Protein AF-A0A9P1MZ90-F1 (afdb_monomer_lite)

Foldseek 3Di:
DDDDDDDDDDDDDDDDDPDPDQPQQFDPLAAWKAFLNDTWGDDRFDTRQQAGFHHDDDQWTWGWDQDPVGIWIKIKGWDCFDSFKIKIFIAPTDPDPPDDVVNNVVRDDPPGFIFMIGHPPFDFDADPDDDWKWKWKQAPQGTADPDIWTKGAFLFRQKIKTFDPDHPGRPPDHTFIKMWGWRDWGDDPNWIKTWTFIQGPVGTFIWMWTWADDPQWTKIAIDPGNRCRQPPDRVSGNMMITIGHDDDDDAQFFDDPLQAPFWKAWQQPRWIWHGHGFKIFTDDPPGTQKIWGFHDKDQDDPVNPDRQKIWTWIFMRGGNDTAIKIKIWGCPDSFKIKIFIADGDHDPVVDDDNDPDGDGPDMIMMGTPPAADFDPDAAKFWFWDWDQDPNDTDIKIWIWHAQPVHRQKIWIWIHDPDPDTDIWIWGWRDWDDDPQKIWTWIATPPVRRIWIWIANLQAFRKIFIAHSFHSDPVRVVPDDGPDIGGGFEDQEAEEEEDEPPDDLQQLQQAVLQVLLLCQQVVHHYHYYYLVVDPFPFPDPLLSVLLVCLVCQQRYQKYKYAYSQKHWLASVDDPVVVDDPQAQKEWEQAAQFLWGDPNIIMGGRDPVSSCLSSVLSVCSVVQAPEDQPPSRLSVLVSVLCVLCVPDDPPLLVLLNNQDHDDLSSRLSSLSSDVVVDPDQDSGRYGYHYHQQDQEYACQLFQLADENVRYTMYGDRTPQAEDDDDPDPQDAGHRHPSRHGYDFADDGDDSVQRHNVDPDGHGPVNSYDDPCSVVVSSVVSNVVNVVVSVVSNVCSVVSSPDDPDPPVVVVPPPD

Structure (mmCIF, N/CA/C/O backbone):
data_AF-A0A9P1MZ90-F1
#
_entry.id   AF-A0A9P1MZ90-F1
#
loop_
_atom_site.group_PDB
_atom_site.id
_atom_site.type_symbol
_atom_site.label_atom_id
_atom_site.label_alt_id
_atom_site.label_comp_id
_atom_site.label_asym_id
_atom_site.label_entity_id
_atom_site.label_seq_id
_atom_site.pdbx_PDB_ins_code
_atom_site.Cartn_x
_atom_site.Cartn_y
_atom_site.Cartn_z
_atom_site.occupancy
_atom_site.B_iso_or_equiv
_atom_site.auth_seq_id
_atom_site.auth_comp_id
_atom_site.auth_asym_id
_atom_site.auth_atom_id
_atom_site.pdbx_PDB_model_num
ATOM 1 N N . MET A 1 1 ? 62.455 -37.097 -0.099 1.00 35.09 1 MET A N 1
ATOM 2 C CA . MET A 1 1 ? 61.906 -38.127 -1.010 1.00 35.09 1 MET A CA 1
ATOM 3 C C . MET A 1 1 ? 60.824 -37.433 -1.827 1.00 35.09 1 MET A C 1
ATOM 5 O O . MET A 1 1 ? 59.851 -37.005 -1.236 1.00 35.09 1 MET A O 1
ATOM 9 N N . ALA A 1 2 ? 61.097 -36.945 -3.038 1.00 30.59 2 ALA A N 1
ATOM 10 C CA . ALA A 1 2 ? 61.225 -37.705 -4.288 1.00 30.59 2 ALA A CA 1
ATOM 11 C C . ALA A 1 2 ? 59.944 -38.493 -4.615 1.00 30.59 2 ALA A C 1
ATOM 13 O O . ALA A 1 2 ? 59.575 -39.366 -3.839 1.00 30.59 2 ALA A O 1
ATOM 14 N N . GLY A 1 3 ? 59.314 -38.220 -5.765 1.00 29.38 3 GLY A N 1
ATOM 15 C CA . GLY A 1 3 ? 58.288 -39.119 -6.304 1.00 29.38 3 GLY A CA 1
ATOM 16 C C . GLY A 1 3 ? 57.272 -38.500 -7.257 1.00 29.38 3 GLY A C 1
ATOM 17 O O . GLY A 1 3 ? 56.117 -38.330 -6.901 1.00 29.38 3 GLY A O 1
ATOM 18 N N . ILE A 1 4 ? 57.712 -38.210 -8.479 1.00 37.72 4 ILE A N 1
ATOM 19 C CA . ILE A 1 4 ? 56.888 -37.978 -9.674 1.00 37.72 4 ILE A CA 1
ATOM 20 C C . ILE A 1 4 ? 56.014 -39.214 -9.948 1.00 37.72 4 ILE A C 1
ATOM 22 O O . ILE A 1 4 ? 56.555 -40.316 -9.975 1.00 37.72 4 ILE A O 1
ATOM 26 N N . PHE A 1 5 ? 54.727 -39.045 -10.277 1.00 32.78 5 PHE A N 1
ATOM 27 C CA . PHE A 1 5 ? 53.981 -40.052 -11.043 1.00 32.78 5 PHE A CA 1
ATOM 28 C C . PHE A 1 5 ? 53.165 -39.412 -12.169 1.00 32.78 5 PHE A C 1
ATOM 30 O O . PHE A 1 5 ? 52.255 -38.615 -11.956 1.00 32.78 5 PHE A O 1
ATOM 37 N N . ARG A 1 6 ? 53.572 -39.776 -13.390 1.00 32.81 6 ARG A N 1
ATOM 38 C CA . ARG A 1 6 ? 52.940 -39.485 -14.676 1.00 32.81 6 ARG A CA 1
ATOM 39 C C . ARG A 1 6 ? 51.651 -40.293 -14.819 1.00 32.81 6 ARG A C 1
ATOM 41 O O . ARG A 1 6 ? 51.659 -41.501 -14.595 1.00 32.81 6 ARG A O 1
ATOM 48 N N . LEU A 1 7 ? 50.594 -39.634 -15.286 1.00 33.28 7 LEU A N 1
ATOM 49 C CA . LEU A 1 7 ? 49.392 -40.275 -15.807 1.00 33.28 7 LEU A CA 1
ATOM 50 C C . LEU A 1 7 ? 49.669 -40.745 -17.248 1.00 33.28 7 LEU A C 1
ATOM 52 O O . LEU A 1 7 ? 50.013 -39.941 -18.113 1.00 33.28 7 LEU A O 1
ATOM 56 N N . ILE A 1 8 ? 49.545 -42.050 -17.486 1.00 33.50 8 ILE A N 1
ATOM 57 C CA . ILE A 1 8 ? 49.512 -42.670 -18.815 1.00 33.50 8 ILE A CA 1
ATOM 58 C C . ILE A 1 8 ? 48.050 -42.660 -19.265 1.00 33.50 8 ILE A C 1
ATOM 60 O O . ILE A 1 8 ? 47.205 -43.240 -18.587 1.00 33.50 8 ILE A O 1
ATOM 64 N N . LEU A 1 9 ? 47.751 -42.025 -20.399 1.00 34.03 9 LEU A N 1
ATOM 65 C CA . LEU A 1 9 ? 46.452 -42.125 -21.062 1.00 34.03 9 LEU A CA 1
ATOM 66 C C . LEU A 1 9 ? 46.670 -42.726 -22.453 1.00 34.03 9 LEU A C 1
ATOM 68 O O . LEU A 1 9 ? 47.417 -42.200 -23.276 1.00 34.03 9 LEU A O 1
ATOM 72 N N . LEU A 1 10 ? 46.074 -43.903 -22.630 1.00 32.44 10 LEU A N 1
ATOM 73 C CA . LEU A 1 10 ? 46.126 -44.768 -23.800 1.00 32.44 10 LEU A CA 1
ATOM 74 C C . LEU A 1 10 ? 45.520 -44.083 -25.031 1.00 32.44 10 LEU A C 1
ATOM 76 O O . LEU A 1 10 ? 44.387 -43.610 -24.991 1.00 32.44 10 LEU A O 1
ATOM 80 N N . VAL A 1 11 ? 46.258 -44.112 -26.139 1.00 33.06 11 VAL A N 1
ATOM 81 C CA . VAL A 1 11 ? 45.764 -43.809 -27.487 1.00 33.06 11 VAL A CA 1
ATOM 82 C C . VAL A 1 11 ? 45.421 -45.133 -28.172 1.00 33.06 11 VAL A C 1
ATOM 84 O O . VAL A 1 11 ? 46.323 -45.957 -28.335 1.00 33.06 11 VAL A O 1
ATOM 87 N N . PRO A 1 12 ? 44.176 -45.362 -28.627 1.00 38.31 12 PRO A N 1
ATOM 88 C CA . PRO A 1 12 ? 43.905 -46.371 -29.630 1.00 38.31 12 PRO A CA 1
ATOM 89 C C . PRO A 1 12 ? 43.981 -45.733 -31.020 1.00 38.31 12 PRO A C 1
ATOM 91 O O . PRO A 1 12 ? 43.261 -44.793 -31.356 1.00 38.31 12 PRO A O 1
ATOM 94 N N . ILE A 1 13 ? 44.886 -46.273 -31.827 1.00 41.62 13 ILE A N 1
ATOM 95 C CA . ILE A 1 13 ? 45.002 -46.034 -33.262 1.00 41.62 13 ILE A CA 1
ATOM 96 C C . ILE A 1 13 ? 43.781 -46.680 -33.925 1.00 41.62 13 ILE A C 1
ATOM 98 O O . ILE A 1 13 ? 43.663 -47.903 -33.930 1.00 41.62 13 ILE A O 1
ATOM 102 N N . PHE A 1 14 ? 42.885 -45.869 -34.490 1.00 37.78 14 PHE A N 1
ATOM 103 C CA . PHE A 1 14 ? 41.899 -46.330 -35.465 1.00 37.78 14 PHE A CA 1
ATOM 104 C C . PHE A 1 14 ? 42.225 -45.726 -36.828 1.00 37.78 14 PHE A C 1
ATOM 106 O O . PHE A 1 14 ? 42.203 -44.515 -37.036 1.00 37.78 14 PHE A O 1
ATOM 113 N N . SER A 1 15 ? 42.556 -46.623 -37.746 1.00 37.47 15 SER A N 1
ATOM 114 C CA . SER A 1 15 ? 42.686 -46.420 -39.178 1.00 37.47 15 SER A CA 1
ATOM 115 C C . SER A 1 15 ? 41.375 -45.883 -39.760 1.00 37.47 15 SER A C 1
ATOM 117 O O . SER A 1 15 ? 40.388 -46.607 -39.880 1.00 37.47 15 SER A O 1
ATOM 119 N N . ALA A 1 16 ? 41.362 -44.608 -40.151 1.00 35.91 16 ALA A N 1
ATOM 120 C CA . ALA A 1 16 ? 40.270 -44.039 -40.927 1.00 35.91 16 ALA A CA 1
ATOM 121 C C . ALA A 1 16 ? 40.416 -44.459 -42.398 1.00 35.91 16 ALA A C 1
ATOM 123 O O . ALA A 1 16 ? 41.174 -43.871 -43.168 1.00 35.91 16 ALA A O 1
ATOM 124 N N . LEU A 1 17 ? 39.677 -45.499 -42.781 1.00 32.59 17 LEU A N 1
ATOM 125 C CA . LEU A 1 17 ? 39.247 -45.700 -44.160 1.00 32.59 17 LEU A CA 1
ATOM 126 C C . LEU A 1 17 ? 38.410 -44.477 -44.566 1.00 32.59 17 LEU A C 1
ATOM 128 O O . LEU A 1 17 ? 37.312 -44.275 -44.048 1.00 32.59 17 LEU A O 1
ATOM 132 N N . PHE A 1 18 ? 38.934 -43.650 -45.473 1.00 35.94 18 PHE A N 1
ATOM 133 C CA . PHE A 1 18 ? 38.163 -42.610 -46.151 1.00 35.94 18 PHE A CA 1
ATOM 134 C C . PHE A 1 18 ? 37.134 -43.280 -47.065 1.00 35.94 18 PHE A C 1
ATOM 136 O O . PHE A 1 18 ? 37.408 -43.599 -48.218 1.00 35.94 18 PHE A O 1
ATOM 143 N N . ILE A 1 19 ? 35.942 -43.508 -46.525 1.00 32.94 19 ILE A N 1
ATOM 144 C CA . ILE A 1 19 ? 34.732 -43.675 -47.320 1.00 32.94 19 ILE A CA 1
ATOM 145 C C . ILE A 1 19 ? 34.163 -42.264 -47.476 1.00 32.94 19 ILE A C 1
ATOM 147 O O . ILE A 1 19 ? 33.689 -41.679 -46.501 1.00 32.94 19 ILE A O 1
ATOM 151 N N . GLU A 1 20 ? 34.234 -41.699 -48.685 1.00 36.09 20 GLU A N 1
ATOM 152 C CA . GLU A 1 20 ? 33.415 -40.546 -49.071 1.00 36.09 20 GLU A CA 1
ATOM 153 C C . GLU A 1 20 ? 31.943 -40.953 -48.949 1.00 36.09 20 GLU A C 1
ATOM 155 O O . GLU A 1 20 ? 31.321 -41.482 -49.869 1.00 36.09 20 GLU A O 1
ATOM 160 N N . ALA A 1 21 ? 31.377 -40.748 -47.762 1.00 34.12 21 ALA A N 1
ATOM 161 C CA . ALA A 1 21 ? 29.944 -40.792 -47.579 1.00 34.12 21 ALA A CA 1
ATOM 162 C C . ALA A 1 21 ? 29.344 -39.711 -48.484 1.00 34.12 21 ALA A C 1
ATOM 164 O O . ALA A 1 21 ? 29.693 -38.535 -48.356 1.00 34.12 21 ALA A O 1
ATOM 165 N N . SER A 1 22 ? 28.434 -40.095 -49.385 1.00 41.50 22 SER A N 1
ATOM 166 C CA . SER A 1 22 ? 27.612 -39.148 -50.135 1.00 41.50 22 SER A CA 1
ATOM 167 C C . SER A 1 22 ? 26.857 -38.278 -49.127 1.00 41.50 22 SER A C 1
ATOM 169 O O . SER A 1 22 ? 25.827 -38.681 -48.573 1.00 41.50 22 SER A O 1
ATOM 171 N N . SER A 1 23 ? 27.412 -37.112 -48.804 1.00 52.59 23 SER A N 1
ATOM 172 C CA . SER A 1 23 ? 26.786 -36.194 -47.867 1.00 52.59 23 SER A CA 1
ATOM 173 C C . SER A 1 23 ? 25.450 -35.772 -48.472 1.00 52.59 23 SER A C 1
ATOM 175 O O . SER A 1 23 ? 25.391 -35.203 -49.563 1.00 52.59 23 SER A O 1
ATOM 177 N N . ARG A 1 24 ? 24.346 -36.117 -47.799 1.00 70.62 24 ARG A N 1
ATOM 178 C CA . ARG A 1 24 ? 23.028 -35.582 -48.158 1.00 70.62 24 ARG A CA 1
ATOM 179 C C . ARG A 1 24 ? 23.163 -34.057 -48.183 1.00 70.62 24 ARG A C 1
ATOM 181 O O . ARG A 1 24 ? 23.673 -33.487 -47.219 1.00 70.62 24 ARG A O 1
ATOM 188 N N . CYS A 1 25 ? 22.754 -33.424 -49.281 1.00 86.06 25 CYS A N 1
ATOM 189 C CA . CYS A 1 25 ? 22.836 -31.977 -49.469 1.00 86.06 25 CYS A CA 1
ATOM 190 C C . CYS A 1 25 ? 22.044 -31.276 -48.357 1.00 86.06 25 CYS A C 1
ATOM 192 O O . CYS A 1 25 ? 20.816 -31.288 -48.379 1.00 86.06 25 CYS A O 1
ATOM 194 N N . ARG A 1 26 ? 22.750 -30.745 -47.348 1.00 88.56 26 ARG A N 1
ATOM 195 C CA . ARG A 1 26 ? 22.155 -30.067 -46.191 1.00 88.56 26 ARG A CA 1
ATOM 196 C C . ARG A 1 26 ? 22.600 -28.612 -46.108 1.00 88.56 26 ARG A C 1
ATOM 198 O O . ARG A 1 26 ? 23.802 -28.329 -46.083 1.00 88.56 26 ARG A O 1
ATOM 205 N N . LEU A 1 27 ? 21.627 -27.712 -46.021 1.00 90.12 27 LEU A N 1
ATOM 206 C CA . LEU A 1 27 ? 21.822 -26.279 -45.826 1.00 90.12 27 LEU A CA 1
ATOM 207 C C . LEU A 1 27 ? 21.967 -25.970 -44.321 1.00 90.12 27 LEU A C 1
ATOM 209 O O . LEU A 1 27 ? 21.151 -26.449 -43.528 1.00 90.12 27 LEU A O 1
ATOM 213 N N . PRO A 1 28 ? 22.995 -25.206 -43.899 1.00 89.88 28 PRO A N 1
ATOM 214 C CA . PRO A 1 28 ? 23.234 -24.905 -42.485 1.00 89.88 28 PRO A CA 1
ATOM 215 C C . PRO A 1 28 ? 22.425 -23.703 -41.961 1.00 89.88 28 PRO A C 1
ATOM 217 O O . PRO A 1 28 ? 22.314 -23.522 -40.753 1.00 89.88 28 PRO A O 1
ATOM 220 N N . TRP A 1 29 ? 21.846 -22.884 -42.841 1.00 93.00 29 TRP A N 1
ATOM 221 C CA . TRP A 1 29 ? 21.210 -21.604 -42.499 1.00 93.00 29 TRP A CA 1
ATOM 222 C C . TRP A 1 29 ? 19.710 -21.730 -42.234 1.00 93.00 29 TRP A C 1
ATOM 224 O O . TRP A 1 29 ? 18.909 -20.985 -42.785 1.00 93.00 29 TRP A O 1
ATOM 234 N N . ILE A 1 30 ? 19.313 -22.697 -41.415 1.00 93.44 30 ILE A N 1
ATOM 235 C CA . ILE A 1 30 ? 17.896 -22.999 -41.184 1.00 93.44 30 ILE A CA 1
ATOM 236 C C . ILE A 1 30 ? 17.202 -21.806 -40.513 1.00 93.44 30 ILE A C 1
ATOM 238 O O . ILE A 1 30 ? 17.771 -21.170 -39.618 1.00 93.44 30 ILE A O 1
ATOM 242 N N . GLY A 1 31 ? 15.976 -21.521 -40.950 1.00 93.62 31 GLY A N 1
ATOM 243 C CA . GLY A 1 31 ? 15.117 -20.480 -40.389 1.00 93.62 31 GLY A CA 1
ATOM 244 C C . GLY A 1 31 ? 14.474 -19.598 -41.455 1.00 93.62 31 GLY A C 1
ATOM 245 O O . GLY A 1 31 ? 14.554 -19.879 -42.653 1.00 93.62 31 GLY A O 1
ATOM 246 N N . THR A 1 32 ? 13.835 -18.524 -40.998 1.00 95.31 32 THR A N 1
ATOM 247 C CA . THR A 1 32 ? 13.219 -17.508 -41.856 1.00 95.31 32 THR A CA 1
ATOM 248 C C . THR A 1 32 ? 14.208 -16.382 -42.133 1.00 95.31 32 THR A C 1
ATOM 250 O O . THR A 1 32 ? 14.780 -15.785 -41.215 1.00 95.31 32 THR A O 1
ATOM 253 N N . TRP A 1 33 ? 14.404 -16.099 -43.414 1.00 95.06 33 TRP A N 1
ATOM 254 C CA . TRP A 1 33 ? 15.275 -15.046 -43.924 1.00 95.06 33 TRP A CA 1
ATOM 255 C C . TRP A 1 33 ? 14.469 -14.039 -44.735 1.00 95.06 33 TRP A C 1
ATOM 257 O O . TRP A 1 33 ? 13.333 -14.309 -45.105 1.00 95.06 33 TRP A O 1
ATOM 267 N N . LEU A 1 34 ? 15.051 -12.880 -45.007 1.00 93.56 34 LEU A N 1
ATOM 268 C CA . LEU A 1 34 ? 14.451 -11.803 -45.776 1.00 93.56 34 LEU A CA 1
ATOM 269 C C . LEU A 1 34 ? 15.355 -11.461 -46.955 1.00 93.56 34 LEU A C 1
ATOM 271 O O . LEU A 1 34 ? 16.522 -11.122 -46.760 1.00 93.56 34 LEU A O 1
ATOM 275 N N . GLU A 1 35 ? 14.792 -11.522 -48.158 1.00 92.19 35 GLU A N 1
ATOM 276 C CA . GLU A 1 35 ? 15.393 -11.032 -49.396 1.00 92.19 35 GLU A CA 1
ATOM 277 C C . GLU A 1 35 ? 14.548 -9.877 -49.920 1.00 92.19 35 GLU A C 1
ATOM 279 O O . GLU A 1 35 ? 13.382 -10.073 -50.257 1.00 92.19 35 GLU A O 1
ATOM 284 N N . ASN A 1 36 ? 15.096 -8.664 -49.981 1.00 88.00 36 ASN A N 1
ATOM 285 C CA . ASN A 1 36 ? 14.354 -7.487 -50.454 1.00 88.00 36 ASN A CA 1
ATOM 286 C C . ASN A 1 36 ? 12.992 -7.279 -49.755 1.00 88.00 36 ASN A C 1
ATOM 288 O O . ASN A 1 36 ? 12.018 -6.860 -50.375 1.00 88.00 36 ASN A O 1
ATOM 292 N N . GLY A 1 37 ? 12.922 -7.610 -48.461 1.00 83.31 37 GLY A N 1
ATOM 293 C CA . GLY A 1 37 ? 11.698 -7.544 -47.653 1.00 83.31 37 GLY A CA 1
ATOM 294 C C . GLY A 1 37 ? 10.748 -8.740 -47.804 1.00 83.31 37 GLY A C 1
ATOM 295 O O . GLY A 1 37 ? 9.733 -8.786 -47.116 1.00 83.31 37 GLY A O 1
ATOM 296 N N . ILE A 1 38 ? 11.063 -9.719 -48.656 1.00 89.31 38 ILE A N 1
ATOM 297 C CA . ILE A 1 38 ? 10.260 -10.927 -48.875 1.00 89.31 38 ILE A CA 1
ATOM 298 C C . ILE A 1 38 ? 10.822 -12.079 -48.042 1.00 89.31 38 ILE A C 1
ATOM 300 O O . ILE A 1 38 ? 12.026 -12.337 -48.049 1.00 89.31 38 ILE A O 1
ATOM 304 N N . GLU A 1 39 ? 9.948 -12.801 -47.341 1.00 93.25 39 GLU A N 1
ATOM 305 C CA . GLU A 1 39 ? 10.344 -13.960 -46.542 1.00 93.25 39 GLU A CA 1
ATOM 306 C C . GLU A 1 39 ? 10.792 -15.147 -47.402 1.00 93.25 39 GLU A C 1
ATOM 308 O O . GLU A 1 39 ? 10.090 -15.617 -48.298 1.00 93.25 39 GLU A O 1
ATOM 313 N N . VAL A 1 40 ? 11.963 -15.677 -47.062 1.00 93.56 40 VAL A N 1
ATOM 314 C CA . VAL A 1 40 ? 12.592 -16.851 -47.656 1.00 93.56 40 VAL A CA 1
ATOM 315 C C . VAL A 1 40 ? 12.835 -17.865 -46.543 1.00 93.56 40 VAL A C 1
ATOM 317 O O . VAL A 1 40 ? 13.713 -17.697 -45.698 1.00 93.56 40 VAL A O 1
ATOM 320 N N . ASN A 1 41 ? 12.060 -18.948 -46.537 1.00 94.44 41 ASN A N 1
ATOM 321 C CA . ASN A 1 41 ? 12.268 -20.040 -45.590 1.00 94.44 41 ASN A CA 1
ATOM 322 C C . ASN A 1 41 ? 13.363 -20.984 -46.090 1.00 94.44 41 ASN A C 1
ATOM 324 O O . ASN A 1 41 ? 13.272 -21.543 -47.186 1.00 94.44 41 ASN A O 1
ATOM 328 N N . ILE A 1 42 ? 14.382 -21.190 -45.257 1.00 94.38 42 ILE A N 1
ATOM 329 C CA . ILE A 1 42 ? 15.468 -22.133 -45.511 1.00 94.38 42 ILE A CA 1
ATOM 330 C C . ILE A 1 42 ? 15.280 -23.341 -44.598 1.00 94.38 42 ILE A C 1
ATOM 332 O O . ILE A 1 42 ? 15.297 -23.230 -43.370 1.00 94.38 42 ILE A O 1
ATOM 336 N N . THR A 1 43 ? 15.109 -24.512 -45.205 1.00 93.12 43 THR A N 1
ATOM 337 C CA . THR A 1 43 ? 15.076 -25.799 -44.504 1.00 93.12 43 THR A CA 1
ATOM 338 C C . THR A 1 43 ? 16.413 -26.513 -44.665 1.00 93.12 43 THR A C 1
ATOM 340 O O . THR A 1 43 ? 17.294 -26.064 -45.394 1.00 93.12 43 THR A O 1
ATOM 343 N N . HIS A 1 44 ? 16.565 -27.682 -44.041 1.00 91.31 44 HIS A N 1
ATOM 344 C CA . HIS A 1 44 ? 17.738 -28.519 -44.281 1.00 91.31 44 HIS A CA 1
ATOM 345 C C . HIS A 1 44 ? 17.961 -28.841 -45.763 1.00 91.31 44 HIS A C 1
ATOM 347 O O . HIS A 1 44 ? 19.108 -29.028 -46.148 1.00 91.31 44 HIS A O 1
ATOM 353 N N . ASN A 1 45 ? 16.909 -28.903 -46.585 1.00 90.88 45 ASN A N 1
ATOM 354 C CA . ASN A 1 45 ? 17.009 -29.411 -47.952 1.00 90.88 45 ASN A CA 1
ATOM 355 C C . ASN A 1 45 ? 16.503 -28.424 -49.010 1.00 90.88 45 ASN A C 1
ATOM 357 O O . ASN A 1 45 ? 16.557 -28.758 -50.185 1.00 90.88 45 ASN A O 1
ATOM 361 N N . SER A 1 46 ? 16.001 -27.245 -48.648 1.00 92.38 46 SER A N 1
ATOM 362 C CA . SER A 1 46 ? 15.422 -26.292 -49.601 1.00 92.38 46 SER A CA 1
ATOM 363 C C . SER A 1 46 ? 15.672 -24.849 -49.187 1.00 92.38 46 SER A C 1
ATOM 365 O O . SER A 1 46 ? 15.784 -24.548 -47.999 1.00 92.38 46 SER A O 1
ATOM 367 N N . ILE A 1 47 ? 15.743 -23.959 -50.175 1.00 92.38 47 ILE A N 1
ATOM 368 C CA . ILE A 1 47 ? 15.893 -22.514 -49.979 1.00 92.38 47 ILE A CA 1
ATOM 369 C C . ILE A 1 47 ? 14.797 -21.777 -50.754 1.00 92.38 47 ILE A C 1
ATOM 371 O O . ILE A 1 47 ? 14.917 -21.545 -51.957 1.00 92.38 47 ILE A O 1
ATOM 375 N N . GLY A 1 48 ? 13.704 -21.444 -50.059 1.00 87.62 48 GLY A N 1
ATOM 376 C CA . GLY A 1 48 ? 12.542 -20.744 -50.612 1.00 87.62 48 GLY A CA 1
ATOM 377 C C . GLY A 1 48 ? 12.146 -21.215 -52.014 1.00 87.62 48 GLY A C 1
ATOM 378 O O . GLY A 1 48 ? 12.004 -22.411 -52.268 1.00 87.62 48 GLY A O 1
ATOM 379 N N . ASN A 1 49 ? 12.027 -20.260 -52.939 1.00 85.50 49 ASN A N 1
ATOM 380 C CA . ASN A 1 49 ? 11.671 -20.513 -54.338 1.00 85.50 49 ASN A CA 1
ATOM 381 C C . ASN A 1 49 ? 12.871 -20.899 -55.229 1.00 85.50 49 ASN A C 1
ATOM 383 O O . ASN A 1 49 ? 12.683 -21.180 -56.414 1.00 85.50 49 ASN A O 1
ATOM 387 N N . LEU A 1 50 ? 14.104 -20.910 -54.703 1.00 88.75 50 LEU A N 1
ATOM 388 C CA . LEU A 1 50 ? 15.297 -21.246 -55.493 1.00 88.75 50 LEU A CA 1
ATOM 389 C C . LEU A 1 50 ? 15.387 -22.749 -55.793 1.00 88.75 50 LEU A C 1
ATOM 391 O O . LEU A 1 50 ? 15.888 -23.122 -56.859 1.00 88.75 50 LEU A O 1
ATOM 395 N N . GLY A 1 51 ? 14.870 -23.594 -54.894 1.00 91.69 51 GLY A N 1
ATOM 396 C CA . GLY A 1 51 ? 14.715 -25.035 -55.098 1.00 91.69 51 GLY A CA 1
ATOM 397 C C . GLY A 1 51 ? 15.254 -25.910 -53.962 1.00 91.69 51 GLY A C 1
ATOM 398 O O . GLY A 1 51 ? 15.665 -25.434 -52.901 1.00 91.69 51 GLY A O 1
ATOM 399 N N . ASN A 1 52 ? 15.247 -27.220 -54.211 1.00 92.56 52 ASN A N 1
ATOM 400 C CA . ASN A 1 52 ? 15.732 -28.274 -53.327 1.00 92.56 52 ASN A CA 1
ATOM 401 C C . ASN A 1 52 ? 17.213 -28.587 -53.582 1.00 92.56 52 ASN A C 1
ATOM 403 O O . ASN A 1 52 ? 17.640 -28.753 -54.719 1.00 92.56 52 ASN A O 1
ATOM 407 N N . CYS A 1 53 ? 17.987 -28.723 -52.514 1.00 92.69 53 CYS A N 1
ATOM 408 C CA . CYS A 1 53 ? 19.401 -29.075 -52.490 1.00 92.69 53 CYS A CA 1
ATOM 409 C C . CYS A 1 53 ? 19.597 -30.531 -52.946 1.00 92.69 53 CYS A C 1
ATOM 411 O O . CYS A 1 53 ? 19.170 -31.462 -52.263 1.00 92.69 53 CYS A O 1
ATOM 413 N N . VAL A 1 54 ? 20.271 -30.737 -54.080 1.00 89.44 54 VAL A N 1
ATOM 414 C CA . VAL A 1 54 ? 20.562 -32.074 -54.632 1.00 89.44 54 VAL A CA 1
ATOM 415 C C . VAL A 1 54 ? 21.983 -32.507 -54.291 1.00 89.44 54 VAL A C 1
ATOM 417 O O . VAL A 1 54 ? 22.207 -33.614 -53.802 1.00 89.44 54 VAL A O 1
ATOM 420 N N . ARG A 1 55 ? 22.964 -31.626 -54.529 1.00 88.94 55 ARG A N 1
ATOM 421 C CA . ARG A 1 55 ? 24.391 -31.885 -54.281 1.00 88.94 55 ARG A CA 1
ATOM 422 C C . ARG A 1 55 ? 25.068 -30.648 -53.701 1.00 88.94 55 ARG A C 1
ATOM 424 O O . ARG A 1 55 ? 24.734 -29.527 -54.069 1.00 88.94 55 ARG A O 1
ATOM 431 N N . LYS A 1 56 ? 26.064 -30.860 -52.841 1.00 89.50 56 LYS A N 1
ATOM 432 C CA . LYS A 1 56 ? 26.899 -29.805 -52.252 1.00 89.50 56 LYS A CA 1
ATOM 433 C C . LYS A 1 56 ? 28.379 -30.091 -52.507 1.00 89.50 56 LYS A C 1
ATOM 435 O O . LYS A 1 56 ? 28.798 -31.243 -52.424 1.00 89.50 56 LYS A O 1
ATOM 440 N N . SER A 1 57 ? 29.159 -29.042 -52.747 1.00 88.81 57 SER A N 1
ATOM 441 C CA . SER A 1 57 ? 30.621 -29.049 -52.717 1.00 88.81 57 SER A CA 1
ATOM 442 C C . SER A 1 57 ? 31.122 -27.748 -52.083 1.00 88.81 57 SER A C 1
ATOM 444 O O . SER A 1 57 ? 31.025 -26.687 -52.691 1.00 88.81 57 SER A O 1
ATOM 446 N N . ARG A 1 58 ? 31.648 -27.817 -50.851 1.00 86.44 58 ARG A N 1
ATOM 447 C CA . ARG A 1 58 ? 32.068 -26.643 -50.052 1.00 86.44 58 ARG A CA 1
ATOM 448 C C . ARG A 1 58 ? 30.952 -25.585 -49.958 1.00 86.44 58 ARG A C 1
ATOM 450 O O . ARG A 1 58 ? 29.927 -25.878 -49.343 1.00 86.44 58 ARG A O 1
ATOM 457 N N . ASP A 1 59 ? 31.144 -24.425 -50.584 1.00 87.25 59 ASP A N 1
ATOM 458 C CA . ASP A 1 59 ? 30.218 -23.284 -50.601 1.00 87.25 59 ASP A CA 1
ATOM 459 C C . ASP A 1 59 ? 29.301 -23.267 -51.834 1.00 87.25 59 ASP A C 1
ATOM 461 O O . ASP A 1 59 ? 28.481 -22.364 -51.983 1.00 87.25 59 ASP A O 1
ATOM 465 N N . LEU A 1 60 ? 29.442 -24.256 -52.723 1.00 89.75 60 LEU A N 1
ATOM 466 C CA . LEU A 1 60 ? 28.663 -24.410 -53.944 1.00 89.75 60 LEU A CA 1
ATOM 467 C C . LEU A 1 60 ? 27.588 -25.489 -53.759 1.00 89.75 60 LEU A C 1
ATOM 469 O O . LEU A 1 60 ? 27.855 -26.613 -53.326 1.00 89.75 60 LEU A O 1
ATOM 473 N N . PHE A 1 61 ? 26.361 -25.157 -54.131 1.00 91.50 61 PHE A N 1
ATOM 474 C CA . PHE A 1 61 ? 25.174 -25.984 -53.988 1.00 91.50 61 PHE A CA 1
ATOM 475 C C . PHE A 1 61 ? 24.470 -26.090 -55.335 1.00 91.50 61 PHE A C 1
ATOM 477 O O . PHE A 1 61 ? 24.299 -25.100 -56.044 1.00 91.50 61 PHE A O 1
ATOM 484 N N . LEU A 1 62 ? 24.047 -27.300 -55.682 1.00 91.25 62 LEU A N 1
ATOM 485 C CA . LEU A 1 62 ? 23.194 -27.548 -56.832 1.00 91.25 62 LEU A CA 1
ATOM 486 C C . LEU A 1 62 ? 21.752 -27.694 -56.354 1.00 91.25 62 LEU A C 1
ATOM 488 O O . LEU A 1 62 ? 21.435 -28.629 -55.610 1.00 91.25 62 LEU A O 1
ATOM 492 N N . LEU A 1 63 ? 20.899 -26.773 -56.787 1.00 92.88 63 LEU A N 1
ATOM 493 C CA . LEU A 1 63 ? 19.478 -26.740 -56.473 1.00 92.88 63 LEU A CA 1
ATOM 494 C C . LEU A 1 63 ? 18.658 -27.242 -57.659 1.00 92.88 63 LEU A C 1
ATOM 496 O O . LEU A 1 63 ? 19.024 -26.999 -58.808 1.00 92.88 63 LEU A O 1
ATOM 500 N N . THR A 1 64 ? 17.531 -27.894 -57.385 1.00 91.38 64 THR A N 1
ATOM 501 C CA . THR A 1 64 ? 16.544 -28.292 -58.392 1.00 91.38 64 THR A CA 1
ATOM 502 C C . THR A 1 64 ? 15.149 -27.790 -58.031 1.00 91.38 64 THR A C 1
ATOM 504 O O . THR A 1 64 ? 14.761 -27.786 -56.863 1.00 91.38 64 THR A O 1
ATOM 507 N N . SER A 1 65 ? 14.382 -27.354 -59.023 1.00 91.44 65 SER A N 1
ATOM 508 C CA . SER A 1 65 ? 12.976 -26.971 -58.869 1.00 91.44 65 SER A CA 1
ATOM 509 C C . SER A 1 65 ? 12.173 -27.489 -60.056 1.00 91.44 65 SER A C 1
ATOM 511 O O . SER A 1 65 ? 12.648 -27.426 -61.189 1.00 91.44 65 SER A O 1
ATOM 513 N N . ASP A 1 66 ? 10.969 -27.995 -59.816 1.00 87.75 66 ASP A N 1
ATOM 514 C CA . ASP A 1 66 ? 10.113 -28.482 -60.895 1.00 87.75 66 ASP A CA 1
ATOM 515 C C . ASP A 1 66 ? 9.392 -27.311 -61.564 1.00 87.75 66 ASP A C 1
ATOM 517 O O . ASP A 1 66 ? 8.790 -26.463 -60.905 1.00 87.75 66 ASP A O 1
ATOM 521 N N . THR A 1 67 ? 9.471 -27.248 -62.892 1.00 85.00 67 THR A N 1
ATOM 522 C CA . THR A 1 67 ? 8.819 -26.209 -63.696 1.00 85.00 67 THR A CA 1
ATOM 523 C C . THR A 1 67 ? 8.011 -26.838 -64.826 1.00 85.00 67 THR A C 1
ATOM 525 O O . THR A 1 67 ? 8.231 -27.990 -65.195 1.00 85.00 67 THR A O 1
ATOM 528 N N . ASN A 1 68 ? 7.139 -26.055 -65.466 1.00 83.62 68 ASN A N 1
ATOM 529 C CA . ASN A 1 68 ? 6.353 -26.506 -66.624 1.00 83.62 68 ASN A CA 1
ATOM 530 C C . ASN A 1 68 ? 7.213 -26.977 -67.819 1.00 83.62 68 ASN A C 1
ATOM 532 O O . ASN A 1 68 ? 6.686 -27.603 -68.733 1.00 83.62 68 ASN A O 1
ATOM 536 N N . ARG A 1 69 ? 8.516 -26.654 -67.843 1.00 80.69 69 ARG A N 1
ATOM 537 C CA . ARG A 1 69 ? 9.473 -27.054 -68.891 1.00 80.69 69 ARG A CA 1
ATOM 538 C C . ARG A 1 69 ? 10.370 -28.237 -68.487 1.00 80.69 69 ARG A C 1
ATOM 540 O O . ARG A 1 69 ? 11.238 -28.609 -69.268 1.00 80.69 69 ARG A O 1
ATOM 547 N N . GLY A 1 70 ? 10.169 -28.815 -67.299 1.00 85.00 70 GLY A N 1
ATOM 548 C CA . GLY A 1 70 ? 11.007 -29.872 -66.721 1.00 85.00 70 GLY A CA 1
ATOM 549 C C . GLY A 1 70 ? 11.778 -29.417 -65.477 1.00 85.00 70 GLY A C 1
ATOM 550 O O . GLY A 1 70 ? 11.550 -28.318 -64.955 1.00 85.00 70 GLY A O 1
ATOM 551 N N . SER A 1 71 ? 12.681 -30.272 -64.990 1.00 87.81 71 SER A N 1
ATOM 552 C CA . SER A 1 71 ? 13.514 -29.994 -63.814 1.00 87.81 71 SER A CA 1
ATOM 553 C C . SER A 1 71 ? 14.518 -28.879 -64.112 1.00 87.81 71 SER A C 1
ATOM 555 O O . SER A 1 71 ? 15.349 -28.971 -65.011 1.00 87.81 71 SER A O 1
ATOM 557 N N . CYS A 1 72 ? 14.408 -27.797 -63.352 1.00 92.00 72 CYS A N 1
ATOM 558 C CA . CYS A 1 72 ? 15.247 -26.617 -63.449 1.00 92.00 72 CYS A CA 1
ATOM 559 C C . CYS A 1 72 ? 16.384 -26.698 -62.433 1.00 92.00 72 CYS A C 1
ATOM 561 O O . CYS A 1 72 ? 16.129 -26.670 -61.227 1.00 92.00 72 CYS A O 1
ATOM 563 N N . TYR A 1 73 ? 17.623 -26.732 -62.910 1.00 91.19 73 TYR A N 1
ATOM 564 C CA . TYR A 1 73 ? 18.827 -26.725 -62.092 1.00 91.19 73 TYR A CA 1
ATOM 565 C C . TYR A 1 73 ? 19.395 -25.313 -61.944 1.00 91.19 73 TYR A C 1
ATOM 567 O O . TYR A 1 73 ? 19.538 -24.576 -62.922 1.00 91.19 73 TYR A O 1
ATOM 575 N N . ARG A 1 74 ? 19.746 -24.936 -60.713 1.00 92.12 74 ARG A N 1
ATOM 576 C CA . ARG A 1 74 ? 20.435 -23.678 -60.397 1.00 92.12 74 ARG A CA 1
ATOM 577 C C . ARG A 1 74 ? 21.675 -23.954 -59.565 1.00 92.12 74 ARG A C 1
ATOM 579 O O . ARG A 1 74 ? 21.622 -24.701 -58.590 1.00 92.12 74 ARG A O 1
ATOM 586 N N . CYS A 1 75 ? 22.775 -23.316 -59.927 1.00 91.62 75 CYS A N 1
ATOM 587 C CA . CYS A 1 75 ? 23.986 -23.323 -59.127 1.00 91.62 75 CYS A CA 1
ATOM 588 C C . CYS A 1 75 ? 23.928 -22.148 -58.151 1.00 91.62 75 CYS A C 1
ATOM 590 O O . CYS A 1 75 ? 23.693 -21.018 -58.572 1.00 91.62 75 CYS A O 1
ATOM 592 N N . LEU A 1 76 ? 24.149 -22.413 -56.868 1.00 92.19 76 LEU A N 1
ATOM 593 C CA . LEU A 1 76 ? 24.148 -21.438 -55.782 1.00 92.19 76 LEU A CA 1
ATOM 594 C C . LEU A 1 76 ? 25.524 -21.447 -55.112 1.00 92.19 76 LEU A C 1
ATOM 596 O O . LEU A 1 76 ? 25.941 -22.490 -54.621 1.00 92.19 76 LEU A O 1
ATOM 600 N N . ILE A 1 77 ? 26.211 -20.308 -55.054 1.00 91.75 77 ILE A N 1
ATOM 601 C CA . ILE A 1 77 ? 27.418 -20.131 -54.236 1.00 91.75 77 ILE A CA 1
ATOM 602 C C . ILE A 1 77 ? 27.119 -19.159 -53.102 1.00 91.75 77 ILE A C 1
ATOM 604 O O . ILE A 1 77 ? 26.460 -18.142 -53.316 1.00 91.75 77 ILE A O 1
ATOM 608 N N . THR A 1 78 ? 27.584 -19.467 -51.899 1.00 92.06 78 THR A N 1
ATOM 609 C CA . THR A 1 78 ? 27.257 -18.698 -50.693 1.00 92.06 78 THR A CA 1
ATOM 610 C C . THR A 1 78 ? 28.491 -18.115 -50.025 1.00 92.06 78 THR A C 1
ATOM 612 O O . THR A 1 78 ? 29.525 -18.770 -49.954 1.00 92.06 78 THR A O 1
ATOM 615 N N . PHE A 1 79 ? 28.346 -16.928 -49.448 1.00 92.00 79 PHE A N 1
ATOM 616 C CA . PHE A 1 79 ? 29.373 -16.209 -48.706 1.00 92.00 79 PHE A CA 1
ATOM 617 C C . PHE A 1 79 ? 28.773 -15.767 -47.359 1.00 92.00 79 PHE A C 1
ATOM 619 O O . PHE A 1 79 ? 28.197 -14.681 -47.256 1.00 92.00 79 PHE A O 1
ATOM 626 N N . PRO A 1 80 ? 28.817 -16.622 -46.323 1.00 92.38 80 PRO A N 1
ATOM 627 C CA . PRO A 1 80 ? 28.324 -16.261 -44.998 1.00 92.38 80 PRO A CA 1
ATOM 628 C C . PRO A 1 80 ? 29.261 -15.224 -44.364 1.00 92.38 80 PRO A C 1
ATOM 630 O O . PRO A 1 80 ? 30.379 -15.556 -43.978 1.00 92.38 80 PRO A O 1
ATOM 633 N N . VAL A 1 81 ? 28.814 -13.969 -44.273 1.00 93.25 81 VAL A N 1
ATOM 634 C CA . VAL A 1 81 ? 29.611 -12.861 -43.710 1.00 93.25 81 VAL A CA 1
ATOM 635 C C . VAL A 1 81 ? 29.321 -12.620 -42.228 1.00 93.25 81 VAL A C 1
ATOM 637 O O . VAL A 1 81 ? 30.181 -12.120 -41.509 1.00 93.25 81 VAL A O 1
ATOM 640 N N . HIS A 1 82 ? 28.133 -13.007 -41.757 1.00 95.31 82 HIS A N 1
ATOM 641 C CA . HIS A 1 82 ? 27.730 -12.962 -40.352 1.00 95.31 82 HIS A CA 1
ATOM 642 C C . HIS A 1 82 ? 26.655 -14.030 -40.073 1.00 95.31 82 HIS A C 1
ATOM 644 O O . HIS A 1 82 ? 25.999 -14.514 -40.992 1.00 95.31 82 HIS A O 1
ATOM 650 N N . GLU A 1 83 ? 26.394 -14.377 -38.809 1.00 93.94 83 GLU A N 1
ATOM 651 C CA . GLU A 1 83 ? 25.325 -15.334 -38.449 1.00 93.94 83 GLU A CA 1
ATOM 652 C C . GLU A 1 83 ? 23.908 -14.874 -38.856 1.00 93.94 83 GLU A C 1
ATOM 654 O O . GLU A 1 83 ? 23.010 -15.699 -39.079 1.00 93.94 83 GLU A O 1
ATOM 659 N N . ASN A 1 84 ? 23.741 -13.555 -38.996 1.00 95.75 84 ASN A N 1
ATOM 660 C CA . ASN A 1 84 ? 22.499 -12.875 -39.370 1.00 95.75 84 ASN A CA 1
ATOM 661 C C . ASN A 1 84 ? 22.476 -12.378 -40.822 1.00 95.75 84 ASN A C 1
ATOM 663 O O . ASN A 1 84 ? 21.443 -11.872 -41.257 1.00 95.75 84 ASN A O 1
ATOM 667 N N . VAL A 1 85 ? 23.590 -12.493 -41.557 1.00 95.25 85 VAL A N 1
ATOM 668 C CA . VAL A 1 85 ? 23.728 -11.949 -42.917 1.00 95.25 85 VAL A CA 1
ATOM 669 C C . VAL A 1 85 ? 24.414 -12.971 -43.818 1.00 95.25 85 VAL A C 1
ATOM 671 O O . VAL A 1 85 ? 25.572 -13.341 -43.607 1.00 95.25 85 VAL A O 1
ATOM 674 N N . LEU A 1 86 ? 23.695 -13.412 -44.846 1.00 94.50 86 LEU A N 1
ATOM 675 C CA . LEU A 1 86 ? 24.174 -14.381 -45.824 1.00 94.50 86 LEU A CA 1
ATOM 676 C C . LEU A 1 86 ? 24.172 -13.749 -47.212 1.00 94.50 86 LEU A C 1
ATOM 678 O O . LEU A 1 86 ? 23.122 -13.357 -47.714 1.00 94.50 86 LEU A O 1
ATOM 682 N N . HIS A 1 87 ? 25.338 -13.692 -47.850 1.00 93.62 87 HIS A N 1
ATOM 683 C CA . HIS A 1 87 ? 25.426 -13.316 -49.255 1.00 93.62 87 HIS A CA 1
ATOM 684 C C . HIS A 1 87 ? 25.413 -14.560 -50.139 1.00 93.62 87 HIS A C 1
ATOM 686 O O . HIS A 1 87 ? 25.950 -15.604 -49.759 1.00 93.62 87 HIS A O 1
ATOM 692 N N . TYR A 1 88 ? 24.833 -14.470 -51.330 1.00 92.69 88 TYR A N 1
ATOM 693 C CA . TYR A 1 88 ? 24.873 -15.568 -52.288 1.00 92.69 88 TYR A CA 1
ATOM 694 C C . TYR A 1 88 ? 24.816 -15.089 -53.739 1.00 92.69 88 TYR A C 1
ATOM 696 O O . TYR A 1 88 ? 24.298 -14.018 -54.035 1.00 92.69 88 TYR A O 1
ATOM 704 N N . LYS A 1 89 ? 25.322 -15.905 -54.666 1.00 92.00 89 LYS A N 1
ATOM 705 C CA . LYS A 1 89 ? 25.094 -15.743 -56.107 1.00 92.00 89 LYS A CA 1
ATOM 706 C C . LYS A 1 89 ? 24.403 -16.982 -56.646 1.00 92.00 89 LYS A C 1
ATOM 708 O O . LYS A 1 89 ? 24.746 -18.101 -56.258 1.00 92.00 89 LYS A O 1
ATOM 713 N N . VAL A 1 90 ? 23.452 -16.793 -57.552 1.00 91.56 90 VAL A N 1
ATOM 714 C CA . VAL A 1 90 ? 22.698 -17.888 -58.164 1.00 91.56 90 VAL A CA 1
ATOM 715 C C . VAL A 1 90 ? 22.677 -17.744 -59.680 1.00 91.56 90 VAL A C 1
ATOM 717 O O . VAL A 1 90 ? 22.572 -16.639 -60.209 1.00 91.56 90 VAL A O 1
ATOM 720 N N . THR A 1 91 ? 22.793 -18.858 -60.398 1.00 90.56 91 THR A N 1
ATOM 721 C CA . THR A 1 91 ? 22.657 -18.857 -61.859 1.00 90.56 91 THR A CA 1
ATOM 722 C C . THR A 1 91 ? 21.192 -18.792 -62.279 1.00 90.56 91 THR A C 1
ATOM 724 O O . THR A 1 91 ? 20.280 -19.168 -61.536 1.00 90.56 91 THR A O 1
ATOM 727 N N . GLN A 1 92 ? 20.955 -18.408 -63.533 1.00 87.31 92 GLN A N 1
ATOM 728 C CA . GLN A 1 92 ? 19.659 -18.642 -64.162 1.00 87.31 92 GLN A CA 1
ATOM 729 C C . GLN A 1 92 ? 19.342 -20.146 -64.244 1.00 87.31 92 GLN A C 1
ATOM 731 O O . GLN A 1 92 ? 20.214 -21.004 -64.080 1.00 87.31 92 GLN A O 1
ATOM 736 N N . CYS A 1 93 ? 18.067 -20.446 -64.482 1.00 88.38 93 CYS A N 1
ATOM 737 C CA . CYS A 1 93 ? 17.561 -21.804 -64.623 1.00 88.38 93 CYS A CA 1
ATOM 738 C C . CYS A 1 93 ? 18.221 -22.538 -65.802 1.00 88.38 93 CYS A C 1
ATOM 740 O O . CYS A 1 93 ? 18.165 -22.053 -66.932 1.00 88.38 93 CYS A O 1
ATOM 742 N N . ASN A 1 94 ? 18.797 -23.713 -65.548 1.00 87.94 94 ASN A N 1
ATOM 743 C CA . ASN A 1 94 ? 19.373 -24.594 -66.559 1.00 87.94 94 ASN A CA 1
ATOM 744 C C . ASN A 1 94 ? 18.582 -25.913 -66.620 1.00 87.94 94 ASN A C 1
ATOM 746 O O . ASN A 1 94 ? 18.304 -26.507 -65.585 1.00 87.94 94 ASN A O 1
ATOM 750 N N . PHE A 1 95 ? 18.216 -26.365 -67.818 1.00 87.44 95 PHE A N 1
ATOM 751 C CA . PHE A 1 95 ? 17.442 -27.598 -68.037 1.00 87.44 95 PHE A CA 1
ATOM 752 C C . PHE A 1 95 ? 18.316 -28.796 -68.446 1.00 87.44 95 PHE A C 1
ATOM 754 O O . PHE A 1 95 ? 17.801 -29.830 -68.858 1.00 87.44 95 PHE A O 1
ATOM 761 N N . ASP A 1 96 ? 19.639 -28.647 -68.372 1.00 83.75 96 ASP A N 1
ATOM 762 C CA . ASP A 1 96 ? 20.598 -29.720 -68.606 1.00 83.75 96 ASP A CA 1
ATOM 763 C C . ASP A 1 96 ? 20.748 -30.591 -67.348 1.00 83.75 96 ASP A C 1
ATOM 765 O O . ASP A 1 96 ? 21.137 -30.103 -66.283 1.00 83.75 96 ASP A O 1
ATOM 769 N N . ASN A 1 97 ? 20.442 -31.882 -67.483 1.00 76.12 97 ASN A N 1
ATOM 770 C CA . ASN A 1 97 ? 20.473 -32.851 -66.388 1.00 76.12 97 ASN A CA 1
ATOM 771 C C . ASN A 1 97 ? 21.907 -33.202 -65.936 1.00 76.12 97 ASN A C 1
ATOM 773 O O . ASN A 1 97 ? 22.084 -33.652 -64.804 1.00 76.12 97 ASN A O 1
ATOM 777 N N . ASP A 1 98 ? 22.928 -32.948 -66.768 1.00 81.25 98 ASP A N 1
ATOM 778 C CA . ASP A 1 98 ? 24.335 -33.297 -66.507 1.00 81.25 98 ASP A CA 1
ATOM 779 C C . ASP A 1 98 ? 25.171 -32.094 -66.026 1.00 81.25 98 ASP A C 1
ATOM 781 O O . ASP A 1 98 ? 26.352 -31.925 -66.350 1.00 81.25 98 ASP A O 1
ATOM 785 N N . ILE A 1 99 ? 24.568 -31.210 -65.228 1.00 83.38 99 ILE A N 1
ATOM 786 C CA . ILE A 1 99 ? 25.263 -30.034 -64.701 1.00 83.38 99 ILE A CA 1
ATOM 787 C C . ILE A 1 99 ? 26.312 -30.420 -63.637 1.00 83.38 99 ILE A C 1
ATOM 789 O O . ILE A 1 99 ? 26.013 -30.948 -62.562 1.00 83.38 99 ILE A O 1
ATOM 793 N N . SER A 1 100 ? 27.585 -30.153 -63.942 1.00 85.25 100 SER A N 1
ATOM 794 C CA . SER A 1 100 ? 28.715 -30.382 -63.035 1.00 85.25 100 SER A CA 1
ATOM 795 C C . SER A 1 100 ? 29.026 -29.141 -62.189 1.00 85.25 100 SER A C 1
ATOM 797 O O . SER A 1 100 ? 28.708 -28.013 -62.565 1.00 85.25 100 SER A O 1
ATOM 799 N N . PHE A 1 101 ? 29.706 -29.326 -61.051 1.00 84.25 101 PHE A N 1
ATOM 800 C CA . PHE A 1 101 ? 30.171 -28.198 -60.233 1.00 84.25 101 PHE A CA 1
ATOM 801 C C . PHE A 1 101 ? 31.189 -27.308 -60.963 1.00 84.25 101 PHE A C 1
ATOM 803 O O . PHE A 1 101 ? 31.209 -26.104 -60.741 1.00 84.25 101 PHE A O 1
ATOM 810 N N . GLU A 1 102 ? 31.987 -27.871 -61.871 1.00 83.94 102 GLU A N 1
ATOM 811 C CA . GLU A 1 102 ? 32.913 -27.101 -62.707 1.00 83.94 102 GLU A CA 1
ATOM 812 C C . GLU A 1 102 ? 32.155 -26.183 -63.674 1.00 83.94 102 GLU A C 1
ATOM 814 O O . GLU A 1 102 ? 32.459 -24.994 -63.773 1.00 83.94 102 GLU A O 1
ATOM 819 N N . ARG A 1 103 ? 31.086 -26.697 -64.298 1.00 84.88 103 ARG A N 1
ATOM 820 C CA . ARG A 1 103 ? 30.192 -25.895 -65.141 1.00 84.88 103 ARG A CA 1
ATOM 821 C C . ARG A 1 103 ? 29.456 -24.829 -64.331 1.00 84.88 103 ARG A C 1
ATOM 823 O O . ARG A 1 103 ? 29.345 -23.698 -64.790 1.00 84.88 103 ARG A O 1
ATOM 830 N N . CYS A 1 104 ? 29.025 -25.148 -63.110 1.00 85.31 104 CYS A N 1
ATOM 831 C CA . CYS A 1 104 ? 28.464 -24.164 -62.183 1.00 85.31 104 CYS A CA 1
ATOM 832 C C . CYS A 1 104 ? 29.432 -23.004 -61.906 1.00 85.31 104 CYS A C 1
ATOM 834 O O . CYS A 1 104 ? 29.026 -21.848 -61.980 1.00 85.31 104 CYS A O 1
ATOM 836 N N . SER A 1 105 ? 30.706 -23.295 -61.621 1.00 81.62 105 SER A N 1
ATOM 837 C CA . SER A 1 105 ? 31.721 -22.263 -61.386 1.00 81.62 105 SER A CA 1
ATOM 838 C C . SER A 1 105 ? 32.010 -21.426 -62.634 1.00 81.62 105 SER A C 1
ATOM 840 O O . SER A 1 105 ? 32.166 -20.217 -62.516 1.00 81.62 105 SER A O 1
ATOM 842 N N . GLN A 1 106 ? 32.025 -22.030 -63.827 1.00 82.19 106 GLN A N 1
ATOM 843 C CA . GLN A 1 106 ? 32.207 -21.303 -65.093 1.00 82.19 106 GLN A CA 1
ATOM 844 C C . GLN A 1 106 ? 31.020 -20.386 -65.432 1.00 82.19 106 GLN A C 1
ATOM 846 O O . GLN A 1 106 ? 31.210 -19.328 -66.027 1.00 82.19 106 GLN A O 1
ATOM 851 N N . MET A 1 107 ? 29.798 -20.772 -65.052 1.00 81.94 107 MET A N 1
ATOM 852 C CA . MET A 1 107 ? 28.589 -19.967 -65.269 1.00 81.94 107 MET A CA 1
ATOM 853 C C . MET A 1 107 ? 28.481 -18.762 -64.323 1.00 81.94 107 MET A C 1
ATOM 855 O O . MET A 1 107 ? 27.677 -17.866 -64.574 1.00 81.94 107 MET A O 1
ATOM 859 N N . MET A 1 108 ? 29.263 -18.729 -63.242 1.00 79.88 108 MET A N 1
ATOM 860 C CA . MET A 1 108 ? 29.277 -17.633 -62.275 1.00 79.88 108 MET A CA 1
ATOM 861 C C . MET A 1 108 ? 30.383 -16.636 -62.625 1.00 79.88 108 MET A C 1
ATOM 863 O O . MET A 1 108 ? 31.518 -16.750 -62.165 1.00 79.88 108 MET A O 1
ATOM 867 N N . SER A 1 109 ? 30.045 -15.641 -63.445 1.00 73.88 109 SER A N 1
ATOM 868 C CA . SER A 1 109 ? 30.947 -14.527 -63.754 1.00 73.88 109 SER A CA 1
ATOM 869 C C . SER A 1 109 ? 31.120 -13.579 -62.558 1.00 73.88 109 SER A C 1
ATOM 871 O O . SER A 1 109 ? 30.312 -13.558 -61.619 1.00 73.88 109 SER A O 1
ATOM 873 N N . ALA A 1 110 ? 32.152 -12.729 -62.612 1.00 65.88 110 ALA A N 1
ATOM 874 C CA . ALA A 1 110 ? 32.313 -11.626 -61.662 1.00 65.88 110 ALA A CA 1
ATOM 875 C C . ALA A 1 110 ? 31.056 -10.731 -61.610 1.00 65.88 110 ALA A C 1
ATOM 877 O O . ALA A 1 110 ? 30.624 -10.366 -60.516 1.00 65.88 110 ALA A O 1
ATOM 878 N N . ASP A 1 111 ? 30.414 -10.517 -62.764 1.00 72.88 111 ASP A N 1
ATOM 879 C CA . ASP A 1 111 ? 29.215 -9.684 -62.942 1.00 72.88 111 ASP A CA 1
ATOM 880 C C . ASP A 1 111 ? 27.916 -10.331 -62.441 1.00 72.88 111 ASP A C 1
ATOM 882 O O . ASP A 1 111 ? 26.863 -9.698 -62.441 1.00 72.88 111 ASP A O 1
ATOM 886 N N . THR A 1 112 ? 27.951 -11.600 -62.018 1.00 81.69 112 THR A N 1
ATOM 887 C CA . THR A 1 112 ? 26.762 -12.245 -61.448 1.00 81.69 112 THR A CA 1
ATOM 888 C C . THR A 1 112 ? 26.358 -11.521 -60.163 1.00 81.69 112 THR A C 1
ATOM 890 O O . THR A 1 112 ? 27.183 -11.372 -59.254 1.00 81.69 112 THR A O 1
ATOM 893 N N . THR A 1 113 ? 25.095 -11.095 -60.087 1.00 85.31 113 THR A N 1
ATOM 894 C CA . THR A 1 113 ? 24.539 -10.312 -58.978 1.00 85.31 113 THR A CA 1
ATOM 895 C C . THR A 1 113 ? 24.722 -11.019 -57.638 1.00 85.31 113 THR A C 1
ATOM 897 O O . THR A 1 113 ? 24.438 -12.210 -57.503 1.00 85.31 113 THR A O 1
ATOM 900 N N . MET A 1 114 ? 25.206 -10.272 -56.643 1.00 89.44 114 MET A N 1
ATOM 901 C CA . MET A 1 114 ? 25.245 -10.723 -55.255 1.00 89.44 114 MET A CA 1
ATOM 902 C C . MET A 1 114 ? 23.903 -10.421 -54.591 1.00 89.44 114 MET A C 1
ATOM 904 O O . MET A 1 114 ? 23.434 -9.290 -54.619 1.00 89.44 114 MET A O 1
ATOM 908 N N . HIS A 1 115 ? 23.291 -11.425 -53.991 1.00 91.69 115 HIS A N 1
ATOM 909 C CA . HIS A 1 115 ? 22.061 -11.308 -53.223 1.00 91.69 115 HIS A CA 1
ATOM 910 C C . HIS A 1 115 ? 22.378 -11.304 -51.731 1.00 91.69 115 HIS A C 1
ATOM 912 O O . HIS A 1 115 ? 23.320 -11.973 -51.301 1.00 91.69 115 HIS A O 1
ATOM 918 N N . THR A 1 116 ? 21.573 -10.584 -50.952 1.00 94.38 116 THR A N 1
ATOM 919 C CA . THR A 1 116 ? 21.726 -10.454 -49.499 1.00 94.38 116 THR A CA 1
ATOM 920 C C . THR A 1 116 ? 20.490 -11.007 -48.809 1.00 94.38 116 THR A C 1
ATOM 922 O O . THR A 1 116 ? 19.367 -10.626 -49.133 1.00 94.38 116 THR A O 1
ATOM 925 N N . LEU A 1 117 ? 20.704 -11.899 -47.846 1.00 94.88 117 LEU A N 1
ATOM 926 C CA . LEU A 1 117 ? 19.672 -12.424 -46.964 1.00 94.88 117 LEU A CA 1
ATOM 927 C C . LEU A 1 117 ? 19.930 -11.967 -45.536 1.00 94.88 117 LEU A C 1
ATOM 929 O O . LEU A 1 117 ? 21.006 -12.216 -44.985 1.00 94.88 117 LEU A O 1
ATOM 933 N N . PHE A 1 118 ? 18.910 -11.378 -44.918 1.00 96.06 118 PHE A N 1
ATOM 934 C CA . PHE A 1 118 ? 18.906 -11.065 -43.491 1.00 96.06 118 PHE A CA 1
ATOM 935 C C . PHE A 1 118 ? 18.099 -12.091 -42.718 1.00 96.06 118 PHE A C 1
ATOM 937 O O . PHE A 1 118 ? 17.005 -12.466 -43.131 1.00 96.06 118 PHE A O 1
ATOM 944 N N . ARG A 1 119 ? 18.605 -12.544 -41.575 1.00 94.94 119 ARG A N 1
ATOM 945 C CA . ARG A 1 119 ? 17.823 -13.394 -40.677 1.00 94.94 119 ARG A CA 1
ATOM 946 C C . ARG A 1 119 ? 16.685 -12.566 -40.069 1.00 94.94 119 ARG A C 1
ATOM 948 O O . ARG A 1 119 ? 16.952 -11.514 -39.495 1.00 94.94 119 ARG A O 1
ATOM 955 N N . LYS A 1 120 ? 15.437 -13.042 -40.169 1.00 91.81 120 LYS A N 1
ATOM 956 C CA . LYS A 1 120 ? 14.263 -12.325 -39.634 1.00 91.81 120 LYS A CA 1
ATOM 957 C C . LYS A 1 120 ? 14.365 -12.155 -38.112 1.00 91.81 120 LYS A C 1
ATOM 959 O O . LYS A 1 120 ? 14.322 -11.042 -37.603 1.00 91.81 120 LYS A O 1
ATOM 964 N N . ASP A 1 121 ? 14.634 -13.248 -37.403 1.00 89.50 121 ASP A N 1
ATOM 965 C CA . ASP A 1 121 ? 14.864 -13.251 -35.951 1.00 89.50 121 ASP A CA 1
ATOM 966 C C . ASP A 1 121 ? 16.350 -13.028 -35.618 1.00 89.50 121 ASP A C 1
ATOM 968 O O . ASP A 1 121 ? 16.979 -13.824 -34.919 1.00 89.50 121 ASP A O 1
ATOM 972 N N . SER A 1 122 ? 16.959 -11.983 -36.188 1.00 91.31 122 SER A N 1
ATOM 973 C CA . SER A 1 122 ? 18.380 -11.695 -35.979 1.00 91.31 122 SER A CA 1
ATOM 974 C C . SER A 1 122 ? 18.687 -11.332 -34.525 1.00 91.31 122 SER A C 1
ATOM 976 O O . SER A 1 122 ? 18.008 -10.495 -33.921 1.00 91.31 122 SER A O 1
ATOM 978 N N . THR A 1 123 ? 19.759 -11.910 -33.990 1.00 91.81 123 THR A N 1
ATOM 979 C CA . THR A 1 123 ? 20.364 -11.550 -32.701 1.00 91.81 123 THR A CA 1
ATOM 980 C C . THR A 1 123 ? 21.079 -10.199 -32.822 1.00 91.81 123 THR A C 1
ATOM 982 O O . THR A 1 123 ? 22.004 -10.072 -33.624 1.00 91.81 123 THR A O 1
ATOM 985 N N . PRO A 1 124 ? 20.677 -9.160 -32.074 1.00 92.94 124 PRO A N 1
ATOM 986 C CA . PRO A 1 124 ? 21.363 -7.875 -32.142 1.00 92.94 124 PRO A CA 1
ATOM 987 C C . PRO A 1 124 ? 22.818 -7.954 -31.668 1.00 92.94 124 PRO A C 1
ATOM 989 O O . PRO A 1 124 ? 23.166 -8.749 -30.794 1.00 92.94 124 PRO A O 1
ATOM 992 N N . THR A 1 125 ? 23.665 -7.089 -32.218 1.00 94.88 125 THR A N 1
ATOM 993 C CA . THR A 1 125 ? 25.104 -7.013 -31.927 1.00 94.88 125 THR A CA 1
ATOM 994 C C . THR A 1 125 ? 25.520 -5.568 -31.671 1.00 94.88 125 THR A C 1
ATOM 996 O O . THR A 1 125 ? 24.880 -4.646 -32.167 1.00 94.88 125 THR A O 1
ATOM 999 N N . SER A 1 126 ? 26.628 -5.343 -30.959 1.00 93.50 126 SER A N 1
ATOM 1000 C CA . SER A 1 126 ? 27.137 -3.982 -30.739 1.00 93.50 126 SER A CA 1
ATOM 1001 C C . SER A 1 126 ? 27.413 -3.266 -32.063 1.00 93.50 126 SER A C 1
ATOM 1003 O O . SER A 1 126 ? 28.117 -3.789 -32.926 1.00 93.50 126 SER A O 1
ATOM 1005 N N . CYS A 1 127 ? 26.926 -2.032 -32.190 1.00 93.62 127 CYS A N 1
ATOM 1006 C CA . CYS A 1 127 ? 27.240 -1.203 -33.346 1.00 93.62 127 CYS A CA 1
ATOM 1007 C C . CYS A 1 127 ? 28.740 -0.852 -33.387 1.00 93.62 127 CYS A C 1
ATOM 1009 O O . CYS A 1 127 ? 29.299 -0.488 -32.347 1.00 93.62 127 CYS A O 1
ATOM 1011 N N . PRO A 1 128 ? 29.389 -0.870 -34.568 1.00 93.38 128 PRO A N 1
ATOM 1012 C CA . PRO A 1 128 ? 30.800 -0.498 -34.730 1.00 93.38 128 PRO A CA 1
ATOM 1013 C C . PRO A 1 128 ? 31.040 1.026 -34.704 1.00 93.38 128 PRO A C 1
ATOM 1015 O O . PRO A 1 128 ? 32.093 1.496 -35.125 1.00 93.38 128 PRO A O 1
ATOM 1018 N N . ILE A 1 129 ? 30.062 1.808 -34.238 1.00 92.00 129 ILE A N 1
ATOM 1019 C CA . ILE A 1 129 ? 30.103 3.271 -34.189 1.00 92.00 129 ILE A CA 1
ATOM 1020 C C . ILE A 1 129 ? 30.315 3.726 -32.738 1.00 92.00 129 ILE A C 1
ATOM 1022 O O . ILE A 1 129 ? 29.546 3.388 -31.828 1.00 92.00 129 ILE A O 1
ATOM 1026 N N . GLU A 1 130 ? 31.349 4.538 -32.537 1.00 90.94 130 GLU A N 1
ATOM 1027 C CA . GLU A 1 130 ? 31.655 5.207 -31.270 1.00 90.94 130 GLU A CA 1
ATOM 1028 C C . GLU A 1 130 ? 30.846 6.512 -31.159 1.00 90.94 130 GLU A C 1
ATOM 1030 O O . GLU A 1 130 ? 31.248 7.554 -31.659 1.00 90.94 130 GLU A O 1
ATOM 1035 N N . ALA A 1 131 ? 29.676 6.460 -30.523 1.00 91.38 131 ALA A N 1
ATOM 1036 C CA . ALA A 1 131 ? 28.839 7.633 -30.239 1.00 91.38 131 ALA A CA 1
ATOM 1037 C C . ALA A 1 131 ? 29.299 8.366 -28.950 1.00 91.38 131 ALA A C 1
ATOM 1039 O O . ALA A 1 131 ? 29.882 7.708 -28.085 1.00 91.38 131 ALA A O 1
ATOM 1040 N N . PRO A 1 132 ? 29.013 9.675 -28.761 1.00 93.62 132 PRO A N 1
ATOM 1041 C CA . PRO A 1 132 ? 28.215 10.559 -29.617 1.00 93.62 132 PRO A CA 1
ATOM 1042 C C . PRO A 1 132 ? 29.007 11.177 -30.778 1.00 93.62 132 PRO A C 1
ATOM 1044 O O . PRO A 1 132 ? 30.208 11.427 -30.671 1.00 93.62 132 PRO A O 1
ATOM 1047 N N . LEU A 1 133 ? 28.316 11.438 -31.888 1.00 94.62 133 LEU A N 1
ATOM 1048 C CA . LEU A 1 133 ? 28.876 12.028 -33.104 1.00 94.62 133 LEU A CA 1
ATOM 1049 C C . LEU A 1 133 ? 28.003 13.178 -33.602 1.00 94.62 133 LEU A C 1
ATOM 1051 O O . LEU A 1 133 ? 26.779 13.094 -33.576 1.00 94.62 133 LEU A O 1
ATOM 1055 N N . ASN A 1 134 ? 28.645 14.186 -34.179 1.00 95.75 134 ASN A N 1
ATOM 1056 C CA . ASN A 1 134 ? 27.994 15.226 -34.963 1.00 95.75 134 ASN A CA 1
ATOM 1057 C C . ASN A 1 134 ? 28.232 14.958 -36.447 1.00 95.75 134 ASN A C 1
ATOM 1059 O O . ASN A 1 134 ? 29.354 14.635 -36.840 1.00 95.75 134 ASN A O 1
ATOM 1063 N N . PHE A 1 135 ? 27.202 15.075 -37.282 1.00 96.06 135 PHE A N 1
ATOM 1064 C CA . PHE A 1 135 ? 27.307 14.757 -38.701 1.00 96.06 135 PHE A CA 1
ATOM 1065 C C . PHE A 1 135 ? 26.547 15.723 -39.610 1.00 96.06 135 PHE A C 1
ATOM 1067 O O . PHE A 1 135 ? 25.551 16.342 -39.244 1.00 96.06 135 PHE A O 1
ATOM 1074 N N . THR A 1 136 ? 27.039 15.813 -40.839 1.00 96.19 136 THR A N 1
ATOM 1075 C CA . THR A 1 136 ? 26.327 16.356 -42.003 1.00 96.19 136 THR A CA 1
ATOM 1076 C C . THR A 1 136 ? 25.982 15.193 -42.923 1.00 96.19 136 THR A C 1
ATOM 1078 O O . THR A 1 136 ? 26.593 14.126 -42.822 1.00 96.19 136 THR A O 1
ATOM 1081 N N . TYR A 1 137 ? 24.986 15.346 -43.789 1.00 94.31 137 TYR A N 1
ATOM 1082 C CA . TYR A 1 137 ? 24.531 14.239 -44.629 1.00 94.31 137 TYR A CA 1
ATOM 1083 C C . TYR A 1 137 ? 24.318 14.666 -46.072 1.00 94.31 137 TYR A C 1
ATOM 1085 O O . TYR A 1 137 ? 23.868 15.772 -46.354 1.00 94.31 137 TYR A O 1
ATOM 1093 N N . GLN A 1 138 ? 24.588 13.742 -46.983 1.00 93.56 138 GLN A N 1
ATOM 1094 C CA . GLN A 1 138 ? 24.316 13.861 -48.404 1.00 93.56 138 GLN A CA 1
ATOM 1095 C C . GLN A 1 138 ? 23.451 12.684 -48.837 1.00 93.56 138 GLN A C 1
ATOM 1097 O O . GLN A 1 138 ? 23.716 11.545 -48.468 1.00 93.56 138 GLN A O 1
ATOM 1102 N N . SER A 1 139 ? 22.405 12.970 -49.600 1.00 89.94 139 SER A N 1
ATOM 1103 C CA . SER A 1 139 ? 21.448 11.988 -50.110 1.00 89.94 139 SER A CA 1
ATOM 1104 C C . SER A 1 139 ? 21.070 12.321 -51.551 1.00 89.94 139 SER A C 1
ATOM 1106 O O . SER A 1 139 ? 21.363 13.418 -52.033 1.00 89.94 139 SER A O 1
ATOM 1108 N N . ASN A 1 140 ? 20.325 11.431 -52.207 1.00 84.69 140 ASN A N 1
ATOM 1109 C CA . ASN A 1 140 ? 19.786 11.664 -53.553 1.00 84.69 140 ASN A CA 1
ATOM 1110 C C . ASN A 1 140 ? 18.911 12.929 -53.663 1.00 84.69 140 ASN A C 1
ATOM 1112 O O . ASN A 1 140 ? 18.753 13.473 -54.752 1.00 84.69 140 ASN A O 1
ATOM 1116 N N . THR A 1 141 ? 18.341 13.412 -52.551 1.00 84.50 141 THR A N 1
ATOM 1117 C CA . THR A 1 141 ? 17.501 14.622 -52.519 1.00 84.50 141 THR A CA 1
ATOM 1118 C C . THR A 1 141 ? 18.284 15.916 -52.284 1.00 84.50 141 THR A C 1
ATOM 1120 O O . THR A 1 141 ? 17.700 16.993 -52.353 1.00 84.50 141 THR A O 1
ATOM 1123 N N . GLY A 1 142 ? 19.583 15.835 -51.978 1.00 88.56 142 GLY A N 1
ATOM 1124 C CA . GLY A 1 142 ? 20.430 16.989 -51.675 1.00 88.56 142 GLY A CA 1
ATOM 1125 C C . GLY A 1 142 ? 21.400 16.747 -50.516 1.00 88.56 142 GLY A C 1
ATOM 1126 O O . GLY A 1 142 ? 21.372 15.700 -49.860 1.00 88.56 142 GLY A O 1
ATOM 1127 N N . SER A 1 143 ? 22.260 17.739 -50.270 1.00 91.81 143 SER A N 1
ATOM 1128 C CA . SER A 1 143 ? 23.271 17.734 -49.208 1.00 91.81 143 SER A CA 1
ATOM 1129 C C . SER A 1 143 ? 22.937 18.771 -48.138 1.00 91.81 143 SER A C 1
ATOM 1131 O O . SER A 1 143 ? 22.723 19.934 -48.462 1.00 91.81 143 SER A O 1
ATOM 1133 N N . CYS A 1 144 ? 22.882 18.346 -46.877 1.00 93.00 144 CYS A N 1
ATOM 1134 C CA . CYS A 1 144 ? 22.657 19.192 -45.710 1.00 93.00 144 CYS A CA 1
ATOM 1135 C C . CYS A 1 144 ? 23.989 19.417 -44.998 1.00 93.00 144 CYS A C 1
ATOM 1137 O O . CYS A 1 144 ? 24.516 18.515 -44.341 1.00 93.00 144 CYS A O 1
ATOM 1139 N N . THR A 1 145 ? 24.528 20.626 -45.156 1.00 92.88 145 THR A N 1
ATOM 1140 C CA . THR A 1 145 ? 25.844 21.019 -44.624 1.00 92.88 145 THR A CA 1
ATOM 1141 C C . THR A 1 145 ? 25.779 22.265 -43.743 1.00 92.88 145 THR A C 1
ATOM 1143 O O . THR A 1 145 ? 26.686 22.485 -42.945 1.00 92.88 145 THR A O 1
ATOM 1146 N N . SER A 1 146 ? 24.704 23.056 -43.839 1.00 91.00 146 SER A N 1
ATOM 1147 C CA . SER A 1 146 ? 24.513 24.284 -43.060 1.00 91.00 146 SER A CA 1
ATOM 1148 C C . SER A 1 146 ? 24.092 24.041 -41.610 1.00 91.00 146 SER A C 1
ATOM 1150 O O . SER A 1 146 ? 24.338 24.888 -40.750 1.00 91.00 146 SER A O 1
ATOM 1152 N N . ARG A 1 147 ? 23.461 22.896 -41.319 1.00 92.62 147 ARG A N 1
ATOM 1153 C CA . ARG A 1 147 ? 23.049 22.494 -39.969 1.00 92.62 147 ARG A CA 1
ATOM 1154 C C . ARG A 1 147 ? 23.628 21.139 -39.602 1.00 92.62 147 ARG A C 1
ATOM 1156 O O . ARG A 1 147 ? 23.593 20.193 -40.385 1.00 92.62 147 ARG A O 1
ATOM 1163 N N . THR A 1 148 ? 24.107 21.049 -38.371 1.00 92.81 148 THR A N 1
ATOM 1164 C CA . THR A 1 148 ? 24.712 19.837 -37.827 1.00 92.81 148 THR A CA 1
ATOM 1165 C C . THR A 1 148 ? 23.641 18.929 -37.235 1.00 92.81 148 THR A C 1
ATOM 1167 O O . THR A 1 148 ? 22.890 19.331 -36.350 1.00 92.81 148 THR A O 1
ATOM 1170 N N . SER A 1 149 ? 23.578 17.701 -37.735 1.00 94.94 149 SER A N 1
ATOM 1171 C CA . SER A 1 149 ? 22.793 16.600 -37.170 1.00 94.94 149 SER A CA 1
ATOM 1172 C C . SER A 1 149 ? 23.611 15.880 -36.094 1.00 94.94 149 SER A C 1
ATOM 1174 O O . SER A 1 149 ? 24.837 15.991 -36.085 1.00 94.94 149 SER A O 1
ATOM 1176 N N . HIS A 1 150 ? 22.968 15.136 -35.197 1.00 93.81 150 HIS A N 1
ATOM 1177 C CA . HIS A 1 150 ? 23.675 14.415 -34.131 1.00 93.81 150 HIS A CA 1
ATOM 1178 C C . HIS A 1 150 ? 23.235 12.957 -34.035 1.00 93.81 150 HIS A C 1
ATOM 1180 O O . HIS A 1 150 ? 22.111 12.595 -34.387 1.00 93.81 150 HIS A O 1
ATOM 1186 N N . LEU A 1 151 ? 24.159 12.114 -33.590 1.00 94.50 151 LEU A N 1
ATOM 1187 C CA . LEU A 1 151 ? 23.978 10.686 -33.387 1.00 94.50 151 LEU A CA 1
ATOM 1188 C C . LEU A 1 151 ? 24.423 10.336 -31.972 1.00 94.50 151 LEU A C 1
ATOM 1190 O O . LEU A 1 151 ? 25.563 10.606 -31.588 1.00 94.50 151 LEU A O 1
ATOM 1194 N N . HIS A 1 152 ? 23.555 9.666 -31.223 1.00 94.12 152 HIS A N 1
ATOM 1195 C CA . HIS A 1 152 ? 23.875 9.134 -29.900 1.00 94.12 152 HIS A CA 1
ATOM 1196 C C . HIS A 1 152 ? 23.458 7.675 -29.763 1.00 94.12 152 HIS A C 1
ATOM 1198 O O . HIS A 1 152 ? 22.733 7.112 -30.587 1.00 94.12 152 HIS A O 1
ATOM 1204 N N . ARG A 1 153 ? 23.964 7.043 -28.707 1.00 93.94 153 ARG A N 1
ATOM 1205 C CA . ARG A 1 153 ? 23.610 5.675 -28.346 1.00 93.94 153 ARG A CA 1
ATOM 1206 C C . ARG A 1 153 ? 22.335 5.677 -27.516 1.00 93.94 153 ARG A C 1
ATOM 1208 O O . ARG A 1 153 ? 22.202 6.499 -26.616 1.00 93.94 153 ARG A O 1
ATOM 1215 N N . CYS A 1 154 ? 21.420 4.765 -27.825 1.00 94.75 154 CYS A N 1
ATOM 1216 C CA . CYS A 1 154 ? 20.240 4.544 -26.995 1.00 94.75 154 CYS A CA 1
ATOM 1217 C C . CYS A 1 154 ? 20.638 3.822 -25.690 1.00 94.75 154 CYS A C 1
ATOM 1219 O O . CYS A 1 154 ? 21.799 3.478 -25.477 1.00 94.75 154 CYS A O 1
ATOM 1221 N N . SER A 1 155 ? 19.683 3.557 -24.804 1.00 94.31 155 SER A N 1
ATOM 1222 C CA . SER A 1 155 ? 19.912 2.814 -23.558 1.00 94.31 155 SER A CA 1
ATOM 1223 C C . SER A 1 155 ? 20.488 1.411 -23.807 1.00 94.31 155 SER A C 1
ATOM 1225 O O . SER A 1 155 ? 21.288 0.899 -23.016 1.00 94.31 155 SER A O 1
ATOM 1227 N N . GLN A 1 156 ? 20.125 0.810 -24.943 1.00 93.12 156 GLN A N 1
ATOM 1228 C CA . GLN A 1 156 ? 20.690 -0.441 -25.439 1.00 93.12 156 GLN A CA 1
ATOM 1229 C C . GLN A 1 156 ? 21.991 -0.206 -26.219 1.00 93.12 156 GLN A C 1
ATOM 1231 O O . GLN A 1 156 ? 22.107 0.720 -27.022 1.00 93.12 156 GLN A O 1
ATOM 1236 N N . PHE A 1 157 ? 22.971 -1.091 -26.034 1.00 89.69 157 PHE A N 1
ATOM 1237 C CA . PHE A 1 157 ? 24.304 -0.955 -26.636 1.00 89.69 157 PHE A CA 1
ATOM 1238 C C . PHE A 1 157 ? 24.352 -1.242 -28.150 1.00 89.69 157 PHE A C 1
ATOM 1240 O O . PHE A 1 157 ? 25.306 -0.851 -28.823 1.00 89.69 157 PHE A O 1
ATOM 1247 N N . ASP A 1 158 ? 23.349 -1.947 -28.664 1.00 93.38 158 ASP A N 1
ATOM 1248 C CA . ASP A 1 158 ? 23.125 -2.352 -30.056 1.00 93.38 158 ASP A CA 1
ATOM 1249 C C . ASP A 1 158 ? 22.300 -1.323 -30.849 1.00 93.38 158 ASP A C 1
ATOM 1251 O O . ASP A 1 158 ? 22.104 -1.506 -32.051 1.00 93.38 158 ASP A O 1
ATOM 1255 N N . ARG A 1 159 ? 21.820 -0.245 -30.206 1.00 95.19 159 ARG A N 1
ATOM 1256 C CA . ARG A 1 159 ? 20.950 0.763 -30.825 1.00 95.19 159 ARG A CA 1
ATOM 1257 C C . ARG A 1 159 ? 21.549 2.163 -30.843 1.00 95.19 159 ARG A C 1
ATOM 1259 O O . ARG A 1 159 ? 22.139 2.630 -29.868 1.00 95.19 159 ARG A O 1
ATOM 1266 N N . LEU A 1 160 ? 21.327 2.865 -31.950 1.00 95.62 160 LEU A N 1
ATOM 1267 C CA . LEU A 1 160 ? 21.723 4.258 -32.151 1.00 95.62 160 LEU A CA 1
ATOM 1268 C C . LEU A 1 160 ? 20.529 5.074 -32.652 1.00 95.62 160 LEU A C 1
ATOM 1270 O O . LEU A 1 160 ? 19.696 4.566 -33.404 1.00 95.62 160 LEU A O 1
ATOM 1274 N N . ALA A 1 161 ? 20.476 6.345 -32.269 1.00 94.88 161 ALA A N 1
ATOM 1275 C CA . ALA A 1 161 ? 19.497 7.308 -32.755 1.00 94.88 161 ALA A CA 1
ATOM 1276 C C . ALA A 1 161 ? 20.202 8.390 -33.572 1.00 94.88 161 ALA A C 1
ATOM 1278 O O . ALA A 1 161 ? 21.203 8.954 -33.134 1.00 94.88 161 ALA A O 1
ATOM 1279 N N . LEU A 1 162 ? 19.685 8.660 -34.769 1.00 94.62 162 LEU A N 1
ATOM 1280 C CA . LEU A 1 162 ? 20.193 9.659 -35.699 1.00 94.62 162 LEU A CA 1
ATOM 1281 C C . LEU A 1 162 ? 19.164 10.780 -35.823 1.00 94.62 162 LEU A C 1
ATOM 1283 O O . LEU A 1 162 ? 18.075 10.571 -36.360 1.00 94.62 162 LEU A O 1
ATOM 1287 N N . HIS A 1 163 ? 19.521 11.966 -35.345 1.00 93.25 163 HIS A N 1
ATOM 1288 C CA . HIS A 1 163 ? 18.683 13.159 -35.357 1.00 93.25 163 HIS A CA 1
ATOM 1289 C C . HIS A 1 163 ? 19.069 14.043 -36.538 1.00 93.25 163 HIS A C 1
ATOM 1291 O O . HIS A 1 163 ? 20.001 14.847 -36.458 1.00 93.25 163 HIS A O 1
ATOM 1297 N N . TYR A 1 164 ? 18.346 13.888 -37.645 1.00 92.56 164 TYR A N 1
ATOM 1298 C CA . TYR A 1 164 ? 18.537 14.672 -38.858 1.00 92.56 164 TYR A CA 1
ATOM 1299 C C . TYR A 1 164 ? 17.942 16.066 -38.690 1.00 92.56 164 TYR A C 1
ATOM 1301 O O . TYR A 1 164 ? 16.744 16.216 -38.439 1.00 92.56 164 TYR A O 1
ATOM 1309 N N . GLN A 1 165 ? 18.765 17.088 -38.903 1.00 93.81 165 GLN A N 1
ATOM 1310 C CA . GLN A 1 165 ? 18.308 18.471 -38.990 1.00 93.81 165 GLN A CA 1
ATOM 1311 C C . GLN A 1 165 ? 17.801 18.811 -40.398 1.00 93.81 165 GLN A C 1
ATOM 1313 O O . GLN A 1 165 ? 18.305 18.309 -41.410 1.00 93.81 165 GLN A O 1
ATOM 1318 N N . ALA A 1 166 ? 16.805 19.697 -40.457 1.00 91.69 166 ALA A N 1
ATOM 1319 C CA . ALA A 1 166 ? 16.299 20.268 -41.702 1.00 91.69 166 ALA A CA 1
ATOM 1320 C C . ALA A 1 166 ? 17.183 21.439 -42.149 1.00 91.69 166 ALA A C 1
ATOM 1322 O O . ALA A 1 166 ? 17.202 22.493 -41.507 1.00 91.69 166 ALA A O 1
ATOM 1323 N N . CYS A 1 167 ? 17.909 21.253 -43.247 1.00 91.31 167 CYS A N 1
ATOM 1324 C CA . CYS A 1 167 ? 18.734 22.284 -43.865 1.00 91.31 167 CYS A CA 1
ATOM 1325 C C . CYS A 1 167 ? 17.928 23.101 -44.892 1.00 91.31 167 CYS A C 1
ATOM 1327 O O . CYS A 1 167 ? 17.253 22.491 -45.722 1.00 91.31 167 CYS A O 1
ATOM 1329 N N . PRO A 1 168 ? 18.028 24.447 -44.913 1.00 88.56 168 PRO A N 1
ATOM 1330 C CA . PRO A 1 168 ? 17.369 25.282 -45.923 1.00 88.56 168 PRO A CA 1
ATOM 1331 C C . PRO A 1 168 ? 17.708 24.903 -47.373 1.00 88.56 168 PRO A C 1
ATOM 1333 O O . PRO A 1 168 ? 16.883 25.084 -48.263 1.00 88.56 168 PRO A O 1
ATOM 1336 N N . GLU A 1 169 ? 18.907 24.367 -47.612 1.00 88.50 169 GLU A N 1
ATOM 1337 C CA . GLU A 1 169 ? 19.369 23.931 -48.931 1.00 88.50 169 GLU A CA 1
ATOM 1338 C C . GLU A 1 169 ? 18.754 22.608 -49.428 1.00 88.50 169 GLU A C 1
ATOM 1340 O O . GLU A 1 169 ? 18.911 22.274 -50.601 1.00 88.50 169 GLU A O 1
ATOM 1345 N N . VAL A 1 170 ? 18.033 21.865 -48.577 1.00 87.88 170 VAL A N 1
ATOM 1346 C CA . VAL A 1 170 ? 17.310 20.643 -48.963 1.00 87.88 170 VAL A CA 1
ATOM 1347 C C . VAL A 1 170 ? 15.800 20.908 -48.864 1.00 87.88 170 VAL A C 1
ATOM 1349 O O . VAL A 1 170 ? 15.201 20.682 -47.807 1.00 87.88 170 VAL A O 1
ATOM 1352 N N . PRO A 1 171 ? 15.157 21.417 -49.934 1.00 80.31 171 PRO A N 1
ATOM 1353 C CA . PRO A 1 171 ? 13.749 21.799 -49.892 1.00 80.31 171 PRO A CA 1
ATOM 1354 C C . PRO A 1 171 ? 12.845 20.600 -49.570 1.00 80.31 171 PRO A C 1
ATOM 1356 O O . PRO A 1 171 ? 13.091 19.480 -50.015 1.00 80.31 171 PRO A O 1
ATOM 1359 N N . ASN A 1 172 ? 11.772 20.849 -48.812 1.00 82.69 172 ASN A N 1
ATOM 1360 C CA . ASN A 1 172 ? 10.774 19.858 -48.375 1.00 82.69 172 ASN A CA 1
ATOM 1361 C C . ASN A 1 172 ? 11.286 18.760 -47.416 1.00 82.69 172 ASN A C 1
ATOM 1363 O O . ASN A 1 172 ? 10.574 17.786 -47.173 1.00 82.69 172 ASN A O 1
ATOM 1367 N N . ARG A 1 173 ? 12.497 18.891 -46.854 1.00 83.56 173 ARG A N 1
ATOM 1368 C CA . ARG A 1 173 ? 13.022 17.974 -45.830 1.00 83.56 173 ARG A CA 1
ATOM 1369 C C . ARG A 1 173 ? 12.735 18.515 -44.428 1.00 83.56 173 ARG A C 1
ATOM 1371 O O . ARG A 1 173 ? 13.216 19.583 -44.064 1.00 83.56 173 ARG A O 1
ATOM 1378 N N . GLU A 1 174 ? 11.997 17.754 -43.626 1.00 86.62 174 GLU A N 1
ATOM 1379 C CA . GLU A 1 174 ? 11.763 18.055 -42.207 1.00 86.62 174 GLU A CA 1
ATOM 1380 C C . GLU A 1 174 ? 12.804 17.388 -41.297 1.00 86.62 174 GLU A C 1
ATOM 1382 O O . GLU A 1 174 ? 13.457 16.406 -41.673 1.00 86.62 174 GLU A O 1
ATOM 1387 N N . ALA A 1 175 ? 12.936 17.913 -40.075 1.00 89.44 175 ALA A N 1
ATOM 1388 C CA . ALA A 1 175 ? 13.734 17.273 -39.041 1.00 89.44 175 ALA A CA 1
ATOM 1389 C C . ALA A 1 175 ? 13.116 15.913 -38.690 1.00 89.44 175 ALA A C 1
ATOM 1391 O O . ALA A 1 175 ? 11.896 15.772 -38.573 1.00 89.44 175 ALA A O 1
ATOM 1392 N N . SER A 1 176 ? 13.954 14.890 -38.565 1.00 90.31 176 SER A N 1
ATOM 1393 C CA . SER A 1 176 ? 13.486 13.521 -38.347 1.00 90.31 176 SER A CA 1
ATOM 1394 C C . SER A 1 176 ? 14.474 12.718 -37.518 1.00 90.31 176 SER A C 1
ATOM 1396 O O . SER A 1 176 ? 15.679 12.964 -37.545 1.00 90.31 176 SER A O 1
ATOM 1398 N N . ILE A 1 177 ? 13.946 11.742 -36.785 1.00 90.50 177 ILE A N 1
ATOM 1399 C CA . ILE A 1 177 ? 14.729 10.814 -35.974 1.00 90.50 177 ILE A CA 1
ATOM 1400 C C . ILE A 1 177 ? 14.634 9.442 -36.635 1.00 90.50 177 ILE A C 1
ATOM 1402 O O . ILE A 1 177 ? 13.529 8.961 -36.892 1.00 90.50 177 ILE A O 1
ATOM 1406 N N . ARG A 1 178 ? 15.781 8.819 -36.915 1.00 92.00 178 ARG A N 1
ATOM 1407 C CA . ARG A 1 178 ? 15.863 7.420 -37.362 1.00 92.00 178 ARG A CA 1
ATOM 1408 C C . ARG A 1 178 ? 16.597 6.609 -36.309 1.00 92.00 178 ARG A C 1
ATOM 1410 O O . ARG A 1 178 ? 17.667 7.014 -35.862 1.00 92.00 178 ARG A O 1
ATOM 1417 N N . GLN A 1 179 ? 16.034 5.472 -35.923 1.00 94.75 179 GLN A N 1
ATOM 1418 C CA . GLN A 1 179 ? 16.682 4.552 -34.990 1.00 94.75 179 GLN A CA 1
ATOM 1419 C C . GLN A 1 179 ? 17.241 3.367 -35.765 1.00 94.75 179 GLN A C 1
ATOM 1421 O O . GLN A 1 179 ? 16.581 2.857 -36.669 1.00 94.75 179 GLN A O 1
ATOM 1426 N N . ILE A 1 180 ? 18.442 2.921 -35.414 1.00 95.44 180 ILE A N 1
ATOM 1427 C CA . ILE A 1 180 ? 19.051 1.728 -36.002 1.00 95.44 180 ILE A CA 1
ATOM 1428 C C . ILE A 1 180 ? 19.417 0.728 -34.907 1.00 95.44 180 ILE A C 1
ATOM 1430 O O . ILE A 1 180 ? 19.935 1.122 -33.867 1.00 95.44 180 ILE A O 1
ATOM 1434 N N . GLU A 1 181 ? 19.149 -0.556 -35.139 1.00 95.81 181 GLU A N 1
ATOM 1435 C CA . GLU A 1 181 ? 19.579 -1.681 -34.304 1.00 95.81 181 GLU A CA 1
ATOM 1436 C C . GLU A 1 181 ? 20.550 -2.550 -35.108 1.00 95.81 181 GLU A C 1
ATOM 1438 O O . GLU A 1 181 ? 20.172 -3.152 -36.115 1.00 95.81 181 GLU A O 1
ATOM 1443 N N . CYS A 1 182 ? 21.811 -2.598 -34.690 1.00 96.75 182 CYS A N 1
ATOM 1444 C CA . CYS A 1 182 ? 22.851 -3.332 -35.399 1.00 96.75 182 CYS A CA 1
ATOM 1445 C C . CYS A 1 182 ? 22.685 -4.844 -35.212 1.00 96.75 182 CYS A C 1
ATOM 1447 O O . CYS A 1 182 ? 22.471 -5.329 -34.104 1.00 96.75 182 CYS A O 1
ATOM 1449 N N . ILE A 1 183 ? 22.819 -5.604 -36.299 1.00 96.50 183 ILE A N 1
ATOM 1450 C CA . ILE A 1 183 ? 22.593 -7.062 -36.320 1.00 96.50 183 ILE A CA 1
ATOM 1451 C C . ILE A 1 183 ? 23.814 -7.861 -36.792 1.00 96.50 183 ILE A C 1
ATOM 1453 O O . ILE A 1 183 ? 23.789 -9.092 -36.789 1.00 96.50 183 ILE A O 1
ATOM 1457 N N . GLY A 1 184 ? 24.873 -7.181 -37.227 1.00 95.62 184 GLY A N 1
ATOM 1458 C CA . GLY A 1 184 ? 26.152 -7.802 -37.543 1.00 95.62 184 GLY A CA 1
ATOM 1459 C C . GLY A 1 184 ? 27.137 -6.820 -38.156 1.00 95.62 184 GLY A C 1
ATOM 1460 O O . GLY A 1 184 ? 26.737 -5.836 -38.777 1.00 95.62 184 GLY A O 1
ATOM 1461 N N . SER A 1 185 ? 28.427 -7.105 -38.010 1.00 95.75 185 SER A N 1
ATOM 1462 C CA . SER A 1 185 ? 29.517 -6.359 -38.640 1.00 95.75 185 SER A CA 1
ATOM 1463 C C . SER A 1 185 ? 30.571 -7.315 -39.194 1.00 95.75 185 SER A C 1
ATOM 1465 O O . SER A 1 185 ? 30.793 -8.399 -38.654 1.00 95.75 185 SER A O 1
ATOM 1467 N N . TRP A 1 186 ? 31.182 -6.944 -40.317 1.00 94.88 186 TRP A N 1
ATOM 1468 C CA . TRP A 1 186 ? 32.204 -7.742 -40.992 1.00 94.88 186 TRP A CA 1
ATOM 1469 C C . TRP A 1 186 ? 33.145 -6.844 -41.793 1.00 94.88 186 TRP A C 1
ATOM 1471 O O . TRP A 1 186 ? 32.819 -5.708 -42.131 1.00 94.88 186 TRP A O 1
ATOM 1481 N N . GLN A 1 187 ? 34.323 -7.361 -42.127 1.00 93.31 187 GLN A N 1
ATOM 1482 C CA . GLN A 1 187 ? 35.268 -6.672 -42.999 1.00 93.31 187 GLN A CA 1
ATOM 1483 C C . GLN A 1 187 ? 35.270 -7.336 -44.376 1.00 93.31 187 GLN A C 1
ATOM 1485 O O . GLN A 1 187 ? 35.329 -8.561 -44.482 1.00 93.31 187 GLN A O 1
ATOM 1490 N N . SER A 1 188 ? 35.212 -6.538 -45.440 1.00 89.06 188 SER A N 1
ATOM 1491 C CA . SER A 1 188 ? 35.284 -7.031 -46.816 1.00 89.06 188 SER A CA 1
ATOM 1492 C C . SER A 1 188 ? 36.111 -6.079 -47.671 1.00 89.06 188 SER A C 1
ATOM 1494 O O . SER A 1 188 ? 35.884 -4.872 -47.655 1.00 89.06 188 SER A O 1
ATOM 1496 N N . TYR A 1 189 ? 37.108 -6.613 -48.384 1.00 84.56 189 TYR A N 1
ATOM 1497 C CA . TYR A 1 189 ? 38.016 -5.842 -49.249 1.00 84.56 189 TYR A CA 1
ATOM 1498 C C . TYR A 1 189 ? 38.631 -4.597 -48.576 1.00 84.56 189 TYR A C 1
ATOM 1500 O O . TYR A 1 189 ? 38.772 -3.548 -49.195 1.00 84.56 189 TYR A O 1
ATOM 1508 N N . GLY A 1 190 ? 38.981 -4.701 -47.289 1.00 84.94 190 GLY A N 1
ATOM 1509 C CA . GLY A 1 190 ? 39.583 -3.608 -46.515 1.00 84.94 190 GLY A CA 1
ATOM 1510 C C . GLY A 1 190 ? 38.598 -2.566 -45.972 1.00 84.94 190 GLY A C 1
ATOM 1511 O O . GLY A 1 190 ? 39.006 -1.734 -45.170 1.00 84.94 190 GLY A O 1
ATOM 1512 N N . GLN A 1 191 ? 37.315 -2.644 -46.329 1.00 89.81 191 GLN A N 1
ATOM 1513 C CA . GLN A 1 191 ? 36.255 -1.777 -45.810 1.00 89.81 191 GLN A CA 1
ATOM 1514 C C . GLN A 1 191 ? 35.475 -2.475 -44.688 1.00 89.81 191 GLN A C 1
ATOM 1516 O O . GLN A 1 191 ? 35.311 -3.700 -44.694 1.00 89.81 191 GLN A O 1
ATOM 1521 N N . ASN A 1 192 ? 34.984 -1.690 -43.727 1.00 94.50 192 ASN A N 1
ATOM 1522 C CA . ASN A 1 192 ? 34.177 -2.191 -42.618 1.00 94.50 192 ASN A CA 1
ATOM 1523 C C . ASN A 1 192 ? 32.699 -2.033 -42.947 1.00 94.50 192 ASN A C 1
ATOM 1525 O O . ASN A 1 192 ? 32.219 -0.917 -43.140 1.00 94.50 192 ASN A O 1
ATOM 1529 N N . TYR A 1 193 ? 31.987 -3.150 -42.971 1.00 95.44 193 TYR A N 1
ATOM 1530 C CA . TYR A 1 193 ? 30.558 -3.203 -43.217 1.00 95.44 193 TYR A CA 1
ATOM 1531 C C . TYR A 1 193 ? 29.810 -3.536 -41.934 1.00 95.44 193 TYR A C 1
ATOM 1533 O O . TYR A 1 193 ? 30.301 -4.269 -41.070 1.00 95.44 193 TYR A O 1
ATOM 1541 N N . PHE A 1 194 ? 28.586 -3.038 -41.826 1.00 96.44 194 PHE A N 1
ATOM 1542 C CA . PHE A 1 194 ? 27.638 -3.531 -40.841 1.00 96.44 194 PHE A CA 1
ATOM 1543 C C . PHE A 1 194 ? 26.219 -3.513 -41.386 1.00 96.44 194 PHE A C 1
ATOM 1545 O O . PHE A 1 194 ? 25.886 -2.747 -42.285 1.00 96.44 194 PHE A O 1
ATOM 1552 N N . ALA A 1 195 ? 25.384 -4.379 -40.836 1.00 96.31 195 ALA A N 1
ATOM 1553 C CA . ALA A 1 195 ? 23.966 -4.436 -41.130 1.00 96.31 195 ALA A CA 1
ATOM 1554 C C . ALA A 1 195 ? 23.176 -3.957 -39.917 1.00 96.31 195 ALA A C 1
ATOM 1556 O O . ALA A 1 195 ? 23.527 -4.270 -38.773 1.00 96.31 195 ALA A O 1
ATOM 1557 N N . ALA A 1 196 ? 22.090 -3.235 -40.169 1.00 96.31 196 ALA A N 1
ATOM 1558 C CA . ALA A 1 196 ? 21.173 -2.816 -39.123 1.00 96.31 196 ALA A CA 1
ATOM 1559 C C . ALA A 1 196 ? 19.716 -2.879 -39.585 1.00 96.31 196 ALA A C 1
ATOM 1561 O O . ALA A 1 196 ? 19.404 -2.690 -40.765 1.00 96.31 196 ALA A O 1
ATOM 1562 N N . ARG A 1 197 ? 18.832 -3.109 -38.615 1.00 95.00 197 ARG A N 1
ATOM 1563 C CA . ARG A 1 197 ? 17.403 -2.825 -38.725 1.00 95.00 197 ARG A CA 1
ATOM 1564 C C . ARG A 1 197 ? 17.197 -1.340 -38.494 1.00 95.00 197 ARG A C 1
ATOM 1566 O O . ARG A 1 197 ? 17.618 -0.813 -37.470 1.00 95.00 197 ARG A O 1
ATOM 1573 N N . VAL A 1 198 ? 16.585 -0.669 -39.451 1.00 93.56 198 VAL A N 1
ATOM 1574 C CA . VAL A 1 198 ? 16.295 0.758 -39.434 1.00 93.56 198 VAL A CA 1
ATOM 1575 C C . VAL A 1 198 ? 14.809 0.935 -39.190 1.00 93.56 198 VAL A C 1
ATOM 1577 O O . VAL A 1 198 ? 13.987 0.390 -39.923 1.00 93.56 198 VAL A O 1
ATOM 1580 N N . PHE A 1 199 ? 14.486 1.707 -38.161 1.00 91.31 199 PHE A N 1
ATOM 1581 C CA . PHE A 1 199 ? 13.130 2.072 -37.791 1.00 91.31 199 PHE A CA 1
ATOM 1582 C C . PHE A 1 199 ? 12.911 3.537 -38.163 1.00 91.31 199 PHE A C 1
ATOM 1584 O O . PHE A 1 199 ? 13.568 4.439 -37.627 1.00 91.31 199 PHE A O 1
ATOM 1591 N N . ASP A 1 200 ? 11.997 3.771 -39.101 1.00 81.19 200 ASP A N 1
ATOM 1592 C CA . ASP A 1 200 ? 11.542 5.105 -39.483 1.00 81.19 200 ASP A CA 1
ATOM 1593 C C . ASP A 1 200 ? 10.011 5.148 -39.651 1.00 81.19 200 ASP A C 1
ATOM 1595 O O . ASP A 1 200 ? 9.306 4.201 -39.299 1.00 81.19 200 ASP A O 1
ATOM 1599 N N . ARG A 1 201 ? 9.467 6.276 -40.133 1.00 75.69 201 ARG A N 1
ATOM 1600 C CA . ARG A 1 201 ? 8.011 6.471 -40.277 1.00 75.69 201 ARG A CA 1
ATOM 1601 C C . ARG A 1 201 ? 7.348 5.444 -41.211 1.00 75.69 201 ARG A C 1
ATOM 1603 O O . ARG A 1 201 ? 6.140 5.257 -41.105 1.00 75.69 201 ARG A O 1
ATOM 1610 N N . ASN A 1 202 ? 8.104 4.804 -42.106 1.00 75.62 202 ASN A N 1
ATOM 1611 C CA . ASN A 1 202 ? 7.584 3.857 -43.096 1.00 75.62 202 ASN A CA 1
ATOM 1612 C C . ASN A 1 202 ? 7.639 2.394 -42.624 1.00 75.62 202 ASN A C 1
ATOM 1614 O O . ASN A 1 202 ? 7.110 1.519 -43.310 1.00 75.62 202 ASN A O 1
ATOM 1618 N N . GLY A 1 203 ? 8.224 2.136 -41.450 1.00 83.06 203 GLY A N 1
ATOM 1619 C CA . GLY A 1 203 ? 8.293 0.816 -40.835 1.00 83.06 203 GLY A CA 1
ATOM 1620 C C . GLY A 1 203 ? 9.721 0.354 -40.558 1.00 83.06 203 GLY A C 1
ATOM 1621 O O . GLY A 1 203 ? 10.646 1.150 -40.387 1.00 83.06 203 GLY A O 1
ATOM 1622 N N . GLU A 1 204 ? 9.870 -0.965 -40.458 1.00 88.06 204 GLU A N 1
ATOM 1623 C CA . GLU A 1 204 ? 11.142 -1.643 -40.225 1.00 88.06 204 GLU A CA 1
ATOM 1624 C C . GLU A 1 204 ? 11.770 -2.063 -41.556 1.00 88.06 204 GLU A C 1
ATOM 1626 O O . GLU A 1 204 ? 11.159 -2.766 -42.365 1.00 88.06 204 GLU A O 1
ATOM 1631 N N . HIS A 1 205 ? 13.018 -1.653 -41.771 1.00 90.38 205 HIS A N 1
ATOM 1632 C CA . HIS A 1 205 ? 13.772 -1.948 -42.983 1.00 90.38 205 HIS A CA 1
ATOM 1633 C C . HIS A 1 205 ? 15.168 -2.459 -42.642 1.00 90.38 205 HIS A C 1
ATOM 1635 O O . HIS A 1 205 ? 15.807 -1.972 -41.718 1.00 90.38 205 HIS A O 1
ATOM 1641 N N . TYR A 1 206 ? 15.690 -3.398 -43.424 1.00 93.50 206 TYR A N 1
ATOM 1642 C CA . TYR A 1 206 ? 17.079 -3.833 -43.289 1.00 93.50 206 TYR A CA 1
ATOM 1643 C C . TYR A 1 206 ? 17.965 -3.018 -44.226 1.00 93.50 206 TYR A C 1
ATOM 1645 O O . TYR A 1 206 ? 17.604 -2.785 -45.380 1.00 93.50 206 TYR A O 1
ATOM 1653 N N . LYS A 1 207 ? 19.121 -2.577 -43.734 1.00 94.75 207 LYS A N 1
ATOM 1654 C CA . LYS A 1 207 ? 20.088 -1.789 -44.502 1.00 94.75 207 LYS A CA 1
ATOM 1655 C C . LYS A 1 207 ? 21.505 -2.263 -44.223 1.00 94.75 207 LYS A C 1
ATOM 1657 O O . LYS A 1 207 ? 21.815 -2.692 -43.108 1.00 94.75 207 LYS A O 1
ATOM 1662 N N . CYS A 1 208 ? 22.364 -2.131 -45.227 1.00 95.62 208 CYS A N 1
ATOM 1663 C CA . CYS A 1 208 ? 23.802 -2.277 -45.063 1.00 95.62 208 CYS A CA 1
ATOM 1664 C C . CYS A 1 208 ? 24.456 -0.906 -44.995 1.00 95.62 208 CYS A C 1
ATOM 1666 O O . CYS A 1 208 ? 23.988 0.061 -45.601 1.00 95.62 208 CYS A O 1
ATOM 1668 N N . PHE A 1 209 ? 25.564 -0.853 -44.274 1.00 96.56 209 PHE A N 1
ATOM 1669 C CA . PHE A 1 209 ? 26.335 0.348 -44.056 1.00 96.56 209 PHE A CA 1
ATOM 1670 C C . PHE A 1 209 ? 27.823 0.076 -44.255 1.00 96.56 209 PHE A C 1
ATOM 1672 O O . PHE A 1 209 ? 28.302 -1.005 -43.912 1.00 96.56 209 PHE A O 1
ATOM 1679 N N . ILE A 1 210 ? 28.548 1.071 -44.762 1.00 96.31 210 ILE A N 1
ATOM 1680 C CA . ILE A 1 210 ? 30.015 1.106 -44.808 1.00 96.31 210 ILE A CA 1
ATOM 1681 C C . ILE A 1 210 ? 30.496 2.165 -43.823 1.00 96.31 210 ILE A C 1
ATOM 1683 O O . ILE A 1 210 ? 29.978 3.280 -43.822 1.00 96.31 210 ILE A O 1
ATOM 1687 N N . LEU A 1 211 ? 31.498 1.835 -43.011 1.00 95.06 211 LEU A N 1
ATOM 1688 C CA . LEU A 1 211 ? 32.134 2.750 -42.069 1.00 95.06 211 LEU A CA 1
ATOM 1689 C C . LEU A 1 211 ? 33.603 2.983 -42.443 1.00 95.06 211 LEU A C 1
ATOM 1691 O O . LEU A 1 211 ? 34.422 2.063 -42.397 1.00 95.06 211 LEU A O 1
ATOM 1695 N N . GLU A 1 212 ? 33.945 4.242 -42.709 1.00 94.00 212 GLU A N 1
ATOM 1696 C CA . GLU A 1 212 ? 35.321 4.716 -42.866 1.00 94.00 212 GLU A CA 1
ATOM 1697 C C . GLU A 1 212 ? 35.673 5.687 -41.737 1.00 94.00 212 GLU A C 1
ATOM 1699 O O . GLU A 1 212 ? 34.979 6.680 -41.518 1.00 94.00 212 GLU A O 1
ATOM 1704 N N . LYS A 1 213 ? 36.765 5.420 -41.012 1.00 90.12 213 LYS A N 1
ATOM 1705 C CA . LYS A 1 213 ? 37.217 6.236 -39.876 1.00 90.12 213 LYS A CA 1
ATOM 1706 C C . LYS A 1 213 ? 38.602 6.820 -40.157 1.00 90.12 213 LYS A C 1
ATOM 1708 O O . LYS A 1 213 ? 39.545 6.086 -40.440 1.00 90.12 213 LYS A O 1
ATOM 1713 N N . PHE A 1 214 ? 38.730 8.134 -40.000 1.00 90.88 214 PHE A N 1
ATOM 1714 C CA . PHE A 1 214 ? 39.957 8.920 -40.127 1.00 90.88 214 PHE A CA 1
ATOM 1715 C C . PHE A 1 214 ? 40.209 9.683 -38.813 1.00 90.88 214 PHE A C 1
ATOM 1717 O O . PHE A 1 214 ? 39.852 10.853 -38.655 1.00 90.88 214 PHE A O 1
ATOM 1724 N N . GLY A 1 215 ? 40.792 9.005 -37.820 1.00 88.75 215 GLY A N 1
ATOM 1725 C CA . GLY A 1 215 ? 40.980 9.578 -36.482 1.00 88.75 215 GLY A CA 1
ATOM 1726 C C . GLY A 1 215 ? 39.641 9.843 -35.782 1.00 88.75 215 GLY A C 1
ATOM 1727 O O . GLY A 1 215 ? 38.879 8.909 -35.543 1.00 88.75 215 GLY A O 1
ATOM 1728 N N . SER A 1 216 ? 39.360 11.107 -35.449 1.00 89.88 216 SER A N 1
ATOM 1729 C CA . SER A 1 216 ? 38.107 11.551 -34.813 1.00 89.88 216 SER A CA 1
ATOM 1730 C C . SER A 1 216 ? 37.026 11.980 -35.810 1.00 89.88 216 SER A C 1
ATOM 1732 O O . SER A 1 216 ? 36.016 12.549 -35.412 1.00 89.88 216 SER A O 1
ATOM 1734 N N . SER A 1 217 ? 37.231 11.778 -37.109 1.00 93.94 217 SER A N 1
ATOM 1735 C CA . SER A 1 217 ? 36.239 12.064 -38.151 1.00 93.94 217 SER A CA 1
ATOM 1736 C C . SER A 1 217 ? 36.098 10.863 -39.075 1.00 93.94 217 SER A C 1
ATOM 1738 O O . SER A 1 217 ? 36.919 9.949 -39.038 1.00 93.94 217 SER A O 1
ATOM 1740 N N . GLY A 1 218 ? 35.063 10.831 -39.900 1.00 94.81 218 GLY A N 1
ATOM 1741 C CA . GLY A 1 218 ? 34.851 9.710 -40.804 1.00 94.81 218 GLY A CA 1
ATOM 1742 C C . GLY A 1 218 ? 33.617 9.864 -41.671 1.00 94.81 218 GLY A C 1
ATOM 1743 O O . GLY A 1 218 ? 32.971 10.915 -41.688 1.00 94.81 218 GLY A O 1
ATOM 1744 N N . ARG A 1 219 ? 33.302 8.795 -42.397 1.00 96.00 219 ARG A N 1
ATOM 1745 C CA . ARG A 1 219 ? 32.129 8.703 -43.259 1.00 96.00 219 ARG A CA 1
ATOM 1746 C C . ARG A 1 219 ? 31.359 7.415 -42.973 1.00 96.00 219 ARG A C 1
ATOM 1748 O O . ARG A 1 219 ? 31.952 6.371 -42.708 1.00 96.00 219 ARG A O 1
ATOM 1755 N N . ILE A 1 220 ? 30.035 7.499 -43.039 1.00 96.62 220 ILE A N 1
ATOM 1756 C CA . ILE A 1 220 ? 29.124 6.352 -42.990 1.00 96.62 220 ILE A CA 1
ATOM 1757 C C . ILE A 1 220 ? 28.311 6.357 -44.280 1.00 96.62 220 ILE A C 1
ATOM 1759 O O . ILE A 1 220 ? 27.601 7.323 -44.538 1.00 96.62 220 ILE A O 1
ATOM 1763 N N . GLY A 1 221 ? 28.408 5.308 -45.090 1.00 96.19 221 GLY A N 1
ATOM 1764 C CA . GLY A 1 221 ? 27.546 5.105 -46.256 1.00 96.19 221 GLY A CA 1
ATOM 1765 C C . GLY A 1 221 ? 26.385 4.172 -45.921 1.00 96.19 221 GLY A C 1
ATOM 1766 O O . GLY A 1 221 ? 26.618 3.161 -45.274 1.00 96.19 221 GLY A O 1
ATOM 1767 N N . GLU A 1 222 ? 25.165 4.484 -46.352 1.00 95.38 222 GLU A N 1
ATOM 1768 C CA . GLU A 1 222 ? 23.946 3.667 -46.221 1.00 95.38 222 GLU A CA 1
ATOM 1769 C C . GLU A 1 222 ? 23.492 3.157 -47.601 1.00 95.38 222 GLU A C 1
ATOM 1771 O O . GLU A 1 222 ? 23.514 3.897 -48.592 1.00 95.38 222 GLU A O 1
ATOM 1776 N N . SER A 1 223 ? 23.034 1.904 -47.670 1.00 95.12 223 SER A N 1
ATOM 1777 C CA . SER A 1 223 ? 22.467 1.316 -48.888 1.00 95.12 223 SER A CA 1
ATOM 1778 C C . SER A 1 223 ? 21.107 1.924 -49.270 1.00 95.12 223 SER A C 1
ATOM 1780 O O . SER A 1 223 ? 20.312 2.345 -48.423 1.00 95.12 223 SER A O 1
ATOM 1782 N N . ALA A 1 224 ? 20.786 1.923 -50.569 1.00 91.12 224 ALA A N 1
ATOM 1783 C CA . ALA A 1 224 ? 19.492 2.388 -51.082 1.00 91.12 224 ALA A CA 1
ATOM 1784 C C . ALA A 1 224 ? 18.311 1.557 -50.556 1.00 91.12 224 ALA A C 1
ATOM 1786 O O . ALA A 1 224 ? 17.249 2.097 -50.246 1.00 91.12 224 ALA A O 1
ATOM 1787 N N . ASP A 1 225 ? 18.516 0.261 -50.345 1.00 91.12 225 ASP A N 1
ATOM 1788 C CA . ASP A 1 225 ? 17.510 -0.709 -49.923 1.00 91.12 225 ASP A CA 1
ATOM 1789 C C . ASP A 1 225 ? 18.162 -1.882 -49.162 1.00 91.12 225 ASP A C 1
ATOM 1791 O O . ASP A 1 225 ? 19.355 -1.855 -48.838 1.00 91.12 225 ASP A O 1
ATOM 1795 N N . SER A 1 226 ? 17.364 -2.905 -48.859 1.00 90.94 226 SER A N 1
ATOM 1796 C CA . SER A 1 226 ? 17.810 -4.150 -48.230 1.00 90.94 226 SER A CA 1
ATOM 1797 C C . SER A 1 226 ? 18.530 -5.112 -49.185 1.00 90.94 226 SER A C 1
ATOM 1799 O O . SER A 1 226 ? 18.989 -6.159 -48.746 1.00 90.94 226 SER A O 1
ATOM 1801 N N . ALA A 1 227 ? 18.632 -4.819 -50.484 1.00 91.00 227 ALA A N 1
ATOM 1802 C CA . ALA A 1 227 ? 19.408 -5.658 -51.398 1.00 91.00 227 ALA A CA 1
ATOM 1803 C C . ALA A 1 227 ? 20.912 -5.479 -51.146 1.00 91.00 227 ALA A C 1
ATOM 1805 O O . ALA A 1 227 ? 21.700 -6.409 -51.330 1.00 91.00 227 ALA A O 1
ATOM 1806 N N . CYS A 1 228 ? 21.306 -4.271 -50.721 1.00 91.44 228 CYS A N 1
ATOM 1807 C CA . CYS A 1 228 ? 22.690 -3.851 -50.482 1.00 91.44 228 CYS A CA 1
ATOM 1808 C C . CYS A 1 228 ? 23.620 -3.964 -51.702 1.00 91.44 228 CYS A C 1
ATOM 1810 O O . CYS A 1 228 ? 24.833 -3.837 -51.562 1.00 91.44 228 CYS A O 1
ATOM 1812 N N . GLN A 1 229 ? 23.063 -4.177 -52.896 1.00 87.50 229 GLN A N 1
ATOM 1813 C CA . GLN A 1 229 ? 23.811 -4.536 -54.104 1.00 87.50 229 GLN A CA 1
ATOM 1814 C C . GLN A 1 229 ? 24.732 -3.417 -54.591 1.00 87.50 229 GLN A C 1
ATOM 1816 O O . GLN A 1 229 ? 25.849 -3.678 -55.029 1.00 87.50 229 GLN A O 1
ATOM 1821 N N . GLU A 1 230 ? 24.269 -2.173 -54.498 1.00 84.19 230 GLU A N 1
ATOM 1822 C CA . GLU A 1 230 ? 24.993 -1.001 -54.999 1.00 84.19 230 GLU A CA 1
ATOM 1823 C C . GLU A 1 230 ? 26.104 -0.544 -54.041 1.00 84.19 230 GLU A C 1
ATOM 1825 O O . GLU A 1 230 ? 27.065 0.103 -54.458 1.00 84.19 230 GLU A O 1
ATOM 1830 N N . LEU A 1 231 ? 26.027 -0.935 -52.764 1.00 90.50 231 LEU A N 1
ATOM 1831 C CA . LEU A 1 231 ? 26.938 -0.488 -51.712 1.00 90.50 231 LEU A CA 1
ATOM 1832 C C . LEU A 1 231 ? 28.252 -1.292 -51.729 1.00 90.50 231 LEU A C 1
ATOM 1834 O O . LEU A 1 231 ? 28.536 -2.083 -50.836 1.00 90.50 231 LEU A O 1
ATOM 1838 N N . THR A 1 232 ? 29.051 -1.094 -52.777 1.00 87.19 232 THR A N 1
ATOM 1839 C CA . THR A 1 232 ? 30.364 -1.746 -52.974 1.00 87.19 232 THR A CA 1
ATOM 1840 C C . THR A 1 232 ? 31.538 -0.928 -52.424 1.00 87.19 232 THR A C 1
ATOM 1842 O O . THR A 1 232 ? 32.607 -1.461 -52.121 1.00 87.19 232 THR A O 1
ATOM 1845 N N . HIS A 1 233 ? 31.348 0.384 -52.318 1.00 89.00 233 HIS A N 1
ATOM 1846 C CA . HIS A 1 233 ? 32.275 1.354 -51.749 1.00 89.00 233 HIS A CA 1
ATOM 1847 C C . HIS A 1 233 ? 31.481 2.562 -51.247 1.00 89.00 233 HIS A C 1
ATOM 1849 O O . HIS A 1 233 ? 30.317 2.741 -51.611 1.00 89.00 233 HIS A O 1
ATOM 1855 N N . ILE A 1 234 ? 32.094 3.391 -50.403 1.00 90.62 234 ILE A N 1
ATOM 1856 C CA . ILE A 1 234 ? 31.370 4.456 -49.702 1.00 90.62 234 ILE A CA 1
ATOM 1857 C C . ILE A 1 234 ? 30.767 5.527 -50.624 1.00 90.62 234 ILE A C 1
ATOM 1859 O O . ILE A 1 234 ? 29.729 6.095 -50.295 1.00 90.62 234 ILE A O 1
ATOM 1863 N N . ASP A 1 235 ? 31.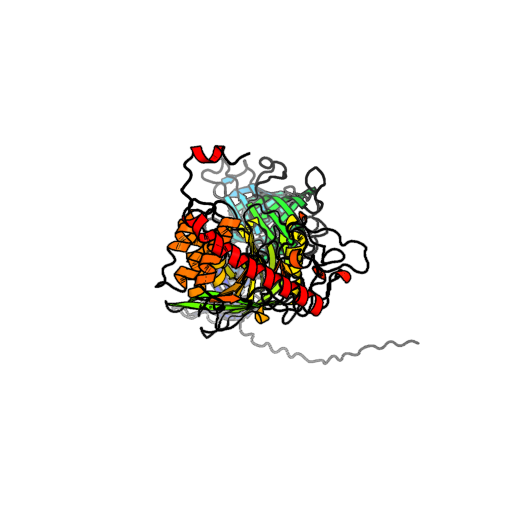376 5.788 -51.784 1.00 89.88 235 ASP A N 1
ATOM 1864 C CA . ASP A 1 235 ? 30.872 6.779 -52.746 1.00 89.88 235 ASP A CA 1
ATOM 1865 C C . ASP A 1 235 ? 29.680 6.265 -53.570 1.00 89.88 235 ASP A C 1
ATOM 1867 O O . ASP A 1 235 ? 28.964 7.063 -54.167 1.00 89.88 235 ASP A O 1
ATOM 1871 N N . ALA A 1 236 ? 29.419 4.953 -53.548 1.00 91.31 236 ALA A N 1
ATOM 1872 C CA . ALA A 1 236 ? 28.206 4.354 -54.103 1.00 91.31 236 ALA A CA 1
ATOM 1873 C C . ALA A 1 236 ? 27.040 4.315 -53.097 1.00 91.31 236 ALA A C 1
ATOM 1875 O O . ALA A 1 236 ? 25.986 3.748 -53.384 1.00 91.31 236 ALA A O 1
ATOM 1876 N N . ALA A 1 237 ? 27.210 4.884 -51.900 1.00 93.81 237 ALA A N 1
ATOM 1877 C CA . ALA A 1 237 ? 26.145 4.943 -50.912 1.00 93.81 237 ALA A CA 1
ATOM 1878 C C . ALA A 1 237 ? 25.010 5.878 -51.356 1.00 93.81 237 ALA A C 1
ATOM 1880 O O . ALA A 1 237 ? 25.245 7.000 -51.800 1.00 93.81 237 ALA A O 1
ATOM 1881 N N . ALA A 1 238 ? 23.763 5.449 -51.151 1.00 93.88 238 ALA A N 1
ATOM 1882 C CA . ALA A 1 238 ? 22.585 6.265 -51.458 1.00 93.88 238 ALA A CA 1
ATOM 1883 C C . ALA A 1 238 ? 22.430 7.449 -50.491 1.00 93.88 238 ALA A C 1
ATOM 1885 O O . ALA A 1 238 ? 21.896 8.503 -50.843 1.00 93.88 238 ALA A O 1
ATOM 1886 N N . THR A 1 239 ? 22.886 7.259 -49.252 1.00 93.38 239 THR A N 1
ATOM 1887 C CA . THR A 1 239 ? 23.058 8.332 -48.273 1.00 93.38 239 THR A CA 1
ATOM 1888 C C . THR A 1 239 ? 24.442 8.205 -47.659 1.00 93.38 239 THR A C 1
ATOM 1890 O O . THR A 1 239 ? 24.817 7.126 -47.209 1.00 93.38 239 THR A O 1
ATOM 1893 N N . SER A 1 240 ? 25.199 9.297 -47.608 1.00 95.38 240 SER A N 1
ATOM 1894 C CA . SER A 1 240 ? 26.488 9.353 -46.922 1.00 95.38 240 SER A CA 1
ATOM 1895 C C . SER A 1 240 ? 26.457 10.380 -45.797 1.00 95.38 240 SER A C 1
ATOM 1897 O O . SER A 1 240 ? 26.061 11.525 -46.015 1.00 95.38 240 SER A O 1
ATOM 1899 N N . LEU A 1 241 ? 26.899 9.990 -44.608 1.00 96.25 241 LEU A N 1
ATOM 1900 C CA . LEU A 1 241 ? 27.045 10.850 -43.440 1.00 96.25 241 LEU A CA 1
ATOM 1901 C C . LEU A 1 241 ? 28.524 11.171 -43.256 1.00 96.25 241 LEU A C 1
ATOM 1903 O O . LEU A 1 241 ? 29.332 10.253 -43.144 1.00 96.25 241 LEU A O 1
ATOM 1907 N N . THR A 1 242 ? 28.878 12.448 -43.180 1.00 96.75 242 THR A N 1
ATOM 1908 C CA . THR A 1 242 ? 30.229 12.888 -42.812 1.00 96.75 242 THR A CA 1
ATOM 1909 C C . THR A 1 242 ? 30.200 13.308 -41.355 1.00 96.75 242 THR A C 1
ATOM 1911 O O . THR A 1 242 ? 29.521 14.279 -41.011 1.00 96.75 242 THR A O 1
ATOM 1914 N N . PHE A 1 243 ? 30.907 12.572 -40.499 1.00 95.94 243 PHE A N 1
ATOM 1915 C CA . PHE A 1 243 ? 30.831 12.736 -39.051 1.00 95.94 243 PHE A CA 1
ATOM 1916 C C . PHE A 1 243 ? 32.144 13.211 -38.431 1.00 95.94 243 PHE A C 1
ATOM 1918 O O . PHE A 1 243 ? 33.238 12.971 -38.946 1.00 95.94 243 PHE A O 1
ATOM 1925 N N . ARG A 1 244 ? 32.009 13.830 -37.260 1.00 95.56 244 ARG A N 1
ATOM 1926 C CA . ARG A 1 244 ? 33.080 14.161 -36.326 1.00 95.56 244 ARG A CA 1
ATOM 1927 C C . ARG A 1 244 ? 32.671 13.721 -34.923 1.00 95.56 244 ARG A C 1
ATOM 1929 O O . ARG A 1 244 ? 31.521 13.896 -34.527 1.00 95.56 244 ARG A O 1
ATOM 1936 N N . GLN A 1 245 ? 33.619 13.158 -34.183 1.00 93.06 245 GLN A N 1
ATOM 1937 C CA . GLN A 1 245 ? 33.439 12.755 -32.795 1.00 93.06 245 GLN A CA 1
ATOM 1938 C C . GLN A 1 245 ? 33.050 13.961 -31.947 1.00 93.06 245 GLN A C 1
ATOM 1940 O O . GLN A 1 245 ? 33.753 14.976 -31.970 1.00 93.06 245 GLN A O 1
ATOM 1945 N N . ASP A 1 246 ? 31.941 13.837 -31.221 1.00 91.06 246 ASP A N 1
ATOM 1946 C CA . ASP A 1 246 ? 31.541 14.824 -30.227 1.00 91.06 246 ASP A CA 1
ATOM 1947 C C . ASP A 1 246 ? 32.089 14.451 -28.845 1.00 91.06 246 ASP A C 1
ATOM 1949 O O . ASP A 1 246 ? 32.515 13.317 -28.606 1.00 91.06 246 ASP A O 1
ATOM 1953 N N . THR A 1 247 ? 32.114 15.418 -27.934 1.00 85.81 247 THR A N 1
ATOM 1954 C CA . THR A 1 247 ? 32.643 15.225 -26.585 1.00 85.81 247 THR A CA 1
ATOM 1955 C C . THR A 1 247 ? 31.626 14.447 -25.747 1.00 85.81 247 THR A C 1
ATOM 1957 O O . THR A 1 247 ? 30.532 14.956 -25.501 1.00 85.81 247 THR A O 1
ATOM 1960 N N . PRO A 1 248 ? 31.948 13.226 -25.280 1.00 84.50 248 PRO A N 1
ATOM 1961 C CA . PRO A 1 248 ? 31.038 12.476 -24.429 1.00 84.50 248 PRO A CA 1
ATOM 1962 C C . PRO A 1 248 ? 30.859 13.184 -23.086 1.00 84.50 248 PRO A C 1
ATOM 1964 O O . PRO A 1 248 ? 31.837 13.630 -22.476 1.00 84.50 248 PRO A O 1
ATOM 1967 N N . ILE A 1 249 ? 29.616 13.232 -22.606 1.00 87.00 249 ILE A N 1
ATOM 1968 C CA . ILE A 1 249 ? 29.298 13.730 -21.267 1.00 87.00 249 ILE A CA 1
ATOM 1969 C C . ILE A 1 249 ? 30.033 12.863 -20.244 1.00 87.00 249 ILE A C 1
ATOM 1971 O O . ILE A 1 249 ? 29.986 11.634 -20.310 1.00 87.00 249 ILE A O 1
ATOM 1975 N N . GLN A 1 250 ? 30.743 13.521 -19.331 1.00 89.81 250 GLN A N 1
ATOM 1976 C CA . GLN A 1 250 ? 31.491 12.865 -18.267 1.00 89.81 250 GLN A CA 1
ATOM 1977 C C . GLN A 1 250 ? 30.704 12.916 -16.958 1.00 89.81 250 GLN A C 1
ATOM 1979 O O . GLN A 1 250 ? 30.022 13.912 -16.697 1.00 89.81 250 GLN A O 1
ATOM 1984 N N . PRO A 1 251 ? 30.813 11.877 -16.117 1.00 92.88 251 PRO A N 1
ATOM 1985 C CA . PRO A 1 251 ? 30.211 11.907 -14.799 1.00 92.88 251 PRO A CA 1
ATOM 1986 C C . PRO A 1 251 ? 30.884 12.968 -13.923 1.00 92.88 251 PRO A C 1
ATOM 1988 O O . PRO A 1 251 ? 32.106 13.121 -13.949 1.00 92.88 251 PRO A O 1
ATOM 1991 N N . GLY A 1 252 ? 30.084 13.685 -13.137 1.00 91.19 252 GLY A N 1
ATOM 1992 C CA . GLY A 1 252 ? 30.553 14.727 -12.215 1.00 91.19 252 GLY A CA 1
ATOM 1993 C C . GLY A 1 252 ? 30.329 14.404 -10.736 1.00 91.19 252 GLY A C 1
ATOM 1994 O O . GLY A 1 252 ? 30.752 15.168 -9.872 1.00 91.19 252 GLY A O 1
ATOM 1995 N N . CYS A 1 253 ? 29.683 13.278 -10.431 1.00 92.38 253 CYS A N 1
ATOM 1996 C CA . CYS A 1 253 ? 29.454 12.796 -9.072 1.00 92.38 253 CYS A CA 1
ATOM 1997 C C . CYS A 1 253 ? 29.377 11.271 -9.020 1.00 92.38 253 CYS A C 1
ATOM 1999 O O . CYS A 1 253 ? 29.312 10.604 -10.056 1.00 92.38 253 CYS A O 1
ATOM 2001 N N . GLU A 1 254 ? 29.355 10.743 -7.798 1.00 92.69 254 GLU A N 1
ATOM 2002 C CA . GLU A 1 254 ? 29.129 9.328 -7.526 1.00 92.69 254 GLU A CA 1
ATOM 2003 C C . GLU A 1 254 ? 27.805 9.145 -6.772 1.00 92.69 254 GLU A C 1
ATOM 2005 O O . GLU A 1 254 ? 27.440 9.948 -5.908 1.00 92.69 254 GLU A O 1
ATOM 2010 N N . PHE A 1 255 ? 27.084 8.073 -7.088 1.00 91.81 255 PHE A N 1
ATOM 2011 C CA . PHE A 1 255 ? 25.956 7.608 -6.300 1.00 91.81 255 PHE A CA 1
ATOM 2012 C C . PHE A 1 255 ? 26.442 7.058 -4.946 1.00 91.81 255 PHE A C 1
ATOM 2014 O O . PHE A 1 255 ? 27.559 6.542 -4.844 1.00 91.81 255 PHE A O 1
ATOM 2021 N N . PRO A 1 256 ? 25.610 7.116 -3.889 1.00 89.12 256 PRO A N 1
ATOM 2022 C CA . PRO A 1 256 ? 25.995 6.653 -2.566 1.00 89.12 256 PRO A CA 1
ATOM 2023 C C . PRO A 1 256 ? 26.439 5.188 -2.581 1.00 89.12 256 PRO A C 1
ATOM 2025 O O . PRO A 1 256 ? 25.793 4.316 -3.173 1.00 89.12 256 PRO A O 1
ATOM 2028 N N . SER A 1 257 ? 27.524 4.890 -1.869 1.00 88.06 257 SER A N 1
ATOM 2029 C CA . SER A 1 257 ? 28.033 3.521 -1.730 1.00 88.06 257 SER A CA 1
ATOM 2030 C C . SER A 1 257 ? 27.058 2.595 -0.994 1.00 88.06 257 SER A C 1
ATOM 2032 O O . SER A 1 257 ? 27.136 1.382 -1.158 1.00 88.06 257 SER A O 1
ATOM 2034 N N . SER A 1 258 ? 26.109 3.151 -0.231 1.00 84.94 258 SER A N 1
ATOM 2035 C CA . SER A 1 258 ? 25.046 2.408 0.458 1.00 84.94 258 SER A CA 1
ATOM 2036 C C . SER A 1 258 ? 24.058 1.725 -0.492 1.00 84.94 258 SER A C 1
ATOM 2038 O O . SER A 1 258 ? 23.492 0.695 -0.127 1.00 84.94 258 SER A O 1
ATOM 2040 N N . ILE A 1 259 ? 23.854 2.283 -1.690 1.00 88.12 259 ILE A N 1
ATOM 2041 C CA . ILE A 1 259 ? 22.923 1.762 -2.704 1.00 88.12 259 ILE A CA 1
ATOM 2042 C C . ILE A 1 259 ? 23.642 1.191 -3.932 1.00 88.12 259 ILE A C 1
ATOM 2044 O O . ILE A 1 259 ? 23.028 0.485 -4.732 1.00 88.12 259 ILE A O 1
ATOM 2048 N N . SER A 1 260 ? 24.936 1.479 -4.077 1.00 90.06 260 SER A N 1
ATOM 2049 C CA . SER A 1 260 ? 25.762 1.031 -5.197 1.00 90.06 260 SER A CA 1
ATOM 2050 C C . SER A 1 260 ? 26.261 -0.406 -5.013 1.00 90.06 260 SER A C 1
ATOM 2052 O O . SER A 1 260 ? 26.516 -0.864 -3.903 1.00 90.06 260 SER A O 1
ATOM 2054 N N . GLY A 1 261 ? 26.449 -1.126 -6.120 1.00 85.38 261 GLY A N 1
ATOM 2055 C CA . GLY A 1 261 ? 27.025 -2.476 -6.130 1.00 85.38 261 GLY A CA 1
ATOM 2056 C C . GLY A 1 261 ? 26.053 -3.599 -5.763 1.00 85.38 261 GLY A C 1
ATOM 2057 O O . GLY A 1 261 ? 26.456 -4.761 -5.721 1.00 85.38 261 GLY A O 1
ATOM 2058 N N . VAL A 1 262 ? 24.777 -3.280 -5.543 1.00 87.75 262 VAL A N 1
ATOM 2059 C CA . VAL A 1 262 ? 23.726 -4.255 -5.239 1.00 87.75 262 VAL A CA 1
ATOM 2060 C C . VAL A 1 262 ? 22.539 -4.120 -6.205 1.00 87.75 262 VAL A C 1
ATOM 2062 O O . VAL A 1 262 ? 22.268 -3.020 -6.691 1.00 87.75 262 VAL A O 1
ATOM 2065 N N . PRO A 1 263 ? 21.851 -5.227 -6.546 1.00 91.62 263 PRO A N 1
ATOM 2066 C CA . PRO A 1 263 ? 20.700 -5.191 -7.440 1.00 91.62 263 PRO A CA 1
ATOM 2067 C C . PRO A 1 263 ? 19.422 -4.783 -6.697 1.00 91.62 263 PRO A C 1
ATOM 2069 O O . PRO A 1 263 ? 19.070 -5.367 -5.670 1.00 91.62 263 PRO A O 1
ATOM 2072 N N . TRP A 1 264 ? 18.704 -3.831 -7.277 1.00 94.50 264 TRP A N 1
ATOM 2073 C CA . TRP A 1 264 ? 17.417 -3.332 -6.808 1.00 94.50 264 TRP A CA 1
ATOM 2074 C C . TRP A 1 264 ? 16.298 -3.739 -7.771 1.00 94.50 264 TRP A C 1
ATOM 2076 O O . TRP A 1 264 ? 16.530 -3.921 -8.966 1.00 94.50 264 TRP A O 1
ATOM 2086 N N . GLU A 1 265 ? 15.090 -3.881 -7.252 1.00 94.69 265 GLU A N 1
ATOM 2087 C CA . GLU A 1 265 ? 13.875 -4.229 -7.988 1.00 94.69 265 GLU A CA 1
ATOM 2088 C C . GLU A 1 265 ? 12.849 -3.103 -7.812 1.00 94.69 265 GLU A C 1
ATOM 2090 O O . GLU A 1 265 ? 12.576 -2.694 -6.680 1.00 94.69 265 GLU A O 1
ATOM 2095 N N . SER A 1 266 ? 12.312 -2.589 -8.920 1.00 95.00 266 SER A N 1
ATOM 2096 C CA . SER A 1 266 ? 11.237 -1.592 -8.929 1.00 95.00 266 SER A CA 1
ATOM 2097 C C . SER A 1 266 ? 9.894 -2.234 -8.589 1.00 95.00 266 SER A C 1
ATOM 2099 O O . SER A 1 266 ? 9.527 -3.260 -9.166 1.00 95.00 266 SER A O 1
ATOM 2101 N N . MET A 1 267 ? 9.122 -1.607 -7.699 1.00 93.62 267 MET A N 1
ATOM 2102 C CA . MET A 1 267 ? 7.756 -2.048 -7.404 1.00 93.62 267 MET A CA 1
ATOM 2103 C C . MET A 1 267 ? 6.753 -1.665 -8.494 1.00 93.62 267 MET A C 1
ATOM 2105 O O . MET A 1 267 ? 5.824 -2.430 -8.752 1.00 93.62 267 MET A O 1
ATOM 2109 N N . SER A 1 268 ? 6.904 -0.495 -9.117 1.00 91.44 268 SER A N 1
ATOM 2110 C CA . SER A 1 268 ? 5.936 0.003 -10.103 1.00 91.44 268 SER A CA 1
ATOM 2111 C C . SER A 1 268 ? 6.101 -0.653 -11.478 1.00 91.44 268 SER A C 1
ATOM 2113 O O . SER A 1 268 ? 5.122 -1.099 -12.082 1.00 91.44 268 SER A O 1
ATOM 2115 N N . THR A 1 269 ? 7.333 -0.785 -11.973 1.00 91.81 269 THR A N 1
ATOM 2116 C CA . THR A 1 269 ? 7.598 -1.319 -13.321 1.00 91.81 269 THR A CA 1
ATOM 2117 C C . THR A 1 269 ? 8.001 -2.795 -13.308 1.00 91.81 269 THR A C 1
ATOM 2119 O O . THR A 1 269 ? 7.734 -3.520 -14.273 1.00 91.81 269 THR A O 1
ATOM 2122 N N . GLY A 1 270 ? 8.593 -3.274 -12.208 1.00 91.38 270 GLY A N 1
ATOM 2123 C CA . GLY A 1 270 ? 9.260 -4.578 -12.145 1.00 91.38 270 GLY A CA 1
ATOM 2124 C C . GLY A 1 270 ? 10.640 -4.587 -12.816 1.00 91.38 270 GLY A C 1
ATOM 2125 O O . GLY A 1 270 ? 11.195 -5.658 -13.068 1.00 91.38 270 GLY A O 1
ATOM 2126 N N . GLU A 1 271 ? 11.189 -3.415 -13.153 1.00 93.88 271 GLU A N 1
ATOM 2127 C CA . GLU A 1 271 ? 12.543 -3.281 -13.688 1.00 93.88 271 GLU A CA 1
ATOM 2128 C C . GLU A 1 271 ? 13.602 -3.684 -12.651 1.00 93.88 271 GLU A C 1
ATOM 2130 O O . GLU A 1 271 ? 13.498 -3.404 -11.455 1.00 93.88 271 GLU A O 1
ATOM 2135 N N . SER A 1 272 ? 14.671 -4.322 -13.128 1.00 94.31 272 SER A N 1
ATOM 2136 C CA . SER A 1 272 ? 15.888 -4.545 -12.352 1.00 94.31 272 SER A CA 1
ATOM 2137 C C . SER A 1 272 ? 16.805 -3.339 -12.507 1.00 94.31 272 SER A C 1
ATOM 2139 O O . SER A 1 272 ? 17.237 -3.019 -13.614 1.00 94.31 272 SER A O 1
ATOM 2141 N N . HIS A 1 273 ? 17.194 -2.750 -11.385 1.00 95.56 273 HIS A N 1
ATOM 2142 C CA . HIS A 1 273 ? 18.084 -1.602 -11.301 1.00 95.56 273 HIS A CA 1
ATOM 2143 C C . HIS A 1 273 ? 19.460 -2.022 -10.775 1.00 95.56 273 HIS A C 1
ATOM 2145 O O . HIS A 1 273 ? 19.585 -2.657 -9.727 1.00 95.56 273 HIS A O 1
ATOM 2151 N N . LYS A 1 274 ? 20.519 -1.656 -11.498 1.00 94.69 274 LYS A N 1
ATOM 2152 C CA . LYS A 1 274 ? 21.912 -1.814 -11.067 1.00 94.69 274 LYS A CA 1
ATOM 2153 C C . LYS A 1 274 ? 22.554 -0.441 -10.970 1.00 94.69 274 LYS A C 1
ATOM 2155 O O . LYS A 1 274 ? 22.669 0.261 -11.974 1.00 94.69 274 LYS A O 1
ATOM 2160 N N . ILE A 1 275 ? 22.955 -0.074 -9.759 1.00 94.44 275 ILE A N 1
ATOM 2161 C CA . ILE A 1 275 ? 23.599 1.206 -9.469 1.00 94.44 275 ILE A CA 1
ATOM 2162 C C . ILE A 1 275 ? 25.100 0.954 -9.324 1.00 94.44 275 ILE A C 1
ATOM 2164 O O . ILE A 1 275 ? 25.541 0.206 -8.450 1.00 94.44 275 ILE A O 1
ATOM 2168 N N . TYR A 1 276 ? 25.876 1.544 -10.220 1.00 94.69 276 TYR A N 1
ATOM 2169 C CA . TYR A 1 276 ? 27.332 1.619 -10.166 1.00 94.69 276 TYR A CA 1
ATOM 2170 C C . TYR A 1 276 ? 27.745 2.969 -9.573 1.00 94.69 276 TYR A C 1
ATOM 2172 O O . TYR A 1 276 ? 26.894 3.820 -9.334 1.00 94.69 276 TYR A O 1
ATOM 2180 N N . GLN A 1 277 ? 29.050 3.191 -9.387 1.00 91.56 277 GLN A N 1
ATOM 2181 C CA . GLN A 1 277 ? 29.565 4.445 -8.825 1.00 91.56 277 GLN A CA 1
ATOM 2182 C C . GLN A 1 277 ? 29.005 5.674 -9.550 1.00 91.56 277 GLN A C 1
ATOM 2184 O O . GLN A 1 277 ? 28.447 6.545 -8.905 1.00 91.56 277 GLN A O 1
ATOM 2189 N N . ASN A 1 278 ? 29.052 5.716 -10.886 1.00 94.44 278 ASN A N 1
ATOM 2190 C CA . ASN A 1 278 ? 28.703 6.935 -11.637 1.00 94.44 278 ASN A CA 1
ATOM 2191 C C . ASN A 1 278 ? 27.518 6.743 -12.593 1.00 94.44 278 ASN A C 1
ATOM 2193 O O . ASN A 1 278 ? 27.083 7.684 -13.262 1.00 94.44 278 ASN A O 1
ATOM 2197 N N . THR A 1 279 ? 27.017 5.513 -12.699 1.00 95.00 279 THR A N 1
ATOM 2198 C CA . THR A 1 279 ? 26.010 5.115 -13.684 1.00 95.00 279 THR A CA 1
ATOM 2199 C C . THR A 1 279 ? 24.964 4.239 -13.025 1.00 95.00 279 THR A C 1
ATOM 2201 O O . THR A 1 279 ? 25.293 3.331 -12.270 1.00 95.00 279 THR A O 1
ATOM 2204 N N . TRP A 1 280 ? 23.705 4.464 -13.357 1.00 96.50 280 TRP A N 1
ATOM 2205 C CA . TRP A 1 280 ? 22.582 3.662 -12.908 1.00 96.50 280 TRP A CA 1
ATOM 2206 C C . TRP A 1 280 ? 21.830 3.150 -14.130 1.00 96.50 280 TRP A C 1
ATOM 2208 O O . TRP A 1 280 ? 21.521 3.914 -15.035 1.00 96.50 280 TRP A O 1
ATOM 2218 N N . ILE A 1 281 ? 21.589 1.843 -14.188 1.00 95.94 281 ILE A N 1
ATOM 2219 C CA . ILE A 1 281 ? 20.936 1.180 -15.318 1.00 95.94 281 ILE A CA 1
ATOM 2220 C C . ILE A 1 281 ? 19.678 0.475 -14.818 1.00 95.94 281 ILE A C 1
ATOM 2222 O O . ILE A 1 281 ? 19.773 -0.331 -13.889 1.00 95.94 281 ILE A O 1
ATOM 2226 N N . SER A 1 282 ? 18.527 0.741 -15.438 1.00 96.31 282 SER A N 1
ATOM 2227 C CA . SER A 1 282 ? 17.323 -0.084 -15.305 1.00 96.31 282 SER A CA 1
ATOM 2228 C C . SER A 1 282 ? 17.177 -1.039 -16.486 1.00 96.31 282 SER A C 1
ATOM 2230 O O . SER A 1 282 ? 17.627 -0.759 -17.600 1.00 96.31 282 SER A O 1
ATOM 2232 N N . SER A 1 283 ? 16.594 -2.210 -16.244 1.00 94.94 283 SER A N 1
ATOM 2233 C CA . SER A 1 283 ? 16.482 -3.258 -17.255 1.00 94.94 283 SER A CA 1
ATOM 2234 C C . SER A 1 283 ? 15.263 -4.157 -17.061 1.00 94.94 283 SER A C 1
ATOM 2236 O O . SER A 1 283 ? 14.926 -4.534 -15.939 1.00 94.94 283 SER A O 1
ATOM 2238 N N . ILE A 1 284 ? 14.653 -4.575 -18.170 1.00 91.50 284 ILE A N 1
ATOM 2239 C CA . ILE A 1 284 ? 13.602 -5.599 -18.232 1.00 91.50 284 ILE A CA 1
ATOM 2240 C C . ILE A 1 284 ? 14.116 -6.760 -19.079 1.00 91.50 284 ILE A C 1
ATOM 2242 O O . ILE A 1 284 ? 14.631 -6.566 -20.177 1.00 91.50 284 ILE A O 1
ATOM 2246 N N . LYS A 1 285 ? 13.993 -7.997 -18.576 1.00 87.31 285 LYS A N 1
ATOM 2247 C CA . LYS A 1 285 ? 14.435 -9.218 -19.288 1.00 87.31 285 LYS A CA 1
ATOM 2248 C C . LYS A 1 285 ? 15.867 -9.105 -19.856 1.00 87.31 285 LYS A C 1
ATOM 2250 O O . LYS A 1 285 ? 16.137 -9.555 -20.965 1.00 87.31 285 LYS A O 1
ATOM 2255 N N . MET A 1 286 ? 16.779 -8.502 -19.085 1.00 84.38 286 MET A N 1
ATOM 2256 C CA . MET A 1 286 ? 18.183 -8.228 -19.451 1.00 84.38 286 MET A CA 1
ATOM 2257 C C . MET A 1 286 ? 18.408 -7.226 -20.599 1.00 84.38 286 MET A C 1
ATOM 2259 O O . MET A 1 286 ? 19.536 -7.099 -21.070 1.00 84.38 286 MET A O 1
ATOM 2263 N N . ARG A 1 287 ? 17.380 -6.496 -21.037 1.00 89.81 287 ARG A N 1
ATOM 2264 C CA . ARG A 1 287 ? 17.512 -5.362 -21.960 1.00 89.81 287 ARG A CA 1
ATOM 2265 C C . ARG A 1 287 ? 17.449 -4.058 -21.159 1.00 89.81 287 ARG A C 1
ATOM 2267 O O . ARG A 1 287 ? 16.604 -3.922 -20.282 1.00 89.81 287 ARG A O 1
ATOM 2274 N N . ASN A 1 288 ? 18.350 -3.118 -21.442 1.00 94.50 288 ASN A N 1
ATOM 2275 C CA . ASN A 1 288 ? 18.468 -1.844 -20.719 1.00 94.50 288 ASN A CA 1
ATOM 2276 C C . ASN A 1 288 ? 17.353 -0.855 -21.098 1.00 94.50 288 ASN A C 1
ATOM 2278 O O . ASN A 1 288 ? 17.338 -0.337 -22.210 1.00 94.50 288 ASN A O 1
ATOM 2282 N N . GLU A 1 289 ? 16.456 -0.523 -20.182 1.00 95.06 289 GLU A N 1
ATOM 2283 C CA . GLU A 1 289 ? 15.389 0.445 -20.462 1.00 95.06 289 GLU A CA 1
ATOM 2284 C C . GLU A 1 289 ? 15.905 1.876 -20.336 1.00 95.06 289 GLU A C 1
ATOM 2286 O O . GLU A 1 289 ? 15.834 2.652 -21.296 1.00 95.06 289 GLU A O 1
ATOM 2291 N N . THR A 1 290 ? 16.516 2.197 -19.192 1.00 96.31 290 THR A N 1
ATOM 2292 C CA . THR A 1 290 ? 17.011 3.544 -18.904 1.00 96.31 290 THR A CA 1
ATOM 2293 C C . THR A 1 290 ? 18.423 3.521 -18.327 1.00 96.31 290 THR A C 1
ATOM 2295 O O . THR A 1 290 ? 18.775 2.651 -17.531 1.00 96.31 290 THR A O 1
ATOM 2298 N N . VAL A 1 291 ? 19.248 4.486 -18.735 1.00 96.12 291 VAL A N 1
ATOM 2299 C CA . VAL A 1 291 ? 20.605 4.694 -18.217 1.00 96.12 291 VAL A CA 1
ATOM 2300 C C . VAL A 1 291 ? 20.728 6.122 -17.701 1.00 96.12 291 VAL A C 1
ATOM 2302 O O . VAL A 1 291 ? 20.539 7.066 -18.462 1.00 96.12 291 VAL A O 1
ATOM 2305 N N . TRP A 1 292 ? 21.082 6.281 -16.430 1.00 96.50 292 TRP A N 1
ATOM 2306 C CA . TRP A 1 292 ? 21.372 7.565 -15.799 1.00 96.50 292 TRP A CA 1
ATOM 2307 C C . TRP A 1 292 ? 22.861 7.692 -15.495 1.00 96.50 292 TRP A C 1
ATOM 2309 O O . TRP A 1 292 ? 23.484 6.764 -14.980 1.00 96.50 292 TRP A O 1
ATOM 2319 N N . MET A 1 293 ? 23.424 8.864 -15.760 1.00 95.69 293 MET A N 1
ATOM 2320 C CA . MET A 1 293 ? 24.789 9.241 -15.401 1.00 95.69 293 MET A CA 1
ATOM 2321 C C . MET A 1 293 ? 24.760 10.408 -14.417 1.00 95.69 293 MET A C 1
ATOM 2323 O O . MET A 1 293 ? 24.108 11.418 -14.674 1.00 95.69 293 MET A O 1
ATOM 2327 N N . CYS A 1 294 ? 25.470 10.282 -13.297 1.00 94.62 294 CYS A N 1
ATOM 2328 C CA . CYS A 1 294 ? 25.513 11.308 -12.255 1.00 94.62 294 CYS A CA 1
ATOM 2329 C C . CYS A 1 294 ? 26.334 12.523 -12.722 1.00 94.62 294 CYS A C 1
ATOM 2331 O O . CYS A 1 294 ? 27.515 12.383 -13.039 1.00 94.62 294 CYS A O 1
ATOM 2333 N N . LEU A 1 295 ? 25.733 13.719 -12.751 1.00 92.69 295 LEU A N 1
ATOM 2334 C CA . LEU A 1 295 ? 26.422 14.967 -13.121 1.00 92.69 295 LEU A CA 1
ATOM 2335 C C . LEU A 1 295 ? 26.725 15.856 -11.915 1.00 92.69 295 LEU A C 1
ATOM 2337 O O . LEU A 1 295 ? 27.821 16.395 -11.807 1.00 92.69 295 LEU A O 1
ATOM 2341 N N . LYS A 1 296 ? 25.748 16.030 -11.022 1.00 89.88 296 LYS A N 1
ATOM 2342 C CA . LYS A 1 296 ? 25.890 16.782 -9.768 1.00 89.88 296 LYS A CA 1
ATOM 2343 C C . LYS A 1 296 ? 25.067 16.095 -8.679 1.00 89.88 296 LYS A C 1
ATOM 2345 O O . LYS A 1 296 ? 23.969 15.613 -8.954 1.00 89.88 296 LYS A O 1
ATOM 2350 N N . SER A 1 297 ? 25.591 16.072 -7.460 1.00 87.00 297 SER A N 1
ATOM 2351 C CA . SER A 1 297 ? 24.909 15.558 -6.271 1.00 87.00 297 SER A CA 1
ATOM 2352 C C . SER A 1 297 ? 24.799 16.654 -5.222 1.00 87.00 297 SER A C 1
ATOM 2354 O O . SER A 1 297 ? 25.794 17.320 -4.931 1.00 87.00 297 SER A O 1
ATOM 2356 N N . GLU A 1 298 ? 23.630 16.798 -4.613 1.00 78.25 298 GLU A N 1
ATOM 2357 C CA . GLU A 1 298 ? 23.413 17.658 -3.454 1.00 78.25 298 GLU A CA 1
ATOM 2358 C C . GLU A 1 298 ? 22.985 16.773 -2.276 1.00 78.25 298 GLU A C 1
ATOM 2360 O O . GLU A 1 298 ? 22.026 16.000 -2.361 1.00 78.25 298 GLU A O 1
ATOM 2365 N N . ALA A 1 299 ? 23.776 16.801 -1.200 1.00 61.81 299 ALA A N 1
ATOM 2366 C CA . ALA A 1 299 ? 23.538 15.998 -0.007 1.00 61.81 299 ALA A CA 1
ATOM 2367 C C . ALA A 1 299 ? 22.709 16.808 0.999 1.00 61.81 299 ALA A C 1
ATOM 2369 O O . ALA A 1 299 ? 23.251 17.682 1.674 1.00 61.81 299 ALA A O 1
ATOM 2370 N N . GLY A 1 300 ? 21.417 16.483 1.103 1.00 57.94 300 GLY A N 1
ATOM 2371 C CA . GLY A 1 300 ? 20.468 17.081 2.044 1.00 57.94 300 GLY A CA 1
ATOM 2372 C C . GLY A 1 300 ? 20.089 18.546 1.768 1.00 57.94 300 GLY A C 1
ATOM 2373 O O . GLY A 1 300 ? 20.823 19.294 1.130 1.00 57.94 300 GLY A O 1
ATOM 2374 N N . ASP A 1 301 ? 18.930 18.947 2.306 1.00 52.44 301 ASP A N 1
ATOM 2375 C CA . ASP A 1 301 ? 18.478 20.343 2.452 1.00 52.44 301 ASP A CA 1
ATOM 2376 C C . ASP A 1 301 ? 19.660 21.222 2.912 1.00 52.44 301 ASP A C 1
ATOM 2378 O O . ASP A 1 301 ? 20.449 20.770 3.751 1.00 52.44 301 ASP A O 1
ATOM 2382 N N . LYS A 1 302 ? 19.794 22.458 2.402 1.00 43.41 302 LYS A N 1
ATOM 2383 C CA . LYS A 1 302 ? 20.943 23.392 2.569 1.00 43.41 302 LYS A CA 1
ATOM 2384 C C . LYS A 1 302 ? 21.411 23.623 4.025 1.00 43.41 302 LYS A C 1
ATOM 2386 O O . LYS A 1 302 ? 22.424 24.280 4.258 1.00 43.41 302 LYS A O 1
ATOM 2391 N N . PHE A 1 303 ? 20.695 23.071 5.005 1.00 49.31 303 PHE A N 1
ATOM 2392 C CA . PHE A 1 303 ? 20.945 23.094 6.445 1.00 49.31 303 PHE A CA 1
ATOM 2393 C C . PHE A 1 303 ? 21.422 21.762 7.070 1.00 49.31 303 PHE A C 1
ATOM 2395 O O . PHE A 1 303 ? 21.562 21.706 8.292 1.00 49.31 303 PHE A O 1
ATOM 2402 N N . GLY A 1 304 ? 21.649 20.691 6.298 1.00 47.12 304 GLY A N 1
ATOM 2403 C CA . GLY A 1 304 ? 22.242 19.436 6.789 1.00 47.12 304 GLY A CA 1
ATOM 2404 C C . GLY A 1 304 ? 21.382 18.646 7.788 1.00 47.12 304 GLY A C 1
ATOM 2405 O O . GLY A 1 304 ? 21.921 17.922 8.624 1.00 47.12 304 GLY A O 1
ATOM 2406 N N . ARG A 1 305 ? 20.049 18.792 7.747 1.00 52.16 305 ARG A N 1
ATOM 2407 C CA . ARG A 1 305 ? 19.146 18.195 8.754 1.00 52.16 305 ARG A CA 1
ATOM 2408 C C . ARG A 1 305 ? 18.750 16.737 8.494 1.00 52.16 305 ARG A C 1
ATOM 2410 O O . ARG A 1 305 ? 18.344 16.082 9.445 1.00 52.16 305 ARG A O 1
ATOM 2417 N N . ASN A 1 306 ? 18.875 16.225 7.265 1.00 57.59 306 ASN A N 1
ATOM 2418 C CA . ASN A 1 306 ? 18.492 14.849 6.913 1.00 57.59 306 ASN A CA 1
ATOM 2419 C C . ASN A 1 306 ? 19.589 14.141 6.093 1.00 57.59 306 ASN A C 1
ATOM 2421 O O . ASN A 1 306 ? 19.644 14.328 4.879 1.00 57.59 306 ASN A O 1
ATOM 2425 N N . PRO A 1 307 ? 20.439 13.300 6.714 1.00 60.41 307 PRO A N 1
ATOM 2426 C CA . PRO A 1 307 ? 21.522 12.586 6.027 1.00 60.41 307 PRO A CA 1
ATOM 2427 C C . PRO A 1 307 ? 21.054 11.438 5.108 1.00 60.41 307 PRO A C 1
ATOM 2429 O O . PRO A 1 307 ? 21.888 10.757 4.521 1.00 60.41 307 PRO A O 1
ATOM 2432 N N . GLU A 1 308 ? 19.742 11.215 4.979 1.00 78.69 308 GLU A N 1
ATOM 2433 C CA . GLU A 1 308 ? 19.129 10.081 4.262 1.00 78.69 308 GLU A CA 1
ATOM 2434 C C . GLU A 1 308 ? 18.410 10.489 2.960 1.00 78.69 308 GLU A C 1
ATOM 2436 O O . GLU A 1 308 ? 17.727 9.669 2.342 1.00 78.69 308 GLU A O 1
ATOM 2441 N N . ILE A 1 309 ? 18.531 11.756 2.544 1.00 87.12 309 ILE A N 1
ATOM 2442 C CA . ILE A 1 309 ? 17.938 12.282 1.307 1.00 87.12 309 ILE A CA 1
ATOM 2443 C C . ILE A 1 309 ? 19.050 12.790 0.392 1.00 87.12 309 ILE A C 1
ATOM 2445 O O . ILE A 1 309 ? 19.866 13.622 0.793 1.00 87.12 309 ILE A O 1
ATOM 2449 N N . TYR A 1 310 ? 19.047 12.315 -0.849 1.00 87.56 310 TYR A N 1
ATOM 2450 C CA . TYR A 1 310 ? 20.021 12.694 -1.866 1.00 87.56 310 TYR A CA 1
ATOM 2451 C C . TYR A 1 310 ? 19.308 13.175 -3.123 1.00 87.56 310 TYR A C 1
ATOM 2453 O O . TYR A 1 310 ? 18.462 12.457 -3.657 1.00 87.56 310 TYR A O 1
ATOM 2461 N N . THR A 1 311 ? 19.680 14.353 -3.614 1.00 89.69 311 THR A N 1
ATOM 2462 C CA . THR A 1 311 ? 19.158 14.897 -4.871 1.00 89.69 311 THR A CA 1
ATOM 2463 C C . THR A 1 311 ? 20.268 14.895 -5.915 1.00 89.69 311 THR A C 1
ATOM 2465 O O . THR A 1 311 ? 21.379 15.369 -5.669 1.00 89.69 311 THR A O 1
ATOM 2468 N N . PHE A 1 312 ? 19.977 14.351 -7.092 1.00 90.56 312 PHE A N 1
ATOM 2469 C CA . PHE A 1 312 ? 20.920 14.218 -8.193 1.00 90.56 312 PHE A CA 1
ATOM 2470 C C . PHE A 1 312 ? 20.410 14.932 -9.430 1.00 90.56 312 PHE A C 1
ATOM 2472 O O . PHE A 1 312 ? 19.266 14.750 -9.843 1.00 90.56 312 PHE A O 1
ATOM 2479 N N . ARG A 1 313 ? 21.319 15.652 -10.083 1.00 91.25 313 ARG A N 1
ATOM 2480 C CA . ARG A 1 313 ? 21.193 16.000 -11.492 1.00 91.25 313 ARG A CA 1
ATOM 2481 C C . ARG A 1 313 ? 21.847 14.896 -12.302 1.00 91.25 313 ARG A C 1
ATOM 2483 O O . ARG A 1 313 ? 23.049 14.650 -12.159 1.00 91.25 313 ARG A O 1
ATOM 2490 N N . THR A 1 314 ? 21.076 14.270 -13.178 1.00 93.62 314 THR A N 1
ATOM 2491 C CA . THR A 1 314 ? 21.559 13.180 -14.025 1.00 93.62 314 THR A CA 1
ATOM 2492 C C . THR A 1 314 ? 21.423 13.513 -15.503 1.00 93.62 314 THR A C 1
ATOM 2494 O O . THR A 1 314 ? 20.551 14.289 -15.891 1.00 93.62 314 THR A O 1
ATOM 2497 N N . PHE A 1 315 ? 22.294 12.931 -16.325 1.00 93.50 315 PHE A N 1
ATOM 2498 C CA . PHE A 1 315 ? 22.045 12.775 -17.753 1.00 93.50 315 PHE A CA 1
ATOM 2499 C C . PHE A 1 315 ? 21.368 11.423 -17.962 1.00 93.50 315 PHE A C 1
ATOM 2501 O O . PHE A 1 315 ? 21.927 10.397 -17.573 1.00 93.50 315 PHE A O 1
ATOM 2508 N N . VAL A 1 316 ? 20.171 11.422 -18.535 1.00 95.19 316 VAL A N 1
ATOM 2509 C CA . VAL A 1 316 ? 19.345 10.229 -18.714 1.00 95.19 316 VAL A CA 1
ATOM 2510 C C . VAL A 1 316 ? 19.258 9.851 -20.186 1.00 95.19 316 VAL A C 1
ATOM 2512 O O . VAL A 1 316 ? 19.169 10.704 -21.062 1.00 95.19 316 VAL A O 1
ATOM 2515 N N . THR A 1 317 ? 19.278 8.552 -20.459 1.00 95.06 317 THR A N 1
ATOM 2516 C CA . THR A 1 317 ? 18.940 7.951 -21.749 1.00 95.06 317 THR A CA 1
ATOM 2517 C C . THR A 1 317 ? 17.833 6.927 -21.517 1.00 95.06 317 THR A C 1
ATOM 2519 O O . THR A 1 317 ? 18.114 5.828 -21.039 1.00 95.06 317 THR A O 1
ATOM 2522 N N . LYS A 1 318 ? 16.581 7.288 -21.814 1.00 94.25 318 LYS A N 1
ATOM 2523 C CA . LYS A 1 318 ? 15.389 6.434 -21.675 1.00 94.25 318 LYS A CA 1
ATOM 2524 C C . LYS A 1 318 ? 14.962 5.953 -23.057 1.00 94.25 318 LYS A C 1
ATOM 2526 O O . LYS A 1 318 ? 14.514 6.741 -23.892 1.00 94.25 318 LYS A O 1
ATOM 2531 N N . GLY A 1 319 ? 15.161 4.668 -23.346 1.00 92.94 319 GLY A N 1
ATOM 2532 C CA . GLY A 1 319 ? 15.093 4.176 -24.722 1.00 92.94 319 GLY A CA 1
ATOM 2533 C C . GLY A 1 319 ? 16.092 4.929 -25.609 1.00 92.94 319 GLY A C 1
ATOM 2534 O O . GLY A 1 319 ? 17.295 4.866 -25.381 1.00 92.94 319 GLY A O 1
ATOM 2535 N N . CYS A 1 320 ? 15.611 5.667 -26.608 1.00 90.56 320 CYS A N 1
ATOM 2536 C CA . CYS A 1 320 ? 16.456 6.529 -27.447 1.00 90.56 320 CYS A CA 1
ATOM 2537 C C . CYS A 1 320 ? 16.315 8.030 -27.137 1.00 90.56 320 CYS A C 1
ATOM 2539 O O . CYS A 1 320 ? 16.980 8.842 -27.780 1.00 90.56 320 CYS A O 1
ATOM 2541 N N . GLN A 1 321 ? 15.477 8.406 -26.167 1.00 91.12 321 GLN A N 1
ATOM 2542 C CA . GLN A 1 321 ? 15.349 9.786 -25.712 1.00 91.12 321 GLN A CA 1
ATOM 2543 C C . GLN A 1 321 ? 16.468 10.098 -24.718 1.00 91.12 321 GLN A C 1
ATOM 2545 O O . GLN A 1 321 ? 16.696 9.333 -23.779 1.00 91.12 321 GLN A O 1
ATOM 2550 N N . ILE A 1 322 ? 17.160 11.215 -24.928 1.00 91.12 322 ILE A N 1
ATOM 2551 C CA . ILE A 1 322 ? 18.211 11.707 -24.036 1.00 91.12 322 ILE A CA 1
ATOM 2552 C C . ILE A 1 322 ? 17.807 13.042 -23.424 1.00 91.12 322 ILE A C 1
ATOM 2554 O O . ILE A 1 322 ? 17.037 13.789 -24.022 1.00 91.12 322 ILE A O 1
ATOM 2558 N N . GLY A 1 323 ? 18.341 13.350 -22.249 1.00 91.69 323 GLY A N 1
ATOM 2559 C CA . GLY A 1 323 ? 18.116 14.636 -21.605 1.00 91.69 323 GLY A CA 1
ATOM 2560 C C . GLY A 1 323 ? 18.703 14.703 -20.204 1.00 91.69 323 GLY A C 1
ATOM 2561 O O . GLY A 1 323 ? 19.507 13.863 -19.797 1.00 91.69 323 GLY A O 1
ATOM 2562 N N . TYR A 1 324 ? 18.279 15.708 -19.453 1.00 91.88 324 TYR A N 1
ATOM 2563 C CA . TYR A 1 324 ? 18.628 15.924 -18.058 1.00 91.88 324 TYR A CA 1
ATOM 2564 C C . TYR A 1 324 ? 17.415 15.645 -17.181 1.00 91.88 324 TYR A C 1
ATOM 2566 O O . TYR A 1 324 ? 16.305 16.042 -17.524 1.00 91.88 324 TYR A O 1
ATOM 2574 N N . GLN A 1 325 ? 17.635 14.974 -16.052 1.00 92.69 325 GLN A N 1
ATOM 2575 C CA . GLN A 1 325 ? 16.568 14.602 -15.128 1.00 92.69 325 GLN A CA 1
ATOM 2576 C C . GLN A 1 325 ? 17.027 14.757 -13.678 1.00 92.69 325 GLN A C 1
ATOM 2578 O O . GLN A 1 325 ? 18.128 14.316 -13.311 1.00 92.69 325 GLN A O 1
ATOM 2583 N N . CYS A 1 326 ? 16.174 15.371 -12.858 1.00 92.06 326 CYS A N 1
ATOM 2584 C CA . CYS A 1 326 ? 16.336 15.379 -11.409 1.00 92.06 326 CYS A CA 1
ATOM 2585 C C . CYS A 1 326 ? 15.839 14.062 -10.817 1.00 92.06 326 CYS A C 1
ATOM 2587 O O . CYS A 1 326 ? 14.763 13.578 -11.168 1.00 92.06 326 CYS A O 1
ATOM 2589 N N . ILE A 1 327 ? 16.622 13.495 -9.904 1.00 93.56 327 ILE A N 1
ATOM 2590 C CA . ILE A 1 327 ? 16.249 12.297 -9.154 1.00 93.56 327 ILE A CA 1
ATOM 2591 C C . ILE A 1 327 ? 16.475 12.571 -7.678 1.00 93.56 327 ILE A C 1
ATOM 2593 O O . ILE A 1 327 ? 17.582 12.939 -7.283 1.00 93.56 327 ILE A O 1
ATOM 2597 N N . ARG A 1 328 ? 15.452 12.346 -6.856 1.00 92.38 328 ARG A N 1
ATOM 2598 C CA . ARG A 1 328 ? 15.580 12.373 -5.399 1.00 92.38 328 ARG A CA 1
ATOM 2599 C C . ARG A 1 328 ? 15.437 10.975 -4.833 1.00 92.38 328 ARG A C 1
ATOM 2601 O O . ARG A 1 328 ? 14.468 10.285 -5.125 1.00 92.38 328 ARG A O 1
ATOM 2608 N N . ILE A 1 329 ? 16.395 10.570 -4.007 1.00 92.12 329 ILE A N 1
ATOM 2609 C CA . ILE A 1 329 ? 16.407 9.279 -3.322 1.00 92.12 329 ILE A CA 1
ATOM 2610 C C . ILE A 1 329 ? 16.207 9.521 -1.829 1.00 92.12 329 ILE A C 1
ATOM 2612 O O . ILE A 1 329 ? 16.996 10.221 -1.198 1.00 92.12 329 ILE A O 1
ATOM 2616 N N . HIS A 1 330 ? 15.180 8.894 -1.265 1.00 90.94 330 HIS A N 1
ATOM 2617 C CA . HIS A 1 330 ? 14.933 8.814 0.169 1.00 90.94 330 HIS A CA 1
ATOM 2618 C C . HIS A 1 330 ? 15.313 7.419 0.661 1.00 90.94 330 HIS A C 1
ATOM 2620 O O . HIS A 1 330 ? 14.597 6.443 0.414 1.00 90.94 330 HIS A O 1
ATOM 2626 N N . GLN A 1 331 ? 16.428 7.316 1.377 1.00 88.38 331 GLN A N 1
ATOM 2627 C CA . GLN A 1 331 ? 16.877 6.056 1.949 1.00 88.38 331 GLN A CA 1
ATOM 2628 C C . GLN A 1 331 ? 16.109 5.767 3.246 1.00 88.38 331 GLN A C 1
ATOM 2630 O O . GLN A 1 331 ? 16.424 6.316 4.290 1.00 88.38 331 GLN A O 1
ATOM 2635 N N . ARG A 1 332 ? 15.077 4.913 3.187 1.00 87.88 332 ARG A N 1
ATOM 2636 C CA . ARG A 1 332 ? 14.199 4.621 4.341 1.00 87.88 332 ARG A CA 1
ATOM 2637 C C . ARG A 1 332 ? 14.751 3.525 5.244 1.00 87.88 332 ARG A C 1
ATOM 2639 O O . ARG A 1 332 ? 14.647 3.608 6.463 1.00 87.88 332 ARG A O 1
ATOM 2646 N N . LYS A 1 333 ? 15.298 2.470 4.640 1.00 88.62 333 LYS A N 1
ATOM 2647 C CA . LYS A 1 333 ? 15.995 1.367 5.316 1.00 88.62 333 LYS A CA 1
ATOM 2648 C C . LYS A 1 333 ? 17.127 0.868 4.418 1.00 88.62 333 LYS A C 1
ATOM 2650 O O . LYS A 1 333 ? 17.242 1.256 3.259 1.00 88.62 333 LYS A O 1
ATOM 2655 N N . ARG A 1 334 ? 17.943 -0.061 4.924 1.00 85.50 334 ARG A N 1
ATOM 2656 C CA . ARG A 1 334 ? 19.028 -0.698 4.154 1.00 85.50 334 ARG A CA 1
ATOM 2657 C C . ARG A 1 334 ? 18.555 -1.346 2.842 1.00 85.50 334 ARG A C 1
ATOM 2659 O O . ARG A 1 334 ? 19.311 -1.359 1.882 1.00 85.50 334 ARG A O 1
ATOM 2666 N N . PHE A 1 335 ? 17.342 -1.892 2.813 1.00 88.56 335 PHE A N 1
ATOM 2667 C CA . PHE A 1 335 ? 16.766 -2.606 1.664 1.00 88.56 335 PHE A CA 1
ATOM 2668 C C . PHE A 1 335 ? 15.547 -1.896 1.046 1.00 88.56 335 PHE A C 1
ATOM 2670 O O . PHE A 1 335 ? 14.855 -2.499 0.232 1.00 88.56 335 PHE A O 1
ATOM 2677 N N . LEU A 1 336 ? 15.261 -0.650 1.448 1.00 92.88 336 LEU A N 1
ATOM 2678 C CA . LEU A 1 336 ? 14.082 0.110 1.018 1.00 92.88 336 LEU A CA 1
ATOM 2679 C C . LEU A 1 336 ? 14.461 1.557 0.716 1.00 92.88 336 LEU A C 1
ATOM 2681 O O . LEU A 1 336 ? 14.847 2.297 1.628 1.00 92.88 336 LEU A O 1
ATOM 2685 N N . ILE A 1 337 ? 14.274 1.970 -0.535 1.00 93.62 337 ILE A N 1
ATOM 2686 C CA . ILE A 1 337 ? 14.441 3.364 -0.952 1.00 93.62 337 ILE A CA 1
ATOM 2687 C C . ILE A 1 337 ? 13.223 3.843 -1.742 1.00 93.62 337 ILE A C 1
ATOM 2689 O O . ILE A 1 337 ? 12.646 3.091 -2.527 1.00 93.62 337 ILE A O 1
ATOM 2693 N N . HIS A 1 338 ? 12.824 5.093 -1.519 1.00 95.00 338 HIS A N 1
ATOM 2694 C CA . HIS A 1 338 ? 11.797 5.763 -2.321 1.00 95.00 338 HIS A CA 1
ATOM 2695 C C . HIS A 1 338 ? 12.459 6.758 -3.254 1.00 95.00 338 HIS A C 1
ATOM 2697 O O . HIS A 1 338 ? 13.426 7.417 -2.868 1.00 95.00 338 HIS A O 1
ATOM 2703 N N . ILE A 1 339 ? 11.937 6.857 -4.467 1.00 95.12 339 ILE A N 1
ATOM 2704 C CA . ILE A 1 339 ? 12.542 7.639 -5.533 1.00 95.12 339 ILE A CA 1
ATOM 2705 C C . ILE A 1 339 ? 11.494 8.542 -6.143 1.00 95.12 339 ILE A C 1
ATOM 2707 O O . ILE A 1 339 ? 10.370 8.121 -6.405 1.00 95.12 339 ILE A O 1
ATOM 2711 N N . GLU A 1 340 ? 11.889 9.783 -6.368 1.00 94.69 340 GLU A N 1
ATOM 2712 C CA . GLU A 1 340 ? 11.118 10.771 -7.102 1.00 94.69 340 GLU A CA 1
ATOM 2713 C C . GLU A 1 340 ? 11.889 11.107 -8.378 1.00 94.69 340 GLU A C 1
ATOM 2715 O O . GLU A 1 340 ? 13.063 11.487 -8.315 1.00 94.69 340 GLU A O 1
ATOM 2720 N N . TYR A 1 341 ? 11.234 10.953 -9.524 1.00 94.50 341 TYR A N 1
ATOM 2721 C CA . TYR A 1 341 ? 11.765 11.314 -10.832 1.00 94.50 341 TYR A CA 1
ATOM 2722 C C . TYR A 1 341 ? 11.107 12.613 -11.293 1.00 94.50 341 TYR A C 1
ATOM 2724 O O . TYR A 1 341 ? 9.879 12.711 -11.311 1.00 94.50 341 TYR A O 1
ATOM 2732 N N . GLY A 1 342 ? 11.918 13.605 -11.655 1.00 92.62 342 GLY A N 1
ATOM 2733 C CA . GLY A 1 342 ? 11.447 14.801 -12.352 1.00 92.62 342 GLY A CA 1
ATOM 2734 C C . GLY A 1 342 ? 11.268 14.561 -13.851 1.00 92.62 342 GLY A C 1
ATOM 2735 O O . GLY A 1 342 ? 11.599 13.486 -14.353 1.00 92.62 342 GLY A O 1
ATOM 2736 N N . GLU A 1 343 ? 10.797 15.577 -14.565 1.00 90.50 343 GLU A N 1
ATOM 2737 C CA . GLU A 1 343 ? 10.669 15.541 -16.025 1.00 90.50 343 GLU A CA 1
ATOM 2738 C C . GLU A 1 343 ? 12.039 15.471 -16.730 1.00 90.50 343 GLU A C 1
ATOM 2740 O O . GLU A 1 343 ? 13.078 15.868 -16.185 1.00 90.50 343 GLU A O 1
ATOM 2745 N N . ILE A 1 344 ? 12.050 14.937 -17.956 1.00 90.94 344 ILE A N 1
ATOM 2746 C CA . ILE A 1 344 ? 13.246 14.868 -18.806 1.00 90.94 344 ILE A CA 1
ATOM 2747 C C . ILE A 1 344 ? 13.292 16.100 -19.716 1.00 90.94 344 ILE A C 1
ATOM 2749 O O . ILE A 1 344 ? 12.434 16.260 -20.582 1.00 90.94 344 ILE A O 1
ATOM 2753 N N . HIS A 1 345 ? 14.340 16.915 -19.582 1.00 88.31 345 HIS A N 1
ATOM 2754 C CA . HIS A 1 345 ? 14.554 18.117 -20.399 1.00 88.31 345 HIS A CA 1
ATOM 2755 C C . HIS A 1 345 ? 15.713 17.941 -21.389 1.00 88.31 345 HIS A C 1
ATOM 2757 O O . HIS A 1 345 ? 16.772 17.430 -21.027 1.00 88.31 345 HIS A O 1
ATOM 2763 N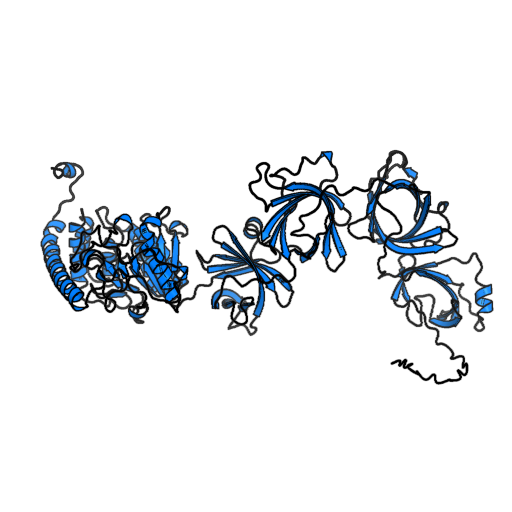 N . GLU A 1 346 ? 15.554 18.394 -22.635 1.00 80.50 346 GLU A N 1
ATOM 2764 C CA . GLU A 1 346 ? 16.575 18.229 -23.686 1.00 80.50 346 GLU A CA 1
ATOM 2765 C C . GLU A 1 346 ? 17.763 19.203 -23.541 1.00 80.50 346 GLU A C 1
ATOM 2767 O O . GLU A 1 346 ? 18.886 18.864 -23.918 1.00 80.50 346 GLU A O 1
ATOM 2772 N N . SER A 1 347 ? 17.549 20.397 -22.970 1.00 72.12 347 SER A N 1
ATOM 2773 C CA . SER A 1 347 ? 18.577 21.441 -22.831 1.00 72.12 347 SER A CA 1
ATOM 2774 C C . SER A 1 347 ? 19.018 21.664 -21.382 1.00 72.12 347 SER A C 1
ATOM 2776 O O . SER A 1 347 ? 18.227 21.597 -20.445 1.00 72.12 347 SER A O 1
ATOM 2778 N N . THR A 1 348 ? 20.289 22.034 -21.196 1.00 66.38 348 THR A N 1
ATOM 2779 C CA . THR A 1 348 ? 20.828 22.484 -19.903 1.00 66.38 348 THR A CA 1
ATOM 2780 C C . THR A 1 348 ? 20.346 23.872 -19.484 1.00 66.38 348 THR A C 1
ATOM 2782 O O . THR A 1 348 ? 20.497 24.205 -18.313 1.00 66.38 348 THR A O 1
ATOM 2785 N N . THR A 1 349 ? 19.822 24.680 -20.414 1.00 60.00 349 THR A N 1
ATOM 2786 C CA . THR A 1 349 ? 19.420 26.082 -20.185 1.00 60.00 349 THR A CA 1
ATOM 2787 C C . THR A 1 349 ? 17.987 26.243 -19.691 1.00 60.00 349 THR A C 1
ATOM 2789 O O . THR A 1 349 ? 17.671 27.267 -19.103 1.00 60.00 349 THR A O 1
ATOM 2792 N N . GLU A 1 350 ? 17.125 25.255 -19.939 1.00 55.69 350 GLU A N 1
ATOM 2793 C CA . GLU A 1 350 ? 15.748 25.191 -19.409 1.00 55.69 350 GLU A CA 1
ATOM 2794 C C . GLU A 1 350 ? 15.706 24.575 -18.003 1.00 55.69 350 GLU A C 1
ATOM 2796 O O . GLU A 1 350 ? 14.645 24.398 -17.414 1.00 55.69 350 GLU A O 1
ATOM 2801 N N . PHE A 1 351 ? 16.881 24.235 -17.478 1.00 59.62 351 PHE A N 1
ATOM 2802 C CA . PHE A 1 351 ? 17.074 23.501 -16.247 1.00 59.62 351 PHE A CA 1
ATOM 2803 C C . PHE A 1 351 ? 17.665 24.433 -15.189 1.00 59.62 351 PHE A C 1
ATOM 2805 O O . PHE A 1 351 ? 18.885 24.632 -15.138 1.00 59.62 351 PHE A O 1
ATOM 2812 N N . ASP A 1 352 ? 16.799 24.988 -14.340 1.00 57.06 352 ASP A N 1
ATOM 2813 C CA . ASP A 1 352 ? 17.225 25.499 -13.038 1.00 57.06 352 ASP A CA 1
ATOM 2814 C C . ASP A 1 352 ? 17.802 24.330 -12.220 1.00 57.06 352 ASP A C 1
ATOM 2816 O O . ASP A 1 352 ? 17.480 23.164 -12.457 1.00 57.06 352 ASP A O 1
ATOM 2820 N N . GLU A 1 353 ? 18.741 24.609 -11.313 1.00 69.25 353 GLU A N 1
ATOM 2821 C CA . GLU A 1 353 ? 19.357 23.586 -10.454 1.00 69.25 353 GLU A CA 1
ATOM 2822 C C . GLU A 1 353 ? 18.276 22.677 -9.827 1.00 69.25 353 GLU A C 1
ATOM 2824 O O . GLU A 1 353 ? 17.158 23.139 -9.632 1.00 69.25 353 GLU A O 1
ATOM 2829 N N . CYS A 1 354 ? 18.555 21.395 -9.531 1.00 77.31 354 CYS A N 1
ATOM 2830 C CA . CYS A 1 354 ? 17.572 20.500 -8.890 1.00 77.31 354 CYS A CA 1
ATOM 2831 C C . CYS A 1 354 ? 17.224 20.987 -7.471 1.00 77.31 354 CYS A C 1
ATOM 2833 O O . CYS A 1 354 ? 17.706 20.426 -6.489 1.00 77.31 354 CYS A O 1
ATOM 2835 N N . LEU A 1 355 ? 16.416 22.042 -7.375 1.00 74.06 355 LEU A N 1
ATOM 2836 C CA . LEU A 1 355 ? 15.966 22.670 -6.145 1.00 74.06 355 LEU A CA 1
ATOM 2837 C C . LEU A 1 355 ? 15.083 21.694 -5.358 1.00 74.06 355 LEU A C 1
ATOM 2839 O O . LEU A 1 355 ? 14.568 20.702 -5.884 1.00 74.06 355 LEU A O 1
ATOM 2843 N N . ASP A 1 356 ? 14.895 21.977 -4.072 1.00 69.19 356 ASP A N 1
ATOM 2844 C CA . ASP A 1 356 ? 14.137 21.116 -3.159 1.00 69.19 356 ASP A CA 1
ATOM 2845 C C . ASP A 1 356 ? 12.653 20.936 -3.552 1.00 69.19 356 ASP A C 1
ATOM 2847 O O . ASP A 1 356 ? 11.980 20.038 -3.048 1.00 69.19 356 ASP A O 1
ATOM 2851 N N . ASP A 1 357 ? 12.138 21.710 -4.501 1.00 74.81 357 ASP A N 1
ATOM 2852 C CA . ASP A 1 357 ? 10.746 21.727 -4.948 1.00 74.81 357 ASP A CA 1
ATOM 2853 C C . ASP A 1 357 ? 10.558 21.414 -6.444 1.00 74.81 357 ASP A C 1
ATOM 2855 O O . ASP A 1 357 ? 9.529 21.773 -7.019 1.00 74.81 357 ASP A O 1
ATOM 2859 N N . PHE A 1 358 ? 11.506 20.713 -7.084 1.00 85.81 358 PHE A N 1
ATOM 2860 C CA . PHE A 1 358 ? 11.324 20.298 -8.481 1.00 85.81 358 PHE A CA 1
ATOM 2861 C C . PHE A 1 358 ? 10.033 19.477 -8.679 1.00 85.81 358 PHE A C 1
ATOM 2863 O O . PHE A 1 358 ? 9.622 18.693 -7.816 1.00 85.81 358 PHE A O 1
ATOM 2870 N N . LEU A 1 359 ? 9.395 19.648 -9.842 1.00 87.44 359 LEU A N 1
ATOM 2871 C CA . LEU A 1 359 ? 8.159 18.950 -10.188 1.00 87.44 359 LEU A CA 1
ATOM 2872 C C . LEU A 1 359 ? 8.416 17.442 -10.318 1.00 87.44 359 LEU A C 1
ATOM 2874 O O . LEU A 1 359 ? 9.191 17.005 -11.167 1.00 87.44 359 LEU A O 1
ATOM 2878 N N . VAL A 1 360 ? 7.753 16.647 -9.477 1.00 91.31 360 VAL A N 1
ATOM 2879 C CA . VAL A 1 360 ? 7.849 15.183 -9.503 1.00 91.31 360 VAL A CA 1
ATOM 2880 C C . VAL A 1 360 ? 6.878 14.632 -10.546 1.00 91.31 360 VAL A C 1
ATOM 2882 O O . VAL A 1 360 ? 5.666 14.690 -10.350 1.00 91.31 360 VAL A O 1
ATOM 2885 N N . GLU A 1 361 ? 7.414 14.071 -11.629 1.00 92.31 361 GLU A N 1
ATOM 2886 C CA . GLU A 1 361 ? 6.651 13.416 -12.699 1.00 92.31 361 GLU A CA 1
ATOM 2887 C C . GLU A 1 361 ? 6.162 12.031 -12.251 1.00 92.31 361 GLU A C 1
ATOM 2889 O O . GLU A 1 361 ? 5.014 11.653 -12.478 1.00 92.31 361 GLU A O 1
ATOM 2894 N N . SER A 1 362 ? 7.036 11.258 -11.599 1.00 94.12 362 SER A N 1
ATOM 2895 C CA . SER A 1 362 ? 6.714 9.901 -11.153 1.00 94.12 362 SER A CA 1
ATOM 2896 C C . SER A 1 362 ? 7.467 9.495 -9.889 1.00 94.12 362 SER A C 1
ATOM 2898 O O . SER A 1 362 ? 8.496 10.070 -9.528 1.00 94.12 362 SER A O 1
ATOM 2900 N N . ARG A 1 363 ? 6.918 8.497 -9.190 1.00 95.44 363 ARG A N 1
ATOM 2901 C CA . ARG A 1 363 ? 7.436 7.961 -7.929 1.00 95.44 363 ARG A CA 1
ATOM 2902 C C . ARG A 1 363 ? 7.623 6.462 -8.036 1.00 95.44 363 ARG A C 1
ATOM 2904 O O . ARG A 1 363 ? 6.817 5.783 -8.671 1.00 95.44 363 ARG A O 1
ATOM 2911 N N . ASP A 1 364 ? 8.653 5.956 -7.375 1.00 96.38 364 ASP A N 1
ATOM 2912 C CA . ASP A 1 364 ? 8.875 4.522 -7.271 1.00 96.38 364 ASP A CA 1
ATOM 2913 C C . ASP A 1 364 ? 9.422 4.105 -5.906 1.00 96.38 364 ASP A C 1
ATOM 2915 O O . ASP A 1 364 ? 10.067 4.871 -5.186 1.00 96.38 364 ASP A O 1
ATOM 2919 N N . THR A 1 365 ? 9.178 2.844 -5.565 1.00 96.25 365 THR A N 1
ATOM 2920 C CA . THR A 1 365 ? 9.769 2.182 -4.405 1.00 96.25 365 THR A CA 1
ATOM 2921 C C . THR A 1 365 ? 10.697 1.096 -4.916 1.00 96.25 365 THR A C 1
ATOM 2923 O O . THR A 1 365 ? 10.245 0.171 -5.589 1.00 96.25 365 THR A O 1
ATOM 2926 N N . MET A 1 366 ? 11.985 1.190 -4.580 1.00 95.06 366 MET A N 1
ATOM 2927 C CA . MET A 1 366 ? 12.957 0.158 -4.927 1.00 95.06 366 MET A CA 1
ATOM 2928 C C . MET A 1 366 ? 13.314 -0.695 -3.719 1.00 95.06 366 MET A C 1
ATOM 2930 O O . MET A 1 366 ? 13.577 -0.199 -2.617 1.00 95.06 366 MET A O 1
ATOM 2934 N N . ILE A 1 367 ? 13.361 -1.998 -3.971 1.00 95.06 367 ILE A N 1
ATOM 2935 C CA . ILE A 1 367 ? 13.600 -3.030 -2.975 1.00 95.06 367 ILE A CA 1
ATOM 2936 C C . ILE A 1 367 ? 14.873 -3.782 -3.310 1.00 95.06 367 ILE A C 1
ATOM 2938 O O . ILE A 1 367 ? 15.106 -4.166 -4.455 1.00 95.06 367 ILE A O 1
ATOM 2942 N N . LEU A 1 368 ? 15.716 -3.992 -2.305 1.00 92.19 368 LEU A N 1
ATOM 2943 C CA . LEU A 1 368 ? 16.929 -4.777 -2.480 1.00 92.19 368 LEU A CA 1
ATOM 2944 C C . LEU A 1 368 ? 16.550 -6.227 -2.802 1.00 92.19 368 LEU A C 1
ATOM 2946 O O . LEU A 1 368 ? 15.741 -6.842 -2.100 1.00 92.19 368 LEU A O 1
ATOM 2950 N N . ASN A 1 369 ? 17.141 -6.790 -3.855 1.00 82.94 369 ASN A N 1
ATOM 2951 C CA . ASN A 1 369 ? 16.847 -8.166 -4.237 1.00 82.94 369 ASN A CA 1
ATOM 2952 C C . ASN A 1 369 ? 17.172 -9.127 -3.075 1.00 82.94 369 ASN A C 1
ATOM 2954 O O . ASN A 1 369 ? 18.185 -8.961 -2.398 1.00 82.94 369 ASN A O 1
ATOM 2958 N N . GLN A 1 370 ? 16.320 -10.134 -2.860 1.00 80.06 370 GLN A N 1
ATOM 2959 C CA . GLN A 1 370 ? 16.412 -11.098 -1.746 1.00 80.06 370 GLN A CA 1
ATOM 2960 C C . GLN A 1 370 ? 16.276 -10.505 -0.332 1.00 80.06 370 GLN A C 1
ATOM 2962 O O . GLN A 1 370 ? 16.599 -11.180 0.642 1.00 80.06 370 GLN A O 1
ATOM 2967 N N . ALA A 1 371 ? 15.793 -9.269 -0.183 1.00 83.44 371 ALA A N 1
ATOM 2968 C CA . ALA A 1 371 ? 15.417 -8.773 1.134 1.00 83.44 371 ALA A CA 1
ATOM 2969 C C . ALA A 1 371 ? 14.256 -9.598 1.717 1.00 83.44 371 ALA A C 1
ATOM 2971 O O . ALA A 1 371 ? 13.284 -9.898 1.016 1.00 83.44 371 ALA A O 1
ATOM 2972 N N . GLU A 1 372 ? 14.386 -9.952 2.995 1.00 84.06 372 GLU A N 1
ATOM 2973 C CA . GLU A 1 372 ? 13.379 -10.639 3.801 1.00 84.06 372 GLU A CA 1
ATOM 2974 C C . GLU A 1 372 ? 13.413 -10.054 5.220 1.00 84.06 372 GLU A C 1
ATOM 2976 O O . GLU A 1 372 ? 14.462 -10.000 5.870 1.00 84.06 372 GLU A O 1
ATOM 2981 N N . GLU A 1 373 ? 12.259 -9.600 5.699 1.00 87.75 373 GLU A N 1
ATOM 2982 C CA . GLU A 1 373 ? 12.059 -9.039 7.035 1.00 87.75 373 GLU A CA 1
ATOM 2983 C C . GLU A 1 373 ? 10.805 -9.678 7.637 1.00 87.75 373 GLU A C 1
ATOM 2985 O O . GLU A 1 373 ? 9.883 -10.080 6.926 1.00 87.75 373 GLU A O 1
ATOM 2990 N N . GLU A 1 374 ? 10.789 -9.825 8.958 1.00 83.38 374 GLU A N 1
ATOM 2991 C CA . GLU A 1 374 ? 9.659 -10.413 9.672 1.00 83.38 374 GLU A CA 1
ATOM 2992 C C . GLU A 1 374 ? 8.367 -9.623 9.419 1.00 83.38 374 GLU A C 1
ATOM 2994 O O . GLU A 1 374 ? 8.363 -8.390 9.435 1.00 83.38 374 GLU A O 1
ATOM 2999 N N . CYS A 1 375 ? 7.268 -10.339 9.168 1.00 80.56 375 CYS A N 1
ATOM 3000 C CA . CYS A 1 375 ? 5.988 -9.705 8.887 1.00 80.56 375 CYS A CA 1
ATOM 3001 C C . CYS A 1 375 ? 5.485 -8.935 10.124 1.00 80.56 375 CYS A C 1
ATOM 3003 O O . CYS A 1 375 ? 5.370 -9.526 11.199 1.00 80.56 375 CYS A O 1
ATOM 3005 N N . PRO A 1 376 ? 5.082 -7.658 9.993 1.00 73.81 376 PRO A N 1
ATOM 3006 C CA . PRO A 1 376 ? 4.705 -6.840 11.148 1.00 73.81 376 PRO A CA 1
ATOM 3007 C C . PRO A 1 376 ? 3.333 -7.189 11.757 1.00 73.81 376 PRO A C 1
ATOM 3009 O O . PRO A 1 376 ? 3.031 -6.745 12.861 1.00 73.81 376 PRO A O 1
ATOM 3012 N N . ILE A 1 377 ? 2.499 -7.982 11.069 1.00 70.44 377 ILE A N 1
ATOM 3013 C CA . ILE A 1 377 ? 1.104 -8.274 11.450 1.00 70.44 377 ILE A CA 1
ATOM 3014 C C . ILE A 1 377 ? 0.861 -9.764 11.722 1.00 70.44 377 ILE A C 1
ATOM 3016 O O . ILE A 1 377 ? 0.097 -10.418 11.019 1.00 70.44 377 ILE A O 1
ATOM 3020 N N . GLY A 1 378 ? 1.526 -10.322 12.735 1.00 65.00 378 GLY A N 1
ATOM 3021 C CA . GLY A 1 378 ? 1.409 -11.744 13.085 1.00 65.00 378 GLY A CA 1
ATOM 3022 C C . GLY A 1 378 ? -0.020 -12.201 13.426 1.00 65.00 378 GLY A C 1
ATOM 3023 O O . GLY A 1 378 ? -0.854 -11.417 13.878 1.00 65.00 378 GLY A O 1
ATOM 3024 N N . GLY A 1 379 ? -0.297 -13.494 13.236 1.00 62.00 379 GLY A N 1
ATOM 3025 C CA . GLY A 1 379 ? -1.545 -14.135 13.662 1.00 62.00 379 GLY A CA 1
ATOM 3026 C C . GLY A 1 379 ? -2.496 -14.515 12.524 1.00 62.00 379 GLY A C 1
ATOM 3027 O O . GLY A 1 379 ? -2.161 -14.448 11.342 1.00 62.00 379 GLY A O 1
ATOM 3028 N N . LYS A 1 380 ? -3.692 -14.983 12.897 1.00 58.84 380 LYS A N 1
ATOM 3029 C CA . LYS A 1 380 ? -4.750 -15.408 11.971 1.00 58.84 380 LYS A CA 1
ATOM 3030 C C . LYS A 1 380 ? -5.912 -14.422 12.032 1.00 58.84 380 LYS A C 1
ATOM 3032 O O . LYS A 1 380 ? -6.461 -14.182 13.101 1.00 58.84 380 LYS A O 1
ATOM 3037 N N . HIS A 1 381 ? -6.303 -13.917 10.873 1.00 67.75 381 HIS A N 1
ATOM 3038 C CA . HIS A 1 381 ? -7.281 -12.858 10.676 1.00 67.75 381 HIS A CA 1
ATOM 3039 C C . HIS A 1 381 ? -8.407 -13.352 9.761 1.00 67.75 381 HIS A C 1
ATOM 3041 O O . HIS A 1 381 ? -8.155 -14.088 8.805 1.00 67.75 381 HIS A O 1
ATOM 3047 N N . PHE A 1 382 ? -9.649 -12.953 10.032 1.00 61.59 382 PHE A N 1
ATOM 3048 C CA . PHE A 1 382 ? -10.819 -13.348 9.241 1.00 61.59 382 PHE A CA 1
ATOM 3049 C C . PHE A 1 382 ? -11.593 -12.117 8.781 1.00 61.59 382 PHE A C 1
ATOM 3051 O O . PHE A 1 382 ? -11.880 -11.231 9.580 1.00 61.59 382 PHE A O 1
ATOM 3058 N N . SER A 1 383 ? -11.920 -12.073 7.495 1.00 66.31 383 SER A N 1
ATOM 3059 C CA . SER A 1 383 ? -12.701 -11.018 6.863 1.00 66.31 383 SER A CA 1
ATOM 3060 C C . SER A 1 383 ? -13.890 -11.619 6.120 1.00 66.31 383 SER A C 1
ATOM 3062 O O . SER A 1 383 ? -13.810 -12.734 5.599 1.00 66.31 383 SER A O 1
ATOM 3064 N N . LYS A 1 384 ? -14.995 -10.877 6.075 1.00 61.09 384 LYS A N 1
ATOM 3065 C CA . LYS A 1 384 ? -16.133 -11.153 5.198 1.00 61.09 384 LYS A CA 1
ATOM 3066 C C . LYS A 1 384 ? -16.105 -10.146 4.055 1.00 61.09 384 LYS A C 1
ATOM 3068 O O . LYS A 1 384 ? -16.045 -8.947 4.317 1.00 61.09 384 LYS A O 1
ATOM 3073 N N . ASN A 1 385 ? -16.157 -10.623 2.818 1.00 58.47 385 ASN A N 1
ATOM 3074 C CA . ASN A 1 385 ? -16.265 -9.789 1.627 1.00 58.47 385 ASN A CA 1
ATOM 3075 C C . ASN A 1 385 ? -17.513 -10.188 0.828 1.00 58.47 385 ASN A C 1
ATOM 3077 O O . ASN A 1 385 ? -17.937 -11.334 0.899 1.00 58.47 385 ASN A O 1
ATOM 3081 N N . LEU A 1 386 ? -18.126 -9.263 0.092 1.00 53.72 386 LEU A N 1
ATOM 3082 C CA . LEU A 1 386 ? -19.298 -9.552 -0.747 1.00 53.72 386 LEU A CA 1
ATOM 3083 C C . LEU A 1 386 ? -18.847 -9.725 -2.198 1.00 53.72 386 LEU A C 1
ATOM 3085 O O . LEU A 1 386 ? -18.178 -8.846 -2.744 1.00 53.72 386 LEU A O 1
ATOM 3089 N N . ARG A 1 387 ? -19.229 -10.835 -2.834 1.00 52.22 387 ARG A N 1
ATOM 3090 C CA . ARG A 1 387 ? -18.938 -11.106 -4.247 1.00 52.22 387 ARG A CA 1
ATOM 3091 C C . ARG A 1 387 ? -20.217 -11.477 -4.988 1.00 52.22 387 ARG A C 1
ATOM 3093 O O . ARG A 1 387 ? -21.102 -12.112 -4.432 1.00 52.22 387 ARG A O 1
ATOM 3100 N N . ILE A 1 388 ? -20.313 -11.069 -6.253 1.00 47.12 388 ILE A N 1
ATOM 3101 C CA . ILE A 1 388 ? -21.408 -11.488 -7.133 1.00 47.12 388 ILE A CA 1
ATOM 3102 C C . ILE A 1 388 ? -21.008 -12.807 -7.798 1.00 47.12 388 ILE A C 1
ATOM 3104 O O . ILE A 1 388 ? -20.070 -12.838 -8.601 1.00 47.12 388 ILE A O 1
ATOM 3108 N N . CYS A 1 389 ? -21.730 -13.876 -7.481 1.00 48.78 389 CYS A N 1
ATOM 3109 C CA . CYS A 1 389 ? -21.554 -15.211 -8.043 1.00 48.78 389 CYS A CA 1
ATOM 3110 C C . CYS A 1 389 ? -22.834 -15.596 -8.789 1.00 48.78 389 CYS A C 1
ATOM 3112 O O . CYS A 1 389 ? -23.918 -15.593 -8.224 1.00 48.78 389 CYS A O 1
ATOM 3114 N N . GLY A 1 390 ? -22.742 -15.867 -10.095 1.00 49.59 390 GLY A N 1
ATOM 3115 C CA . GLY A 1 390 ? -23.901 -16.328 -10.877 1.00 49.59 390 GLY A CA 1
ATOM 3116 C C . GLY A 1 390 ? -25.080 -15.345 -10.989 1.00 49.59 390 GLY A C 1
ATOM 3117 O O . GLY A 1 390 ? -26.126 -15.738 -11.493 1.00 49.59 390 GLY A O 1
ATOM 3118 N N . GLY A 1 391 ? -24.912 -14.084 -10.576 1.00 50.97 391 GLY A N 1
ATOM 3119 C CA . GLY A 1 391 ? -25.975 -13.071 -10.543 1.00 50.97 391 GLY A CA 1
ATOM 3120 C C . GLY A 1 391 ? -26.502 -12.750 -9.140 1.00 50.97 391 GLY A C 1
ATOM 3121 O O . GLY A 1 391 ? -27.191 -11.743 -8.998 1.00 50.97 391 GLY A O 1
ATOM 3122 N N . ASP A 1 392 ? -26.113 -13.521 -8.121 1.00 46.66 392 ASP A N 1
ATOM 3123 C CA . ASP A 1 392 ? -26.507 -13.320 -6.724 1.00 46.66 392 ASP A CA 1
ATOM 3124 C C . ASP A 1 392 ? -25.342 -12.769 -5.879 1.00 46.66 392 ASP A C 1
ATOM 3126 O O . ASP A 1 392 ? -24.168 -13.027 -6.152 1.00 46.66 392 ASP A O 1
ATOM 3130 N N . LEU A 1 393 ? -25.669 -11.960 -4.866 1.00 52.94 393 LEU A N 1
ATOM 3131 C CA . LEU A 1 393 ? -24.722 -11.439 -3.871 1.00 52.94 393 LEU A CA 1
ATOM 3132 C C . LEU A 1 393 ? -24.452 -12.518 -2.812 1.00 52.94 393 LEU A C 1
ATOM 3134 O O . LEU A 1 393 ? -25.336 -12.821 -2.013 1.00 52.94 393 LEU A O 1
ATOM 3138 N N . GLU A 1 394 ? -23.233 -13.054 -2.772 1.00 56.53 394 GLU A N 1
ATOM 3139 C CA . GLU A 1 394 ? -22.797 -14.066 -1.801 1.00 56.53 394 GLU A CA 1
ATOM 3140 C C . GLU A 1 394 ? -21.684 -13.532 -0.874 1.00 56.53 394 GLU A C 1
ATOM 3142 O O . GLU A 1 394 ? -20.848 -12.712 -1.270 1.00 56.53 394 GLU A O 1
ATOM 3147 N N . GLU A 1 395 ? -21.672 -13.992 0.385 1.00 55.41 395 GLU A N 1
ATOM 3148 C CA . GLU A 1 395 ? -20.617 -13.689 1.364 1.00 55.41 395 GLU A CA 1
ATOM 3149 C C . GLU A 1 395 ? -19.397 -14.610 1.155 1.00 55.41 395 GLU A C 1
ATOM 3151 O O . GLU A 1 395 ? -19.445 -15.810 1.417 1.00 55.41 395 GLU A O 1
ATOM 3156 N N . GLU A 1 396 ? -18.262 -14.042 0.751 1.00 61.00 396 GLU A N 1
ATOM 3157 C CA . GLU A 1 396 ? -16.969 -14.715 0.652 1.00 61.00 396 GLU A CA 1
ATOM 3158 C C . GLU A 1 396 ? -16.157 -14.515 1.941 1.00 61.00 396 GLU A C 1
ATOM 3160 O O . GLU A 1 396 ? -15.796 -13.400 2.329 1.00 61.00 396 GLU A O 1
ATOM 3165 N N . LYS A 1 397 ? -15.827 -15.617 2.619 1.00 63.00 397 LYS A N 1
ATOM 3166 C CA . LYS A 1 397 ? -14.943 -15.593 3.788 1.00 63.00 397 LYS A CA 1
ATOM 3167 C C . LYS A 1 397 ? -13.484 -15.585 3.335 1.00 63.00 397 LYS A C 1
ATOM 3169 O O . LYS A 1 397 ? -13.012 -16.542 2.723 1.00 63.00 397 LYS A O 1
ATOM 3174 N N . VAL A 1 398 ? -12.751 -14.532 3.679 1.00 70.00 398 VAL A N 1
ATOM 3175 C CA . VAL A 1 398 ? -11.310 -14.421 3.426 1.00 70.00 398 VAL A CA 1
ATOM 3176 C C . VAL A 1 398 ? -10.562 -14.616 4.738 1.00 70.00 398 VAL A C 1
ATOM 3178 O O . VAL A 1 398 ? -10.806 -13.927 5.725 1.00 70.00 398 VAL A O 1
ATOM 3181 N N . THR A 1 399 ? -9.643 -15.574 4.769 1.00 67.31 399 THR A N 1
ATOM 3182 C CA . THR A 1 399 ? -8.774 -15.833 5.920 1.00 67.31 399 THR A CA 1
ATOM 3183 C C . THR A 1 399 ? -7.356 -15.412 5.576 1.00 67.31 399 THR A C 1
ATOM 3185 O O . THR A 1 399 ? -6.796 -15.894 4.597 1.00 67.31 399 THR A O 1
ATOM 3188 N N . MET A 1 400 ? -6.746 -14.571 6.403 1.00 72.12 400 MET A N 1
ATOM 3189 C CA . MET A 1 400 ? -5.328 -14.242 6.304 1.00 72.12 400 MET A CA 1
ATOM 3190 C C . MET A 1 400 ? -4.570 -14.869 7.472 1.00 72.12 400 MET A C 1
ATOM 3192 O O . MET A 1 400 ? -4.979 -14.760 8.621 1.00 72.12 400 MET A O 1
ATOM 3196 N N . MET A 1 401 ? -3.464 -15.542 7.195 1.00 63.72 401 MET A N 1
ATOM 3197 C CA . MET A 1 401 ? -2.561 -16.094 8.201 1.00 63.72 401 MET A CA 1
ATOM 3198 C C . MET A 1 401 ? -1.175 -15.507 7.995 1.00 63.72 401 MET A C 1
ATOM 3200 O O . MET A 1 401 ? -0.635 -15.577 6.897 1.00 63.72 401 MET A O 1
ATOM 3204 N N . VAL A 1 402 ? -0.575 -14.987 9.054 1.00 68.88 402 VAL A N 1
ATOM 3205 C CA . VAL A 1 402 ? 0.764 -14.404 9.029 1.00 68.88 402 VAL A CA 1
ATOM 3206 C C . VAL A 1 402 ? 1.593 -15.076 10.113 1.00 68.88 402 VAL A C 1
ATOM 3208 O O . VAL A 1 402 ? 1.169 -15.143 11.268 1.00 68.88 402 VAL A O 1
ATOM 3211 N N . GLY A 1 403 ? 2.761 -15.607 9.755 1.00 54.00 403 GLY A N 1
ATOM 3212 C CA . GLY A 1 403 ? 3.665 -16.232 10.724 1.00 54.00 403 GLY A CA 1
ATOM 3213 C C . GLY A 1 403 ? 3.390 -17.709 11.046 1.00 54.00 403 GLY A C 1
ATOM 3214 O O . GLY A 1 403 ? 3.984 -18.236 11.981 1.00 54.00 403 GLY A O 1
ATOM 3215 N N . CYS A 1 404 ? 2.484 -18.388 10.327 1.00 44.78 404 CYS A N 1
ATOM 3216 C CA . CYS A 1 404 ? 2.040 -19.748 10.678 1.00 44.78 404 CYS A CA 1
ATOM 3217 C C . CYS A 1 404 ? 3.005 -20.872 10.231 1.00 44.78 404 CYS A C 1
ATOM 3219 O O . CYS A 1 404 ? 3.005 -21.934 10.853 1.00 44.78 404 CYS A O 1
ATOM 3221 N N . GLY A 1 405 ? 3.807 -20.669 9.176 1.00 54.75 405 GLY A N 1
ATOM 3222 C CA . GLY A 1 405 ? 4.859 -21.605 8.738 1.00 54.75 405 GLY A CA 1
ATOM 3223 C C . GLY A 1 405 ? 6.276 -21.047 8.906 1.00 54.75 405 GLY A C 1
ATOM 3224 O O . GLY A 1 405 ? 7.182 -21.763 9.329 1.00 54.75 405 GLY A O 1
ATOM 3225 N N . SER A 1 406 ? 6.464 -19.748 8.671 1.00 71.31 406 SER A N 1
ATOM 3226 C CA . SER A 1 406 ? 7.653 -18.998 9.087 1.00 71.31 406 SER A CA 1
ATOM 3227 C C . SER A 1 406 ? 7.283 -17.559 9.436 1.00 71.31 406 SER A C 1
ATOM 3229 O O . SER A 1 406 ? 6.267 -17.049 8.968 1.00 71.31 406 SER A O 1
ATOM 3231 N N . LYS A 1 407 ? 8.136 -16.866 10.198 1.00 72.75 407 LYS A N 1
ATOM 3232 C CA . LYS A 1 407 ? 7.944 -15.449 10.558 1.00 72.75 407 LYS A CA 1
ATOM 3233 C C . LYS A 1 407 ? 7.970 -14.467 9.368 1.00 72.75 407 LYS A C 1
ATOM 3235 O O . LYS A 1 407 ? 7.651 -13.295 9.534 1.00 72.75 407 LYS A O 1
ATOM 3240 N N . TYR A 1 408 ? 8.341 -14.943 8.180 1.00 82.94 408 TYR A N 1
ATOM 3241 C CA . TYR A 1 408 ? 8.388 -14.172 6.933 1.00 82.94 408 TYR A CA 1
ATOM 3242 C C . TYR A 1 408 ? 7.186 -14.448 6.022 1.00 82.94 408 TYR A C 1
ATOM 3244 O O . TYR A 1 408 ? 7.067 -13.847 4.962 1.00 82.94 408 TYR A O 1
ATOM 3252 N N . GLU A 1 409 ? 6.313 -15.386 6.384 1.00 80.81 409 GLU A N 1
ATOM 3253 C CA . GLU A 1 409 ? 5.267 -15.894 5.499 1.00 80.81 409 GLU A CA 1
ATOM 3254 C C . GLU A 1 409 ? 3.905 -15.251 5.790 1.00 80.81 409 GLU A C 1
ATOM 3256 O O . GLU A 1 409 ? 3.463 -15.180 6.943 1.00 80.81 409 GLU A O 1
ATOM 3261 N N . MET A 1 410 ? 3.210 -14.856 4.723 1.00 83.06 410 MET A N 1
ATOM 3262 C CA . MET A 1 410 ? 1.836 -14.359 4.733 1.00 83.06 410 MET A CA 1
ATOM 3263 C C . MET A 1 410 ? 0.997 -15.159 3.731 1.00 83.06 410 MET A C 1
ATOM 3265 O O . MET A 1 410 ? 1.336 -15.246 2.558 1.00 83.06 410 MET A O 1
ATOM 3269 N N . LYS A 1 411 ? -0.122 -15.735 4.175 1.00 79.31 411 LYS A N 1
ATOM 3270 C CA . LYS A 1 411 ? -1.075 -16.465 3.326 1.00 79.31 411 LYS A CA 1
ATOM 3271 C C . LYS A 1 411 ? -2.426 -15.785 3.349 1.00 79.31 411 LYS A C 1
ATOM 3273 O O . LYS A 1 411 ? -2.976 -15.567 4.428 1.00 79.31 411 LYS A O 1
ATOM 3278 N N . VAL A 1 412 ? -2.996 -15.536 2.179 1.00 77.25 412 VAL A N 1
ATOM 3279 C CA . VAL A 1 412 ? -4.371 -15.059 2.017 1.00 77.25 412 VAL A CA 1
ATOM 3280 C C . VAL A 1 412 ? -5.162 -16.161 1.322 1.00 77.25 412 VAL A C 1
ATOM 3282 O O . VAL A 1 412 ? -4.874 -16.546 0.197 1.00 77.25 412 VAL A O 1
ATOM 3285 N N . SER A 1 413 ? -6.131 -16.732 2.029 1.00 71.62 413 SER A N 1
ATOM 3286 C CA . SER A 1 413 ? -6.995 -17.814 1.548 1.00 71.62 413 SER A CA 1
ATOM 3287 C C . SER A 1 413 ? -8.411 -17.294 1.360 1.00 71.62 413 SER A C 1
ATOM 3289 O O . SER A 1 413 ? -8.955 -16.665 2.271 1.00 71.62 413 SER A O 1
ATOM 3291 N N . ARG A 1 414 ? -9.026 -17.586 0.216 1.00 72.69 414 ARG A N 1
ATOM 3292 C CA . ARG A 1 414 ? -10.394 -17.164 -0.098 1.00 72.69 414 ARG A CA 1
ATOM 3293 C C . ARG A 1 414 ? -11.327 -18.381 -0.190 1.00 72.69 414 ARG A C 1
ATOM 3295 O O . ARG A 1 414 ? -10.990 -19.350 -0.868 1.00 72.69 414 ARG A O 1
ATOM 3302 N N . GLY A 1 415 ? -12.473 -18.334 0.499 1.00 55.03 415 GLY A N 1
ATOM 3303 C CA . GLY A 1 415 ? -13.631 -19.203 0.247 1.00 55.03 415 GLY A CA 1
ATOM 3304 C C . GLY A 1 415 ? -14.116 -20.099 1.398 1.00 55.03 415 GLY A C 1
ATOM 3305 O O . GLY A 1 415 ? -13.349 -20.503 2.270 1.00 55.03 415 GLY A O 1
ATOM 3306 N N . GLU A 1 416 ? -15.408 -20.453 1.317 1.00 50.53 416 GLU A N 1
ATOM 3307 C CA . GLU A 1 416 ? -15.918 -21.800 1.644 1.00 50.53 416 GLU A CA 1
ATOM 3308 C C . GLU A 1 416 ? -17.100 -22.271 0.749 1.00 50.53 416 GLU A C 1
ATOM 3310 O O . GLU A 1 416 ? -17.500 -23.417 0.894 1.00 50.53 416 GLU A O 1
ATOM 3315 N N . ASP A 1 417 ? -17.586 -21.496 -0.245 1.00 49.50 417 ASP A N 1
ATOM 3316 C CA . ASP A 1 417 ? -18.734 -21.908 -1.094 1.00 49.50 417 ASP A CA 1
ATOM 3317 C C . ASP A 1 417 ? -18.653 -21.500 -2.590 1.00 49.50 417 ASP A C 1
ATOM 3319 O O . ASP A 1 417 ? -19.592 -20.985 -3.178 1.00 49.50 417 ASP A O 1
ATOM 3323 N N . CYS A 1 418 ? -17.523 -21.761 -3.262 1.00 43.19 418 CYS A N 1
ATOM 3324 C CA . CYS A 1 418 ? -17.437 -21.694 -4.736 1.00 43.19 418 CYS A CA 1
ATOM 3325 C C . CYS A 1 418 ? -16.308 -22.582 -5.302 1.00 43.19 418 CYS A C 1
ATOM 3327 O O . CYS A 1 418 ? -15.434 -22.103 -6.006 1.00 43.19 418 CYS A O 1
ATOM 3329 N N . GLN A 1 419 ? -16.288 -23.878 -4.960 1.00 47.69 419 GLN A N 1
ATOM 3330 C CA . GLN A 1 419 ? -15.485 -24.993 -5.534 1.00 47.69 419 GLN A CA 1
ATOM 3331 C C . GLN A 1 419 ? -13.960 -24.823 -5.809 1.00 47.69 419 GLN A C 1
ATOM 3333 O O . GLN A 1 419 ? -13.302 -25.804 -6.160 1.00 47.69 419 GLN A O 1
ATOM 3338 N N . ARG A 1 420 ? -13.346 -23.655 -5.588 1.00 51.59 420 ARG A N 1
ATOM 3339 C CA . ARG A 1 420 ? -11.903 -23.391 -5.642 1.00 51.59 420 ARG A CA 1
ATOM 3340 C C . ARG A 1 420 ? -11.504 -22.484 -4.485 1.00 51.59 420 ARG A C 1
ATOM 3342 O O . ARG A 1 420 ? -12.023 -21.386 -4.342 1.00 51.59 420 ARG A O 1
ATOM 3349 N N . VAL A 1 421 ? -10.566 -22.967 -3.675 1.00 56.41 421 VAL A N 1
ATOM 3350 C CA . VAL A 1 421 ? -9.882 -22.162 -2.661 1.00 56.41 421 VAL A CA 1
ATOM 3351 C C . VAL A 1 421 ? -8.667 -21.546 -3.339 1.00 56.41 421 VAL A C 1
ATOM 3353 O O . VAL A 1 421 ? -7.650 -22.225 -3.499 1.00 56.41 421 VAL A O 1
ATOM 3356 N N . ASP A 1 422 ? -8.776 -20.289 -3.757 1.00 60.97 422 ASP A N 1
ATOM 3357 C CA . ASP A 1 422 ? -7.608 -19.537 -4.210 1.00 60.97 422 ASP A CA 1
ATOM 3358 C C . ASP A 1 422 ? -6.770 -19.170 -2.976 1.00 60.97 422 ASP A C 1
ATOM 3360 O O . ASP A 1 422 ? -7.274 -18.638 -1.977 1.00 60.97 422 ASP A O 1
ATOM 3364 N N . LYS A 1 423 ? -5.490 -19.545 -3.018 1.00 69.56 423 LYS A N 1
ATOM 3365 C CA . LYS A 1 423 ? -4.510 -19.276 -1.966 1.00 69.56 423 LYS A CA 1
ATOM 3366 C C . LYS A 1 423 ? -3.391 -18.442 -2.557 1.00 69.56 423 LYS A C 1
ATOM 3368 O O . LYS A 1 423 ? -2.579 -18.965 -3.316 1.00 69.56 423 LYS A O 1
ATOM 3373 N N . ASP A 1 424 ? -3.347 -17.184 -2.154 1.00 81.69 424 ASP A N 1
ATOM 3374 C CA . ASP A 1 424 ? -2.230 -16.301 -2.442 1.00 81.69 424 ASP A CA 1
ATOM 3375 C C . ASP A 1 424 ? -1.201 -16.481 -1.316 1.00 81.69 424 ASP A C 1
ATOM 3377 O O . ASP A 1 424 ? -1.510 -16.302 -0.130 1.00 81.69 424 ASP A O 1
ATOM 3381 N N . GLU A 1 425 ? 0.013 -16.896 -1.669 1.00 87.88 425 GLU A N 1
ATOM 3382 C CA . GLU A 1 425 ? 1.121 -17.049 -0.726 1.00 87.88 425 GLU A CA 1
ATOM 3383 C C . GLU A 1 425 ? 2.177 -15.986 -1.000 1.00 87.88 425 GLU A C 1
ATOM 3385 O O . GLU A 1 425 ? 2.738 -15.906 -2.094 1.00 87.88 425 GLU A O 1
ATOM 3390 N N . PHE A 1 426 ? 2.475 -15.198 0.026 1.00 90.00 426 PHE A N 1
ATOM 3391 C CA . PHE A 1 426 ? 3.417 -14.100 -0.030 1.00 90.00 426 PHE A CA 1
ATOM 3392 C C . PHE A 1 426 ? 4.555 -14.280 0.978 1.00 90.00 426 PHE A C 1
ATOM 3394 O O . PHE A 1 426 ? 4.381 -14.817 2.076 1.00 90.00 426 PHE A O 1
ATOM 3401 N N . THR A 1 427 ? 5.719 -13.746 0.622 1.00 91.50 427 THR A N 1
ATOM 3402 C CA . THR A 1 427 ? 6.873 -13.580 1.510 1.00 91.50 427 THR A CA 1
ATOM 3403 C C . THR A 1 427 ? 7.034 -12.100 1.858 1.00 91.50 427 THR A C 1
ATOM 3405 O O . THR A 1 427 ? 7.131 -11.262 0.962 1.00 91.50 427 THR A O 1
ATOM 3408 N N . CYS A 1 428 ? 7.067 -11.755 3.143 1.00 91.12 428 CYS A N 1
ATOM 3409 C CA . CYS A 1 428 ? 7.329 -10.397 3.611 1.00 91.12 428 CYS A CA 1
ATOM 3410 C C . CYS A 1 428 ? 8.770 -9.992 3.312 1.00 91.12 428 CYS A C 1
ATOM 3412 O O . CYS A 1 428 ? 9.727 -10.675 3.675 1.00 91.12 428 CYS A O 1
ATOM 3414 N N . VAL A 1 429 ? 8.909 -8.853 2.644 1.00 92.81 429 VAL A N 1
ATOM 3415 C CA . VAL A 1 429 ? 10.206 -8.328 2.222 1.00 92.81 429 VAL A CA 1
ATOM 3416 C C . VAL A 1 429 ? 10.669 -7.244 3.180 1.00 92.81 429 VAL A C 1
ATOM 3418 O O . VAL A 1 429 ? 11.792 -7.287 3.672 1.00 92.81 429 VAL A O 1
ATOM 3421 N N . THR A 1 430 ? 9.794 -6.275 3.451 1.00 92.38 430 THR A N 1
ATOM 3422 C CA . THR A 1 430 ? 10.021 -5.208 4.425 1.00 92.38 430 THR A CA 1
ATOM 3423 C C . THR A 1 430 ? 8.723 -4.473 4.755 1.00 92.38 430 THR A C 1
ATOM 3425 O O . THR A 1 430 ? 7.718 -4.646 4.073 1.00 92.38 430 THR A O 1
ATOM 3428 N N . GLY A 1 431 ? 8.731 -3.627 5.781 1.00 89.38 431 GLY A N 1
ATOM 3429 C CA . GLY A 1 431 ? 7.699 -2.625 5.999 1.00 89.38 431 GLY A CA 1
ATOM 3430 C C . GLY A 1 431 ? 8.205 -1.408 6.764 1.00 89.38 431 GLY A C 1
ATOM 3431 O O . GLY A 1 431 ? 9.314 -1.401 7.306 1.00 89.38 431 GLY A O 1
ATOM 3432 N N . TYR A 1 432 ? 7.387 -0.364 6.821 1.00 89.38 432 TYR A N 1
ATOM 3433 C CA . TYR A 1 432 ? 7.633 0.831 7.622 1.00 89.38 432 TYR A CA 1
ATOM 3434 C C . TYR A 1 432 ? 6.308 1.437 8.103 1.00 89.38 432 TYR A C 1
ATOM 3436 O O . TYR A 1 432 ? 5.242 1.133 7.571 1.00 89.38 432 TYR A O 1
ATOM 3444 N N . LYS A 1 433 ? 6.373 2.299 9.121 1.00 86.56 433 LYS A N 1
ATOM 3445 C CA . LYS A 1 433 ? 5.206 3.013 9.653 1.00 86.56 433 LYS A CA 1
ATOM 3446 C C . LYS A 1 433 ? 5.204 4.462 9.191 1.00 86.56 433 LYS A C 1
ATOM 3448 O O . LYS A 1 433 ? 6.249 5.111 9.209 1.00 86.56 433 LYS A O 1
ATOM 3453 N N . HIS A 1 434 ? 4.035 4.976 8.825 1.00 82.94 434 HIS A N 1
ATOM 3454 C CA . HIS A 1 434 ? 3.834 6.388 8.503 1.00 82.94 434 HIS A CA 1
ATOM 3455 C C . HIS A 1 434 ? 2.415 6.814 8.884 1.00 82.94 434 HIS A C 1
ATOM 3457 O O . HIS A 1 434 ? 1.455 6.135 8.527 1.00 82.94 434 HIS A O 1
ATOM 3463 N N . ASP A 1 435 ? 2.298 7.894 9.660 1.00 79.94 435 ASP A N 1
ATOM 3464 C CA . ASP A 1 435 ? 1.029 8.448 10.160 1.00 79.94 435 ASP A CA 1
ATOM 3465 C C . ASP A 1 435 ? 0.085 7.412 10.804 1.00 79.94 435 ASP A C 1
ATOM 3467 O O . ASP A 1 435 ? -1.136 7.442 10.645 1.00 79.94 435 ASP A O 1
ATOM 3471 N N . GLY A 1 436 ? 0.665 6.462 11.547 1.00 70.75 436 GLY A N 1
ATOM 3472 C CA . GLY A 1 436 ? -0.078 5.407 12.246 1.00 70.75 436 GLY A CA 1
ATOM 3473 C C . GLY A 1 436 ? -0.564 4.252 11.360 1.00 70.75 436 GLY A C 1
ATOM 3474 O O . GLY A 1 436 ? -1.238 3.362 11.876 1.00 70.75 436 GLY A O 1
ATOM 3475 N N . ASN A 1 437 ? -0.204 4.243 10.071 1.00 80.00 437 ASN A N 1
ATOM 3476 C CA . ASN A 1 437 ? -0.465 3.151 9.135 1.00 80.00 437 ASN A CA 1
ATOM 3477 C C . ASN A 1 437 ? 0.797 2.301 8.935 1.00 80.00 437 ASN A C 1
ATOM 3479 O O . ASN A 1 437 ? 1.907 2.832 8.813 1.00 80.00 437 ASN A O 1
ATOM 3483 N N . ASP A 1 438 ? 0.619 0.986 8.860 1.00 87.75 438 ASP A N 1
ATOM 3484 C CA . ASP A 1 438 ? 1.667 0.038 8.494 1.00 87.75 438 ASP A CA 1
ATOM 3485 C C . ASP A 1 438 ? 1.697 -0.121 6.968 1.00 87.75 438 ASP A C 1
ATOM 3487 O O . ASP A 1 438 ? 0.703 -0.519 6.362 1.00 87.75 438 ASP A O 1
ATOM 3491 N N . PHE A 1 439 ? 2.836 0.176 6.345 1.00 92.06 439 PHE A N 1
ATOM 3492 C CA . PHE A 1 439 ? 3.116 -0.124 4.941 1.00 92.06 439 PHE A CA 1
ATOM 3493 C C . PHE A 1 439 ? 3.978 -1.381 4.894 1.00 92.06 439 PHE A C 1
ATOM 3495 O O . PHE A 1 439 ? 5.061 -1.419 5.478 1.00 92.06 439 PHE A O 1
ATOM 3502 N N . ILE A 1 440 ? 3.494 -2.418 4.223 1.00 92.19 440 ILE A N 1
ATOM 3503 C CA . ILE A 1 440 ? 4.093 -3.748 4.181 1.00 92.19 440 ILE A CA 1
ATOM 3504 C C . ILE A 1 440 ? 4.311 -4.110 2.720 1.00 92.19 440 ILE A C 1
ATOM 3506 O O . ILE A 1 440 ? 3.393 -4.055 1.909 1.00 92.19 440 ILE A O 1
ATOM 3510 N N . ILE A 1 441 ? 5.529 -4.497 2.384 1.00 94.06 441 ILE A N 1
ATOM 3511 C CA . ILE A 1 441 ? 5.914 -4.899 1.040 1.00 94.06 441 ILE A CA 1
ATOM 3512 C C . ILE A 1 441 ? 6.090 -6.404 1.052 1.00 94.06 441 ILE A C 1
ATOM 3514 O O . ILE A 1 441 ? 6.887 -6.953 1.821 1.00 94.06 441 ILE A O 1
ATOM 3518 N N . VAL A 1 442 ? 5.326 -7.068 0.196 1.00 92.75 442 VAL A N 1
ATOM 3519 C CA . VAL A 1 442 ? 5.302 -8.522 0.105 1.00 92.75 442 VAL A CA 1
ATOM 3520 C C . VAL A 1 442 ? 5.620 -8.968 -1.314 1.00 92.75 442 VAL A C 1
ATOM 3522 O O . VAL A 1 442 ? 5.325 -8.264 -2.278 1.00 92.75 442 VAL A O 1
ATOM 3525 N N . ARG A 1 443 ? 6.239 -10.139 -1.443 1.00 92.94 443 ARG A N 1
ATOM 3526 C CA . ARG A 1 443 ? 6.544 -10.775 -2.722 1.00 92.94 443 ARG A CA 1
ATOM 3527 C C . ARG A 1 443 ? 5.662 -11.998 -2.899 1.00 92.94 443 ARG A C 1
ATOM 3529 O O . ARG A 1 443 ? 5.696 -12.893 -2.061 1.00 92.94 443 ARG A O 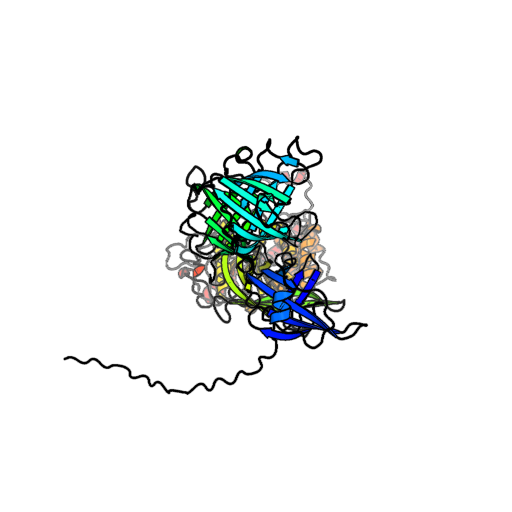1
ATOM 3536 N N . ASP A 1 444 ? 4.915 -12.045 -3.990 1.00 91.75 444 ASP A N 1
ATOM 3537 C CA . ASP A 1 444 ? 4.108 -13.203 -4.356 1.00 91.75 444 ASP A CA 1
ATOM 3538 C C . ASP A 1 444 ? 5.006 -14.401 -4.707 1.00 91.75 444 ASP A C 1
ATOM 3540 O O . ASP A 1 444 ? 5.997 -14.275 -5.434 1.00 91.75 444 ASP A O 1
ATOM 3544 N N . ASN A 1 445 ? 4.698 -15.577 -4.165 1.00 89.75 445 ASN A N 1
ATOM 3545 C CA . ASN A 1 445 ? 5.562 -16.748 -4.309 1.00 89.75 445 ASN A CA 1
ATOM 3546 C C . ASN A 1 445 ? 5.520 -17.360 -5.719 1.00 89.75 445 ASN A C 1
ATOM 3548 O O . ASN A 1 445 ? 6.507 -17.973 -6.131 1.00 89.75 445 ASN A O 1
ATOM 3552 N N . LEU A 1 446 ? 4.422 -17.186 -6.463 1.00 89.00 446 LEU A N 1
ATOM 3553 C CA . LEU A 1 446 ? 4.217 -17.779 -7.788 1.00 89.00 446 LEU A CA 1
ATOM 3554 C C . LEU A 1 446 ? 4.751 -16.873 -8.901 1.00 89.00 446 LEU A C 1
ATOM 3556 O O . LEU A 1 446 ? 5.593 -17.277 -9.701 1.00 89.00 446 LEU A O 1
ATOM 3560 N N . SER A 1 447 ? 4.262 -15.639 -8.945 1.00 89.56 447 SER A N 1
ATOM 3561 C CA . SER A 1 447 ? 4.602 -14.625 -9.943 1.00 89.56 447 SER A CA 1
ATOM 3562 C C . SER A 1 447 ? 5.923 -13.917 -9.652 1.00 89.56 447 SER A C 1
ATOM 3564 O O . SER A 1 447 ? 6.500 -13.323 -10.562 1.00 89.56 447 SER A O 1
ATOM 3566 N N . ARG A 1 448 ? 6.407 -13.978 -8.400 1.00 88.81 448 ARG A N 1
ATOM 3567 C CA . ARG A 1 448 ? 7.561 -13.213 -7.891 1.00 88.81 448 ARG A CA 1
ATOM 3568 C C . ARG A 1 448 ? 7.352 -11.697 -7.882 1.00 88.81 448 ARG A C 1
ATOM 3570 O O . ARG A 1 448 ? 8.299 -10.980 -7.579 1.00 88.81 448 ARG A O 1
ATOM 3577 N N . GLN A 1 449 ? 6.138 -11.220 -8.158 1.00 90.56 449 GLN A N 1
ATOM 3578 C CA . GLN A 1 449 ? 5.799 -9.802 -8.185 1.00 90.56 449 GLN A CA 1
ATOM 3579 C C . GLN A 1 449 ? 5.767 -9.203 -6.769 1.00 90.56 449 GLN A C 1
ATOM 3581 O O . GLN A 1 449 ? 5.382 -9.866 -5.805 1.00 90.56 449 GLN A O 1
ATOM 3586 N N . LEU A 1 450 ? 6.172 -7.938 -6.647 1.00 93.25 450 LEU A N 1
ATOM 3587 C CA . LEU A 1 450 ? 6.050 -7.158 -5.418 1.00 93.25 450 LEU A CA 1
ATOM 3588 C C . LEU A 1 450 ? 4.675 -6.480 -5.326 1.00 93.25 450 LEU A C 1
ATOM 3590 O O . LEU A 1 450 ? 4.163 -5.943 -6.310 1.00 93.25 450 LEU A O 1
ATOM 3594 N N . HIS A 1 451 ? 4.113 -6.463 -4.120 1.00 94.00 451 HIS A N 1
ATOM 3595 C CA . HIS A 1 451 ? 2.846 -5.812 -3.794 1.00 94.00 451 HIS A CA 1
ATOM 3596 C C . HIS A 1 451 ? 3.024 -4.905 -2.580 1.00 94.00 451 HIS A C 1
ATOM 3598 O O . HIS A 1 451 ? 3.789 -5.218 -1.662 1.00 94.00 451 HIS A O 1
ATOM 3604 N N . CYS A 1 452 ? 2.301 -3.787 -2.574 1.00 95.00 452 CYS A N 1
ATOM 3605 C CA . CYS A 1 452 ? 2.202 -2.922 -1.406 1.00 95.00 452 CYS A CA 1
ATOM 3606 C C . CYS A 1 452 ? 0.918 -3.250 -0.651 1.00 95.00 452 CYS A C 1
ATOM 3608 O O . CYS A 1 452 ? -0.160 -3.322 -1.238 1.00 95.00 452 CYS A O 1
ATOM 3610 N N . ILE A 1 453 ? 1.029 -3.427 0.655 1.00 91.50 453 ILE A N 1
ATOM 3611 C CA . ILE A 1 453 ? -0.090 -3.620 1.559 1.00 91.50 453 ILE A CA 1
ATOM 3612 C C . ILE A 1 453 ? -0.086 -2.475 2.561 1.00 91.50 453 ILE A C 1
ATOM 3614 O O . ILE A 1 453 ? 0.911 -2.249 3.241 1.00 91.50 453 ILE A O 1
ATOM 3618 N N . THR A 1 454 ? -1.211 -1.783 2.701 1.00 90.19 454 THR A N 1
ATOM 3619 C CA . THR A 1 454 ? -1.422 -0.875 3.832 1.00 90.19 454 THR A CA 1
ATOM 3620 C C . THR A 1 454 ? -2.325 -1.525 4.853 1.00 90.19 454 THR A C 1
ATOM 3622 O O . THR A 1 454 ? -3.389 -2.031 4.490 1.00 90.19 454 THR A O 1
ATOM 3625 N N . TYR A 1 455 ? -1.938 -1.459 6.119 1.00 83.94 455 TYR A N 1
ATOM 3626 C CA . TYR A 1 455 ? -2.715 -1.968 7.234 1.00 83.94 455 TYR A CA 1
ATOM 3627 C C . TYR A 1 455 ? -2.941 -0.881 8.285 1.00 83.94 455 TYR A C 1
ATOM 3629 O O . TYR A 1 455 ? -2.004 -0.235 8.755 1.00 83.94 455 TYR A O 1
ATOM 3637 N N . ILE A 1 456 ? -4.206 -0.679 8.653 1.00 72.38 456 ILE A N 1
ATOM 3638 C CA . ILE A 1 456 ? -4.623 0.317 9.645 1.00 72.38 456 ILE A CA 1
ATOM 3639 C C . ILE A 1 456 ? -5.044 -0.414 10.924 1.00 72.38 456 ILE A C 1
ATOM 3641 O O . ILE A 1 456 ? -6.235 -0.598 11.191 1.00 72.38 456 ILE A O 1
ATOM 3645 N N . SER A 1 457 ? -4.048 -0.844 11.704 1.00 61.81 457 SER A N 1
ATOM 3646 C CA . SER A 1 457 ? -4.219 -1.582 12.969 1.00 61.81 457 SER A CA 1
ATOM 3647 C C . SER A 1 457 ? -4.956 -0.785 14.049 1.00 61.81 457 SER A C 1
ATOM 3649 O O . SER A 1 457 ? -5.708 -1.342 14.838 1.00 61.81 457 SER A O 1
ATOM 3651 N N . SER A 1 458 ? -4.753 0.531 14.077 1.00 53.00 458 SER A N 1
ATOM 3652 C CA . SER A 1 458 ? -5.205 1.417 15.154 1.00 53.00 458 SER A CA 1
ATOM 3653 C C . SER A 1 458 ? -6.649 1.908 15.024 1.00 53.00 458 SER A C 1
ATOM 3655 O O . SER A 1 458 ? -7.161 2.494 15.973 1.00 53.00 458 SER A O 1
ATOM 3657 N N . ARG A 1 459 ? -7.313 1.698 13.874 1.00 51.81 459 ARG A N 1
ATOM 3658 C CA . ARG A 1 459 ? -8.663 2.245 13.620 1.00 51.81 459 ARG A CA 1
ATOM 3659 C C . ARG A 1 459 ? -9.698 1.185 13.260 1.00 51.81 459 ARG A C 1
ATOM 3661 O O . ARG A 1 459 ? -10.747 1.127 13.886 1.00 51.81 459 ARG A O 1
ATOM 3668 N N . ILE A 1 460 ? -9.426 0.370 12.238 1.00 53.72 460 ILE A N 1
ATOM 3669 C CA . ILE A 1 460 ? -10.464 -0.461 11.594 1.00 53.72 460 ILE A CA 1
ATOM 3670 C C . ILE A 1 460 ? -9.978 -1.843 11.129 1.00 53.72 460 ILE A C 1
ATOM 3672 O O . ILE A 1 460 ? -10.726 -2.532 10.444 1.00 53.72 460 ILE A O 1
ATOM 3676 N N . ASN A 1 461 ? -8.740 -2.253 11.450 1.00 68.94 461 ASN A N 1
ATOM 3677 C CA . ASN A 1 461 ? -8.118 -3.487 10.931 1.00 68.94 461 ASN A CA 1
ATOM 3678 C C . ASN A 1 461 ? -8.303 -3.652 9.413 1.00 68.94 461 ASN A C 1
ATOM 3680 O O . ASN A 1 461 ? -8.538 -4.751 8.897 1.00 68.94 461 ASN A O 1
ATOM 3684 N N . LEU A 1 462 ? -8.231 -2.525 8.701 1.00 73.56 462 LEU A N 1
ATOM 3685 C CA . LEU A 1 462 ? -8.409 -2.470 7.262 1.00 73.56 462 LEU A CA 1
ATOM 3686 C C . LEU A 1 462 ? -7.073 -2.738 6.599 1.00 73.56 462 LEU A C 1
ATOM 3688 O O . LEU A 1 462 ? -6.113 -1.988 6.787 1.00 73.56 462 LEU A O 1
ATOM 3692 N N . LEU A 1 463 ? -7.048 -3.795 5.806 1.00 84.25 463 LEU A N 1
ATOM 3693 C CA . LEU A 1 463 ? -5.952 -4.124 4.924 1.00 84.25 463 LEU A CA 1
ATOM 3694 C C . LEU A 1 463 ? -6.349 -3.777 3.494 1.00 84.25 463 LEU A C 1
ATOM 3696 O O . LEU A 1 463 ? -7.421 -4.159 3.027 1.00 84.25 463 LEU A O 1
ATOM 3700 N N . ARG A 1 464 ? -5.468 -3.081 2.785 1.00 86.62 464 ARG A N 1
ATOM 3701 C CA . ARG A 1 464 ? -5.594 -2.837 1.347 1.00 86.62 464 ARG A CA 1
ATOM 3702 C C . ARG A 1 464 ? -4.342 -3.320 0.643 1.00 86.62 464 ARG A C 1
ATOM 3704 O O . ARG A 1 464 ? -3.246 -3.029 1.109 1.00 86.62 464 ARG A O 1
ATOM 3711 N N . LEU A 1 465 ? -4.520 -4.042 -0.452 1.00 89.31 465 LEU A N 1
ATOM 3712 C CA . LEU A 1 465 ? -3.448 -4.543 -1.303 1.00 89.31 465 LEU A CA 1
ATOM 3713 C C . LEU A 1 465 ? -3.453 -3.767 -2.621 1.00 89.31 465 LEU A C 1
ATOM 3715 O O . LEU A 1 465 ? -4.516 -3.506 -3.186 1.00 89.31 465 LEU A O 1
ATOM 3719 N N . TYR A 1 466 ? -2.266 -3.386 -3.080 1.00 92.50 466 TYR A N 1
ATOM 3720 C CA . TYR A 1 466 ? -2.038 -2.586 -4.276 1.00 92.50 466 TYR A CA 1
ATOM 3721 C C . TYR A 1 466 ? -1.037 -3.286 -5.194 1.00 92.50 466 TYR A C 1
ATOM 3723 O O . TYR A 1 466 ? 0.049 -3.695 -4.764 1.00 92.50 466 TYR A O 1
ATOM 3731 N N . ASP A 1 467 ? -1.392 -3.371 -6.473 1.00 91.12 467 ASP A N 1
ATOM 3732 C CA . ASP A 1 467 ? -0.592 -4.028 -7.502 1.00 91.12 467 ASP A CA 1
ATOM 3733 C C . ASP A 1 467 ? 0.187 -2.992 -8.310 1.00 91.12 467 ASP A C 1
ATOM 3735 O O . ASP A 1 467 ? -0.412 -2.094 -8.896 1.00 91.12 467 ASP A O 1
ATOM 3739 N N . ARG A 1 468 ? 1.518 -3.137 -8.387 1.00 88.75 468 ARG A N 1
ATOM 3740 C CA . ARG A 1 468 ? 2.400 -2.265 -9.193 1.00 88.75 468 ARG A CA 1
ATOM 3741 C C . ARG A 1 468 ? 2.307 -0.771 -8.850 1.00 88.75 468 ARG A C 1
ATOM 3743 O O . ARG A 1 468 ? 2.431 0.088 -9.718 1.00 88.75 468 ARG A O 1
ATOM 3750 N N . VAL A 1 469 ? 2.112 -0.459 -7.572 1.00 93.56 469 VAL A N 1
ATOM 3751 C CA . VAL A 1 469 ? 2.100 0.915 -7.051 1.00 93.56 469 VAL A CA 1
ATOM 3752 C C . VAL A 1 469 ? 3.328 1.119 -6.169 1.00 93.56 469 VAL A C 1
ATOM 3754 O O . VAL A 1 469 ? 3.689 0.228 -5.395 1.00 93.56 469 VAL A O 1
ATOM 3757 N N . SER A 1 470 ? 3.967 2.289 -6.268 1.00 94.94 470 SER A N 1
ATOM 3758 C CA . SER A 1 470 ? 5.002 2.688 -5.310 1.00 94.94 470 SER A CA 1
ATOM 3759 C C . SER A 1 470 ? 4.416 2.668 -3.897 1.00 94.94 470 SER A C 1
ATOM 3761 O O . SER A 1 470 ? 3.351 3.225 -3.641 1.00 94.94 470 SER A O 1
ATOM 3763 N N . CYS A 1 471 ? 5.091 1.994 -2.972 1.00 94.69 471 CYS A N 1
ATOM 3764 C CA . CYS A 1 471 ? 4.624 1.822 -1.603 1.00 94.69 471 CYS A CA 1
ATOM 3765 C C . CYS A 1 471 ? 5.008 3.027 -0.738 1.00 94.69 471 CYS A C 1
ATOM 3767 O O . CYS A 1 471 ? 5.712 2.892 0.258 1.00 94.69 471 CYS A O 1
ATOM 3769 N N . ASP A 1 472 ? 4.567 4.214 -1.154 1.00 92.94 472 ASP A N 1
ATOM 3770 C CA . ASP A 1 472 ? 4.651 5.459 -0.401 1.00 92.94 472 ASP A CA 1
ATOM 3771 C C . ASP A 1 472 ? 3.253 6.070 -0.204 1.00 92.94 472 ASP A C 1
ATOM 3773 O O . ASP A 1 472 ? 2.318 5.790 -0.955 1.00 92.94 472 ASP A O 1
ATOM 3777 N N . HIS A 1 473 ? 3.095 6.912 0.818 1.00 88.25 473 HIS A N 1
ATOM 3778 C CA . HIS A 1 473 ? 1.788 7.463 1.181 1.00 88.25 473 HIS A CA 1
ATOM 3779 C C . HIS A 1 473 ? 1.097 8.262 0.061 1.00 88.25 473 HIS A C 1
ATOM 3781 O O . HIS A 1 473 ? -0.127 8.228 -0.020 1.00 88.25 473 HIS A O 1
ATOM 3787 N N . ILE A 1 474 ? 1.834 8.951 -0.816 1.00 91.00 474 ILE A N 1
ATOM 3788 C CA . ILE A 1 474 ? 1.252 9.766 -1.895 1.00 91.00 474 ILE A CA 1
ATOM 3789 C C . ILE A 1 474 ? 0.722 8.850 -2.999 1.00 91.00 474 ILE A C 1
ATOM 3791 O O . ILE A 1 474 ? -0.431 8.977 -3.423 1.00 91.00 474 ILE A O 1
ATOM 3795 N N . SER A 1 475 ? 1.546 7.898 -3.438 1.00 93.25 475 SER A N 1
ATOM 3796 C CA . SER A 1 475 ? 1.189 6.965 -4.511 1.00 93.25 475 SER A CA 1
ATOM 3797 C C . SER A 1 475 ? 0.034 6.050 -4.107 1.00 93.25 475 SER A C 1
ATOM 3799 O O . SER A 1 475 ? -0.912 5.863 -4.866 1.00 93.25 475 SER A O 1
ATOM 3801 N N . VAL A 1 476 ? 0.046 5.534 -2.878 1.00 91.38 476 VAL A N 1
ATOM 3802 C CA . VAL A 1 476 ? -1.022 4.652 -2.392 1.00 91.38 476 VAL A CA 1
ATOM 3803 C C . VAL A 1 476 ? -2.353 5.391 -2.201 1.00 91.38 476 VAL A C 1
ATOM 3805 O O . VAL A 1 476 ? -3.407 4.837 -2.509 1.00 91.38 476 VAL A O 1
ATOM 3808 N N . ASN A 1 477 ? -2.330 6.650 -1.748 1.00 87.38 477 ASN A N 1
ATOM 3809 C CA . ASN A 1 477 ? -3.548 7.452 -1.572 1.00 87.38 477 ASN A CA 1
ATOM 3810 C C . ASN A 1 477 ? -4.189 7.894 -2.898 1.00 87.38 477 ASN A C 1
ATOM 3812 O O . ASN A 1 477 ? -5.363 8.257 -2.913 1.00 87.38 477 ASN A O 1
ATOM 3816 N N . SER A 1 478 ? -3.431 7.880 -3.996 1.00 88.62 478 SER A N 1
ATOM 3817 C CA . SER A 1 478 ? -3.920 8.211 -5.341 1.00 88.62 478 SER A CA 1
ATOM 3818 C C . SER A 1 478 ? -4.292 6.979 -6.176 1.00 88.62 478 SER A C 1
ATOM 3820 O O . SER A 1 478 ? -4.867 7.125 -7.255 1.00 88.62 478 SER A O 1
ATOM 3822 N N . ALA A 1 479 ? -4.013 5.772 -5.677 1.00 88.56 479 ALA A N 1
ATOM 3823 C CA . ALA A 1 479 ? -4.295 4.515 -6.355 1.00 88.56 479 ALA A CA 1
ATOM 3824 C C . ALA A 1 479 ? -5.541 3.809 -5.798 1.00 88.56 479 ALA A C 1
ATOM 3826 O O . ALA A 1 479 ? -5.895 3.932 -4.625 1.00 88.56 479 ALA A O 1
ATOM 3827 N N . ASN A 1 480 ? -6.173 2.992 -6.642 1.00 87.50 480 ASN A N 1
ATOM 3828 C CA . ASN A 1 480 ? -7.243 2.095 -6.216 1.00 87.50 480 ASN A CA 1
ATOM 3829 C C . ASN A 1 480 ? -6.655 0.751 -5.751 1.00 87.50 480 ASN A C 1
ATOM 3831 O O . ASN A 1 480 ? -5.828 0.180 -6.468 1.00 87.50 480 ASN A O 1
ATOM 3835 N N . PRO A 1 481 ? -7.073 0.219 -4.590 1.00 87.75 481 PRO A N 1
ATOM 3836 C CA . PRO A 1 481 ? -6.622 -1.087 -4.125 1.00 87.75 481 PRO A CA 1
ATOM 3837 C C . PRO A 1 481 ? -7.235 -2.211 -4.967 1.00 87.75 481 PRO A C 1
ATOM 3839 O O . PRO A 1 481 ? -8.415 -2.160 -5.319 1.00 87.75 481 PRO A O 1
ATOM 3842 N N . SER A 1 482 ? -6.456 -3.257 -5.240 1.00 83.81 482 SER A N 1
ATOM 3843 C CA . SER A 1 482 ? -6.939 -4.465 -5.919 1.00 83.81 482 SER A CA 1
ATOM 3844 C C . SER A 1 482 ? -7.717 -5.385 -4.980 1.00 83.81 482 SER A C 1
ATOM 3846 O O . SER A 1 482 ? -8.616 -6.107 -5.411 1.00 83.81 482 SER A O 1
ATOM 3848 N N . LEU A 1 483 ? -7.418 -5.326 -3.680 1.00 79.31 483 LEU A N 1
ATOM 3849 C CA . LEU A 1 483 ? -8.156 -6.029 -2.639 1.00 79.31 483 LEU A CA 1
ATOM 3850 C C . LEU A 1 483 ? -8.262 -5.164 -1.387 1.00 79.31 483 LEU A C 1
ATOM 3852 O O . LEU A 1 483 ? -7.294 -4.540 -0.960 1.00 79.31 483 LEU A O 1
ATOM 3856 N N . THR A 1 484 ? -9.441 -5.163 -0.775 1.00 77.69 484 THR A N 1
ATOM 3857 C CA . THR A 1 484 ? -9.689 -4.540 0.526 1.00 77.69 484 T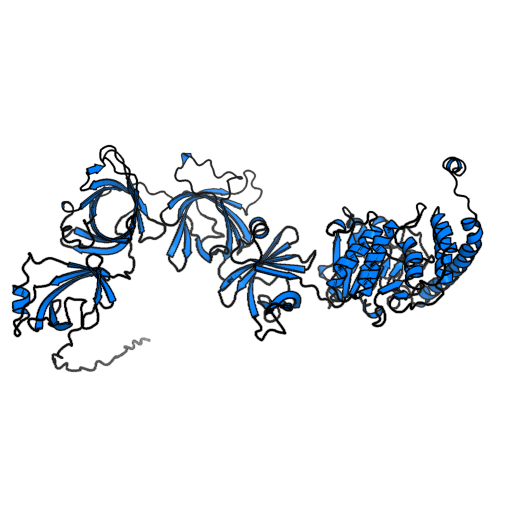HR A CA 1
ATOM 3858 C C . THR A 1 484 ? -10.291 -5.584 1.458 1.00 77.69 484 THR A C 1
ATOM 3860 O O . THR A 1 484 ? -11.286 -6.211 1.104 1.00 77.69 484 THR A O 1
ATOM 3863 N N . LEU A 1 485 ? -9.681 -5.786 2.626 1.00 72.81 485 LEU A N 1
ATOM 3864 C CA . LEU A 1 485 ? -10.111 -6.742 3.645 1.00 72.81 485 LEU A CA 1
ATOM 3865 C C . LEU A 1 485 ? -10.307 -6.022 4.975 1.00 72.81 485 LEU A C 1
ATOM 3867 O O . LEU A 1 485 ? -9.428 -5.296 5.433 1.00 72.81 485 LEU A O 1
ATOM 3871 N N . ASN A 1 486 ? -11.449 -6.259 5.610 1.00 71.38 486 ASN A N 1
ATOM 3872 C CA . ASN A 1 486 ? -11.725 -5.811 6.971 1.00 71.38 486 ASN A CA 1
ATOM 3873 C C . ASN A 1 486 ? -11.670 -7.019 7.907 1.00 71.38 486 ASN A C 1
ATOM 3875 O O . ASN A 1 486 ? -12.551 -7.884 7.861 1.00 71.38 486 ASN A O 1
ATOM 3879 N N . PHE A 1 487 ? -10.612 -7.106 8.710 1.00 59.94 487 PHE A N 1
ATOM 3880 C CA . PHE A 1 487 ? -10.400 -8.214 9.631 1.00 59.94 487 PHE A CA 1
ATOM 3881 C C . PHE A 1 487 ? -11.025 -7.914 10.991 1.00 59.94 487 PHE A C 1
ATOM 3883 O O . PHE A 1 487 ? -10.349 -7.550 11.953 1.00 59.94 487 PHE A O 1
ATOM 3890 N N . SER A 1 488 ? -12.341 -8.068 11.064 1.00 53.06 488 SER A N 1
ATOM 3891 C CA . SER A 1 488 ? -13.098 -7.952 12.304 1.00 53.06 488 SER A CA 1
ATOM 3892 C C . SER A 1 488 ? -13.792 -9.278 12.603 1.00 53.06 488 SER A C 1
ATOM 3894 O O . SER A 1 488 ? -14.900 -9.531 12.134 1.00 53.06 488 SER A O 1
ATOM 3896 N N . SER A 1 489 ? -13.129 -10.161 13.360 1.00 47.09 489 SER A N 1
ATOM 3897 C CA . SER A 1 489 ? -13.822 -11.237 14.084 1.00 47.09 489 SER A CA 1
ATOM 3898 C C . SER A 1 489 ? -13.024 -11.727 15.306 1.00 47.09 489 SER A C 1
ATOM 3900 O O . SER A 1 489 ? -12.453 -12.820 15.309 1.00 47.09 489 SER A O 1
ATOM 3902 N N . THR A 1 490 ? -12.997 -10.948 16.387 1.00 47.44 490 THR A N 1
ATOM 3903 C CA . THR A 1 490 ? -12.952 -11.543 17.734 1.00 47.44 490 THR A CA 1
ATOM 3904 C C . THR A 1 490 ? -14.387 -11.780 18.217 1.00 47.44 490 THR A C 1
ATOM 3906 O O . THR A 1 490 ? -15.296 -11.007 17.909 1.00 47.44 490 THR A O 1
ATOM 3909 N N . ASP A 1 491 ? -14.619 -12.868 18.962 1.00 60.50 491 ASP A N 1
ATOM 3910 C CA . ASP A 1 491 ? -15.935 -13.204 19.536 1.00 60.50 491 ASP A CA 1
ATOM 3911 C C . ASP A 1 491 ? -16.473 -12.096 20.475 1.00 60.50 491 ASP A C 1
ATOM 3913 O O . ASP A 1 491 ? -17.681 -11.995 20.684 1.00 60.50 491 ASP A O 1
ATOM 3917 N N . SER A 1 492 ? -15.599 -11.260 21.048 1.00 71.44 492 SER A N 1
ATOM 3918 C CA . SER A 1 492 ? -15.944 -10.059 21.821 1.00 71.44 492 SER A CA 1
ATOM 3919 C C . SER A 1 492 ? -14.895 -8.959 21.607 1.00 71.44 492 SER A C 1
ATOM 3921 O O . SER A 1 492 ? -13.703 -9.263 21.515 1.00 71.44 492 SER A O 1
ATOM 3923 N N . SER A 1 493 ? -15.326 -7.698 21.552 1.00 83.94 493 SER A N 1
ATOM 3924 C CA . SER A 1 493 ? -14.463 -6.517 21.375 1.00 83.94 493 SER A CA 1
ATOM 3925 C C . SER A 1 493 ? -14.754 -5.454 22.424 1.00 83.94 493 SER A C 1
ATOM 3927 O O . SER A 1 493 ? -15.901 -5.292 22.838 1.00 83.94 493 SER A O 1
ATOM 3929 N N . ILE A 1 494 ? -13.729 -4.712 22.835 1.00 92.62 494 ILE A N 1
ATOM 3930 C CA . ILE A 1 494 ? -13.830 -3.576 23.752 1.00 92.62 494 ILE A CA 1
ATOM 3931 C C . ILE A 1 494 ? -13.833 -2.290 22.927 1.00 92.62 494 ILE A C 1
ATOM 3933 O O . ILE A 1 494 ? -12.901 -2.060 22.158 1.00 92.62 494 ILE A O 1
ATOM 3937 N N . LEU A 1 495 ? -14.865 -1.458 23.081 1.00 91.81 495 LEU A N 1
ATOM 3938 C CA . LEU A 1 495 ? -15.046 -0.229 22.308 1.00 91.81 495 LEU A CA 1
ATOM 3939 C C . LEU A 1 495 ? -15.141 1.000 23.217 1.00 91.81 495 LEU A C 1
ATOM 3941 O O . LEU A 1 495 ? -16.008 1.065 24.090 1.00 91.81 495 LEU A O 1
ATOM 3945 N N . MET A 1 496 ? -14.309 2.000 22.931 1.00 94.62 496 MET A N 1
ATOM 3946 C CA . MET A 1 496 ? -14.424 3.364 23.445 1.00 94.62 496 MET A CA 1
ATOM 3947 C C . MET A 1 496 ? -14.773 4.331 22.316 1.00 94.62 496 MET A C 1
ATOM 3949 O O . MET A 1 496 ? -14.161 4.304 21.249 1.00 94.62 496 MET A O 1
ATOM 3953 N N . VAL A 1 497 ? -15.727 5.223 22.575 1.00 90.94 497 VAL A N 1
ATOM 3954 C CA . VAL A 1 497 ? -16.109 6.293 21.646 1.00 90.94 497 VAL A CA 1
ATOM 3955 C C . VAL A 1 497 ? -15.751 7.632 22.274 1.00 90.94 497 VAL A C 1
ATOM 3957 O O . VAL A 1 497 ? -16.269 7.982 23.337 1.00 90.94 497 VAL A O 1
ATOM 3960 N N . LEU A 1 498 ? -14.869 8.382 21.621 1.00 87.50 498 LEU A N 1
ATOM 3961 C CA . LEU A 1 498 ? -14.390 9.676 22.087 1.00 87.50 498 LEU A CA 1
ATOM 3962 C C . LEU A 1 498 ? -15.031 10.796 21.278 1.00 87.50 498 LEU A C 1
ATOM 3964 O O . LEU A 1 498 ? -15.176 10.699 20.067 1.00 87.50 498 LEU A O 1
ATOM 3968 N N . ALA A 1 499 ? -15.380 11.893 21.943 1.00 89.88 499 ALA A N 1
ATOM 3969 C CA . ALA A 1 499 ? -15.749 13.104 21.224 1.00 89.88 499 ALA A CA 1
ATOM 3970 C C . ALA A 1 499 ? -14.496 13.785 20.666 1.00 89.88 499 ALA A C 1
ATOM 3972 O O . ALA A 1 499 ? -13.443 13.767 21.317 1.00 89.88 499 ALA A O 1
ATOM 3973 N N . LYS A 1 500 ? -14.627 14.466 19.527 1.00 83.12 500 LYS A N 1
ATOM 3974 C CA . LYS A 1 500 ? -13.544 15.274 18.953 1.00 83.12 500 LYS A CA 1
ATOM 3975 C C . LYS A 1 500 ? -12.850 16.161 19.992 1.00 83.12 500 LYS A C 1
ATOM 3977 O O . LYS A 1 500 ? -13.504 16.851 20.778 1.00 83.12 500 LYS A O 1
ATOM 3982 N N . ASN A 1 501 ? -11.517 16.194 19.932 1.00 82.50 501 ASN A N 1
ATOM 3983 C CA . ASN A 1 501 ? -10.630 16.930 20.845 1.00 82.50 501 ASN A CA 1
ATOM 3984 C C . ASN A 1 501 ? -10.643 16.436 22.306 1.00 82.50 501 ASN A C 1
ATOM 3986 O O . ASN A 1 501 ? -10.290 17.197 23.207 1.00 82.50 501 ASN A O 1
ATOM 3990 N N . THR A 1 502 ? -11.060 15.195 22.572 1.00 87.00 502 THR A N 1
ATOM 3991 C CA . THR A 1 502 ? -10.878 14.605 23.906 1.00 87.00 502 THR A CA 1
ATOM 3992 C C . THR A 1 502 ? -9.384 14.440 24.191 1.00 87.00 502 THR A C 1
ATOM 3994 O O . THR A 1 502 ? -8.668 13.818 23.410 1.00 87.00 502 THR A O 1
ATOM 3997 N N . ASP A 1 503 ? -8.914 14.992 25.310 1.00 89.62 503 ASP A N 1
ATOM 3998 C CA . ASP A 1 503 ? -7.539 14.818 25.777 1.00 89.62 503 ASP A CA 1
ATOM 3999 C C . ASP A 1 503 ? -7.372 13.434 26.416 1.00 89.62 503 ASP A C 1
ATOM 4001 O O . ASP A 1 503 ? -7.881 13.172 27.506 1.00 89.62 503 ASP A O 1
ATOM 4005 N N . LEU A 1 504 ? -6.674 12.540 25.715 1.00 88.56 504 LEU A N 1
ATOM 4006 C CA . LEU A 1 504 ? -6.402 11.181 26.179 1.00 88.56 504 LEU A CA 1
ATOM 4007 C C . LEU A 1 504 ? -5.414 11.122 27.350 1.00 88.56 504 LEU A C 1
ATOM 4009 O O . LEU A 1 504 ? -5.417 10.129 28.074 1.00 88.56 504 LEU A O 1
ATOM 4013 N N . SER A 1 505 ? -4.610 12.166 27.583 1.00 91.75 505 SER A N 1
ATOM 4014 C CA . SER A 1 505 ? -3.658 12.174 28.702 1.00 91.75 505 SER A CA 1
ATOM 4015 C C . SER A 1 505 ? -4.359 12.154 30.062 1.00 91.75 505 SER A C 1
ATOM 4017 O O . SER A 1 505 ? -3.852 11.568 31.016 1.00 91.75 505 SER A O 1
ATOM 4019 N N . GLU A 1 506 ? -5.579 12.690 30.133 1.00 94.44 506 GLU A N 1
ATOM 4020 C CA . GLU A 1 506 ? -6.419 12.630 31.328 1.00 94.44 506 GLU A CA 1
ATOM 4021 C C . GLU A 1 506 ? -6.876 11.199 31.658 1.00 94.44 506 GLU A C 1
ATOM 4023 O O . GLU A 1 506 ? -7.243 10.927 32.798 1.00 94.44 506 GLU A O 1
ATOM 4028 N N . TYR A 1 507 ? -6.818 10.271 30.699 1.00 94.94 507 TYR A N 1
ATOM 4029 C CA . TYR A 1 507 ? -7.285 8.887 30.827 1.00 94.94 507 TYR A CA 1
ATOM 4030 C C . TYR A 1 507 ? -6.157 7.854 30.671 1.00 94.94 507 TYR A C 1
ATOM 4032 O O . TYR A 1 507 ? -6.443 6.668 30.518 1.00 94.94 507 TYR A O 1
ATOM 4040 N N . GLU A 1 508 ? -4.888 8.284 30.724 1.00 93.69 508 GLU A N 1
ATOM 4041 C CA . GLU A 1 508 ? -3.702 7.455 30.438 1.00 93.69 508 GLU A CA 1
ATOM 4042 C C . GLU A 1 508 ? -3.751 6.100 31.168 1.00 93.69 508 GLU A C 1
ATOM 4044 O O . GLU A 1 508 ? -3.736 5.051 30.531 1.00 93.69 508 GLU A O 1
ATOM 4049 N N . LEU A 1 509 ? -3.923 6.100 32.498 1.00 94.12 509 LEU A N 1
ATOM 4050 C CA . LEU A 1 509 ? -3.960 4.859 33.284 1.00 94.12 509 LEU A CA 1
ATOM 4051 C C . LEU A 1 509 ? -5.120 3.928 32.884 1.00 94.12 509 LEU A C 1
ATOM 4053 O O . LEU A 1 509 ? -4.950 2.708 32.851 1.00 94.12 509 LEU A O 1
ATOM 4057 N N . ALA A 1 510 ? -6.304 4.485 32.618 1.00 95.50 510 ALA A N 1
ATOM 4058 C CA . ALA A 1 510 ? -7.488 3.716 32.245 1.00 95.50 510 ALA A CA 1
ATOM 4059 C C . ALA A 1 510 ? -7.290 3.034 30.887 1.00 95.50 510 ALA A C 1
ATOM 4061 O O . ALA A 1 510 ? -7.434 1.812 30.780 1.00 95.50 510 ALA A O 1
ATOM 4062 N N . VAL A 1 511 ? -6.867 3.805 29.885 1.00 95.00 511 VAL A N 1
ATOM 4063 C CA . VAL A 1 511 ? -6.616 3.326 28.522 1.00 95.00 511 VAL A CA 1
ATOM 4064 C C . VAL A 1 511 ? -5.489 2.289 28.503 1.00 95.00 511 VAL A C 1
ATOM 4066 O O . VAL A 1 511 ? -5.696 1.194 27.975 1.00 95.00 511 VAL A O 1
ATOM 4069 N N . ASP A 1 512 ? -4.360 2.557 29.167 1.00 94.81 512 ASP A N 1
ATOM 4070 C CA . ASP A 1 512 ? -3.227 1.623 29.250 1.00 94.81 512 ASP A CA 1
ATOM 4071 C C . ASP A 1 512 ? -3.625 0.294 29.910 1.00 94.81 512 ASP A C 1
ATOM 4073 O O . ASP A 1 512 ? -3.195 -0.787 29.494 1.00 94.81 512 ASP A O 1
ATOM 4077 N N . SER A 1 513 ? -4.475 0.348 30.942 1.00 96.38 513 SER A N 1
ATOM 4078 C CA . SER A 1 513 ? -4.955 -0.852 31.637 1.00 96.38 513 SER A CA 1
ATOM 4079 C C . SER A 1 513 ? -5.813 -1.744 30.736 1.00 96.38 513 SER A C 1
ATOM 4081 O O . SER A 1 513 ? -5.683 -2.972 30.778 1.00 96.38 513 SER A O 1
ATOM 4083 N N . ILE A 1 514 ? -6.645 -1.143 29.881 1.00 95.88 514 ILE A N 1
ATOM 4084 C CA . ILE A 1 514 ? -7.497 -1.861 28.932 1.00 95.88 514 ILE A CA 1
ATOM 4085 C C . ILE A 1 514 ? -6.677 -2.389 27.760 1.00 9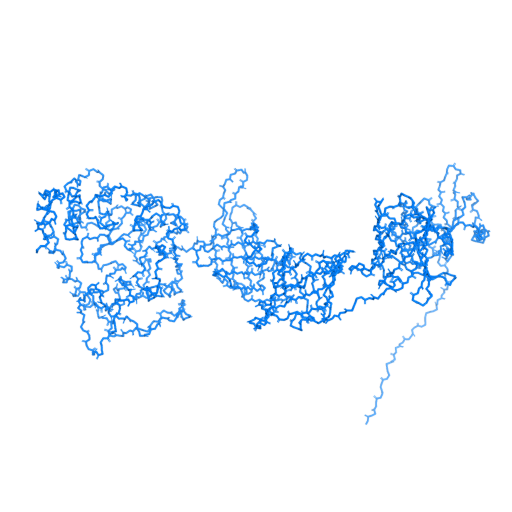5.88 514 ILE A C 1
ATOM 4087 O O . ILE A 1 514 ? -6.879 -3.534 27.352 1.00 95.88 514 ILE A O 1
ATOM 4091 N N . GLU A 1 515 ? -5.711 -1.621 27.259 1.00 91.56 515 GLU A N 1
ATOM 4092 C CA . GLU A 1 515 ? -4.802 -2.087 26.215 1.00 91.56 515 GLU A CA 1
ATOM 4093 C C . GLU A 1 515 ? -3.982 -3.292 26.696 1.00 91.56 515 GLU A C 1
ATOM 4095 O O . GLU A 1 515 ? -3.945 -4.333 26.032 1.00 91.56 515 GLU A O 1
ATOM 4100 N N . CYS A 1 516 ? -3.393 -3.206 27.892 1.00 90.00 516 CYS A N 1
ATOM 4101 C CA . CYS A 1 516 ? -2.656 -4.313 28.492 1.00 90.00 516 CYS A CA 1
ATOM 4102 C C . CYS A 1 516 ? -3.548 -5.549 28.697 1.00 90.00 516 CYS A C 1
ATOM 4104 O O . CYS A 1 516 ? -3.169 -6.660 28.320 1.00 90.00 516 CYS A O 1
ATOM 4106 N N . TYR A 1 517 ? -4.752 -5.365 29.248 1.00 94.25 517 TYR A N 1
ATOM 4107 C CA . TYR A 1 517 ? -5.735 -6.437 29.423 1.00 94.25 517 TYR A CA 1
ATOM 4108 C C . TYR A 1 517 ? -6.100 -7.125 28.105 1.00 94.25 517 TYR A C 1
ATOM 4110 O O . TYR A 1 517 ? -6.160 -8.354 28.034 1.00 94.25 517 TYR A O 1
ATOM 4118 N N . SER A 1 518 ? -6.293 -6.338 27.053 1.00 90.12 518 SER A N 1
ATOM 4119 C CA . SER A 1 518 ? -6.668 -6.831 25.729 1.00 90.12 518 SER A CA 1
ATOM 4120 C C . SER A 1 518 ? -5.562 -7.685 25.117 1.00 90.12 518 SER A C 1
ATOM 4122 O O . SER A 1 518 ? -5.847 -8.762 24.596 1.00 90.12 518 SER A O 1
ATOM 4124 N N . ARG A 1 519 ? -4.291 -7.291 25.294 1.00 84.25 519 ARG A N 1
ATOM 4125 C CA . ARG A 1 519 ? -3.121 -8.107 24.916 1.00 84.25 519 ARG A CA 1
ATOM 4126 C C . ARG A 1 519 ? -3.027 -9.413 25.717 1.00 84.25 519 ARG A C 1
ATOM 4128 O O . ARG A 1 519 ? -2.639 -10.439 25.165 1.00 84.25 519 ARG A O 1
ATOM 4135 N N . ILE A 1 520 ? -3.379 -9.392 27.006 1.00 85.56 520 ILE A N 1
ATOM 4136 C CA . ILE A 1 520 ? -3.354 -10.576 27.886 1.00 85.56 520 ILE A CA 1
ATOM 4137 C C . ILE A 1 520 ? -4.433 -11.588 27.489 1.00 85.56 520 ILE A C 1
ATOM 4139 O O . ILE A 1 520 ? -4.153 -12.778 27.370 1.00 85.56 520 ILE A O 1
ATOM 4143 N N . GLN A 1 521 ? -5.670 -11.129 27.303 1.00 84.31 521 GLN A N 1
ATOM 4144 C CA . GLN A 1 521 ? -6.827 -12.003 27.081 1.00 84.31 521 GLN A CA 1
ATOM 4145 C C . GLN A 1 521 ? -7.161 -12.223 25.601 1.00 84.31 521 GLN A C 1
ATOM 4147 O O . GLN A 1 521 ? -8.094 -12.965 25.292 1.00 84.31 521 GLN A O 1
ATOM 4152 N N . ASN A 1 522 ? -6.387 -11.613 24.698 1.00 79.06 522 ASN A N 1
ATOM 4153 C CA . ASN A 1 522 ? -6.598 -11.641 23.254 1.00 79.06 522 ASN A CA 1
ATOM 4154 C C . ASN A 1 522 ? -7.963 -11.053 22.835 1.00 79.06 522 ASN A C 1
ATOM 4156 O O . ASN A 1 522 ? -8.666 -11.620 21.997 1.00 79.06 522 ASN A O 1
ATOM 4160 N N . TYR A 1 523 ? -8.341 -9.919 23.436 1.00 80.19 523 TYR A N 1
ATOM 4161 C CA . TYR A 1 523 ? -9.470 -9.107 22.972 1.00 80.19 523 TYR A CA 1
ATOM 4162 C C . TYR A 1 523 ? -9.002 -8.041 21.989 1.00 80.19 523 TYR A C 1
ATOM 4164 O O . TYR A 1 523 ? -7.885 -7.533 22.083 1.00 80.19 523 TYR A O 1
ATOM 4172 N N . GLN A 1 524 ? -9.895 -7.645 21.088 1.00 77.50 524 GLN A N 1
ATOM 4173 C CA . GLN A 1 524 ? -9.703 -6.446 20.286 1.00 77.50 524 GLN A CA 1
ATOM 4174 C C . GLN A 1 524 ? -10.110 -5.214 21.105 1.00 77.50 524 GLN A C 1
ATOM 4176 O O . GLN A 1 524 ? -11.227 -5.166 21.619 1.00 77.50 524 GLN A O 1
ATOM 4181 N N . PHE A 1 525 ? -9.222 -4.223 21.208 1.00 85.69 525 PHE A N 1
ATOM 4182 C CA . PHE A 1 525 ? -9.507 -2.928 21.828 1.00 85.69 525 PHE A CA 1
ATOM 4183 C C . PHE A 1 525 ? -9.530 -1.835 20.767 1.00 85.69 525 PHE A C 1
ATOM 4185 O O . PHE A 1 525 ? -8.591 -1.712 19.984 1.00 85.69 525 PHE A O 1
ATOM 4192 N N . ILE A 1 526 ? -10.625 -1.082 20.722 1.00 81.69 526 ILE A N 1
ATOM 4193 C CA . ILE A 1 526 ? -10.915 -0.113 19.671 1.00 81.69 526 ILE A CA 1
ATOM 4194 C C . ILE A 1 526 ? -11.274 1.213 20.325 1.00 81.69 526 ILE A C 1
ATOM 4196 O O . ILE A 1 526 ? -12.148 1.273 21.192 1.00 81.69 526 ILE A O 1
ATOM 4200 N N . ILE A 1 527 ? -10.628 2.277 19.864 1.00 82.00 527 ILE A N 1
ATOM 4201 C CA . ILE A 1 527 ? -10.945 3.653 20.225 1.00 82.00 527 ILE A CA 1
ATOM 4202 C C . ILE A 1 527 ? -11.297 4.384 18.932 1.00 82.00 527 ILE A C 1
ATOM 4204 O O . ILE A 1 527 ? -10.519 4.353 17.981 1.00 82.00 527 ILE A O 1
ATOM 4208 N N . VAL A 1 528 ? -12.462 5.025 18.888 1.00 76.50 528 VAL A N 1
ATOM 4209 C CA . VAL A 1 528 ? -12.929 5.763 17.705 1.00 76.50 528 VAL A CA 1
ATOM 4210 C C . VAL A 1 528 ? -13.317 7.198 18.050 1.00 76.50 528 VAL A C 1
ATOM 4212 O O . VAL A 1 528 ? -13.749 7.467 19.174 1.00 76.50 528 VAL A O 1
ATOM 4215 N N . ASP A 1 529 ? -13.189 8.109 17.083 1.00 79.38 529 ASP A N 1
ATOM 4216 C CA . ASP A 1 529 ? -13.745 9.464 17.174 1.00 79.38 529 ASP A CA 1
ATOM 4217 C C . ASP A 1 529 ? -15.212 9.443 16.719 1.00 79.38 529 ASP A C 1
ATOM 4219 O O . ASP A 1 529 ? -15.561 8.856 15.694 1.00 79.38 529 ASP A O 1
ATOM 4223 N N . ASP A 1 530 ? -16.092 10.076 17.493 1.00 79.75 530 ASP A N 1
ATOM 4224 C CA . ASP A 1 530 ? -17.521 10.146 17.204 1.00 79.75 530 ASP A CA 1
ATOM 4225 C C . ASP A 1 530 ? -17.862 10.930 15.923 1.00 79.75 530 ASP A C 1
ATOM 4227 O O . ASP A 1 530 ? -18.978 10.793 15.423 1.00 79.75 530 ASP A O 1
ATOM 4231 N N . GLN A 1 531 ? -16.927 11.725 15.386 1.00 79.12 531 GLN A N 1
ATOM 4232 C CA . GLN A 1 531 ? -17.093 12.489 14.143 1.00 79.12 531 GLN A CA 1
ATOM 4233 C C . GLN A 1 531 ? -16.774 11.695 12.872 1.00 79.12 531 GLN A C 1
ATOM 4235 O O . GLN A 1 531 ? -17.120 12.157 11.786 1.00 79.12 531 GLN A O 1
ATOM 4240 N N . ASP A 1 532 ? -16.148 10.521 12.984 1.00 69.62 532 ASP A N 1
ATOM 4241 C CA . ASP A 1 532 ? -15.851 9.656 11.831 1.00 69.62 532 ASP A CA 1
ATOM 4242 C C . ASP A 1 532 ? -17.102 8.907 11.320 1.00 69.62 532 ASP A C 1
ATOM 4244 O O . ASP A 1 532 ? -17.038 8.180 10.328 1.00 69.62 532 ASP A O 1
ATOM 4248 N N . PHE A 1 533 ? -18.248 9.082 11.989 1.00 78.06 533 PHE A N 1
ATOM 4249 C CA . PHE A 1 533 ? -19.497 8.374 11.724 1.00 78.06 533 PHE A CA 1
ATOM 4250 C C . PHE A 1 533 ? -20.635 9.339 11.401 1.00 78.06 533 PHE A C 1
ATOM 4252 O O . PHE A 1 533 ? -20.773 10.412 11.993 1.00 78.06 533 PHE A O 1
ATOM 4259 N N . GLU A 1 534 ? -21.520 8.914 10.500 1.00 81.56 534 GLU A N 1
ATOM 4260 C CA . GLU A 1 534 ? -22.726 9.658 10.136 1.00 81.56 534 GLU A CA 1
ATOM 4261 C C . GLU A 1 534 ? -23.796 9.515 11.231 1.00 81.56 534 GLU A C 1
ATOM 4263 O O . GLU A 1 534 ? -24.741 8.734 11.120 1.00 81.56 534 GLU A O 1
ATOM 4268 N N . CYS A 1 535 ? -23.628 10.257 12.326 1.00 89.94 535 CYS A N 1
ATOM 4269 C CA . CYS A 1 535 ? -24.554 10.286 13.455 1.00 89.94 535 CYS A CA 1
ATOM 4270 C C . CYS A 1 535 ? -25.065 11.715 13.707 1.00 89.94 535 CYS A C 1
ATOM 4272 O O . CYS A 1 535 ? -24.308 12.616 14.060 1.00 89.94 535 CYS A O 1
ATOM 4274 N N . GLU A 1 536 ? -26.377 11.925 13.558 1.00 94.00 536 GLU A N 1
ATOM 4275 C CA . GLU A 1 536 ? -27.008 13.257 13.631 1.00 94.00 536 GLU A CA 1
ATOM 4276 C C . GLU A 1 536 ? -27.136 13.838 15.051 1.00 94.00 536 GLU A C 1
ATOM 4278 O O . GLU A 1 536 ? -27.521 15.003 15.207 1.00 94.00 536 GLU A O 1
ATOM 4283 N N . GLN A 1 537 ? -26.906 13.031 16.092 1.00 96.69 537 GLN A N 1
ATOM 4284 C CA . GLN A 1 537 ? -27.151 13.448 17.474 1.00 96.69 537 GLN A CA 1
ATOM 4285 C C . GLN A 1 537 ? -26.205 14.586 17.861 1.00 96.69 537 GLN A C 1
ATOM 4287 O O . GLN A 1 537 ? -25.030 14.546 17.502 1.00 96.69 537 GLN A O 1
ATOM 4292 N N . LYS A 1 538 ? -26.677 15.601 18.595 1.00 94.62 538 LYS A N 1
ATOM 4293 C CA . LYS A 1 538 ? -25.851 16.765 18.983 1.00 94.62 538 LYS A CA 1
ATOM 4294 C C . LYS A 1 538 ? -25.096 16.512 20.281 1.00 94.62 538 LYS A C 1
ATOM 4296 O O . LYS A 1 538 ? -23.903 16.817 20.365 1.00 94.62 538 LYS A O 1
ATOM 4301 N N . ASP A 1 539 ? -25.775 15.946 21.268 1.00 95.38 539 ASP A N 1
ATOM 4302 C CA . ASP A 1 539 ? -25.197 15.503 22.528 1.00 95.38 539 ASP A CA 1
ATOM 4303 C C . ASP A 1 539 ? -24.279 14.295 22.288 1.00 95.38 539 ASP A C 1
ATOM 4305 O O . ASP A 1 539 ? -24.711 13.237 21.819 1.00 95.38 539 ASP A O 1
ATOM 4309 N N . LYS A 1 540 ? -22.998 14.446 22.644 1.00 95.00 540 LYS A N 1
ATOM 4310 C CA . LYS A 1 540 ? -21.987 13.387 22.512 1.00 95.00 540 LYS A CA 1
ATOM 4311 C C . LYS A 1 540 ? -22.373 12.107 23.257 1.00 95.00 540 LYS A C 1
ATOM 4313 O O . LYS A 1 540 ? -22.041 11.013 22.808 1.00 95.00 540 LYS A O 1
ATOM 4318 N N . PHE A 1 541 ? -23.114 12.234 24.361 1.00 96.25 541 PHE A N 1
ATOM 4319 C CA . PHE A 1 541 ? -23.550 11.089 25.153 1.00 96.25 541 PHE A CA 1
ATOM 4320 C C . PHE A 1 541 ? -24.644 10.270 24.461 1.00 96.25 541 PHE A C 1
ATOM 4322 O O . PHE A 1 541 ? -24.747 9.078 24.714 1.00 96.25 541 PHE A O 1
ATOM 4329 N N . PHE A 1 542 ? -25.413 10.860 23.542 1.00 97.81 542 PHE A N 1
ATOM 4330 C CA . PHE A 1 542 ? -26.333 10.110 22.680 1.00 97.81 542 PHE A CA 1
ATOM 4331 C C . PHE A 1 542 ? -25.643 9.599 21.417 1.00 97.81 542 PHE A C 1
ATOM 4333 O O . PHE A 1 542 ? -25.868 8.460 21.004 1.00 97.81 542 PHE A O 1
ATOM 4340 N N . ARG A 1 543 ? -24.762 10.418 20.830 1.00 95.88 543 ARG A N 1
ATOM 4341 C CA . ARG A 1 543 ? -24.032 10.087 19.601 1.00 95.88 543 ARG A CA 1
ATOM 4342 C C . ARG A 1 543 ? -23.203 8.810 19.735 1.00 95.88 543 ARG A C 1
ATOM 4344 O O . ARG A 1 543 ? -23.218 7.987 18.825 1.00 95.88 543 ARG A O 1
ATOM 4351 N N . ARG A 1 544 ? -22.586 8.565 20.897 1.00 95.88 544 ARG A N 1
ATOM 4352 C CA . ARG A 1 544 ? -21.846 7.318 21.163 1.00 95.88 544 ARG A CA 1
ATOM 4353 C C . ARG A 1 544 ? -22.676 6.047 20.953 1.00 95.88 544 ARG A C 1
ATOM 4355 O O . ARG A 1 544 ? -22.146 5.065 20.455 1.00 95.88 544 ARG A O 1
ATOM 4362 N N . HIS A 1 545 ? -23.974 6.056 21.266 1.00 97.94 545 HIS A N 1
ATOM 4363 C CA . HIS A 1 545 ? -24.834 4.884 21.068 1.00 97.94 545 HIS A CA 1
ATOM 4364 C C . HIS A 1 545 ? -25.146 4.641 19.586 1.00 97.94 545 HIS A C 1
ATOM 4366 O O . HIS A 1 545 ? -25.242 3.488 19.175 1.00 97.94 545 HIS A O 1
ATOM 4372 N N . CYS A 1 546 ? -25.226 5.704 18.775 1.00 96.31 546 CYS A N 1
ATOM 4373 C CA . CYS A 1 546 ? -25.298 5.590 17.317 1.00 96.31 546 CYS A CA 1
ATOM 4374 C C . CYS A 1 546 ? -24.013 4.970 16.751 1.00 96.31 546 CYS A C 1
ATOM 4376 O O . CYS A 1 546 ? -24.090 4.019 15.977 1.00 96.31 546 CYS A O 1
ATOM 4378 N N . VAL A 1 547 ? -22.842 5.429 17.206 1.00 89.44 547 VAL A N 1
ATOM 4379 C CA . VAL A 1 547 ? -21.541 4.866 16.802 1.00 89.44 547 VAL A CA 1
ATOM 4380 C C . VAL A 1 547 ? -21.440 3.384 17.172 1.00 89.44 547 VAL A C 1
ATOM 4382 O O . VAL A 1 547 ? -21.093 2.558 16.331 1.00 89.44 547 VAL A O 1
ATOM 4385 N N . VAL A 1 548 ? -21.816 3.012 18.403 1.00 93.19 548 VAL A N 1
ATOM 4386 C CA . VAL A 1 548 ? -21.833 1.602 18.829 1.00 93.19 548 VAL A CA 1
ATOM 4387 C C . VAL A 1 548 ? -22.790 0.779 17.961 1.00 93.19 548 VAL A C 1
ATOM 4389 O O . VAL A 1 548 ? -22.430 -0.325 17.564 1.00 93.19 548 VAL A O 1
ATOM 4392 N N . ALA A 1 549 ? -23.968 1.305 17.606 1.00 91.06 549 ALA A N 1
ATOM 4393 C CA . ALA A 1 549 ? -24.912 0.621 16.719 1.00 91.06 549 ALA A CA 1
ATOM 4394 C C . ALA A 1 549 ? -24.357 0.412 15.299 1.00 91.06 549 ALA A C 1
ATOM 4396 O O . ALA A 1 549 ? -24.544 -0.664 14.736 1.00 91.06 549 ALA A O 1
ATOM 4397 N N . GLN A 1 550 ? -23.649 1.400 14.735 1.00 85.31 550 GLN A N 1
ATOM 4398 C CA . GLN A 1 550 ? -23.006 1.283 13.418 1.00 85.31 550 GLN A CA 1
ATOM 4399 C C . GLN A 1 550 ? -21.825 0.303 13.424 1.00 85.31 550 GLN A C 1
ATOM 4401 O O . GLN A 1 550 ? -21.573 -0.353 12.416 1.00 85.31 550 GLN A O 1
ATOM 4406 N N . LEU A 1 551 ? -21.118 0.173 14.552 1.00 78.62 551 LEU A N 1
ATOM 4407 C CA . LEU A 1 551 ? -19.982 -0.741 14.694 1.00 78.62 551 LEU A CA 1
ATOM 4408 C C . LEU A 1 551 ? -20.384 -2.174 15.071 1.00 78.62 551 LEU A C 1
ATOM 4410 O O . LEU A 1 551 ? -19.661 -3.120 14.764 1.00 78.62 551 LEU A O 1
ATOM 4414 N N . LEU A 1 552 ? -21.533 -2.359 15.723 1.00 82.06 552 LEU A N 1
ATOM 4415 C CA . LEU A 1 552 ? -21.996 -3.661 16.202 1.00 82.06 552 LEU A CA 1
ATOM 4416 C C . LEU A 1 552 ? -22.044 -4.768 15.126 1.00 82.06 552 LEU A C 1
ATOM 4418 O O . LEU A 1 552 ? -21.616 -5.877 15.449 1.00 82.06 552 LEU A O 1
ATOM 4422 N N . PRO A 1 553 ? -22.466 -4.515 13.866 1.00 79.25 553 PRO A N 1
ATOM 4423 C CA . PRO A 1 553 ? -22.465 -5.520 12.800 1.00 79.25 553 PRO A CA 1
ATOM 4424 C C . PRO A 1 553 ? -21.111 -6.193 12.534 1.00 79.25 553 PRO A C 1
ATOM 4426 O O . PRO A 1 553 ? -21.086 -7.310 12.018 1.00 79.25 553 PRO A O 1
ATOM 4429 N N . PHE A 1 554 ? -19.993 -5.550 12.891 1.00 65.75 554 PHE A N 1
ATOM 4430 C CA . PHE A 1 554 ? -18.645 -6.069 12.643 1.00 65.75 554 PHE A CA 1
ATOM 4431 C C . PHE A 1 554 ? -18.144 -7.023 13.735 1.00 65.75 554 PHE A C 1
ATOM 4433 O O . PHE A 1 554 ? -17.125 -7.682 13.544 1.00 65.75 554 PHE A O 1
ATOM 4440 N N . PHE A 1 555 ? -18.842 -7.136 14.866 1.00 73.31 555 PHE A N 1
ATOM 4441 C CA . PHE A 1 555 ? -18.424 -7.955 16.008 1.00 73.31 555 PHE A CA 1
ATOM 4442 C C . PHE A 1 555 ? -19.529 -8.929 16.409 1.00 73.31 555 PHE A C 1
ATOM 4444 O O . PHE A 1 555 ? -20.690 -8.743 16.060 1.00 73.31 555 PHE A O 1
ATOM 4451 N N . LYS A 1 556 ? -19.204 -9.988 17.156 1.00 80.06 556 LYS A N 1
ATOM 4452 C CA . LYS A 1 556 ? -20.235 -10.852 17.764 1.00 80.06 556 LYS A CA 1
ATOM 4453 C C . LYS A 1 556 ? -20.800 -10.221 19.036 1.00 80.06 556 LYS A C 1
ATOM 4455 O O . LYS A 1 556 ? -22.016 -10.232 19.238 1.00 80.06 556 LYS A O 1
ATOM 4460 N N . THR A 1 557 ? -19.920 -9.637 19.845 1.00 87.25 557 THR A N 1
ATOM 4461 C CA . THR A 1 557 ? -20.264 -8.886 21.051 1.00 87.25 557 THR A CA 1
ATOM 4462 C C . THR A 1 557 ? -19.355 -7.664 21.175 1.00 87.25 557 THR A C 1
ATOM 4464 O O . THR A 1 557 ? -18.151 -7.765 20.956 1.00 87.25 557 THR A O 1
ATOM 4467 N N . ILE A 1 558 ? -19.911 -6.521 21.565 1.00 92.06 558 ILE A N 1
ATOM 4468 C CA . ILE A 1 558 ? -19.168 -5.335 21.997 1.00 92.06 558 ILE A CA 1
ATOM 4469 C C . ILE A 1 558 ? -19.371 -5.162 23.504 1.00 92.06 558 ILE A C 1
ATOM 4471 O O . ILE A 1 558 ? -20.499 -5.239 23.989 1.00 92.06 558 ILE A O 1
ATOM 4475 N N . ILE A 1 559 ? -18.302 -4.877 24.242 1.00 95.88 559 ILE A N 1
ATOM 4476 C CA . ILE A 1 559 ? -18.392 -4.181 25.525 1.00 95.88 559 ILE A CA 1
ATOM 4477 C C . ILE A 1 559 ? -18.044 -2.712 25.297 1.00 95.88 559 ILE A C 1
ATOM 4479 O O . ILE A 1 559 ? -16.925 -2.363 24.924 1.00 95.88 559 ILE A O 1
ATOM 4483 N N . PHE A 1 560 ? -19.038 -1.850 25.473 1.00 97.75 560 PHE A N 1
ATOM 4484 C CA . PHE A 1 560 ? -18.846 -0.408 25.424 1.00 97.75 560 PHE A CA 1
ATOM 4485 C C . PHE A 1 560 ? -18.300 0.070 26.774 1.00 97.75 560 PHE A C 1
ATOM 4487 O O . PHE A 1 560 ? -18.785 -0.392 27.813 1.00 97.75 560 PHE A O 1
ATOM 4494 N N . LEU A 1 561 ? -17.315 0.972 26.764 1.00 97.38 561 LEU A N 1
ATOM 4495 C CA . LEU A 1 561 ? -16.707 1.570 27.957 1.00 97.38 561 LEU A CA 1
ATOM 4496 C C . LEU A 1 561 ? -16.478 3.078 27.773 1.00 97.38 561 LEU A C 1
ATOM 4498 O O . LEU A 1 561 ? -16.036 3.522 26.713 1.00 97.38 561 LEU A O 1
ATOM 4502 N N . ASP A 1 562 ? -16.714 3.846 28.836 1.00 95.62 562 ASP A N 1
ATOM 4503 C CA . ASP A 1 562 ? -16.222 5.217 28.963 1.00 95.62 562 ASP A CA 1
ATOM 4504 C C . ASP A 1 562 ? -14.705 5.251 29.194 1.00 95.62 562 ASP A C 1
ATOM 4506 O O . ASP A 1 562 ? -14.112 4.322 29.744 1.00 95.62 562 ASP A O 1
ATOM 4510 N N . ALA A 1 563 ? -14.073 6.352 28.777 1.00 94.75 563 ALA A N 1
ATOM 4511 C CA . ALA A 1 563 ? -12.620 6.516 28.831 1.00 94.75 563 ALA A CA 1
ATOM 4512 C C . ALA A 1 563 ? -12.049 6.532 30.263 1.00 94.75 563 ALA A C 1
ATOM 4514 O O . ALA A 1 563 ? -10.865 6.288 30.447 1.00 94.75 563 ALA A O 1
ATOM 4515 N N . ASP A 1 564 ? -12.872 6.800 31.282 1.00 94.44 564 ASP A N 1
ATOM 4516 C CA . ASP A 1 564 ? -12.486 6.762 32.698 1.00 94.44 564 ASP A CA 1
ATOM 4517 C C . ASP A 1 564 ? -12.737 5.403 33.370 1.00 94.44 564 ASP A C 1
ATOM 4519 O O . ASP A 1 564 ? -12.672 5.297 34.597 1.00 94.44 564 ASP A O 1
ATOM 4523 N N . VAL A 1 565 ? -13.007 4.345 32.606 1.00 96.00 565 VAL A N 1
ATOM 4524 C CA . VAL A 1 565 ? -13.082 2.980 33.134 1.00 96.00 565 VAL A CA 1
ATOM 4525 C C . VAL A 1 565 ? -11.736 2.286 32.958 1.00 96.00 565 VAL A C 1
ATOM 4527 O O . VAL A 1 565 ? -11.237 2.177 31.846 1.00 96.00 565 VAL A O 1
ATOM 4530 N N . GLY A 1 566 ? -11.162 1.781 34.049 1.00 95.44 566 GLY A N 1
ATOM 4531 C CA . GLY A 1 566 ? -9.922 1.007 34.035 1.00 95.44 566 GLY A CA 1
ATOM 4532 C C . GLY A 1 566 ? -10.111 -0.443 34.471 1.00 95.44 566 GLY A C 1
ATOM 4533 O O . GLY A 1 566 ? -11.009 -0.771 35.251 1.00 95.44 566 GLY A O 1
ATOM 4534 N N . ILE A 1 567 ? -9.241 -1.327 33.989 1.00 96.38 567 ILE A N 1
ATOM 4535 C CA . ILE A 1 567 ? -9.157 -2.722 34.435 1.00 96.38 567 ILE A CA 1
ATOM 4536 C C . ILE A 1 567 ? -8.342 -2.741 35.719 1.00 96.38 567 ILE A C 1
ATOM 4538 O O . ILE A 1 567 ? -7.213 -2.270 35.724 1.00 96.38 567 ILE A O 1
ATOM 4542 N N . VAL A 1 568 ? -8.868 -3.328 36.795 1.00 95.31 568 VAL A N 1
ATOM 4543 C CA . VAL A 1 568 ? -8.075 -3.576 38.010 1.00 95.31 568 VAL A CA 1
ATOM 4544 C C . VAL A 1 568 ? -7.640 -5.036 38.115 1.00 95.31 568 VAL A C 1
ATOM 4546 O O . VAL A 1 568 ? -6.589 -5.324 38.680 1.00 95.31 568 VAL A O 1
ATOM 4549 N N . ASN A 1 569 ? -8.392 -5.962 37.513 1.00 95.56 569 ASN A N 1
ATOM 4550 C CA . ASN A 1 569 ? -8.130 -7.396 37.584 1.00 95.56 569 ASN A CA 1
ATOM 4551 C C . ASN A 1 569 ? -8.059 -8.036 36.186 1.00 95.56 569 ASN A C 1
ATOM 4553 O O . ASN A 1 569 ? -9.094 -8.426 35.638 1.00 95.56 569 ASN A O 1
ATOM 4557 N N . PRO A 1 570 ? -6.857 -8.222 35.613 1.00 93.75 570 PRO A N 1
ATOM 4558 C CA . PRO A 1 570 ? -6.712 -8.749 34.262 1.00 93.75 570 PRO A CA 1
ATOM 4559 C C . PRO A 1 570 ? -6.991 -10.255 34.150 1.00 93.75 570 PRO A C 1
ATOM 4561 O O . PRO A 1 570 ? -6.944 -10.800 33.049 1.00 93.75 570 PRO A O 1
ATOM 4564 N N . LYS A 1 571 ? -7.260 -10.949 35.267 1.00 92.12 571 LYS A N 1
ATOM 4565 C CA . LYS A 1 571 ? -7.566 -12.388 35.284 1.00 92.12 571 LYS A CA 1
ATOM 4566 C C . LYS A 1 571 ? -9.043 -12.693 35.032 1.00 92.12 571 LYS A C 1
ATOM 4568 O O . LYS A 1 571 ? -9.351 -13.817 34.647 1.00 92.12 571 LYS A O 1
ATOM 4573 N N . LYS A 1 572 ? -9.943 -11.728 35.256 1.00 93.25 572 LYS A N 1
ATOM 4574 C CA . LYS A 1 572 ? -11.374 -11.883 34.959 1.00 93.25 572 LYS A CA 1
ATOM 4575 C C . LYS A 1 572 ? -11.653 -11.712 33.475 1.00 93.25 572 LYS A C 1
ATOM 4577 O O . LYS A 1 572 ? -10.932 -11.001 32.772 1.00 93.25 572 LYS A O 1
ATOM 4582 N N . ARG A 1 573 ? -12.708 -12.365 32.997 1.00 91.38 573 ARG A N 1
ATOM 4583 C CA . ARG A 1 573 ? -13.079 -12.367 31.585 1.00 91.38 573 ARG A CA 1
ATOM 4584 C C . ARG A 1 573 ? -14.415 -11.672 31.358 1.00 91.38 573 ARG A C 1
ATOM 4586 O O . ARG A 1 573 ? -15.286 -11.679 32.222 1.00 91.38 573 ARG A O 1
ATOM 4593 N N . ILE A 1 574 ? -14.592 -11.082 30.176 1.00 91.75 574 ILE A N 1
ATOM 4594 C CA . ILE A 1 574 ? -15.865 -10.454 29.798 1.00 91.75 574 ILE A CA 1
ATOM 4595 C C . ILE A 1 574 ? -16.955 -11.528 29.692 1.00 91.75 574 ILE A C 1
ATOM 4597 O O . ILE A 1 574 ? -18.102 -11.278 30.065 1.00 91.75 574 ILE A O 1
ATOM 4601 N N . GLU A 1 575 ? -16.599 -12.736 29.241 1.00 90.06 575 GLU A N 1
ATOM 4602 C CA . GLU A 1 575 ? -17.550 -13.842 29.118 1.00 90.06 575 GLU A CA 1
ATOM 4603 C C . GLU A 1 575 ? -18.162 -14.264 30.463 1.00 90.06 575 GLU A C 1
ATOM 4605 O O . GLU A 1 575 ? -19.289 -14.750 30.467 1.00 90.06 575 GLU A O 1
ATOM 4610 N N . ASP A 1 576 ? -17.503 -13.992 31.601 1.00 91.38 576 ASP A N 1
ATOM 4611 C CA . ASP A 1 576 ? -18.038 -14.271 32.947 1.00 91.38 576 ASP A CA 1
ATOM 4612 C C . ASP A 1 576 ? -19.346 -13.501 33.230 1.00 91.38 576 ASP A C 1
ATOM 4614 O O . ASP A 1 576 ? -20.134 -13.879 34.101 1.00 91.38 576 ASP A O 1
ATOM 4618 N N . PHE A 1 577 ? -19.583 -12.416 32.487 1.00 91.56 577 PHE A N 1
ATOM 4619 C CA . PHE A 1 577 ? -20.750 -11.542 32.611 1.00 91.56 577 PHE A CA 1
ATOM 4620 C C . PHE A 1 577 ? -21.726 -11.680 31.436 1.00 91.56 577 PHE A C 1
ATOM 4622 O O . PHE A 1 577 ? -22.807 -11.092 31.470 1.00 91.56 577 PHE A O 1
ATOM 4629 N N . GLN A 1 578 ? -21.377 -12.456 30.406 1.00 89.19 578 GLN A N 1
ATOM 4630 C CA . GLN A 1 578 ? -22.238 -12.701 29.253 1.00 89.19 578 GLN A CA 1
ATOM 4631 C C . GLN A 1 578 ? -23.168 -13.881 29.514 1.00 89.19 578 GLN A C 1
ATOM 4633 O O . GLN A 1 578 ? -22.759 -14.912 30.046 1.00 89.19 578 GLN A O 1
ATOM 4638 N N . LYS A 1 579 ? -24.425 -13.761 29.076 1.00 86.31 579 LYS A N 1
ATOM 4639 C CA . LYS A 1 579 ? -25.360 -14.887 29.077 1.00 86.31 579 LYS A CA 1
ATOM 4640 C C . LYS A 1 579 ? -26.084 -15.012 27.731 1.00 86.31 579 LYS A C 1
ATOM 4642 O O . LYS A 1 579 ? -26.569 -13.996 27.230 1.00 86.31 579 LYS A O 1
ATOM 4647 N N . PRO A 1 580 ? -26.155 -16.214 27.122 1.00 85.81 580 PRO A N 1
ATOM 4648 C CA . PRO A 1 580 ? -26.704 -16.408 25.775 1.00 85.81 580 PRO A CA 1
ATOM 4649 C C . PRO A 1 580 ? -28.175 -16.005 25.590 1.00 85.81 580 PRO A C 1
ATOM 4651 O O . PRO A 1 580 ? -28.617 -15.834 24.454 1.00 85.81 580 PRO A O 1
ATOM 4654 N N . GLU A 1 581 ? -28.946 -15.881 26.665 1.00 93.12 581 GLU A N 1
ATOM 4655 C CA . GLU A 1 581 ? -30.346 -15.458 26.635 1.00 93.12 581 GLU A CA 1
ATOM 4656 C C . GLU A 1 581 ? -30.531 -13.945 26.415 1.00 93.12 581 GLU A C 1
ATOM 4658 O O . GLU A 1 581 ? -31.561 -13.530 25.879 1.00 93.12 581 GLU A O 1
ATOM 4663 N N . PHE A 1 582 ? -29.529 -13.130 26.761 1.00 96.12 582 PHE A N 1
ATOM 4664 C CA . PHE A 1 582 ? -29.596 -11.672 26.667 1.00 96.12 582 PHE A CA 1
ATOM 4665 C C . PHE A 1 582 ? -28.858 -11.165 25.428 1.00 96.12 582 PHE A C 1
ATOM 4667 O O . PHE A 1 582 ? -27.771 -11.643 25.099 1.00 96.12 582 PHE A O 1
ATOM 4674 N N . ASP A 1 583 ? -29.449 -10.180 24.753 1.00 96.94 583 ASP A N 1
ATOM 4675 C CA . ASP A 1 583 ? -28.854 -9.496 23.604 1.00 96.94 583 ASP A CA 1
ATOM 4676 C C . ASP A 1 583 ? -28.124 -8.218 24.053 1.00 96.94 583 ASP A C 1
ATOM 4678 O O . ASP A 1 583 ? -27.118 -7.844 23.456 1.00 96.94 583 ASP A O 1
ATOM 4682 N N . ILE A 1 584 ? -28.576 -7.583 25.142 1.00 97.88 584 ILE A N 1
ATOM 4683 C CA . ILE A 1 584 ? -27.898 -6.446 25.776 1.00 97.88 584 ILE A CA 1
ATOM 4684 C C . ILE A 1 584 ? -27.982 -6.528 27.304 1.00 97.88 584 ILE A C 1
ATOM 4686 O O . ILE A 1 584 ? -29.019 -6.875 27.875 1.00 97.88 584 ILE A O 1
ATOM 4690 N N . ILE A 1 585 ? -26.878 -6.202 27.968 1.00 97.44 585 ILE A N 1
ATOM 4691 C CA . ILE A 1 585 ? -26.721 -6.259 29.418 1.00 97.44 585 ILE A CA 1
ATOM 4692 C C . ILE A 1 585 ? -26.268 -4.884 29.902 1.00 97.44 585 ILE A C 1
ATOM 4694 O O . ILE A 1 585 ? -25.182 -4.415 29.564 1.00 97.44 585 ILE A O 1
ATOM 4698 N N . PHE A 1 586 ? -27.107 -4.261 30.721 1.00 96.38 586 PHE A N 1
ATOM 4699 C CA . PHE A 1 586 ? -26.817 -3.054 31.484 1.00 96.38 586 PHE A CA 1
ATOM 4700 C C . PHE A 1 586 ? -26.544 -3.404 32.947 1.00 96.38 586 PHE A C 1
ATOM 4702 O O . PHE A 1 586 ? -26.716 -4.548 33.381 1.00 96.38 586 PHE A O 1
ATOM 4709 N N . TYR A 1 587 ? -26.194 -2.400 33.741 1.00 94.00 587 TYR A N 1
ATOM 4710 C CA . TYR A 1 587 ? -26.048 -2.551 35.180 1.00 94.00 587 TYR A CA 1
ATOM 4711 C C . TYR A 1 587 ? -26.551 -1.328 35.937 1.00 94.00 587 TYR A C 1
ATOM 4713 O O . TYR A 1 587 ? -26.539 -0.198 35.451 1.00 94.00 587 TYR A O 1
ATOM 4721 N N . ASP A 1 588 ? -26.991 -1.581 37.162 1.00 90.69 588 ASP A N 1
ATOM 4722 C CA . ASP A 1 588 ? -27.345 -0.538 38.104 1.00 90.69 588 ASP A CA 1
ATOM 4723 C C . ASP A 1 588 ? -26.082 0.110 38.687 1.00 90.69 588 ASP A C 1
ATOM 4725 O O . ASP A 1 588 ? -25.241 -0.558 39.300 1.00 90.69 588 ASP A O 1
ATOM 4729 N N . ARG A 1 589 ? -25.987 1.437 38.580 1.00 87.00 589 ARG A N 1
ATOM 4730 C CA . ARG A 1 589 ? -24.929 2.224 39.215 1.00 87.00 589 ARG A CA 1
ATOM 4731 C C . ARG A 1 589 ? -25.017 2.124 40.733 1.00 87.00 589 ARG A C 1
ATOM 4733 O O . ARG A 1 589 ? -26.104 2.069 41.300 1.00 87.00 589 ARG A O 1
ATOM 4740 N N . PHE A 1 590 ? -23.888 2.102 41.431 1.00 80.25 590 PHE A N 1
ATOM 4741 C CA . PHE A 1 590 ? -23.879 1.636 42.818 1.00 80.25 590 PHE A CA 1
ATOM 4742 C C . PHE A 1 590 ? -24.482 2.613 43.851 1.00 80.25 590 PHE A C 1
ATOM 4744 O O . PHE A 1 590 ? -24.940 2.161 44.892 1.00 80.25 590 PHE A O 1
ATOM 4751 N N . TYR A 1 591 ? -24.520 3.930 43.598 1.00 79.44 591 TYR A N 1
ATOM 4752 C CA . TYR A 1 591 ? -24.883 4.940 44.618 1.00 79.44 591 TYR A CA 1
ATOM 4753 C C . TYR A 1 591 ? -26.208 5.687 44.418 1.00 79.44 591 TYR A C 1
ATOM 4755 O O . TYR A 1 591 ? -26.571 6.523 45.248 1.00 79.44 591 TYR A O 1
ATOM 4763 N N . ASN A 1 592 ? -26.916 5.432 43.324 1.00 84.81 592 ASN A N 1
ATOM 4764 C CA . ASN A 1 592 ? -28.225 6.010 42.994 1.00 84.81 592 ASN A CA 1
ATOM 4765 C C . ASN A 1 592 ? -29.080 4.955 42.269 1.00 84.81 592 ASN A C 1
ATOM 4767 O O . ASN A 1 592 ? -28.693 3.793 42.232 1.00 84.81 592 ASN A O 1
ATOM 4771 N N . TRP A 1 593 ? -30.244 5.300 41.712 1.00 87.31 593 TRP A N 1
ATOM 4772 C CA . TRP A 1 593 ? -31.118 4.341 40.998 1.00 87.31 593 TRP A CA 1
ATOM 4773 C C . TRP A 1 593 ? -30.920 4.366 39.485 1.00 87.31 593 TRP A C 1
ATOM 4775 O O . TRP A 1 593 ? -31.789 3.919 38.743 1.00 87.31 593 TRP A O 1
ATOM 4785 N N . GLU A 1 594 ? -29.768 4.870 39.056 1.00 89.88 594 GLU A N 1
ATOM 4786 C CA . GLU A 1 594 ? -29.395 5.021 37.661 1.00 89.88 594 GLU A CA 1
ATOM 4787 C C . GLU A 1 594 ? -29.000 3.667 37.058 1.00 89.88 594 GLU A C 1
ATOM 4789 O O . GLU A 1 594 ? -28.193 2.930 37.632 1.00 89.88 594 GLU A O 1
ATOM 4794 N N . ILE A 1 595 ? -29.539 3.352 35.884 1.00 93.75 595 ILE A N 1
ATOM 4795 C CA . ILE A 1 595 ? -28.947 2.383 34.964 1.00 93.75 595 ILE A CA 1
ATOM 4796 C C . ILE A 1 595 ? -27.761 3.094 34.313 1.00 93.75 595 ILE A C 1
ATOM 4798 O O . ILE A 1 595 ? -27.955 4.065 33.582 1.00 93.75 595 ILE A O 1
ATOM 4802 N N . ALA A 1 596 ? -26.544 2.643 34.603 1.00 92.69 596 ALA A N 1
ATOM 4803 C CA . ALA A 1 596 ? -25.348 3.274 34.065 1.00 92.69 596 ALA A CA 1
ATOM 4804 C C . ALA A 1 596 ? -25.217 2.997 32.562 1.00 92.69 596 ALA A C 1
ATOM 4806 O O . ALA A 1 596 ? -25.324 1.854 32.118 1.00 92.69 596 ALA A O 1
ATOM 4807 N N . LEU A 1 597 ? -24.936 4.052 31.795 1.00 94.69 597 LEU A N 1
ATOM 4808 C CA . LEU A 1 597 ? -24.669 3.985 30.357 1.00 94.69 597 LEU A CA 1
ATOM 4809 C C . LEU A 1 597 ? -23.217 4.233 29.973 1.00 94.69 597 LEU A C 1
ATOM 4811 O O . LEU A 1 597 ? -22.882 4.125 28.797 1.00 94.69 597 LEU A O 1
ATOM 4815 N N . GLY A 1 598 ? -22.346 4.486 30.951 1.00 93.00 598 GLY A N 1
ATOM 4816 C CA . GLY A 1 598 ? -20.899 4.496 30.725 1.00 93.00 598 GLY A CA 1
ATOM 4817 C C . GLY A 1 598 ? -20.319 3.119 30.389 1.00 93.00 598 GLY A C 1
ATOM 4818 O O . GLY A 1 598 ? -19.146 3.014 30.055 1.00 93.00 598 GLY A O 1
ATOM 4819 N N . SER A 1 599 ? -21.124 2.053 30.464 1.00 95.94 599 SER A N 1
ATOM 4820 C CA . SER A 1 599 ? -20.779 0.749 29.911 1.00 95.94 599 SER A CA 1
ATOM 4821 C C . SER A 1 599 ? -22.005 -0.147 29.725 1.00 95.94 599 SER A C 1
ATOM 4823 O O . SER A 1 599 ? -22.982 -0.045 30.463 1.00 95.94 599 SER A O 1
ATOM 4825 N N . TYR A 1 600 ? -21.951 -1.044 28.743 1.00 97.50 600 TYR A N 1
ATOM 4826 C CA . TYR A 1 600 ? -22.890 -2.154 28.563 1.00 97.50 600 TYR A CA 1
ATOM 4827 C C . TYR A 1 600 ? -22.255 -3.224 27.672 1.00 97.50 600 TYR A C 1
ATOM 4829 O O . TYR A 1 600 ? -21.366 -2.931 26.869 1.00 97.50 600 TYR A O 1
ATOM 4837 N N . ILE A 1 601 ? -22.723 -4.464 27.805 1.00 97.06 601 ILE A N 1
ATOM 4838 C CA . ILE A 1 601 ? -22.342 -5.567 26.918 1.00 97.06 601 ILE A CA 1
ATOM 4839 C C . ILE A 1 601 ? -23.479 -5.782 25.925 1.00 97.06 601 ILE A C 1
ATOM 4841 O O . ILE A 1 601 ? -24.627 -5.934 26.334 1.00 97.06 601 ILE A O 1
ATOM 4845 N N . VAL A 1 602 ? -23.182 -5.800 24.630 1.00 97.12 602 VAL A N 1
ATOM 4846 C CA . VAL A 1 602 ? -24.185 -5.895 23.567 1.00 97.12 602 VAL A CA 1
ATOM 4847 C C . VAL A 1 602 ? -23.768 -6.891 22.494 1.00 97.12 602 VAL A C 1
ATOM 4849 O O . VAL A 1 602 ? -22.661 -6.841 21.969 1.00 97.12 602 VAL A O 1
ATOM 4852 N N . ARG A 1 603 ? -24.669 -7.807 22.153 1.00 94.12 603 ARG A N 1
ATOM 4853 C CA . ARG A 1 603 ? -24.495 -8.795 21.089 1.00 94.12 603 ARG A CA 1
ATOM 4854 C C . ARG A 1 603 ? -25.039 -8.279 19.777 1.00 94.12 603 ARG A C 1
ATOM 4856 O O . ARG A 1 603 ? -26.062 -7.595 19.752 1.00 94.12 603 ARG A O 1
ATOM 4863 N N . ASN A 1 604 ? -24.396 -8.685 18.695 1.00 91.12 604 ASN A N 1
ATOM 4864 C CA . ASN A 1 604 ? -24.822 -8.371 17.345 1.00 91.12 604 ASN A CA 1
ATOM 4865 C C . ASN A 1 604 ? -26.089 -9.146 16.982 1.00 91.12 604 ASN A C 1
ATOM 4867 O O . ASN A 1 604 ? -26.065 -10.309 16.581 1.00 91.12 604 ASN A O 1
ATOM 4871 N N . THR A 1 605 ? -27.213 -8.477 17.200 1.00 91.75 605 THR A N 1
ATOM 4872 C CA . THR A 1 605 ? -28.550 -8.908 16.820 1.00 91.75 605 THR A CA 1
ATOM 4873 C C . THR A 1 605 ? -29.285 -7.694 16.274 1.00 91.75 605 THR A C 1
ATOM 4875 O O . THR A 1 605 ? -29.011 -6.566 16.693 1.00 91.75 605 THR A O 1
ATOM 4878 N N . GLN A 1 606 ? -30.265 -7.914 15.396 1.00 90.50 606 GLN A N 1
ATOM 4879 C CA . GLN A 1 606 ? -31.094 -6.816 14.899 1.00 90.50 606 GLN A CA 1
ATOM 4880 C C . GLN A 1 606 ? -31.783 -6.064 16.050 1.00 90.50 606 GLN A C 1
ATOM 4882 O O . GLN A 1 606 ? -31.822 -4.840 16.050 1.00 90.50 606 GLN A O 1
ATOM 4887 N N . PHE A 1 607 ? -32.225 -6.788 17.087 1.00 97.38 607 PHE A N 1
ATOM 4888 C CA . PHE A 1 607 ? -32.815 -6.193 18.287 1.00 97.38 607 PHE A CA 1
ATOM 4889 C C . PHE A 1 607 ? -31.876 -5.186 18.966 1.00 97.38 607 PHE A C 1
ATOM 4891 O O . PHE A 1 607 ? -32.315 -4.098 19.334 1.00 97.38 607 PHE A O 1
ATOM 4898 N N . SER A 1 608 ? -30.599 -5.537 19.132 1.00 97.50 608 SER A N 1
ATOM 4899 C CA . SER A 1 608 ? -29.596 -4.666 19.751 1.00 97.50 608 SER A CA 1
ATOM 4900 C C . SER A 1 608 ? -29.305 -3.422 18.918 1.00 97.50 608 SER A C 1
ATOM 4902 O O . SER A 1 608 ? -29.216 -2.330 19.478 1.00 97.50 608 SER A O 1
ATOM 4904 N N . ILE A 1 609 ? -29.160 -3.588 17.598 1.00 92.94 609 ILE A N 1
ATOM 4905 C CA . ILE A 1 609 ? -28.911 -2.484 16.663 1.00 92.94 609 ILE A CA 1
ATOM 4906 C C . ILE A 1 609 ? -30.084 -1.503 16.725 1.00 92.94 609 ILE A C 1
ATOM 4908 O O . ILE A 1 609 ? -29.879 -0.332 17.031 1.00 92.94 609 ILE A O 1
ATOM 4912 N N . ASP A 1 610 ? -31.314 -1.999 16.559 1.00 97.38 610 ASP A N 1
ATOM 4913 C CA . ASP A 1 610 ? -32.526 -1.178 16.605 1.00 97.38 610 ASP A CA 1
ATOM 4914 C C . ASP A 1 610 ? -32.667 -0.465 17.955 1.00 97.38 610 ASP A C 1
ATOM 4916 O O . ASP A 1 610 ? -32.948 0.729 18.002 1.00 97.38 610 ASP A O 1
ATOM 4920 N N . LEU A 1 611 ? -32.428 -1.169 19.069 1.00 98.38 611 LEU A N 1
ATOM 4921 C CA . LEU A 1 611 ? -32.528 -0.591 20.409 1.00 98.38 611 LEU A CA 1
ATOM 4922 C C . LEU A 1 611 ? -31.538 0.565 20.611 1.00 98.38 611 LEU A C 1
ATOM 4924 O O . LEU A 1 611 ? -31.923 1.596 21.164 1.00 98.38 611 LEU A O 1
ATOM 4928 N N . LEU A 1 612 ? -30.281 0.405 20.187 1.00 98.56 612 LEU A N 1
ATOM 4929 C CA . LEU A 1 612 ? -29.254 1.440 20.320 1.00 98.56 612 LEU A CA 1
ATOM 4930 C C . LEU A 1 612 ? -29.500 2.614 19.367 1.00 98.56 612 LEU A C 1
ATOM 4932 O O . LEU A 1 612 ? -29.359 3.765 19.783 1.00 98.56 612 LEU A O 1
ATOM 4936 N N . THR A 1 613 ? -29.923 2.350 18.129 1.00 97.31 613 THR A N 1
ATOM 4937 C CA . THR A 1 613 ? -30.300 3.389 17.160 1.00 97.31 613 THR A CA 1
ATOM 4938 C C . THR A 1 613 ? -31.511 4.189 17.644 1.00 97.31 613 THR A C 1
ATOM 4940 O O . THR A 1 613 ? -31.486 5.423 17.631 1.00 97.31 613 THR A O 1
ATOM 4943 N N . ASP A 1 614 ? -32.554 3.517 18.135 1.00 98.25 614 ASP A N 1
ATOM 4944 C CA . ASP A 1 614 ? -33.736 4.158 18.714 1.00 98.25 614 ASP A CA 1
ATOM 4945 C C . ASP A 1 614 ? -33.379 4.979 19.954 1.00 98.25 614 ASP A C 1
ATOM 4947 O O . ASP A 1 614 ? -33.900 6.084 20.140 1.00 98.25 614 ASP A O 1
ATOM 4951 N N . PHE A 1 615 ? -32.478 4.463 20.795 1.00 98.56 615 PHE A N 1
ATOM 4952 C CA . PHE A 1 615 ? -32.032 5.167 21.989 1.00 98.56 615 PHE A CA 1
ATOM 4953 C C . PHE A 1 615 ? -31.189 6.399 21.653 1.00 98.56 615 PHE A C 1
ATOM 4955 O O . PHE A 1 615 ? -31.440 7.468 22.206 1.00 98.56 615 PHE A O 1
ATOM 4962 N N . ALA A 1 616 ? -30.260 6.303 20.698 1.00 98.31 616 ALA A N 1
ATOM 4963 C CA . ALA A 1 616 ? -29.505 7.454 20.205 1.00 98.31 616 ALA A CA 1
ATOM 4964 C C . ALA A 1 616 ? -30.453 8.545 19.674 1.00 98.31 616 ALA A C 1
ATOM 4966 O O . ALA A 1 616 ? -30.336 9.720 20.019 1.00 98.31 616 ALA A O 1
ATOM 4967 N N . ASN A 1 617 ? -31.475 8.151 18.909 1.00 98.00 617 ASN A N 1
ATOM 4968 C CA . ASN A 1 617 ? -32.498 9.061 18.390 1.00 98.00 617 ASN A CA 1
ATOM 4969 C C . ASN A 1 617 ? -33.468 9.593 19.458 1.00 98.00 617 ASN A C 1
ATOM 4971 O O . ASN A 1 617 ? -34.187 10.569 19.205 1.00 98.00 617 ASN A O 1
ATOM 4975 N N . TYR A 1 618 ? -33.476 9.012 20.660 1.00 97.88 618 TYR A N 1
ATOM 4976 C CA . TYR A 1 618 ? -34.273 9.492 21.786 1.00 97.88 618 TYR A CA 1
ATOM 4977 C C . TYR A 1 618 ? -33.827 10.877 22.279 1.00 97.88 618 TYR A C 1
ATOM 4979 O O . TYR A 1 618 ? -34.614 11.560 22.935 1.00 97.88 618 TYR A O 1
ATOM 4987 N N . GLU A 1 619 ? -32.640 11.357 21.880 1.00 97.81 619 GLU A N 1
ATOM 4988 C CA . GLU A 1 619 ? -32.205 12.747 22.086 1.00 97.81 619 GLU A CA 1
ATOM 4989 C C . GLU A 1 619 ? -33.291 13.754 21.651 1.00 97.81 619 GLU A C 1
ATOM 4991 O O . GLU A 1 619 ? -33.593 14.718 22.358 1.00 97.81 619 GLU A O 1
ATOM 4996 N N . LYS A 1 620 ? -33.970 13.481 20.526 1.00 96.06 620 LYS A N 1
ATOM 4997 C CA . LYS A 1 620 ? -35.027 14.342 19.962 1.00 96.06 620 LYS A CA 1
ATOM 4998 C C . LYS A 1 620 ? -36.288 14.409 20.851 1.00 96.06 620 LYS A C 1
ATOM 5000 O O . LYS A 1 620 ? -37.150 15.255 20.619 1.00 96.06 620 LYS A O 1
ATOM 5005 N N . LYS A 1 621 ? -36.412 13.534 21.860 1.00 95.69 621 LYS A N 1
ATOM 5006 C CA . LYS A 1 621 ? -37.561 13.411 22.782 1.00 95.69 621 LYS A CA 1
ATOM 5007 C C . LYS A 1 621 ? -37.244 13.854 24.217 1.00 95.69 621 LYS A C 1
ATOM 5009 O O . LYS A 1 621 ? -38.093 13.707 25.097 1.00 95.69 621 LYS A O 1
ATOM 5014 N N . LEU A 1 622 ? -36.049 14.389 24.470 1.00 96.12 622 LEU A N 1
ATOM 5015 C CA . LEU A 1 622 ? -35.651 14.853 25.799 1.00 96.12 622 LEU A CA 1
ATOM 5016 C C . LEU A 1 622 ? -36.525 16.016 26.297 1.00 96.12 622 LEU A C 1
ATOM 5018 O O . LEU A 1 622 ? -36.945 16.874 25.509 1.00 96.12 622 LEU A O 1
ATOM 5022 N N . PRO A 1 623 ? -36.787 16.099 27.614 1.00 94.75 623 PRO A N 1
ATOM 5023 C CA . PRO A 1 623 ? -37.493 17.238 28.166 1.00 94.75 623 PRO A CA 1
ATOM 5024 C C . PRO A 1 623 ? -36.595 18.483 28.136 1.00 94.75 623 PRO A C 1
ATOM 5026 O O . PRO A 1 623 ? -35.375 18.408 28.236 1.00 94.75 623 PRO A O 1
ATOM 5029 N N . LYS A 1 624 ? -37.208 19.670 28.073 1.00 92.38 624 LYS A N 1
ATOM 5030 C CA . LYS A 1 624 ? -36.474 20.955 28.131 1.00 92.38 624 LYS A CA 1
ATOM 5031 C C . LYS A 1 624 ? -35.882 21.264 29.521 1.00 92.38 624 LYS A C 1
ATOM 5033 O O . LYS A 1 624 ? -35.243 22.300 29.695 1.00 92.38 624 LYS A O 1
ATOM 5038 N N . SER A 1 625 ? -36.194 20.446 30.526 1.00 93.38 625 SER A N 1
ATOM 5039 C CA . SER A 1 625 ? -35.705 20.533 31.907 1.00 93.38 625 SER A CA 1
ATOM 5040 C C . SER A 1 625 ? -34.329 19.868 32.060 1.00 93.38 625 SER A C 1
ATOM 5042 O O . SER A 1 625 ? -33.797 19.305 31.110 1.00 93.38 625 SER A O 1
ATOM 5044 N N . PHE A 1 626 ? -33.720 19.936 33.248 1.00 95.19 626 PHE A N 1
ATOM 5045 C CA . PHE A 1 626 ? -32.439 19.270 33.503 1.00 95.19 626 PHE A CA 1
ATOM 5046 C C . PHE A 1 626 ? -32.609 17.746 33.429 1.00 95.19 626 PHE A C 1
ATOM 5048 O O . PHE A 1 626 ? -33.241 17.167 34.300 1.00 95.19 626 PHE A O 1
ATOM 5055 N N . HIS A 1 627 ? -32.055 17.074 32.427 1.00 94.62 627 HIS A N 1
ATOM 5056 C CA . HIS A 1 627 ? -32.440 15.687 32.126 1.00 94.62 627 HIS A CA 1
ATOM 5057 C C . HIS A 1 627 ? -31.352 14.634 32.374 1.00 94.62 627 HIS A C 1
ATOM 5059 O O . HIS A 1 627 ? -31.648 13.449 32.246 1.00 94.62 627 HIS A O 1
ATOM 5065 N N . GLY A 1 628 ? -30.128 15.040 32.732 1.00 93.31 628 GLY A N 1
ATOM 5066 C CA . GLY A 1 628 ? -29.022 14.114 33.021 1.00 93.31 628 GLY A CA 1
ATOM 5067 C C . GLY A 1 628 ? -28.546 13.298 31.816 1.00 93.31 628 GLY A C 1
ATOM 5068 O O . GLY A 1 628 ? -28.184 12.141 31.994 1.00 93.31 628 GLY A O 1
ATOM 5069 N N . THR A 1 629 ? -28.613 13.890 30.616 1.00 95.44 629 THR A N 1
ATOM 5070 C CA . THR A 1 629 ? -28.202 13.286 29.331 1.00 95.44 629 THR A CA 1
ATOM 5071 C C . THR A 1 629 ? -28.839 11.910 29.095 1.00 95.44 629 THR A C 1
ATOM 5073 O O . THR A 1 629 ? -30.024 11.714 29.378 1.00 95.44 629 THR A O 1
ATOM 5076 N N . ASP A 1 630 ? -28.085 10.989 28.520 1.00 96.25 630 ASP A N 1
ATOM 5077 C CA . ASP A 1 630 ? -28.434 9.605 28.244 1.00 96.25 630 ASP A CA 1
ATOM 5078 C C . ASP A 1 630 ? -28.731 8.797 29.521 1.00 96.25 630 ASP A C 1
ATOM 5080 O O . ASP A 1 630 ? -29.768 8.134 29.577 1.00 96.25 630 ASP A O 1
ATOM 5084 N N . ASN A 1 631 ? -27.908 8.913 30.575 1.00 94.19 631 ASN A N 1
ATOM 5085 C CA . ASN A 1 631 ? -28.102 8.207 31.851 1.00 94.19 631 ASN A CA 1
ATOM 5086 C C . ASN A 1 631 ? -29.493 8.479 32.448 1.00 94.19 631 ASN A C 1
ATOM 5088 O O . ASN A 1 631 ? -30.178 7.563 32.897 1.00 94.19 631 ASN A O 1
ATOM 5092 N N . GLY A 1 632 ? -29.976 9.724 32.410 1.00 95.19 632 GLY A N 1
ATOM 5093 C CA . GLY A 1 632 ? -31.340 10.032 32.849 1.00 95.19 632 GLY A CA 1
ATOM 5094 C C . GLY A 1 632 ? -32.417 9.498 31.892 1.00 95.19 632 GLY A C 1
ATOM 5095 O O . GLY A 1 632 ? -33.454 8.982 32.324 1.00 95.19 632 GLY A O 1
ATOM 5096 N N . ALA A 1 633 ? -32.177 9.586 30.584 1.00 96.94 633 ALA A N 1
ATOM 5097 C CA . ALA A 1 633 ? -33.159 9.250 29.555 1.00 96.94 633 ALA A CA 1
ATOM 5098 C C . ALA A 1 633 ? -33.431 7.745 29.416 1.00 96.94 633 ALA A C 1
ATOM 5100 O O . ALA A 1 633 ? -34.572 7.353 29.144 1.00 96.94 633 ALA A O 1
ATOM 5101 N N . VAL A 1 634 ? -32.414 6.906 29.639 1.00 97.31 634 VAL A N 1
ATOM 5102 C CA . VAL A 1 634 ? -32.486 5.446 29.455 1.00 97.31 634 VAL A CA 1
ATOM 5103 C C . VAL A 1 634 ? -33.610 4.804 30.258 1.00 97.31 634 VAL A C 1
ATOM 5105 O O . VAL A 1 634 ? -34.246 3.864 29.795 1.00 97.31 634 VAL A O 1
ATOM 5108 N N . HIS A 1 635 ? -33.915 5.356 31.433 1.00 95.69 635 HIS A N 1
ATOM 5109 C CA . HIS A 1 635 ? -34.947 4.852 32.328 1.00 95.69 635 HIS A CA 1
ATOM 5110 C C . HIS A 1 635 ? -36.320 4.851 31.659 1.00 95.69 635 HIS A C 1
ATOM 5112 O O . HIS A 1 635 ? -36.946 3.800 31.538 1.00 95.69 635 HIS A O 1
ATOM 5118 N N . LEU A 1 636 ? -36.792 6.016 31.204 1.00 96.06 636 LEU A N 1
ATOM 5119 C CA . LEU A 1 636 ? -38.100 6.134 30.562 1.00 96.06 636 LEU A CA 1
ATOM 5120 C C . LEU A 1 636 ? -38.120 5.443 29.194 1.00 96.06 636 LEU A C 1
ATOM 5122 O O . LEU A 1 636 ? -39.136 4.842 28.847 1.00 96.06 636 LEU A O 1
ATOM 5126 N N . PHE A 1 637 ? -37.011 5.493 28.449 1.00 97.25 637 PHE A N 1
ATOM 5127 C CA . PHE A 1 637 ? -36.869 4.787 27.175 1.00 97.25 637 PHE A CA 1
ATOM 5128 C C . PHE A 1 637 ? -37.050 3.272 27.345 1.00 97.25 637 PHE A C 1
ATOM 5130 O O . PHE A 1 637 ? -37.953 2.690 26.741 1.00 97.25 637 PHE A O 1
ATOM 5137 N N . LEU A 1 638 ? -36.255 2.643 28.219 1.00 96.50 638 LEU A N 1
ATOM 5138 C CA . LEU A 1 638 ? -36.340 1.209 28.483 1.00 96.50 638 LEU A CA 1
ATOM 5139 C C . LEU A 1 638 ? -37.684 0.839 29.104 1.00 96.50 638 LEU A C 1
ATOM 5141 O O . LEU A 1 638 ? -38.271 -0.161 28.709 1.00 96.50 638 LEU A O 1
ATOM 5145 N N . ALA A 1 639 ? -38.218 1.647 30.021 1.00 94.94 639 ALA A N 1
ATOM 5146 C CA . ALA A 1 639 ? -39.511 1.371 30.637 1.00 94.94 639 ALA A CA 1
ATOM 5147 C C . ALA A 1 639 ? -40.651 1.316 29.607 1.00 94.94 639 ALA A C 1
ATOM 5149 O O . ALA A 1 639 ? -41.421 0.357 29.612 1.00 94.94 639 ALA A O 1
ATOM 5150 N N . LYS A 1 640 ? -40.710 2.279 28.676 1.00 94.75 640 LYS A N 1
ATOM 5151 C CA . LYS A 1 640 ? -41.688 2.276 27.574 1.00 94.75 640 LYS A CA 1
ATOM 5152 C C . LYS A 1 640 ? -41.436 1.146 26.568 1.00 94.75 640 LYS A C 1
ATOM 5154 O O . LYS A 1 640 ? -42.388 0.631 25.993 1.00 94.75 640 LYS A O 1
ATOM 5159 N N . ARG A 1 641 ? -40.175 0.749 26.355 1.00 94.56 641 ARG A N 1
ATOM 5160 C CA . ARG A 1 641 ? -39.803 -0.354 25.453 1.00 94.56 641 ARG A CA 1
ATOM 5161 C C . ARG A 1 641 ? -40.169 -1.726 26.020 1.00 94.56 641 ARG A C 1
ATOM 5163 O O . ARG A 1 641 ? -40.648 -2.574 25.277 1.00 94.56 641 ARG A O 1
ATOM 5170 N N . ILE A 1 642 ? -39.930 -1.936 27.313 1.00 93.88 642 ILE A N 1
ATOM 5171 C CA . ILE A 1 642 ? -40.174 -3.199 28.019 1.00 93.88 642 ILE A CA 1
ATOM 5172 C C . ILE A 1 642 ? -41.667 -3.366 28.330 1.00 93.88 642 ILE A C 1
ATOM 5174 O O . ILE A 1 642 ? -42.195 -4.470 28.223 1.00 93.88 642 ILE A O 1
ATOM 5178 N N . PHE A 1 643 ? -42.350 -2.281 28.703 1.00 93.50 643 PHE A N 1
ATOM 5179 C CA . PHE A 1 643 ? -43.751 -2.298 29.123 1.00 93.50 643 PHE A CA 1
ATOM 5180 C C . PHE A 1 643 ? -44.588 -1.288 28.320 1.00 93.50 643 PHE A C 1
ATOM 5182 O O . PHE A 1 643 ? -44.990 -0.259 28.870 1.00 93.50 643 PHE A O 1
ATOM 5189 N N . PRO A 1 644 ? -44.878 -1.559 27.033 1.00 91.81 644 PRO A N 1
ATOM 5190 C CA . PRO A 1 644 ? -45.613 -0.623 26.176 1.00 91.81 644 PRO A CA 1
ATOM 5191 C C . PRO A 1 644 ? -47.038 -0.333 26.677 1.00 91.81 644 PRO A C 1
ATOM 5193 O O . PRO A 1 644 ? -47.539 0.771 26.480 1.00 91.81 644 PRO A O 1
ATOM 5196 N N . ASP A 1 645 ? -47.660 -1.285 27.380 1.00 92.38 645 ASP A N 1
ATOM 5197 C CA . ASP A 1 645 ? -49.034 -1.169 27.887 1.00 92.38 645 ASP A CA 1
ATOM 5198 C C . ASP A 1 645 ? -49.133 -0.499 29.273 1.00 92.38 645 ASP A C 1
ATOM 5200 O O . ASP A 1 645 ? -50.228 -0.251 29.780 1.00 92.38 645 ASP A O 1
ATOM 5204 N N . VAL A 1 646 ? -48.000 -0.200 29.923 1.00 91.25 646 VAL A N 1
ATOM 5205 C CA . VAL A 1 646 ? -47.976 0.414 31.260 1.00 91.25 646 VAL A CA 1
ATOM 5206 C C . VAL A 1 646 ? -47.847 1.931 31.142 1.00 91.25 646 VAL A C 1
ATOM 5208 O O . VAL A 1 646 ? -46.915 2.455 30.538 1.00 91.25 646 VAL A O 1
ATOM 5211 N N . SER A 1 647 ? -48.744 2.675 31.800 1.00 91.44 647 SER A N 1
ATOM 5212 C CA . SER A 1 647 ? -48.627 4.138 31.857 1.00 91.44 647 SER A CA 1
ATOM 5213 C C . SER A 1 647 ? -47.477 4.585 32.772 1.00 91.44 647 SER A C 1
ATOM 5215 O O . SER A 1 647 ? -47.453 4.295 33.975 1.00 91.44 647 SER A O 1
ATOM 5217 N N . PHE A 1 648 ? -46.554 5.372 32.215 1.00 94.25 648 PHE A N 1
ATOM 5218 C CA . PHE A 1 648 ? -45.465 6.056 32.930 1.00 94.25 648 PHE A CA 1
ATOM 5219 C C . PHE A 1 648 ? -45.697 7.567 33.091 1.00 94.25 648 PHE A C 1
ATOM 5221 O O . PHE A 1 648 ? -44.789 8.277 33.523 1.00 94.25 648 PHE A O 1
ATOM 5228 N N . GLU A 1 649 ? -46.910 8.051 32.802 1.00 91.69 649 GLU A N 1
ATOM 5229 C CA . GLU A 1 649 ? -47.269 9.477 32.751 1.00 91.69 649 GLU A CA 1
ATOM 5230 C C . GLU A 1 649 ? -46.788 10.262 33.979 1.00 91.69 649 GLU A C 1
ATOM 5232 O O . GLU A 1 649 ? -46.121 11.285 33.852 1.00 91.69 649 GLU A O 1
ATOM 5237 N N . HIS A 1 650 ? -47.033 9.744 35.185 1.00 91.00 650 HIS A N 1
ATOM 5238 C CA . HIS A 1 650 ? -46.640 10.420 36.422 1.00 91.00 650 HIS A CA 1
ATOM 5239 C C . HIS A 1 650 ? -45.118 10.597 36.558 1.00 91.00 650 HIS A C 1
ATOM 5241 O O . HIS A 1 650 ? -44.654 11.646 37.010 1.00 91.00 650 HIS A O 1
ATOM 5247 N N . CYS A 1 651 ? -44.331 9.599 36.143 1.00 93.50 651 CYS A N 1
ATOM 5248 C CA . CYS A 1 651 ? -42.874 9.700 36.156 1.00 93.50 651 CYS A CA 1
ATOM 5249 C C . CYS A 1 651 ? -42.377 10.643 35.046 1.00 93.50 651 CYS A C 1
ATOM 5251 O O . CYS A 1 651 ? -41.454 11.422 35.269 1.00 93.50 651 CYS A O 1
ATOM 5253 N N . GLU A 1 652 ? -43.022 10.636 33.878 1.00 94.25 652 GLU A N 1
ATOM 5254 C CA . GLU A 1 652 ? -42.717 11.532 32.755 1.00 94.25 652 GLU A CA 1
ATOM 5255 C C . GLU A 1 652 ? -43.011 13.007 33.082 1.00 94.25 652 GLU A C 1
ATOM 5257 O O . GLU A 1 652 ? -42.221 13.892 32.743 1.00 94.25 652 GLU A O 1
ATOM 5262 N N . VAL A 1 653 ? -44.093 13.292 33.816 1.00 92.62 653 VAL A N 1
ATOM 5263 C CA . VAL A 1 653 ? -44.377 14.636 34.349 1.00 92.62 653 VAL A CA 1
ATOM 5264 C C . VAL A 1 653 ? -43.252 15.104 35.272 1.00 92.62 653 VAL A C 1
ATOM 5266 O O . VAL A 1 653 ? -42.826 16.255 35.174 1.00 92.62 653 VAL A O 1
ATOM 5269 N N . MET A 1 654 ? -42.746 14.230 36.146 1.00 92.88 654 MET A N 1
ATOM 5270 C CA . MET A 1 654 ? -41.618 14.562 37.021 1.00 92.88 654 MET A CA 1
ATOM 5271 C C . MET A 1 654 ? -40.328 14.782 36.232 1.00 92.88 654 MET A C 1
ATOM 5273 O O . MET A 1 654 ? -39.629 15.758 36.501 1.00 92.88 654 MET A O 1
ATOM 5277 N N . TYR A 1 655 ? -40.054 13.955 35.218 1.00 94.75 655 TYR A N 1
ATOM 5278 C CA . TYR A 1 655 ? -38.886 14.121 34.350 1.00 94.75 655 TYR A CA 1
ATOM 5279 C C . TYR A 1 655 ? -38.893 15.474 33.628 1.00 94.75 655 TYR A C 1
ATOM 5281 O O . TYR A 1 655 ? -37.874 16.144 33.534 1.00 94.75 655 TYR A O 1
ATOM 5289 N N . ASN A 1 656 ? -40.071 15.953 33.220 1.00 94.19 656 ASN A N 1
ATOM 5290 C CA . ASN A 1 656 ? -40.251 17.279 32.620 1.00 94.19 656 ASN A CA 1
ATOM 5291 C C . ASN A 1 656 ? -40.070 18.465 33.595 1.00 94.19 656 ASN A C 1
ATOM 5293 O O . ASN A 1 656 ? -40.159 19.628 33.179 1.00 94.19 656 ASN A O 1
ATOM 5297 N N . LYS A 1 657 ? -39.861 18.202 34.892 1.00 93.00 657 LYS A N 1
ATOM 5298 C CA . LYS A 1 657 ? -39.764 19.206 35.969 1.00 93.00 657 LYS A CA 1
ATOM 5299 C C . LYS A 1 657 ? -38.448 19.165 36.745 1.00 93.00 657 LYS A C 1
ATOM 5301 O O . LYS A 1 657 ? -38.261 19.967 37.663 1.00 93.00 657 LYS A O 1
ATOM 5306 N N . THR A 1 658 ? -37.548 18.261 36.390 1.00 94.12 658 THR A N 1
ATOM 5307 C CA . THR A 1 658 ? -36.232 18.115 37.013 1.00 94.12 658 THR A CA 1
ATOM 5308 C C . THR A 1 658 ? -35.395 19.394 36.878 1.00 94.12 658 THR A C 1
ATOM 5310 O O . THR A 1 658 ? -35.256 19.966 35.797 1.00 94.12 658 THR A O 1
ATOM 5313 N N . GLY A 1 659 ? -34.843 19.889 37.988 1.00 92.19 659 GLY A N 1
ATOM 5314 C CA . GLY A 1 659 ? -33.991 21.086 38.000 1.00 92.19 659 GLY A CA 1
ATOM 5315 C C . GLY A 1 659 ? -32.511 20.801 38.251 1.00 92.19 659 GLY A C 1
ATOM 5316 O O . GLY A 1 659 ? -31.660 21.582 37.837 1.00 92.19 659 GLY A O 1
ATOM 5317 N N . PHE A 1 660 ? -32.213 19.705 38.946 1.00 91.12 660 PHE A N 1
ATOM 5318 C CA . PHE A 1 660 ? -30.878 19.305 39.393 1.00 91.12 660 PHE A CA 1
ATOM 5319 C C . PHE A 1 660 ? -30.867 17.804 39.722 1.00 91.12 660 PHE A C 1
ATOM 5321 O O . PHE A 1 660 ? -31.919 17.158 39.729 1.00 91.12 660 PHE A O 1
ATOM 5328 N N . TYR A 1 661 ? -29.693 17.243 40.031 1.00 90.12 661 TYR A N 1
ATOM 5329 C CA . TYR A 1 661 ? -29.506 15.802 40.256 1.00 90.12 661 TYR A CA 1
ATOM 5330 C C . TYR A 1 661 ? -30.470 15.187 41.276 1.00 90.12 661 TYR A C 1
ATOM 5332 O O . TYR A 1 661 ? -30.984 14.102 41.050 1.00 90.12 661 TYR A O 1
ATOM 5340 N N . GLN A 1 662 ? -30.797 15.880 42.369 1.00 90.12 662 GLN A N 1
ATOM 5341 C CA . GLN A 1 662 ? -31.713 15.322 43.369 1.00 90.12 662 GLN A CA 1
ATOM 5342 C C . GLN A 1 662 ? -33.152 15.155 42.852 1.00 90.12 662 GLN A C 1
ATOM 5344 O O . GLN A 1 662 ? -33.878 14.288 43.341 1.00 90.12 662 GLN A O 1
ATOM 5349 N N . ASP A 1 663 ? -33.595 16.001 41.918 1.00 93.12 663 ASP A N 1
ATOM 5350 C CA . ASP A 1 663 ? -34.889 15.828 41.254 1.00 93.12 663 ASP A CA 1
ATOM 5351 C C . ASP A 1 663 ? -34.808 14.688 40.230 1.00 93.12 663 ASP A C 1
ATOM 5353 O O . ASP A 1 663 ? -35.737 13.891 40.129 1.00 93.12 663 ASP A O 1
ATOM 5357 N N . LEU A 1 664 ? -33.681 14.578 39.513 1.00 93.56 664 LEU A N 1
ATOM 5358 C CA . LEU A 1 664 ? -33.431 13.486 38.570 1.00 93.56 664 LEU A CA 1
ATOM 5359 C C . LEU A 1 664 ? -33.482 12.126 39.281 1.00 93.56 664 LEU A C 1
ATOM 5361 O O . LEU A 1 664 ? -34.253 11.263 38.876 1.00 93.56 664 LEU A O 1
ATOM 5365 N N . PHE A 1 665 ? -32.801 11.990 40.422 1.00 92.12 665 PHE A N 1
ATOM 5366 C CA . PHE A 1 665 ? -32.835 10.777 41.243 1.00 92.12 665 PHE A CA 1
ATOM 5367 C C . PHE A 1 665 ? -34.247 10.454 41.764 1.00 92.12 665 PHE A C 1
ATOM 5369 O O . PHE A 1 665 ? -34.609 9.293 41.924 1.00 92.12 665 PHE A O 1
ATOM 5376 N N . THR A 1 666 ? -35.087 11.471 41.999 1.00 93.00 666 THR A N 1
ATOM 5377 C CA . THR A 1 666 ? -36.501 11.267 42.377 1.00 93.00 666 THR A CA 1
ATOM 5378 C C . THR A 1 666 ? -37.303 10.663 41.221 1.00 93.00 666 THR A C 1
ATOM 5380 O O . THR A 1 666 ? -38.121 9.766 41.426 1.00 93.00 666 THR A O 1
ATOM 5383 N N . TYR A 1 667 ? -37.052 11.127 39.996 1.00 94.31 667 TYR A N 1
ATOM 5384 C CA . TYR A 1 667 ? -37.635 10.552 38.787 1.00 94.31 667 TYR A CA 1
ATOM 5385 C C . TYR A 1 667 ? -37.118 9.126 38.518 1.00 94.31 667 TYR A C 1
ATOM 5387 O O . TYR A 1 667 ? -37.926 8.238 38.244 1.00 94.31 667 TYR A O 1
ATOM 5395 N N . GLU A 1 668 ? -35.816 8.877 38.665 1.00 93.50 668 GLU A N 1
ATOM 5396 C CA . GLU A 1 668 ? -35.224 7.539 38.534 1.00 93.50 668 GLU A CA 1
ATOM 5397 C C . GLU A 1 668 ? -35.873 6.564 39.521 1.00 93.50 668 GLU A C 1
ATOM 5399 O O . GLU A 1 668 ? -36.331 5.494 39.119 1.00 93.50 668 GLU A O 1
ATOM 5404 N N . ALA A 1 669 ? -36.030 6.968 40.790 1.00 91.31 669 ALA A N 1
ATOM 5405 C CA . ALA A 1 669 ? -36.731 6.179 41.799 1.00 91.31 669 ALA A CA 1
ATOM 5406 C C . ALA A 1 669 ? -38.178 5.843 41.382 1.00 91.31 669 ALA A C 1
ATOM 5408 O O . ALA A 1 669 ? -38.629 4.729 41.639 1.00 91.31 669 ALA A O 1
ATOM 5409 N N . CYS A 1 670 ? -38.888 6.753 40.692 1.00 92.69 670 CYS A N 1
ATOM 5410 C CA . CYS A 1 670 ? -40.239 6.511 40.148 1.00 92.69 670 CYS A CA 1
ATOM 5411 C C . CYS A 1 670 ? -40.251 5.386 39.126 1.00 92.69 670 CYS A C 1
ATOM 5413 O O . CYS A 1 670 ? -41.044 4.448 39.229 1.00 92.69 670 CYS A O 1
ATOM 5415 N N . ILE A 1 671 ? -39.369 5.487 38.133 1.00 93.38 671 ILE A N 1
ATOM 5416 C CA . ILE A 1 671 ? -39.305 4.508 37.053 1.00 93.38 671 ILE A CA 1
ATOM 5417 C C . ILE A 1 671 ? -38.833 3.161 37.596 1.00 93.38 671 ILE A C 1
ATOM 5419 O O . ILE A 1 671 ? -39.451 2.139 37.308 1.00 93.38 671 ILE A O 1
ATOM 5423 N N . ARG A 1 672 ? -37.794 3.145 38.437 1.00 90.56 672 ARG A N 1
ATOM 5424 C CA . ARG A 1 672 ? -37.250 1.912 39.019 1.00 90.56 672 ARG A CA 1
ATOM 5425 C C . ARG A 1 672 ? -38.240 1.223 39.956 1.00 90.56 672 ARG A C 1
ATOM 5427 O O . ARG A 1 672 ? -38.332 0.002 39.916 1.00 90.56 672 ARG A O 1
ATOM 5434 N N . ALA A 1 673 ? -39.055 1.968 40.709 1.00 89.25 673 ALA A N 1
ATOM 5435 C CA . ALA A 1 673 ? -40.145 1.386 41.495 1.00 89.25 673 ALA A CA 1
ATOM 5436 C C . ALA A 1 673 ? -41.190 0.676 40.613 1.00 89.25 673 ALA A C 1
ATOM 5438 O O . ALA A 1 673 ? -41.718 -0.361 41.006 1.00 89.25 673 ALA A O 1
ATOM 5439 N N . LYS A 1 674 ? -41.460 1.195 39.404 1.00 89.69 674 LYS A N 1
ATOM 5440 C CA . LYS A 1 674 ? -42.359 0.551 38.431 1.00 89.69 674 LYS A CA 1
ATOM 5441 C C . LYS A 1 674 ? -41.728 -0.645 37.713 1.00 89.69 674 LYS A C 1
ATOM 5443 O O . LYS A 1 674 ? -42.431 -1.613 37.452 1.00 89.69 674 LYS A O 1
ATOM 5448 N N . LEU A 1 675 ? -40.432 -0.588 37.393 1.00 89.44 675 LEU A N 1
ATOM 5449 C CA . LEU A 1 675 ? -39.695 -1.715 36.800 1.00 89.44 675 LEU A CA 1
ATOM 5450 C C . LEU A 1 675 ? -39.518 -2.878 37.794 1.00 89.44 675 LEU A C 1
ATOM 5452 O O . LEU A 1 675 ? -39.457 -4.039 37.390 1.00 89.44 675 LEU A O 1
ATOM 5456 N N . GLY A 1 676 ? -39.462 -2.566 39.092 1.00 86.50 676 GLY A N 1
ATOM 5457 C CA . GLY A 1 676 ? -39.298 -3.532 40.171 1.00 86.50 676 GLY A CA 1
ATOM 5458 C C . GLY A 1 676 ? -37.865 -4.057 40.307 1.00 86.50 676 GLY A C 1
ATOM 5459 O O . GLY A 1 676 ? -36.917 -3.524 39.738 1.00 86.50 676 GLY A O 1
ATOM 5460 N N . VAL A 1 677 ? -37.710 -5.136 41.081 1.00 83.56 677 VAL A N 1
ATOM 5461 C CA . VAL A 1 677 ? -36.406 -5.761 41.410 1.00 83.56 677 VAL A CA 1
ATOM 5462 C C . VAL A 1 677 ? -35.950 -6.821 40.397 1.00 83.56 677 VAL A C 1
ATOM 5464 O O . VAL A 1 677 ? -34.963 -7.535 40.625 1.00 83.56 677 VAL A O 1
ATOM 5467 N N . LYS A 1 678 ? -36.704 -6.982 39.303 1.00 88.19 678 LYS A N 1
ATOM 5468 C CA . LYS A 1 678 ? -36.399 -7.945 38.243 1.00 88.19 678 LYS A CA 1
ATOM 5469 C C . LYS A 1 678 ? -35.179 -7.459 37.460 1.00 88.19 678 LYS A C 1
ATOM 5471 O O . LYS A 1 678 ? -35.048 -6.277 37.165 1.00 88.19 678 LYS A O 1
ATOM 5476 N N . THR A 1 679 ? -34.286 -8.385 37.133 1.00 90.88 679 THR A N 1
ATOM 5477 C CA . THR A 1 679 ? -33.054 -8.109 36.377 1.00 90.88 679 THR A CA 1
ATOM 5478 C C . THR A 1 679 ? -33.136 -8.571 34.927 1.00 90.88 679 THR A C 1
ATOM 5480 O O . THR A 1 679 ? -32.274 -8.226 34.138 1.00 90.88 679 THR A O 1
ATOM 5483 N N . ASP A 1 680 ? -34.136 -9.382 34.590 1.00 94.31 680 ASP A N 1
ATOM 5484 C CA . ASP A 1 680 ? -34.340 -10.012 33.285 1.00 94.31 680 ASP A CA 1
ATOM 5485 C C . ASP A 1 680 ? -35.623 -9.461 32.654 1.00 94.31 680 ASP A C 1
ATOM 5487 O O . ASP A 1 680 ? -36.712 -9.583 33.223 1.00 94.31 680 ASP A O 1
ATOM 5491 N N . PHE A 1 681 ? -35.502 -8.886 31.463 1.00 95.00 681 PHE A N 1
ATOM 5492 C CA . PHE A 1 681 ? -36.603 -8.343 30.677 1.00 95.00 681 PHE A CA 1
ATOM 5493 C C . PHE A 1 681 ? -36.628 -8.951 29.266 1.00 95.00 681 PHE A C 1
ATOM 5495 O O . PHE A 1 681 ? -36.816 -8.250 28.272 1.00 95.00 681 PHE A O 1
ATOM 5502 N N . GLY A 1 682 ? -36.423 -10.268 29.169 1.00 94.19 682 GLY A N 1
ATOM 5503 C CA . GLY A 1 682 ? -36.372 -10.996 27.904 1.00 94.19 682 GLY A CA 1
ATOM 5504 C C . GLY A 1 682 ? -34.998 -10.857 27.261 1.00 94.19 682 GLY A C 1
ATOM 5505 O O . GLY A 1 682 ? -34.057 -11.519 27.672 1.00 94.19 682 GLY A O 1
ATOM 5506 N N . LYS A 1 683 ? -34.867 -9.982 26.259 1.00 96.69 683 LYS A N 1
ATOM 5507 C CA . LYS A 1 683 ? -33.591 -9.734 25.562 1.00 96.69 683 LYS A CA 1
ATOM 5508 C C . LYS A 1 683 ? -32.668 -8.743 26.272 1.00 96.69 683 LYS A C 1
ATOM 5510 O O . LYS A 1 683 ? -31.508 -8.610 25.889 1.00 96.69 683 LYS A O 1
ATOM 5515 N N . ILE A 1 684 ? -33.173 -8.055 27.293 1.00 97.38 684 ILE A N 1
ATOM 5516 C CA . ILE A 1 684 ? -32.440 -7.044 28.059 1.00 97.38 684 ILE A CA 1
ATOM 5517 C C . ILE A 1 684 ? -32.210 -7.560 29.477 1.00 97.38 684 ILE A C 1
ATOM 5519 O O . ILE A 1 684 ? -33.160 -7.970 30.147 1.00 97.38 684 ILE A O 1
ATOM 5523 N N . GLN A 1 685 ? -30.975 -7.455 29.964 1.00 96.69 685 GLN A N 1
ATOM 5524 C CA . GLN A 1 685 ? -30.648 -7.645 31.375 1.00 96.69 685 GLN A CA 1
ATOM 5525 C C . GLN A 1 685 ? -30.208 -6.327 32.017 1.00 96.69 685 GLN A C 1
ATOM 5527 O O . GLN A 1 685 ? -29.518 -5.526 31.397 1.00 96.69 685 GLN A O 1
ATOM 5532 N N . ILE A 1 686 ? -30.579 -6.116 33.280 1.00 95.00 686 ILE A N 1
ATOM 5533 C CA . ILE A 1 686 ? -30.048 -5.052 34.139 1.00 95.00 686 ILE A CA 1
ATOM 5534 C C . ILE A 1 686 ? -29.473 -5.721 35.388 1.00 95.00 686 ILE A C 1
ATOM 5536 O O . ILE A 1 686 ? -30.218 -6.210 36.240 1.00 95.00 686 ILE A O 1
ATOM 5540 N N . MET A 1 687 ? -28.146 -5.796 35.480 1.00 92.81 687 MET A N 1
ATOM 5541 C CA . MET A 1 687 ? -27.452 -6.402 36.615 1.00 92.81 687 MET A CA 1
ATOM 5542 C C . MET A 1 687 ? -27.632 -5.578 37.893 1.00 92.81 687 MET A C 1
ATOM 5544 O O . MET A 1 687 ? -27.662 -4.348 37.861 1.00 92.81 687 MET A O 1
ATOM 5548 N N . ARG A 1 688 ? -27.710 -6.272 39.035 1.00 86.75 688 ARG A N 1
ATOM 5549 C CA . ARG A 1 688 ? -27.814 -5.630 40.352 1.00 86.75 688 ARG A CA 1
ATOM 5550 C C . ARG A 1 688 ? -26.516 -4.929 40.736 1.00 86.75 688 ARG A C 1
ATOM 5552 O O . ARG A 1 688 ? -25.423 -5.365 40.365 1.00 86.75 688 ARG A O 1
ATOM 5559 N N . LYS A 1 689 ? -26.667 -3.905 41.573 1.00 79.69 689 LYS A N 1
ATOM 5560 C CA . LYS A 1 689 ? -25.569 -3.164 42.196 1.00 79.69 689 LYS A CA 1
ATOM 5561 C C . LYS A 1 689 ? -24.565 -4.123 42.845 1.00 79.69 689 LYS A C 1
ATOM 5563 O O . LYS A 1 689 ? -24.945 -5.086 43.505 1.00 79.69 689 LYS A O 1
ATOM 5568 N N . GLY A 1 690 ? -23.274 -3.873 42.626 1.00 77.62 690 GLY A N 1
ATOM 5569 C CA . GLY A 1 690 ? -22.174 -4.605 43.272 1.00 77.62 690 GLY A CA 1
ATOM 5570 C C . GLY A 1 690 ? -21.934 -6.014 42.737 1.00 77.62 690 GLY A C 1
ATOM 5571 O O . GLY A 1 690 ? -21.141 -6.749 43.318 1.00 77.62 690 GLY A O 1
ATOM 5572 N N . ARG A 1 691 ? -22.628 -6.405 41.661 1.00 82.12 691 ARG A N 1
ATOM 5573 C CA . ARG A 1 691 ? -22.454 -7.700 40.985 1.00 82.12 691 ARG A CA 1
ATOM 5574 C C . ARG A 1 691 ? -22.096 -7.567 39.500 1.00 82.12 691 ARG A C 1
ATOM 5576 O O . ARG A 1 691 ? -21.950 -8.583 38.830 1.00 82.12 691 ARG A O 1
ATOM 5583 N N . SER A 1 692 ? -22.008 -6.341 38.989 1.00 89.75 692 SER A N 1
ATOM 5584 C CA . SER A 1 692 ? -21.582 -6.007 37.626 1.00 89.75 692 SER A CA 1
ATOM 5585 C C . SER A 1 692 ? -20.064 -6.088 37.453 1.00 89.75 692 SER A C 1
ATOM 5587 O O . SER A 1 692 ? -19.324 -6.246 38.422 1.00 89.75 692 SER A O 1
ATOM 5589 N N . TRP A 1 693 ? -19.593 -5.940 36.211 1.00 93.44 693 TRP A N 1
ATOM 5590 C CA . TRP A 1 693 ? -18.162 -5.871 35.894 1.00 93.44 693 TRP A CA 1
ATOM 5591 C C . TRP A 1 693 ? -17.501 -4.554 36.332 1.00 93.44 693 TRP A C 1
ATOM 5593 O O . TRP A 1 693 ? -16.292 -4.531 36.542 1.00 93.44 693 TRP A O 1
ATOM 5603 N N . ILE A 1 694 ? -18.278 -3.477 36.501 1.00 93.12 694 ILE A N 1
ATOM 5604 C CA . ILE A 1 694 ? -17.802 -2.146 36.913 1.00 93.12 694 ILE A CA 1
ATOM 5605 C C . ILE A 1 694 ? -18.445 -1.716 38.229 1.00 93.12 694 ILE A C 1
ATOM 5607 O O . ILE A 1 694 ? -19.648 -1.912 38.435 1.00 93.12 694 ILE A O 1
ATOM 5611 N N . ARG A 1 695 ? -17.663 -1.026 39.064 1.00 91.00 695 ARG A N 1
ATOM 5612 C CA . ARG A 1 695 ? -18.150 -0.146 40.138 1.00 91.00 695 ARG A CA 1
ATOM 5613 C C . ARG A 1 695 ? -17.351 1.159 40.185 1.00 91.00 695 ARG A C 1
ATOM 5615 O O . ARG A 1 695 ? -16.237 1.217 39.677 1.00 91.00 695 ARG A O 1
ATOM 5622 N N . ASP A 1 696 ? -17.900 2.191 40.822 1.00 89.62 696 ASP A N 1
ATOM 5623 C CA . ASP A 1 696 ? -17.169 3.441 41.053 1.00 89.62 696 ASP A CA 1
ATOM 5624 C C . ASP A 1 696 ? -15.986 3.229 42.027 1.00 89.62 696 ASP A C 1
ATOM 5626 O O . ASP A 1 696 ? -16.112 2.539 43.045 1.00 89.62 696 ASP A O 1
ATOM 5630 N N . ASP A 1 697 ? -14.840 3.847 41.736 1.00 90.25 697 ASP A N 1
ATOM 5631 C CA . ASP A 1 697 ? -13.610 3.654 42.514 1.00 90.25 697 ASP A CA 1
ATOM 5632 C C . ASP A 1 697 ? -13.706 4.244 43.937 1.00 90.25 697 ASP A C 1
ATOM 5634 O O . ASP A 1 697 ? -13.368 3.611 44.945 1.00 90.25 697 ASP A O 1
ATOM 5638 N N . TRP A 1 698 ? -14.291 5.441 44.044 1.00 88.94 698 TRP A N 1
ATOM 5639 C CA . TRP A 1 698 ? -14.416 6.174 45.306 1.00 88.94 698 TRP A CA 1
ATOM 5640 C C . TRP A 1 698 ? -15.150 5.398 46.408 1.00 88.94 698 TRP A C 1
ATOM 5642 O O . TRP A 1 698 ? -14.965 5.720 47.577 1.00 88.94 698 TRP A O 1
ATOM 5652 N N . LEU A 1 699 ? -15.948 4.375 46.081 1.00 87.56 699 LEU A N 1
ATOM 5653 C CA . LEU A 1 699 ? -16.701 3.578 47.058 1.00 87.56 699 LEU A CA 1
ATOM 5654 C C . LEU A 1 699 ? -15.806 2.916 48.103 1.00 87.56 699 LEU A C 1
ATOM 5656 O O . LEU A 1 699 ? -16.170 2.869 49.277 1.00 87.56 699 LEU A O 1
ATOM 5660 N N . TYR A 1 700 ? -14.640 2.433 47.674 1.00 88.44 700 TYR A N 1
ATOM 5661 C CA . TYR A 1 700 ? -13.655 1.769 48.533 1.00 88.44 700 TYR A CA 1
ATOM 5662 C C . TYR A 1 700 ? -12.311 2.510 48.533 1.00 88.44 700 TYR A C 1
ATOM 5664 O O . TYR A 1 700 ? -11.331 2.021 49.091 1.00 88.44 700 TYR A O 1
ATOM 5672 N N . GLY A 1 701 ? -12.263 3.689 47.907 1.00 86.06 701 GLY A N 1
ATOM 5673 C CA . GLY A 1 701 ? -11.087 4.545 47.861 1.00 86.06 701 GLY A CA 1
ATOM 5674 C C . GLY A 1 701 ? -9.892 3.892 47.174 1.00 86.06 701 GLY A C 1
ATOM 5675 O O . GLY A 1 7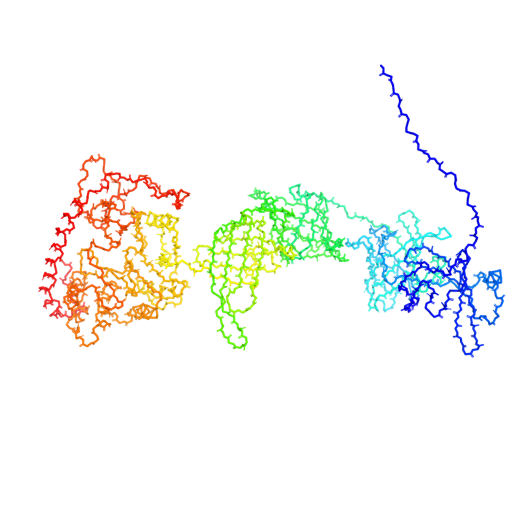01 ? -8.817 3.859 47.758 1.00 86.06 701 GLY A O 1
ATOM 5676 N N . GLY A 1 702 ? -10.048 3.316 45.981 1.00 88.62 702 GLY A N 1
ATOM 5677 C CA . GLY A 1 702 ? -8.951 2.615 45.296 1.00 88.62 702 GLY A CA 1
ATOM 5678 C C . GLY A 1 702 ? -8.803 1.148 45.689 1.00 88.62 702 GLY A C 1
ATOM 5679 O O . GLY A 1 702 ? -8.138 0.388 44.984 1.00 88.62 702 GLY A O 1
ATOM 5680 N N . LYS A 1 703 ? -9.396 0.719 46.813 1.00 92.81 703 LYS A N 1
ATOM 5681 C CA . LYS A 1 703 ? -9.266 -0.669 47.256 1.00 92.81 703 LYS A CA 1
ATOM 5682 C C . LYS A 1 703 ? -10.092 -1.624 46.413 1.00 92.81 703 LYS A C 1
ATOM 5684 O O . LYS A 1 703 ? -11.216 -1.299 46.034 1.00 92.81 703 LYS A O 1
ATOM 5689 N N . TRP A 1 704 ? -9.558 -2.815 46.168 1.00 93.88 704 TRP A N 1
ATOM 5690 C CA . TRP A 1 704 ? -10.208 -3.847 45.366 1.00 93.88 704 TRP A CA 1
ATOM 5691 C C . TRP A 1 704 ? -9.872 -5.260 45.846 1.00 93.88 704 TRP A C 1
ATOM 5693 O O . TRP A 1 704 ? -8.907 -5.474 46.581 1.00 93.88 704 TRP A O 1
ATOM 5703 N N . ASN A 1 705 ? -10.677 -6.232 45.424 1.00 94.19 705 ASN A N 1
ATOM 5704 C CA . ASN A 1 705 ? -10.482 -7.645 45.727 1.00 94.19 705 ASN A CA 1
ATOM 5705 C C . ASN A 1 705 ? -10.433 -8.498 44.439 1.00 94.19 705 ASN A C 1
ATOM 5707 O O . ASN A 1 705 ? -11.307 -8.348 43.584 1.00 94.19 705 ASN A O 1
ATOM 5711 N N . PRO A 1 706 ? -9.473 -9.433 44.297 1.00 93.00 706 PRO A N 1
ATOM 5712 C CA . PRO A 1 706 ? -9.296 -10.222 43.074 1.00 93.00 706 PRO A CA 1
ATOM 5713 C C . PRO A 1 706 ? -10.400 -11.249 42.786 1.00 93.00 706 PRO A C 1
ATOM 5715 O O . PRO A 1 706 ? -10.519 -11.697 41.646 1.00 93.00 706 PRO A O 1
ATOM 5718 N N . GLU A 1 707 ? -11.216 -11.631 43.769 1.00 91.94 707 GLU A N 1
ATOM 5719 C CA . GLU A 1 707 ? -12.369 -12.513 43.546 1.00 91.94 707 GLU A CA 1
ATOM 5720 C C . GLU A 1 707 ? -13.611 -11.730 43.116 1.00 91.94 707 GLU A C 1
ATOM 5722 O O . GLU A 1 707 ? -14.420 -12.224 42.327 1.00 91.94 707 GLU A O 1
ATOM 5727 N N . LEU A 1 708 ? -13.772 -10.503 43.614 1.00 90.69 708 LEU A N 1
ATOM 5728 C CA . LEU A 1 708 ? -14.980 -9.703 43.416 1.00 90.69 708 LEU A CA 1
ATOM 5729 C C . LEU A 1 708 ? -14.850 -8.737 42.238 1.00 90.69 708 LEU A C 1
ATOM 5731 O O . LEU A 1 708 ? -15.687 -8.759 41.335 1.00 90.69 708 LEU A O 1
ATOM 5735 N N . ASP A 1 709 ? -13.780 -7.951 42.198 1.00 93.31 709 ASP A N 1
ATOM 5736 C CA . ASP A 1 709 ? -13.658 -6.803 41.304 1.00 93.31 709 ASP A CA 1
ATOM 5737 C C . ASP A 1 709 ? -13.056 -7.161 39.942 1.00 93.31 709 ASP A C 1
ATOM 5739 O O . ASP A 1 709 ? -12.215 -8.061 39.819 1.00 93.31 709 ASP A O 1
ATOM 5743 N N . PHE A 1 710 ? -13.494 -6.424 38.917 1.00 95.31 710 PHE A N 1
ATOM 5744 C CA . PHE A 1 710 ? -12.975 -6.514 37.553 1.00 95.31 710 PHE A CA 1
ATOM 5745 C C . PHE A 1 710 ? -12.509 -5.149 37.029 1.00 95.31 710 PHE A C 1
ATOM 5747 O O . PHE A 1 710 ? -11.312 -4.967 36.790 1.00 95.31 710 PHE A O 1
ATOM 5754 N N . MET A 1 711 ? -13.430 -4.194 36.897 1.00 95.56 711 MET A N 1
ATOM 5755 C CA . MET A 1 711 ? -13.166 -2.843 36.400 1.00 95.56 711 MET A CA 1
ATOM 5756 C C . MET A 1 711 ? -13.594 -1.779 37.412 1.00 95.56 711 MET A C 1
ATOM 5758 O O . MET A 1 711 ? -14.578 -1.952 38.137 1.00 95.56 711 MET A O 1
ATOM 5762 N N . LEU A 1 712 ? -12.881 -0.654 37.421 1.00 94.06 712 LEU A N 1
ATOM 5763 C CA . LEU A 1 712 ? -13.177 0.506 38.257 1.00 94.06 712 LEU A CA 1
ATOM 5764 C C . LEU A 1 712 ? -13.476 1.721 37.383 1.00 94.06 712 LEU A C 1
ATOM 5766 O O . LEU A 1 712 ? -12.727 2.042 36.466 1.00 94.06 712 LEU A O 1
ATOM 5770 N N . HIS A 1 713 ? -14.586 2.392 37.677 1.00 93.06 713 HIS A N 1
ATOM 5771 C CA . HIS A 1 713 ? -14.976 3.635 37.027 1.00 93.06 713 HIS A CA 1
ATOM 5772 C C . HIS A 1 713 ? -14.426 4.836 37.792 1.00 93.06 713 HIS A C 1
ATOM 5774 O O . HIS A 1 713 ? -14.529 4.917 39.022 1.00 93.06 713 HIS A O 1
ATOM 5780 N N . GLY A 1 714 ? -13.921 5.793 37.027 1.00 90.81 714 GLY A N 1
ATOM 5781 C CA . GLY A 1 714 ? -13.489 7.095 37.485 1.00 90.81 714 GLY A CA 1
ATOM 5782 C C . GLY A 1 714 ? -12.043 7.413 37.147 1.00 90.81 714 GLY A C 1
ATOM 5783 O O . GLY A 1 714 ? -11.713 8.567 37.289 1.00 90.81 714 GLY A O 1
ATOM 5784 N N . TRP A 1 715 ? -11.198 6.491 36.678 1.00 92.88 715 TRP A N 1
ATOM 5785 C CA . TRP A 1 715 ? -9.740 6.643 36.505 1.00 92.88 715 TRP A CA 1
ATOM 5786 C C . TRP A 1 715 ? -9.290 7.791 35.582 1.00 92.88 715 TRP A C 1
ATOM 5788 O O . TRP A 1 715 ? -8.801 7.591 34.473 1.00 92.88 715 TRP A O 1
ATOM 5798 N N . LYS A 1 716 ? -9.398 9.009 36.104 1.00 94.06 716 LYS A N 1
ATOM 5799 C CA . LYS A 1 716 ? -8.906 10.252 35.531 1.00 94.06 716 LYS A CA 1
ATOM 5800 C C . LYS A 1 716 ? -7.659 10.684 36.269 1.00 94.06 716 LYS A C 1
ATOM 5802 O O . LYS A 1 716 ? -7.633 10.683 37.504 1.00 94.06 716 LYS A O 1
ATOM 5807 N N . MET A 1 717 ? -6.640 11.091 35.526 1.00 93.12 717 MET A N 1
ATOM 5808 C CA . MET A 1 717 ? -5.352 11.491 36.082 1.00 93.12 717 MET A CA 1
ATOM 5809 C C . MET A 1 717 ? -5.494 12.650 37.075 1.00 93.12 717 MET A C 1
ATOM 5811 O O . MET A 1 717 ? -4.842 12.622 38.116 1.00 93.12 717 MET A O 1
ATOM 5815 N N . SER A 1 718 ? -6.410 13.601 36.848 1.00 92.25 718 SER A N 1
ATOM 5816 C CA . SER A 1 718 ? -6.678 14.695 37.799 1.00 92.25 718 SER A CA 1
ATOM 5817 C C . SER A 1 718 ? -7.324 14.269 39.128 1.00 92.25 718 SER A C 1
ATOM 5819 O O . SER A 1 718 ? -7.323 15.041 40.090 1.00 92.25 718 SER A O 1
ATOM 5821 N N . GLN A 1 719 ? -7.878 13.057 39.204 1.00 91.81 719 GLN A N 1
ATOM 5822 C CA . GLN A 1 719 ? -8.617 12.540 40.362 1.00 91.81 719 GLN A CA 1
ATOM 5823 C C . GLN A 1 719 ? -7.847 11.436 41.109 1.00 91.81 719 GLN A C 1
ATOM 5825 O O . GLN A 1 719 ? -8.166 11.108 42.255 1.00 91.81 719 GLN A O 1
ATOM 5830 N N . LEU A 1 720 ? -6.804 10.882 40.492 1.00 90.44 720 LEU A N 1
ATOM 5831 C CA . LEU A 1 720 ? -5.921 9.896 41.103 1.00 90.44 720 LEU A CA 1
ATOM 5832 C C . LEU A 1 720 ? -4.899 10.583 42.015 1.00 90.44 720 LEU A C 1
ATOM 5834 O O . LEU A 1 720 ? -4.099 11.406 41.572 1.00 90.44 720 LEU A O 1
ATOM 5838 N N . ILE A 1 721 ? -4.891 10.214 43.297 1.00 91.19 721 ILE A N 1
ATOM 5839 C CA . ILE A 1 721 ? -3.960 10.762 44.289 1.00 91.19 721 ILE A CA 1
ATOM 5840 C C . ILE A 1 721 ? -2.988 9.699 44.825 1.00 91.19 721 ILE A C 1
ATOM 5842 O O . ILE A 1 721 ? -3.317 8.510 44.872 1.00 91.19 721 ILE A O 1
ATOM 5846 N N . PRO A 1 722 ? -1.784 10.097 45.278 1.00 90.00 722 PRO A N 1
ATOM 5847 C CA . PRO A 1 722 ? -0.829 9.160 45.856 1.00 90.00 722 PRO A CA 1
ATOM 5848 C C . PRO A 1 722 ? -1.374 8.454 47.101 1.00 90.00 722 PRO A C 1
ATOM 5850 O O . PRO A 1 722 ? -1.944 9.086 47.994 1.00 90.00 722 PRO A O 1
ATOM 5853 N N . THR A 1 723 ? -1.126 7.149 47.200 1.00 89.44 723 THR A N 1
ATOM 5854 C CA . THR A 1 723 ? -1.491 6.349 48.373 1.00 89.44 723 THR A CA 1
ATOM 5855 C C . THR A 1 723 ? -0.679 6.791 49.604 1.00 89.44 723 THR A C 1
ATOM 5857 O O . THR A 1 723 ? 0.558 6.750 49.569 1.00 89.44 723 THR A O 1
ATOM 5860 N N . PRO A 1 724 ? -1.319 7.185 50.726 1.00 87.69 724 PRO A N 1
ATOM 5861 C CA . PRO A 1 724 ? -0.632 7.610 51.942 1.00 87.69 724 PRO A CA 1
ATOM 5862 C C . PRO A 1 724 ? 0.306 6.525 52.465 1.00 87.69 724 PRO A C 1
ATOM 5864 O O . PRO A 1 724 ? -0.033 5.344 52.434 1.00 87.69 724 PRO A O 1
ATOM 5867 N N . LYS A 1 725 ? 1.467 6.897 53.014 1.00 86.19 725 LYS A N 1
ATOM 5868 C CA . LYS A 1 725 ? 2.446 5.960 53.605 1.00 86.19 725 LYS A CA 1
ATOM 5869 C C . LYS A 1 725 ? 2.035 5.488 55.011 1.00 86.19 725 LYS A C 1
ATOM 5871 O O . LYS A 1 725 ? 2.787 5.632 55.968 1.00 86.19 725 LYS A O 1
ATOM 5876 N N . ILE A 1 726 ? 0.823 4.950 55.137 1.00 86.62 726 ILE A N 1
ATOM 5877 C CA . ILE A 1 726 ? 0.269 4.370 56.367 1.00 86.62 726 ILE A CA 1
ATOM 5878 C C . ILE A 1 726 ? 0.168 2.850 56.173 1.00 86.62 726 ILE A C 1
ATOM 5880 O O . ILE A 1 726 ? -0.211 2.396 55.092 1.00 86.62 726 ILE A O 1
ATOM 5884 N N . ALA A 1 727 ? 0.536 2.067 57.194 1.00 79.12 727 ALA A N 1
ATOM 5885 C CA . ALA A 1 727 ? 0.557 0.602 57.118 1.00 79.12 727 ALA A CA 1
ATOM 5886 C C . ALA A 1 727 ? -0.854 -0.004 57.003 1.00 79.12 727 ALA A C 1
ATOM 5888 O O . ALA A 1 727 ? -1.100 -0.827 56.129 1.00 79.12 727 ALA A O 1
ATOM 5889 N N . ASN A 1 728 ? -1.795 0.463 57.830 1.00 81.62 728 ASN A N 1
ATOM 5890 C CA . ASN A 1 728 ? -3.176 -0.023 57.862 1.00 81.62 728 ASN A CA 1
ATOM 5891 C C . ASN A 1 728 ? -4.115 1.000 57.217 1.00 81.62 728 ASN A C 1
ATOM 5893 O O . ASN A 1 728 ? -4.825 1.736 57.908 1.00 81.62 728 ASN A O 1
ATOM 5897 N N . LEU A 1 729 ? -4.086 1.078 55.887 1.00 85.81 729 LEU A N 1
ATOM 5898 C CA . LEU A 1 729 ? -5.036 1.894 55.139 1.00 85.81 729 LEU A CA 1
ATOM 5899 C C . LEU A 1 729 ? -6.433 1.274 55.290 1.00 85.81 729 LEU A C 1
ATOM 5901 O O . LEU A 1 729 ? -6.654 0.141 54.868 1.00 85.81 729 LEU A O 1
ATOM 5905 N N . LYS A 1 730 ? -7.367 1.981 55.931 1.00 84.25 730 LYS A N 1
ATOM 5906 C CA . LYS A 1 730 ? -8.750 1.504 56.094 1.00 84.25 730 LYS A CA 1
ATOM 5907 C C . LYS A 1 730 ? -9.504 1.593 54.770 1.00 84.25 730 LYS A C 1
ATOM 5909 O O . LYS A 1 730 ? -9.270 2.529 54.011 1.00 84.25 730 LYS A O 1
ATOM 5914 N N . THR A 1 731 ? -10.436 0.675 54.528 1.00 84.06 731 THR A N 1
ATOM 5915 C CA . THR A 1 731 ? -11.405 0.833 53.434 1.00 84.06 731 THR A CA 1
ATOM 5916 C C . THR A 1 731 ? -12.531 1.750 53.876 1.00 84.06 731 THR A C 1
ATOM 5918 O O . THR A 1 731 ? -13.181 1.506 54.893 1.00 84.06 731 THR A O 1
ATOM 5921 N N . PHE A 1 732 ? -12.749 2.831 53.138 1.00 82.50 732 PHE A N 1
ATOM 5922 C CA . PHE A 1 732 ? -13.872 3.734 53.352 1.00 82.50 732 PHE A CA 1
ATOM 5923 C C . PHE A 1 732 ? -14.189 4.488 52.055 1.00 82.50 732 PHE A C 1
ATOM 5925 O O . PHE A 1 732 ? -13.289 4.683 51.233 1.00 82.50 732 PHE A O 1
ATOM 5932 N N . PRO A 1 733 ? -15.438 4.948 51.876 1.00 84.25 733 PRO A N 1
ATOM 5933 C CA . PRO A 1 733 ? -15.788 5.793 50.746 1.00 84.25 733 PRO A CA 1
ATOM 5934 C C . PRO A 1 733 ? -15.028 7.123 50.782 1.00 84.25 733 PRO A C 1
ATOM 5936 O O . PRO A 1 733 ? -15.103 7.867 51.763 1.00 84.25 733 PRO A O 1
ATOM 5939 N N . MET A 1 734 ? -14.312 7.433 49.706 1.00 87.56 734 MET A N 1
ATOM 5940 C CA . MET A 1 734 ? -13.631 8.711 49.510 1.00 87.56 734 MET A CA 1
ATOM 5941 C C . MET A 1 734 ? -14.563 9.750 48.870 1.00 87.56 734 MET A C 1
ATOM 5943 O O . MET A 1 734 ? -15.733 9.492 48.578 1.00 87.56 734 MET A O 1
ATOM 5947 N N . SER A 1 735 ? -14.047 10.964 48.665 1.00 85.50 735 SER A N 1
ATOM 5948 C CA . SER A 1 735 ? -14.747 11.976 47.876 1.00 85.50 735 SER A CA 1
ATOM 5949 C C . SER A 1 735 ? -14.980 11.466 46.452 1.00 85.50 735 SER A C 1
ATOM 5951 O O . SER A 1 735 ? -14.130 10.794 45.878 1.00 85.50 735 SER A O 1
ATOM 5953 N N . ARG A 1 736 ? -16.092 11.863 45.823 1.00 82.94 736 ARG A N 1
ATOM 5954 C CA . ARG A 1 736 ? -16.429 11.479 44.435 1.00 82.94 736 ARG A CA 1
ATOM 5955 C C . ARG A 1 736 ? -15.486 12.058 43.369 1.00 82.94 736 ARG A C 1
ATOM 5957 O O . ARG A 1 736 ? -15.749 11.906 42.182 1.00 82.94 736 ARG A O 1
ATOM 5964 N N . VAL A 1 737 ? -14.439 12.766 43.785 1.00 84.94 737 VAL A N 1
ATOM 5965 C CA . VAL A 1 737 ? -13.428 13.379 42.915 1.00 84.94 737 VAL A CA 1
ATOM 5966 C C . VAL A 1 737 ? -12.001 12.973 43.289 1.00 84.94 737 VAL A C 1
ATOM 5968 O O . VAL A 1 737 ? -11.068 13.553 42.746 1.00 84.94 737 VAL A O 1
ATOM 5971 N N . SER A 1 738 ? -11.811 12.043 44.235 1.00 86.56 738 SER A N 1
ATOM 5972 C CA . SER A 1 738 ? -10.471 11.575 44.598 1.00 86.56 738 SER A CA 1
ATOM 5973 C C . SER A 1 738 ? -10.424 10.128 45.087 1.00 86.56 738 SER A C 1
ATOM 5975 O O . SER A 1 738 ? -11.234 9.712 45.915 1.00 86.56 738 SER A O 1
ATOM 5977 N N . TRP A 1 739 ? -9.433 9.374 44.611 1.00 88.88 739 TRP A N 1
ATOM 5978 C CA . TRP A 1 739 ? -9.133 7.995 45.031 1.00 88.88 739 TRP A CA 1
ATOM 5979 C C . TRP A 1 739 ? -7.656 7.667 44.802 1.00 88.88 739 TRP A C 1
ATOM 5981 O O . TRP A 1 739 ? -6.930 8.410 44.139 1.00 88.88 739 TRP A O 1
ATOM 5991 N N . TYR A 1 740 ? -7.186 6.581 45.415 1.00 91.88 740 TYR A N 1
ATOM 5992 C CA . TYR A 1 740 ? -5.772 6.225 45.404 1.00 91.88 740 TYR A CA 1
ATOM 5993 C C . TYR A 1 740 ? -5.326 5.554 44.107 1.00 91.88 740 TYR A C 1
ATOM 5995 O O . TYR A 1 740 ? -6.074 4.812 43.478 1.00 91.88 740 TYR A O 1
ATOM 6003 N N . TYR A 1 741 ? -4.065 5.792 43.748 1.00 90.50 741 TYR A N 1
ATOM 6004 C CA . TYR A 1 741 ? -3.430 5.182 42.587 1.00 90.50 741 TYR A CA 1
ATOM 6005 C C . TYR A 1 741 ? -3.217 3.662 42.809 1.00 90.50 741 TYR A C 1
ATOM 6007 O O . TYR A 1 741 ? -2.511 3.287 43.750 1.00 90.50 741 TYR A O 1
ATOM 6015 N N . PRO A 1 742 ? -3.794 2.776 41.969 1.00 90.56 742 PRO A N 1
ATOM 6016 C CA . PRO A 1 742 ? -3.841 1.325 42.212 1.00 90.56 742 PRO A CA 1
ATOM 6017 C C . PRO A 1 742 ? -2.514 0.593 41.953 1.00 90.56 742 PRO A C 1
ATOM 6019 O O . PRO A 1 742 ? -2.312 -0.522 42.443 1.00 90.56 742 PRO A O 1
ATOM 6022 N N . LEU A 1 743 ? -1.606 1.202 41.185 1.00 92.38 743 LEU A N 1
ATOM 6023 C CA . LEU A 1 743 ? -0.336 0.610 40.762 1.00 92.38 743 LEU A CA 1
ATOM 6024 C C . LEU A 1 743 ? 0.880 1.341 41.346 1.00 92.38 743 LEU A C 1
ATOM 6026 O O . LEU A 1 743 ? 0.848 2.518 41.688 1.00 92.38 743 LEU A O 1
ATOM 6030 N N . VAL A 1 744 ? 2.001 0.641 41.438 1.00 90.69 744 VAL A N 1
ATOM 6031 C CA . VAL A 1 744 ? 3.299 1.224 41.763 1.00 90.69 744 VAL A CA 1
ATOM 6032 C C . VAL A 1 744 ? 4.036 1.479 40.448 1.00 90.69 744 VAL A C 1
ATOM 6034 O O . VAL A 1 744 ? 4.645 0.577 39.873 1.00 90.69 744 VAL A O 1
ATOM 6037 N N . GLY A 1 745 ? 3.978 2.724 39.974 1.00 87.31 745 GLY A N 1
ATOM 6038 C CA . GLY A 1 745 ? 4.550 3.133 38.687 1.00 87.31 745 GLY A CA 1
ATOM 6039 C C . GLY A 1 745 ? 3.586 2.962 37.509 1.00 87.31 745 GLY A C 1
ATOM 6040 O O . GLY A 1 745 ? 2.391 2.746 37.702 1.00 87.31 745 GLY A O 1
ATOM 6041 N N . LYS A 1 746 ? 4.116 3.103 36.288 1.00 88.88 746 LYS A N 1
ATOM 6042 C CA . LYS A 1 746 ? 3.353 2.977 35.036 1.00 88.88 746 LYS A CA 1
ATOM 6043 C C . LYS A 1 746 ? 3.235 1.518 34.588 1.00 88.88 746 LYS A C 1
ATOM 6045 O O . LYS A 1 746 ? 4.083 0.691 34.921 1.00 88.88 746 LYS A O 1
ATOM 6050 N N . LEU A 1 747 ? 2.202 1.225 33.801 1.00 90.00 747 LEU A N 1
ATOM 6051 C CA . LEU A 1 747 ? 2.071 -0.049 33.100 1.00 90.00 747 LEU A CA 1
ATOM 6052 C C . LEU A 1 747 ? 3.090 -0.132 31.961 1.00 90.00 747 LEU A C 1
ATOM 6054 O O . LEU A 1 747 ? 3.209 0.771 31.140 1.00 90.00 747 LEU A O 1
ATOM 6058 N N . GLU A 1 748 ? 3.822 -1.239 31.897 1.00 88.81 748 GLU A N 1
ATOM 6059 C CA . GLU A 1 748 ? 4.769 -1.506 30.816 1.00 88.81 748 GLU A CA 1
ATOM 6060 C C . GLU A 1 748 ? 4.079 -2.336 29.726 1.00 88.81 748 GLU A C 1
ATOM 6062 O O . GLU A 1 748 ? 4.097 -3.568 29.771 1.00 88.81 748 GLU A O 1
ATOM 6067 N N . LEU A 1 749 ? 3.458 -1.669 28.746 1.00 87.06 749 LEU A N 1
ATOM 6068 C CA . LEU A 1 749 ? 2.648 -2.318 27.701 1.00 87.06 749 LEU A CA 1
ATOM 6069 C C . LEU A 1 749 ? 3.402 -3.413 26.925 1.00 87.06 749 LEU A C 1
ATOM 6071 O O . LEU A 1 749 ? 2.801 -4.404 26.510 1.00 87.06 749 LEU A O 1
ATOM 6075 N N . GLU A 1 750 ? 4.718 -3.270 26.753 1.00 86.19 750 GLU A N 1
ATOM 6076 C CA . GLU A 1 750 ? 5.593 -4.252 26.088 1.00 86.19 750 GLU A CA 1
ATOM 6077 C C . GLU A 1 750 ? 5.652 -5.603 26.816 1.00 86.19 750 GLU A C 1
ATOM 6079 O O . GLU A 1 750 ? 5.915 -6.634 26.200 1.00 86.19 750 GLU A O 1
ATOM 6084 N N . LYS A 1 751 ? 5.378 -5.616 28.125 1.00 83.62 751 LYS A N 1
ATOM 6085 C CA . LYS A 1 751 ? 5.352 -6.833 28.943 1.00 83.62 751 LYS A CA 1
ATOM 6086 C C . LYS A 1 751 ? 3.981 -7.512 28.956 1.00 83.62 751 LYS A C 1
ATOM 6088 O O . LYS A 1 751 ? 3.878 -8.612 29.500 1.00 83.62 751 LYS A O 1
ATOM 6093 N N . CYS A 1 752 ? 2.944 -6.881 28.402 1.00 81.25 752 CYS A N 1
ATOM 6094 C CA . CYS A 1 752 ? 1.581 -7.404 28.389 1.00 81.25 752 CYS A CA 1
ATOM 6095 C C . CYS A 1 752 ? 1.397 -8.415 27.252 1.00 81.25 752 CYS A C 1
ATOM 6097 O O . CYS A 1 752 ? 1.557 -8.085 26.079 1.00 81.25 752 CYS A O 1
ATOM 6099 N N . GLY A 1 753 ? 1.013 -9.641 27.598 1.00 78.00 753 GLY A N 1
ATOM 6100 C CA . GLY A 1 753 ? 0.709 -10.696 26.635 1.00 78.00 753 GLY A CA 1
ATOM 6101 C C . GLY A 1 753 ? 0.119 -11.928 27.322 1.00 78.00 753 GLY A C 1
ATOM 6102 O O . GLY A 1 753 ? 0.062 -11.960 28.554 1.00 78.00 753 GLY A O 1
ATOM 6103 N N . PRO A 1 754 ? -0.284 -12.966 26.568 1.00 73.50 754 PRO A N 1
ATOM 6104 C CA . PRO A 1 754 ? -0.985 -14.136 27.117 1.00 73.50 754 PRO A CA 1
ATOM 6105 C C . PRO A 1 754 ? -0.237 -14.859 28.246 1.00 73.50 754 PRO A C 1
ATOM 6107 O O . PRO A 1 754 ? -0.839 -15.516 29.090 1.00 73.50 754 PRO A O 1
ATOM 6110 N N . TRP A 1 755 ? 1.088 -14.716 28.278 1.00 71.25 755 TRP A N 1
ATOM 6111 C CA . TRP A 1 755 ? 1.980 -15.352 29.247 1.00 71.25 755 TRP A CA 1
ATOM 6112 C C . TRP A 1 755 ? 2.249 -14.502 30.495 1.00 71.25 755 TRP A C 1
ATOM 6114 O O . TRP A 1 755 ? 2.868 -14.990 31.438 1.00 71.25 755 TRP A O 1
ATOM 6124 N N . ASN A 1 756 ? 1.823 -13.235 30.514 1.00 78.81 756 ASN A N 1
ATOM 6125 C CA . ASN A 1 756 ? 2.110 -12.313 31.605 1.00 78.81 756 ASN A CA 1
ATOM 6126 C C . ASN A 1 756 ? 0.923 -11.394 31.914 1.00 78.81 756 ASN A C 1
ATOM 6128 O O . ASN A 1 756 ? 0.767 -10.322 31.333 1.00 78.81 756 ASN A O 1
ATOM 6132 N N . SER A 1 757 ? 0.133 -11.803 32.907 1.00 84.50 757 SER A N 1
ATOM 6133 C CA . SER A 1 757 ? -0.967 -11.019 33.473 1.00 84.50 757 SER A CA 1
ATOM 6134 C C . SER A 1 757 ? -0.604 -10.354 34.811 1.00 84.50 757 SER A C 1
ATOM 6136 O O . SER A 1 757 ? -1.492 -10.104 35.628 1.00 84.50 757 SER A O 1
ATOM 6138 N N . THR A 1 758 ? 0.688 -10.180 35.109 1.00 87.19 758 THR A N 1
ATOM 6139 C CA . THR A 1 758 ? 1.152 -9.697 36.418 1.00 87.19 758 THR A CA 1
ATOM 6140 C C . THR A 1 758 ? 1.389 -8.199 36.372 1.00 87.19 758 THR A C 1
ATOM 6142 O O . THR A 1 758 ? 2.197 -7.728 35.575 1.00 87.19 758 THR A O 1
ATOM 6145 N N . TRP A 1 759 ? 0.715 -7.448 37.242 1.00 92.94 759 TRP A N 1
ATOM 6146 C CA . TRP A 1 759 ? 0.892 -6.002 37.368 1.00 92.94 759 TRP A CA 1
ATOM 6147 C C . TRP A 1 759 ? 1.516 -5.639 38.715 1.00 92.94 759 TRP A C 1
ATOM 6149 O O . TRP A 1 759 ? 1.377 -6.365 39.703 1.00 92.94 759 TRP A O 1
ATOM 6159 N N . ASN A 1 760 ? 2.208 -4.501 38.756 1.00 93.56 760 ASN A N 1
ATOM 6160 C CA . ASN A 1 760 ? 2.849 -4.004 39.967 1.00 93.56 760 ASN A CA 1
ATOM 6161 C C . ASN A 1 760 ? 1.834 -3.253 40.839 1.00 93.56 760 ASN A C 1
ATOM 6163 O O . ASN A 1 760 ? 1.767 -2.029 40.806 1.00 93.56 760 ASN A O 1
ATOM 6167 N N . TYR A 1 761 ? 0.992 -3.981 41.570 1.00 94.38 761 TYR A N 1
ATOM 6168 C CA . TYR A 1 761 ? -0.047 -3.379 42.409 1.00 94.38 761 TYR A CA 1
ATOM 6169 C C . TYR A 1 761 ? 0.504 -2.750 43.689 1.00 94.38 761 TYR A C 1
ATOM 6171 O O . TYR A 1 761 ? 1.392 -3.309 44.340 1.00 94.38 761 TYR A O 1
ATOM 6179 N N . GLU A 1 762 ? -0.118 -1.652 44.124 1.00 93.56 762 GLU A N 1
ATOM 6180 C CA . GLU A 1 762 ? -0.000 -1.180 45.502 1.00 93.56 762 GLU A CA 1
ATOM 6181 C C . GLU A 1 762 ? -0.713 -2.180 46.423 1.00 93.56 762 GLU A C 1
ATOM 6183 O O . GLU A 1 762 ? -1.938 -2.205 46.525 1.00 93.56 762 GLU A O 1
ATOM 6188 N N . GLN A 1 763 ? 0.066 -3.034 47.091 1.00 92.75 763 GLN A N 1
ATOM 6189 C CA . GLN A 1 763 ? -0.456 -4.162 47.871 1.00 92.75 763 GLN A CA 1
ATOM 6190 C C . GLN A 1 763 ? -1.423 -3.732 48.980 1.00 92.75 763 GLN A C 1
ATOM 6192 O O . GLN A 1 763 ? -2.331 -4.479 49.328 1.00 92.75 763 GLN A O 1
ATOM 6197 N N . ARG A 1 764 ? -1.285 -2.509 49.508 1.00 92.25 764 ARG A N 1
ATOM 6198 C CA . ARG A 1 764 ? -2.191 -1.972 50.540 1.00 92.25 764 ARG A CA 1
ATOM 6199 C C . ARG A 1 764 ? -3.583 -1.632 50.009 1.00 92.25 764 ARG A C 1
ATOM 6201 O O . ARG A 1 764 ? -4.494 -1.417 50.809 1.00 92.25 764 ARG A O 1
ATOM 6208 N N . LEU A 1 765 ? -3.745 -1.568 48.687 1.00 93.44 765 LEU A N 1
ATOM 6209 C CA . LEU A 1 765 ? -5.037 -1.394 48.032 1.00 93.44 765 LEU A CA 1
ATOM 6210 C C . LEU A 1 765 ? -5.735 -2.727 47.723 1.00 93.44 765 LEU A C 1
ATOM 6212 O O . LEU A 1 765 ? -6.874 -2.727 47.269 1.00 93.44 765 LEU A O 1
ATOM 6216 N N . ILE A 1 766 ? -5.109 -3.867 48.015 1.00 93.81 766 ILE A N 1
ATOM 6217 C CA . ILE A 1 766 ? -5.760 -5.172 47.901 1.00 93.81 766 ILE A CA 1
ATOM 6218 C C . ILE A 1 766 ? -6.441 -5.487 49.238 1.00 93.81 766 ILE A C 1
ATOM 6220 O O . ILE A 1 766 ? -5.780 -5.620 50.267 1.00 93.81 766 ILE A O 1
ATOM 6224 N N . ALA A 1 767 ? -7.771 -5.568 49.231 1.00 92.94 767 ALA A N 1
ATOM 6225 C CA . ALA A 1 767 ? -8.596 -5.796 50.417 1.00 92.94 767 ALA A CA 1
ATOM 6226 C C . ALA A 1 767 ? -9.081 -7.249 50.523 1.00 92.94 767 ALA A C 1
ATOM 6228 O O . ALA A 1 767 ? -9.184 -7.971 49.522 1.00 92.94 767 ALA A O 1
ATOM 6229 N N . SER A 1 768 ? -9.423 -7.674 51.744 1.00 93.38 768 SER A N 1
ATOM 6230 C CA . SER A 1 768 ? -10.073 -8.971 51.950 1.00 93.38 768 SER A CA 1
ATOM 6231 C C . SER A 1 768 ? -11.502 -8.946 51.405 1.00 93.38 768 SER A C 1
ATOM 6233 O O . SER A 1 768 ? -12.116 -7.887 51.249 1.00 93.38 768 SER A O 1
ATOM 6235 N N . ARG A 1 769 ? -12.038 -10.128 51.103 1.00 93.44 769 ARG A N 1
ATOM 6236 C CA . ARG A 1 769 ? -13.403 -10.261 50.597 1.00 93.44 769 ARG A CA 1
ATOM 6237 C C . ARG A 1 769 ? -14.422 -9.734 51.608 1.00 93.44 769 ARG A C 1
ATOM 6239 O O . ARG A 1 769 ? -15.326 -8.996 51.232 1.00 93.44 769 ARG A O 1
ATOM 6246 N N . GLU A 1 770 ? -14.229 -10.064 52.880 1.00 92.44 770 GLU A N 1
ATOM 6247 C CA . GLU A 1 770 ? -15.102 -9.684 53.991 1.00 92.44 770 GLU A CA 1
ATOM 6248 C C . GLU A 1 770 ? -15.156 -8.161 54.163 1.00 92.44 770 GLU A C 1
ATOM 6250 O O . GLU A 1 770 ? -16.233 -7.606 54.360 1.00 92.44 770 GLU A O 1
ATOM 6255 N N . GLU A 1 771 ? -14.014 -7.474 54.027 1.00 90.44 771 GLU A N 1
ATOM 6256 C CA . GLU A 1 771 ? -13.935 -6.011 54.136 1.00 90.44 771 GLU A CA 1
ATOM 6257 C C . GLU A 1 771 ? -14.748 -5.317 53.028 1.00 90.44 771 GLU A C 1
ATOM 6259 O O . GLU A 1 771 ? -15.474 -4.354 53.289 1.00 90.44 771 GLU A O 1
ATOM 6264 N N . ILE A 1 772 ? -14.666 -5.827 51.793 1.00 90.06 772 ILE A N 1
ATOM 6265 C CA . ILE A 1 772 ? -15.424 -5.300 50.650 1.00 90.06 772 ILE A CA 1
ATOM 6266 C C . ILE A 1 772 ? -16.921 -5.606 50.781 1.00 90.06 772 ILE A C 1
ATOM 6268 O O . ILE A 1 772 ? -17.747 -4.714 50.573 1.00 90.06 772 ILE A O 1
ATOM 6272 N N . GLU A 1 773 ? -17.288 -6.838 51.143 1.00 89.94 773 GLU A N 1
ATOM 6273 C CA . GLU A 1 773 ? -18.689 -7.249 51.306 1.00 89.94 773 GLU A CA 1
ATOM 6274 C C . GLU A 1 773 ? -19.380 -6.486 52.449 1.00 89.94 773 GLU A C 1
ATOM 6276 O O . GLU A 1 773 ? -20.498 -6.010 52.263 1.00 89.94 773 GLU A O 1
ATOM 6281 N N . GLU A 1 774 ? -18.706 -6.255 53.583 1.00 89.00 774 GLU A N 1
ATOM 6282 C CA . GLU A 1 774 ? -19.271 -5.487 54.702 1.00 89.00 774 GLU A CA 1
ATOM 6283 C C . GLU A 1 774 ? -19.635 -4.049 54.291 1.00 89.00 774 GLU A C 1
ATOM 6285 O O . GLU A 1 774 ? -20.704 -3.536 54.643 1.00 89.00 774 GLU A O 1
ATOM 6290 N N . ILE A 1 775 ? -18.759 -3.374 53.540 1.00 86.12 775 ILE A N 1
ATOM 6291 C CA . ILE A 1 775 ? -19.011 -2.002 53.079 1.00 86.12 775 ILE A CA 1
ATOM 6292 C C . ILE A 1 775 ? -20.078 -1.994 51.986 1.00 86.12 775 ILE A C 1
ATOM 6294 O O . ILE A 1 775 ? -20.952 -1.124 52.005 1.00 86.12 775 ILE A O 1
ATOM 6298 N N . ARG A 1 776 ? -20.037 -2.963 51.062 1.00 87.44 776 ARG A N 1
ATOM 6299 C CA . ARG A 1 776 ? -21.052 -3.138 50.017 1.00 87.44 776 ARG A CA 1
ATOM 6300 C C . ARG A 1 776 ? -22.449 -3.239 50.627 1.00 87.44 776 ARG A C 1
ATOM 6302 O O . ARG A 1 776 ? -23.315 -2.464 50.238 1.00 87.44 776 ARG A O 1
ATOM 6309 N N . ASP A 1 777 ? -22.643 -4.120 51.604 1.00 86.94 777 ASP A N 1
ATOM 6310 C CA . ASP A 1 777 ? -23.957 -4.404 52.187 1.00 86.94 777 ASP A CA 1
ATOM 6311 C C . ASP A 1 777 ? -24.488 -3.209 53.010 1.00 86.94 777 ASP A C 1
ATOM 6313 O O . ASP A 1 777 ? -25.675 -2.862 52.941 1.00 86.94 777 ASP A O 1
ATOM 6317 N N . LYS A 1 778 ? -23.604 -2.499 53.733 1.00 86.81 778 LYS A N 1
ATOM 6318 C CA . LYS A 1 778 ? -23.951 -1.231 54.407 1.00 86.81 778 LYS A CA 1
ATOM 6319 C C . LYS A 1 778 ? -24.385 -0.159 53.412 1.00 86.81 778 LYS A C 1
ATOM 6321 O O . LYS A 1 778 ? -25.321 0.596 53.680 1.00 86.81 778 LYS A O 1
ATOM 6326 N N . PHE A 1 779 ? -23.696 -0.070 52.280 1.00 84.94 779 PHE A N 1
ATOM 6327 C CA . PHE A 1 779 ? -23.969 0.943 51.273 1.00 84.94 779 PHE A CA 1
ATOM 6328 C C . PHE A 1 779 ? -25.231 0.627 50.461 1.00 84.94 779 PHE A C 1
ATOM 6330 O O . PHE A 1 779 ? -26.023 1.531 50.218 1.00 84.94 779 PHE A O 1
ATOM 6337 N N . GLU A 1 780 ? -25.474 -0.641 50.123 1.00 84.56 780 GLU A N 1
ATOM 6338 C CA . GLU A 1 780 ? -26.725 -1.106 49.509 1.00 84.56 780 GLU A CA 1
ATOM 6339 C C . GLU A 1 780 ? -27.923 -0.756 50.406 1.00 84.56 780 GLU A C 1
ATOM 6341 O O . GLU A 1 780 ? -28.846 -0.076 49.962 1.00 84.56 780 GLU A O 1
ATOM 6346 N N . SER A 1 781 ? -27.826 -1.053 51.708 1.00 85.81 781 SER A N 1
ATOM 6347 C CA . SER A 1 781 ? -28.845 -0.670 52.700 1.00 85.81 781 SER A CA 1
ATOM 6348 C C . SER A 1 781 ? -29.078 0.848 52.757 1.00 85.81 781 SER A C 1
ATOM 6350 O O . SER A 1 781 ? -30.211 1.316 52.888 1.00 85.81 781 SER A O 1
ATOM 6352 N N . PHE A 1 782 ? -28.009 1.646 52.656 1.00 87.06 782 PHE A N 1
ATOM 6353 C CA . PHE A 1 782 ? -28.113 3.104 52.616 1.00 87.06 782 PHE A CA 1
ATOM 6354 C C . PHE A 1 782 ? -28.810 3.597 51.340 1.00 87.06 782 PHE A C 1
ATOM 6356 O O . PHE A 1 782 ? -29.677 4.468 51.419 1.00 87.06 782 PHE A O 1
ATOM 6363 N N . VAL A 1 783 ? -28.466 3.047 50.174 1.00 86.25 783 VAL A N 1
ATOM 6364 C CA . VAL A 1 783 ? -29.064 3.418 48.882 1.00 86.25 783 VAL A CA 1
ATOM 6365 C C . VAL A 1 783 ? -30.541 3.021 48.819 1.00 86.25 783 VAL A C 1
ATOM 6367 O O . VAL A 1 783 ? -31.353 3.808 48.333 1.00 86.25 783 VAL A O 1
ATOM 6370 N N . ASP A 1 784 ? -30.928 1.879 49.382 1.00 84.69 784 ASP A N 1
ATOM 6371 C CA . ASP A 1 784 ? -32.336 1.477 49.486 1.00 84.69 784 ASP A CA 1
ATOM 6372 C C . ASP A 1 784 ? -33.148 2.465 50.338 1.00 84.69 784 ASP A C 1
ATOM 6374 O O . ASP A 1 784 ? -34.230 2.910 49.942 1.00 84.69 784 ASP A O 1
ATOM 6378 N N . LEU A 1 785 ? -32.595 2.917 51.471 1.00 87.25 785 LEU A N 1
ATOM 6379 C CA . LEU A 1 785 ? -33.205 3.980 52.279 1.00 87.25 785 LEU A CA 1
ATOM 6380 C C . LEU A 1 785 ? -33.309 5.304 51.511 1.00 87.25 785 LEU A C 1
ATOM 6382 O O . LEU A 1 785 ? -34.331 5.991 51.593 1.00 87.25 785 LEU A O 1
ATOM 6386 N N . GLN A 1 786 ? -32.289 5.662 50.725 1.00 86.50 786 GLN A N 1
ATOM 6387 C CA . GLN A 1 786 ? -32.353 6.838 49.856 1.00 86.50 786 GLN A CA 1
ATOM 6388 C C . GLN A 1 786 ? -33.501 6.731 48.836 1.00 86.50 786 GLN A C 1
ATOM 6390 O O . GLN A 1 786 ? -34.077 7.761 48.476 1.00 86.50 786 GLN A O 1
ATOM 6395 N N . GLN A 1 787 ? -33.907 5.522 48.423 1.00 87.06 787 GLN A N 1
ATOM 6396 C CA . GLN A 1 787 ? -34.984 5.345 47.443 1.00 87.06 787 GLN A CA 1
ATOM 6397 C C . GLN A 1 787 ? -36.315 5.772 48.035 1.00 87.06 787 GLN A C 1
ATOM 6399 O O . GLN A 1 787 ? -37.107 6.449 47.380 1.00 87.06 787 GLN A O 1
ATOM 6404 N N . ILE A 1 788 ? -36.532 5.428 49.304 1.00 87.00 788 ILE A N 1
ATOM 6405 C CA . ILE A 1 788 ? -37.706 5.836 50.075 1.00 87.00 788 ILE A CA 1
ATOM 6406 C C . ILE A 1 788 ? -37.761 7.365 50.176 1.00 87.00 788 ILE A C 1
ATOM 6408 O O . ILE A 1 788 ? -38.823 7.956 49.974 1.00 87.00 788 ILE A O 1
ATOM 6412 N N . PHE A 1 789 ? -36.621 8.026 50.407 1.00 87.31 789 PHE A N 1
ATOM 6413 C CA . PHE A 1 789 ? -36.543 9.491 50.398 1.00 87.31 789 PHE A CA 1
ATOM 6414 C C . PHE A 1 789 ? -36.788 10.100 49.010 1.00 87.31 789 PHE A C 1
ATOM 6416 O O . PHE A 1 789 ? -37.412 11.155 48.903 1.00 87.31 789 PHE A O 1
ATOM 6423 N N . GLY A 1 790 ? -36.343 9.446 47.936 1.00 87.50 790 GLY A N 1
ATOM 6424 C CA . GLY A 1 790 ? -36.708 9.822 46.570 1.00 87.50 790 GLY A CA 1
ATOM 6425 C C . GLY A 1 790 ? -38.221 9.738 46.361 1.00 87.50 790 GLY A C 1
ATOM 6426 O O . GLY A 1 790 ? -38.852 10.710 45.953 1.00 87.50 790 GLY A O 1
ATOM 6427 N N . MET A 1 791 ? -38.829 8.611 46.734 1.00 87.75 791 MET A N 1
ATOM 6428 C CA . MET A 1 791 ? -40.273 8.388 46.621 1.00 87.75 791 MET A CA 1
ATOM 6429 C C . MET A 1 791 ? -41.104 9.383 47.435 1.00 87.75 791 MET A C 1
ATOM 6431 O O . MET A 1 791 ? -42.096 9.907 46.928 1.00 87.75 791 MET A O 1
ATOM 6435 N N . SER A 1 792 ? -40.682 9.735 48.650 1.00 89.25 792 SER A N 1
ATOM 6436 C CA . SER A 1 792 ? -41.403 10.716 49.473 1.00 89.25 792 SER A CA 1
ATOM 6437 C C . SER A 1 792 ? -41.393 12.132 48.875 1.00 89.25 792 SER A C 1
ATOM 6439 O O . SER A 1 792 ? -42.322 12.912 49.103 1.00 89.25 792 SER A O 1
ATOM 6441 N N . ARG A 1 793 ? -40.394 12.459 48.043 1.00 90.12 793 ARG A N 1
ATOM 6442 C CA . ARG A 1 793 ? -40.272 13.748 47.340 1.00 90.12 793 ARG A CA 1
ATOM 6443 C C . ARG A 1 793 ? -41.063 13.821 46.033 1.00 90.12 793 ARG A C 1
ATOM 6445 O O . ARG A 1 793 ? -41.202 14.916 45.483 1.00 90.12 793 ARG A O 1
ATOM 6452 N N . MET A 1 794 ? -41.639 12.713 45.555 1.00 88.81 794 MET A N 1
ATOM 6453 C CA . MET A 1 794 ? -42.381 12.682 44.287 1.00 88.81 794 MET A CA 1
ATOM 6454 C C . MET A 1 794 ? -43.525 13.688 44.257 1.00 88.81 794 MET A C 1
ATOM 6456 O O . MET A 1 794 ? -43.644 14.431 43.290 1.00 88.81 794 MET A O 1
ATOM 6460 N N . ARG A 1 795 ? -44.321 13.788 45.330 1.00 88.25 795 ARG A N 1
ATOM 6461 C CA . ARG A 1 795 ? -45.431 14.751 45.406 1.00 88.25 795 ARG A CA 1
ATOM 6462 C C . ARG A 1 795 ? -44.952 16.193 45.227 1.00 88.25 795 ARG A C 1
ATOM 6464 O O . ARG A 1 795 ? -45.537 16.937 44.449 1.00 88.25 795 ARG A O 1
ATOM 6471 N N . GLN A 1 796 ? -43.866 16.571 45.902 1.00 87.12 796 GLN A N 1
ATOM 6472 C CA . GLN A 1 796 ? -43.312 17.926 45.821 1.00 87.12 796 GLN A CA 1
ATOM 6473 C C . GLN A 1 796 ? -42.818 18.251 44.408 1.00 87.12 796 GLN A C 1
ATOM 6475 O O . GLN A 1 796 ? -43.070 19.343 43.897 1.00 87.12 796 GLN A O 1
ATOM 6480 N N . LEU A 1 797 ? -42.131 17.304 43.760 1.00 88.81 797 LEU A N 1
ATOM 6481 C CA . LEU A 1 797 ? -41.661 17.473 42.386 1.00 88.81 797 LEU A CA 1
ATOM 6482 C C . LEU A 1 797 ? -42.832 17.502 41.391 1.00 88.81 797 LEU A C 1
ATOM 6484 O O . LEU A 1 797 ? -42.851 18.324 40.474 1.00 88.81 797 LEU A O 1
ATOM 6488 N N . TYR A 1 798 ? -43.838 16.656 41.611 1.00 85.81 798 TYR A N 1
ATOM 6489 C CA . TYR A 1 798 ? -45.049 16.573 40.801 1.00 85.81 798 TYR A CA 1
ATOM 6490 C C . TYR A 1 798 ? -45.891 17.852 40.882 1.00 85.81 798 TYR A C 1
ATOM 6492 O O . TYR A 1 798 ? -46.342 18.357 39.856 1.00 85.81 798 TYR A O 1
ATOM 6500 N N . GLU A 1 799 ? -46.049 18.441 42.068 1.00 85.94 799 GLU A N 1
ATOM 6501 C CA . GLU A 1 799 ? -46.812 19.678 42.290 1.00 85.94 799 GLU A CA 1
ATOM 6502 C C . GLU A 1 799 ? -46.020 20.953 41.942 1.00 85.94 799 GLU A C 1
ATOM 6504 O O . GLU A 1 799 ? -46.605 22.035 41.832 1.00 85.94 799 GLU A O 1
ATOM 6509 N N . ARG A 1 800 ? -44.700 20.858 41.708 1.00 82.50 800 ARG A N 1
ATOM 6510 C CA . ARG A 1 800 ? -43.852 22.015 41.384 1.00 82.50 800 ARG A CA 1
ATOM 6511 C C . ARG A 1 800 ? -44.402 22.747 40.151 1.00 82.50 800 ARG A C 1
ATOM 6513 O O . ARG A 1 800 ? -44.465 22.189 39.048 1.00 82.50 800 ARG A O 1
ATOM 6520 N N . LYS A 1 801 ? -44.822 24.007 40.330 1.00 70.56 801 LYS A N 1
ATOM 6521 C CA . LYS A 1 801 ? -45.226 24.891 39.224 1.00 70.56 801 LYS A CA 1
ATOM 6522 C C . LYS A 1 801 ? -43.992 25.216 38.377 1.00 70.56 801 LYS A C 1
ATOM 6524 O O . LYS A 1 801 ? -42.921 25.465 38.927 1.00 70.56 801 LYS A O 1
ATOM 6529 N N . ARG A 1 802 ? -44.134 25.243 37.045 1.00 57.94 802 ARG A N 1
ATOM 6530 C CA . ARG A 1 802 ? -43.100 25.792 36.149 1.00 57.94 802 ARG A CA 1
ATOM 6531 C C . ARG A 1 802 ? -42.875 27.250 36.558 1.00 57.94 802 ARG A C 1
ATOM 6533 O O . ARG A 1 802 ? -43.725 28.094 36.289 1.00 57.94 802 ARG A O 1
ATOM 6540 N N . LEU A 1 803 ? -41.774 27.544 37.246 1.00 50.25 803 LEU A N 1
ATOM 6541 C CA . LEU A 1 803 ? -41.390 28.923 37.525 1.00 50.25 803 LEU A CA 1
ATOM 6542 C C . LEU A 1 803 ? -41.095 29.593 36.178 1.00 50.25 803 LEU A C 1
ATOM 6544 O O . LEU A 1 803 ? -40.167 29.200 35.471 1.00 50.25 803 LEU A O 1
ATOM 6548 N N . GLY A 1 804 ? -41.925 30.569 35.806 1.00 48.78 804 GLY A N 1
ATOM 6549 C CA . GLY A 1 804 ? -41.649 31.463 34.685 1.00 48.78 804 GLY A CA 1
ATOM 6550 C C . GLY A 1 804 ? -40.374 32.272 34.934 1.00 48.78 804 GLY A C 1
ATOM 6551 O O . GLY A 1 804 ? -39.873 32.332 36.056 1.00 48.78 804 GLY A O 1
ATOM 6552 N N . PHE A 1 805 ? -39.858 32.905 33.882 1.00 43.94 805 PHE A N 1
ATOM 6553 C CA . PHE A 1 805 ? -38.557 33.588 33.821 1.00 43.94 805 PHE A CA 1
ATOM 6554 C C . PHE A 1 805 ? -38.245 34.523 35.018 1.00 43.94 805 PHE A C 1
ATOM 6556 O O . PHE A 1 805 ? -37.091 34.633 35.418 1.00 43.94 805 PHE A O 1
ATOM 6563 N N . PHE A 1 806 ? -39.262 35.106 35.665 1.00 43.34 806 PHE A N 1
ATOM 6564 C CA . PHE A 1 806 ? -39.121 35.967 36.850 1.00 43.34 806 PHE A CA 1
ATOM 6565 C C . PHE A 1 806 ? -38.874 35.237 38.187 1.00 43.34 806 PHE A C 1
ATOM 6567 O O . PHE A 1 806 ? -38.365 35.838 39.128 1.00 43.34 806 PHE A O 1
ATOM 6574 N N . GLY A 1 807 ? -39.172 33.938 38.297 1.00 40.72 807 GLY A N 1
ATOM 6575 C CA . GLY A 1 807 ? -39.013 33.170 39.540 1.00 40.72 807 GLY A CA 1
ATOM 6576 C C . GLY A 1 807 ? -37.580 32.713 39.844 1.00 40.72 807 GLY A C 1
ATOM 6577 O O . GLY A 1 807 ? -37.285 32.327 40.972 1.00 40.72 807 GLY A O 1
ATOM 6578 N N . LYS A 1 808 ? -36.671 32.774 38.860 1.00 41.16 808 LYS A N 1
ATOM 6579 C CA . LYS A 1 808 ? -35.259 32.368 39.014 1.00 41.16 808 LYS A CA 1
ATOM 6580 C C . LYS A 1 808 ? -34.418 33.346 39.843 1.00 41.16 808 LYS A C 1
ATOM 6582 O O . LYS A 1 808 ? -33.316 32.987 40.242 1.00 41.16 808 LYS A O 1
ATOM 6587 N N . MET A 1 809 ? -34.919 34.552 40.115 1.00 41.06 809 MET A N 1
ATOM 6588 C CA . MET A 1 809 ? -34.154 35.589 40.817 1.00 41.06 809 MET A CA 1
ATOM 6589 C C . MET A 1 809 ? -34.251 35.495 42.353 1.00 41.06 809 MET A C 1
ATOM 6591 O O . MET A 1 809 ? -33.407 36.056 43.037 1.00 41.06 809 MET A O 1
ATOM 6595 N N . ILE A 1 810 ? -35.222 34.752 42.903 1.00 41.44 810 ILE A N 1
ATOM 6596 C CA . ILE A 1 810 ? -35.494 34.715 44.358 1.00 41.44 810 ILE A CA 1
ATOM 6597 C C . ILE A 1 810 ? -34.793 33.540 45.081 1.00 41.44 810 ILE A C 1
ATOM 6599 O O . ILE A 1 810 ? -34.721 33.525 46.300 1.00 41.44 810 ILE A O 1
ATOM 6603 N N . TRP A 1 811 ? -34.192 32.588 44.358 1.00 36.06 811 TRP A N 1
ATOM 6604 C CA . TRP A 1 811 ? -33.507 31.414 44.941 1.00 36.06 811 TRP A CA 1
ATOM 6605 C C . TRP A 1 811 ? -31.970 31.458 44.826 1.00 36.06 811 TRP A C 1
ATOM 6607 O O . TRP A 1 811 ? -31.311 30.422 44.813 1.00 36.06 811 TRP A O 1
ATOM 6617 N N . ARG A 1 812 ? -31.391 32.659 44.701 1.00 32.09 812 ARG A N 1
ATOM 6618 C CA . ARG A 1 812 ? -29.931 32.893 44.691 1.00 32.09 812 ARG A CA 1
ATOM 6619 C C . ARG A 1 812 ? -29.427 33.677 45.919 1.00 32.09 812 ARG A C 1
ATOM 6621 O O . ARG A 1 812 ? -28.388 34.324 45.828 1.00 32.09 812 ARG A O 1
ATOM 6628 N N . MET A 1 813 ? -30.144 33.599 47.042 1.00 30.05 813 MET A N 1
ATOM 6629 C CA . MET A 1 813 ? -29.629 33.942 48.376 1.00 30.05 813 MET A CA 1
ATOM 6630 C C . MET A 1 813 ? -29.418 32.677 49.193 1.00 30.05 813 MET A C 1
ATOM 6632 O O . MET A 1 813 ? -30.313 31.803 49.128 1.00 30.05 813 MET A O 1
#

InterPro domains:
  IPR004988 Protein of unknown function DUF273 [PF03314] (514-725)
  IPR029044 Nucleotide-diphospho-sugar transferases [G3DSA:3.90.550.10] (488-665)
  IPR055470 Domain of unknown function DUF7042 [PF23069] (124-243)
  IPR055471 Domain of unknown function DUF7043 [PF23070] (251-358)
  IPR055472 Domain of unknown function DUF7044 [PF23071] (24-104)

Secondary structure (DSSP, 8-state):
-----PPP-PPP---------------S--EEEEETTEEEEE-SSEETTTEEEEEEETTEEEEEEEETTEEEEEEEEEEEEETTEEEEEEPPPB--TT--HHHHHHH--TTSPPEEEEETTPPP---S--S-EEEEEEETTEEEEEEEEEEEE-SSTTEEEEEE---TTSTTPPPEEEEEEEEEEEEETTEEEEEEEEEETTEEEEEEEEEEEETTEEEEEE-SSTT--S-SSGGG-SEEEEEEEPPPPPP-----TTTTTSEEEETTT--EEEE-SSEEEEEETTEEEEEEEEEEEEESSTT---TTEEEEEEEEEETTEEEEEEEEEEEEETTEEEEEEE--BS-SSS-----TT--EEEEEEEEETT-----SS-EEEEEEEEEEETTEEEEEEEEEEESSS-TTEEEEEE-SSSS--EEEEEEEEEEEEETTEEEEEEEETTT--EEEEEEETTTT-EEEEEES--SSHHHHHHSPPSEEEE----SSEEEEEE-TT--GGGGHHHHHHHHHHHHHHT-EEEEEEGGGS----SSHHHHHHHHHHHHGGG-SEEEEE-TTEEES-TTS-GGGG--TT-SEEEEE-TTSS-EEEEEEEEES-HHHHHHHHHHHHGGGG--SS---HHHHHHHHHHHHHH-TTS--HHHHHHHTT--SHHHHHHHHHHHHHHHTT--EETTEEEEPTTSSSEEEGGGTTT-B-TTT--EEE---TTTEEPPPS-SS-------TT-EE--BSS---GGG-BTTB----B-GGGB--HHHHHHHHHHHHHHHHHHHHHHHHHHHHHHH-----GGGGGSS--

Organism: NCBI:txid860376

pLDDT: mean 85.18, std 14.61, range [29.38, 98.56]

Radius of gyration: 44.28 Å; chains: 1; bounding box: 111×82×127 Å

Sequence (813 aa):
MAGIFRLILLVPIFSALFIEASSRCRLPWIGTWLENGIEVNITHNSIGNLGNCVRKSRDLFLLTSDTNRGSCYRCLITFPVHENVLHYKVTQCNFDNDISFERCSQMMSADTTMHTLFRKDSTPTSCPIEAPLNFTYQSNTGSCTSRTSHLHRCSQFDRLALHYQACPEVPNREASIRQIECIGSWQSYGQNYFAARVFDRNGEHYKCFILEKFGSSGRIGESADSACQELTHIDAAATSLTFRQDTPIQPGCEFPSSISGVPWESMSTGESHKIYQNTWISSIKMRNETVWMCLKSEAGDKFGRNPEIYTFRTFVTKGCQIGYQCIRIHQRKRFLIHIEYGEIHESTTEFDECLDDFLVESRDTMILNQAEEECPIGGKHFSKNLRICGGDLEEEKVTMMVGCGSKYEMKVSRGEDCQRVDKDEFTCVTGYKHDGNDFIIVRDNLSRQLHCITYISSRINLLRLYDRVSCDHISVNSANPSLTLNFSSTDSSILMVLAKNTDLSEYELAVDSIECYSRIQNYQFIIVDDQDFECEQKDKFFRRHCVVAQLLPFFKTIIFLDADVGIVNPKKRIEDFQKPEFDIIFYDRFYNWEIALGSYIVRNTQFSIDLLTDFANYEKKLPKSFHGTDNGAVHLFLAKRIFPDVSFEHCEVMYNKTGFYQDLFTYEACIRAKLGVKTDFGKIQIMRKGRSWIRDDWLYGGKWNPELDFMLHGWKMSQLIPTPKIANLKTFPMSRVSWYYPLVGKLELEKCGPWNSTWNYEQRLIASREEIEEIRDKFESFVDLQQIFGMSRMRQLYERKRLGFFGKMIWRM